Protein AF-A0A8T5HBB5-F1 (afdb_monomer_lite)

Radius of gyration: 57.13 Å; chains: 1; bounding box: 132×66×189 Å

pLDDT: mean 76.52, std 21.73, range [24.23, 98.88]

Sequence (1083 aa):
MNKKVLISLILILAIAMLSSSVYAICGGNYTSGGWTINSTMLCQDETIIVTGPLLVQDDTVTEVITFTEDDATAHYNLSNNESEITLATPDLNAGTPSSYTDNWLSGVPGQTFVISMNESSHAISAMVTNSNNASFAYFIWVDDSDTSGCDSPGPGKCNSDGVGSDFLIGIVPPPTNGMVIQYWNNSASAWGNVTVSGEIVTNVYDPDLQQNFSVYFNTSQGPTGTQIEVVVNTTGPWIDKKVLVTDYDDLEQITTFRNRSLAVAALGSLTLNNVDLQIADMLNIAVLGSFYAYDSNITFNLTGNGTSNFSINANTNVFLNNTKVLSNDSGLYYGFGSNAANINISNCQISNSGVTDSDLIPPSHENFFDSISSGTIFNNNYSSCHPSLTCLRLETVSDINVSNNEFFGTTQLGAVTNGYFENNIYSSNLQVNIIQTNLNFTNNTFLGSLQIAQGGASGMYLINNNFSGTPTSPIDDQNNTATNTLVYSNANGKIMWEDKSNLTIDQTLTSPTVSTPEGPLYIANNLIGFNATTPLNQLNTSANISFYGLNYSLQPQLFKDGVRCDNETTCNITSYSGGTLTADIIGFSNYTTVTTDVSCGTITTSQTMNLNVNATQTCFNIGADDLVLDCAGFTINYSTNGLIGFAVNNTAYNNLTVKNCIIIKGNSSGDETEGIHIENTSNSIIQNNTVTTTGADSVGINIGELGSNNLVENNTVTTIGVDSFGIIVDSTDNNVSNNTVTTSGTDSYGIYLNGDRNIVNVNTINTTGTDANGIEVEDCADNLIFDNVITGLSSYLIGLEPKGGGIMNNVLTNNTGSSGLGSLLDGSDADNNNTLIFSNEFGAINWTLGNLTTGLNLSVGSTVFLENNIIGMLDDNAMPELNGTSTITFYGLTHASTPELHRNGVRCDDGNTCNITSYSSGTGTLIANVSSFSNYTTYMPSSSSNPTTGGGSPNRDSDDTTTETEEETATDEESLQDILKKWEEQEKKAAADALVEGYSSNTEAEDETEEEFEQDEESISSLISEDEQLKSEEATEEKNIVGKAFNKLFVGKGKKGVVGLIAMLFVLGTLLYLIRKNPKNNS

Secondary structure (DSSP, 8-state):
--HHHHHHHHHHHHHHTTS-----TTTTS--SS-EEE-SEEEEES-EEEE-S-EEE-B---EE-SS-BSS-TTEEEE-TT--S---TT---S-TTSSTTPPP-TTTTSTTEEEEEEEETTTTEEEEEEEESS---EEEEE--S--TTSS--S--TT-TTSS--S-SEEEEE--TTS--EEEEEEEGGGTEEEEP-STTEEE-----SS--S-EEEEEEEEEETTEEEEEEEEE-SS----EEEEEE-TTS-EEEEEEESS------B-EEEEES-EEEEETTPPEEESSEEEEES-EEEEE--TT--EEEEE-TT-EEEEES-EEEES-TTS-EEEEE--SEEEEES-EEE-B----SS---GGGS-EE-SBSEEEEES-EEES--TTS-SEEE-SEEEEEEES-EESS-EEESSEEEEEEES-EESS-EEE-S--EEEEEES-EESS-EEE-TT--BS-EEES-EE-S--S-SEEE--SSS-EEEEEEETTEEEEEEEES---BSS-BPPPPSSS--SSEEEETTEEEE--SS--TTTSS-EEEEE-S---SSPPEEEETTEE-TTTTTEEEEEEETTEEEEEESS-S-EEEE-----SEEESS-EE--S-EE-SS--EEE-SSSEEEE-TT-EEEE-TTS-S-EEEEESS-SSEEEES-EEEES-S--SS-EEEEE-S-BS-EEES-EEEEESTT-EEEEE-TT-BS-EEES-EEEEESTT-EEEEE-SBS-EEES-EEEE-STT--SEEE-SSS-EEES-EEEEEEET--SEEEES--S-EEES-EEEEEESEEEEEE-SSS---S-EEES-EEEESSEEEEE---TTS-EEEEEEETTEEEEEEES---BSS---BTTTEEEETTEEEE---TT-TTTSS-EEEEE-S---SSPPEEEETTEE-TTTTSEEEEEEETTTTEEEEEESS---EEEEPPP---------------------------------HHHHHHHHHHHHHHHHHHHHHTTS--S-----------------------------------------S----S----------TTHHHHHHHHHHHHHHSS------

Foldseek 3Di:
DDVVVVVVVVVVVVVVVVPDDDADFQNRPDGEEEAEFQFETEGEPEEAEHAYAYEQADQAADADLAFAADDPRYEHELQVQADDPDQADDPLDCCVVVSWRDFRVPVDPQKGWTWHAHQVQQKIKIKIFGPPQFWKKKFKQSDDDPPWDDPDDDPDPCPDQPTTTAWMFIADHPPVRDGFTWGQQPVVSDIDGDDDAQDWDARDDDPQLPGIKTKGKDWDDDNSGTMIMIMIHGDHRDAWMKMWMDRPHDDITIYIYGNHDSPDSGQREYAYYCYEYEYEFQYEHERAGEYHYYLYEHEYEYDDQTAYFHEYAEAYEYYAENYEDYYPDQAYFYEHHHLYQEYEHENYEYEGHHHDDDDDDPPRRAPHYENYEAYEAYQYELPSYDAVGASEEYYHHEHYEYENYEHCYEYEYHEYEQYEAYQYEACEEYEFAAEYYNAEYEQYEYQYADEAALHGYAAYEAEQYWQDHDDQKNYHHHNQDGFYKYKADDQFKIKIDGGHSGPIFRDTDHRADAPDPPAQWHRYHQKGAGDDPDDRPSQFAKIKMKGADAPDPDFWFKDFQNHGPCVDPQKHFPDDDPRMTMIIGGGGGMMGTDHDADEFDEDAEEDEHDEAYEELAERYEYDEAQYEYHPVQHEQAHNLVQEAHESYDAADYEAYEYENYEYHDNDQHHEQHEHHDHHLYEPYEYEHYEFEEHEHNYEDEEQYENYEHYEAEHYEFEYYYALYEDYEHQYAHYEHEHYEFEYEEANYERYEYNEEHYEAEHYEFEYNYANYAPYEYEQYEQYEHEHYEAEAAHHENYEDAYPPHAYAAYEYEHHAYDYDFEHYFQPGDQVGWYKYKYDDQFWIKIDTTSTFDFRHGDDDPAAFDRDHQKGFGDPDPRGPVQFFKIKIKGWDAQDQDAFFKDFVNHGDCVDDQKHFPDADNVGRMTMMMGTGTGIIGTHHPPPDDDDDDDDDDDDDDDDDDDDDDDDDDDPDDDDPVVVVVVVVVVVVVVVVVVVVVVDDDDDDDDDDDDDDDDDDDDDDDDDDDDDDDDDDDDDDDDDDDDDDDPPDDDDDDDDDDDPVPVVVVVVVVVVVVVVPPDDDDDD

Structure (mmCIF, N/CA/C/O backbone):
data_AF-A0A8T5HBB5-F1
#
_entry.id   AF-A0A8T5HBB5-F1
#
loop_
_atom_site.group_PDB
_atom_site.id
_atom_site.type_symbol
_atom_site.label_atom_id
_atom_site.label_alt_id
_atom_site.label_comp_id
_atom_site.label_asym_id
_atom_site.label_entity_id
_atom_site.label_seq_id
_atom_site.pdbx_PDB_ins_code
_atom_site.Cartn_x
_atom_site.Cartn_y
_atom_site.Cartn_z
_atom_site.occupancy
_atom_site.B_iso_or_equiv
_atom_site.auth_seq_id
_atom_site.auth_comp_id
_atom_site.auth_asym_id
_atom_site.auth_atom_id
_atom_site.pdbx_PDB_model_num
ATOM 1 N N . MET A 1 1 ? -84.580 -32.147 13.881 1.00 48.12 1 MET A N 1
ATOM 2 C CA . MET A 1 1 ? -83.475 -32.030 14.858 1.00 48.12 1 MET A CA 1
ATOM 3 C C . MET A 1 1 ? -82.822 -33.388 15.014 1.00 48.12 1 MET A C 1
ATOM 5 O O . MET A 1 1 ? -83.481 -34.337 15.412 1.00 48.12 1 MET A O 1
ATOM 9 N N . ASN A 1 2 ? -81.574 -33.495 14.570 1.00 48.72 2 ASN A N 1
ATOM 10 C CA . ASN A 1 2 ? -80.866 -34.757 14.396 1.00 48.72 2 ASN A CA 1
ATOM 11 C C . ASN A 1 2 ? -79.862 -34.915 15.547 1.00 48.72 2 ASN A C 1
ATOM 13 O O . ASN A 1 2 ? -79.141 -33.963 15.842 1.00 48.72 2 ASN A O 1
ATOM 17 N N . LYS A 1 3 ? -79.802 -36.090 16.189 1.00 42.62 3 LYS A N 1
ATOM 18 C CA . LYS A 1 3 ? -78.950 -36.367 17.369 1.00 42.62 3 LYS A CA 1
ATOM 19 C C . LYS A 1 3 ? -77.472 -35.995 17.168 1.00 42.62 3 LYS A C 1
ATOM 21 O O . LYS A 1 3 ? -76.797 -35.677 18.136 1.00 42.62 3 LYS A O 1
ATOM 26 N N . LYS A 1 4 ? -76.992 -35.959 15.921 1.00 44.94 4 LYS A N 1
ATOM 27 C CA . LYS A 1 4 ? -75.637 -35.508 15.569 1.00 44.94 4 LYS A CA 1
ATOM 28 C C . LYS A 1 4 ? -75.426 -33.996 15.721 1.00 44.94 4 LYS A C 1
ATOM 30 O O . LYS A 1 4 ? -74.360 -33.596 16.154 1.00 44.94 4 LYS A O 1
ATOM 35 N N . VAL A 1 5 ? -76.443 -33.170 15.458 1.00 50.78 5 VAL A N 1
ATOM 36 C CA . VAL A 1 5 ? -76.357 -31.710 15.648 1.00 50.78 5 VAL A CA 1
ATOM 37 C C . VAL A 1 5 ? -76.397 -31.360 17.132 1.00 50.78 5 VAL A C 1
ATOM 39 O O . VAL A 1 5 ? -75.674 -30.473 17.552 1.00 50.78 5 VAL A O 1
ATOM 42 N N . LEU A 1 6 ? -77.167 -32.096 17.944 1.00 55.22 6 LEU A N 1
ATOM 43 C CA . LEU A 1 6 ? -77.198 -31.889 19.395 1.00 55.22 6 LEU A CA 1
ATOM 44 C C . LEU A 1 6 ? -75.882 -32.322 20.064 1.00 55.22 6 LEU A C 1
ATOM 46 O O . LEU A 1 6 ? -75.416 -31.636 20.960 1.00 55.22 6 LEU A O 1
ATOM 50 N N . ILE A 1 7 ? -75.245 -33.403 19.596 1.00 57.03 7 ILE A N 1
ATOM 51 C CA . ILE A 1 7 ? -73.924 -33.826 20.091 1.00 57.03 7 ILE A CA 1
ATOM 52 C C . ILE A 1 7 ? -72.835 -32.838 19.657 1.00 57.03 7 ILE A C 1
ATOM 54 O O . ILE A 1 7 ? -71.996 -32.493 20.477 1.00 57.03 7 ILE A O 1
ATOM 58 N N . SER A 1 8 ? -72.877 -32.311 18.429 1.00 51.59 8 SER A N 1
ATOM 59 C CA . SER A 1 8 ? -71.950 -31.255 18.000 1.00 51.59 8 SER A CA 1
ATOM 60 C C . SER A 1 8 ? -72.188 -29.929 18.726 1.00 51.59 8 SER A C 1
ATOM 62 O O . SER A 1 8 ? -71.217 -29.269 19.066 1.00 51.59 8 SER A O 1
ATOM 64 N N . LEU A 1 9 ? -73.437 -29.556 19.036 1.00 50.72 9 LEU A N 1
ATOM 65 C CA . LEU A 1 9 ? -73.725 -28.351 19.822 1.00 50.72 9 LEU A CA 1
ATOM 66 C C . LEU A 1 9 ? -73.323 -28.514 21.291 1.00 50.72 9 LEU A C 1
ATOM 68 O O . LEU A 1 9 ? -72.863 -27.551 21.880 1.00 50.72 9 LEU A O 1
ATOM 72 N N . ILE A 1 10 ? -73.459 -29.713 21.871 1.00 58.38 10 ILE A N 1
ATOM 73 C CA . ILE A 1 10 ? -72.997 -30.020 23.235 1.00 58.38 10 ILE A CA 1
ATOM 74 C C . ILE A 1 10 ? -71.466 -30.094 23.287 1.00 58.38 10 ILE A C 1
ATOM 76 O O . ILE A 1 10 ? -70.887 -29.659 24.271 1.00 58.38 10 ILE A O 1
ATOM 80 N N . LEU A 1 11 ? -70.797 -30.566 22.228 1.00 49.69 11 LEU A N 1
ATOM 81 C CA . LEU A 1 11 ? -69.333 -30.566 22.139 1.00 49.69 11 LEU A CA 1
ATOM 82 C C . LEU A 1 11 ? -68.779 -29.148 21.910 1.00 49.69 11 LEU A C 1
ATOM 84 O O . LEU A 1 11 ? -67.761 -28.797 22.488 1.00 49.69 11 LEU A O 1
ATOM 88 N N . ILE A 1 12 ? -69.480 -28.310 21.138 1.00 50.62 12 ILE A N 1
ATOM 89 C CA . ILE A 1 12 ? -69.134 -26.893 20.938 1.00 50.62 12 ILE A CA 1
ATOM 90 C C . ILE A 1 12 ? -69.466 -26.062 22.189 1.00 50.62 12 ILE A C 1
ATOM 92 O O . ILE A 1 12 ? -68.673 -25.200 22.544 1.00 50.62 12 ILE A O 1
ATOM 96 N N . LEU A 1 13 ? -70.555 -26.350 22.919 1.00 43.16 13 LEU A N 1
ATOM 97 C CA . LEU A 1 13 ? -70.809 -25.743 24.234 1.00 43.16 13 LEU A CA 1
ATOM 98 C C . LEU A 1 13 ? -69.824 -26.241 25.299 1.00 43.16 13 LEU A C 1
ATOM 100 O O . LEU A 1 13 ? -69.459 -25.458 26.159 1.00 43.16 13 LEU A O 1
ATOM 104 N N . ALA A 1 14 ? -69.360 -27.493 25.245 1.00 45.38 14 ALA A N 1
ATOM 105 C CA . ALA A 1 14 ? -68.340 -28.007 26.164 1.00 45.38 14 ALA A CA 1
ATOM 106 C C . ALA A 1 14 ? -66.947 -27.420 25.880 1.00 45.38 14 ALA A C 1
ATOM 108 O O . ALA A 1 14 ? -66.176 -27.217 26.809 1.00 45.38 14 ALA A O 1
ATOM 109 N N . ILE A 1 15 ? -66.644 -27.089 24.619 1.00 46.25 15 ILE A N 1
ATOM 110 C CA . ILE A 1 15 ? -65.411 -26.386 24.229 1.00 46.25 15 ILE A CA 1
ATOM 111 C C . ILE A 1 15 ? -65.523 -24.873 24.509 1.00 46.25 15 ILE A C 1
ATOM 113 O O . ILE A 1 15 ? -64.542 -24.260 24.912 1.00 46.25 15 ILE A O 1
ATOM 117 N N . ALA A 1 16 ? -66.716 -24.276 24.397 1.00 39.59 16 ALA A N 1
ATOM 118 C CA . ALA A 1 16 ? -66.971 -22.878 24.769 1.00 39.59 16 ALA A CA 1
ATOM 119 C C . ALA A 1 16 ? -67.173 -22.659 26.285 1.00 39.59 16 ALA A C 1
ATOM 121 O O . ALA A 1 16 ? -67.062 -21.535 26.759 1.00 39.59 16 ALA A O 1
ATOM 122 N N . MET A 1 17 ? -67.438 -23.714 27.063 1.00 38.72 17 MET A N 1
ATOM 123 C CA . MET A 1 17 ? -67.473 -23.686 28.536 1.00 38.72 17 MET A CA 1
ATOM 124 C C . MET A 1 17 ? -66.131 -24.072 29.181 1.00 38.72 17 MET A C 1
ATOM 126 O O . MET A 1 17 ? -66.064 -24.205 30.399 1.00 38.72 17 MET A O 1
ATOM 130 N N . LEU A 1 18 ? -65.058 -24.203 28.392 1.00 41.00 18 LEU A N 1
ATOM 131 C CA . LEU A 1 18 ? -63.677 -24.300 28.888 1.00 41.00 18 LEU A CA 1
ATOM 132 C C . LEU A 1 18 ? -62.898 -22.978 28.763 1.00 41.00 18 LEU A C 1
ATOM 134 O O . LEU A 1 18 ? -61.709 -22.935 29.055 1.00 41.00 18 LEU A O 1
ATOM 138 N N . SER A 1 19 ? -63.560 -21.876 28.397 1.00 47.38 19 SER A N 1
ATOM 139 C CA . SER A 1 19 ? -62.999 -20.524 28.488 1.00 47.38 19 SER A CA 1
ATOM 140 C C . SER A 1 19 ? -63.552 -19.777 29.705 1.00 47.38 19 SER A C 1
ATOM 142 O O . SER A 1 19 ? -64.304 -18.817 29.552 1.00 47.38 19 SER A O 1
ATOM 144 N N . SER A 1 20 ? -63.212 -20.249 30.904 1.00 46.03 20 SER A N 1
ATOM 145 C CA . SER A 1 20 ? -63.090 -19.437 32.128 1.00 46.03 20 SER A CA 1
ATOM 146 C C . SER A 1 20 ? -62.772 -20.319 33.338 1.00 46.03 20 SER A C 1
ATOM 148 O O . SER A 1 20 ? -63.574 -20.510 34.246 1.00 46.03 20 SER A O 1
ATOM 150 N N . SER A 1 21 ? -61.540 -20.812 33.377 1.00 40.75 21 SER A N 1
ATOM 151 C CA . SER A 1 21 ? -60.832 -20.991 34.641 1.00 40.75 21 SER A CA 1
ATOM 152 C C . SER A 1 21 ? -59.357 -20.703 34.388 1.00 40.75 21 SER A C 1
ATOM 154 O O . SER A 1 21 ? -58.569 -21.602 34.110 1.00 40.75 21 SER A O 1
ATOM 156 N N . VAL A 1 22 ? -59.014 -19.413 34.450 1.00 55.06 22 VAL A N 1
ATOM 157 C CA . VAL A 1 22 ? -57.715 -18.989 34.989 1.00 55.06 22 VAL A CA 1
ATOM 158 C C . VAL A 1 22 ? -57.509 -19.737 36.310 1.00 55.06 22 VAL A C 1
ATOM 160 O O . VAL A 1 22 ? -58.499 -20.029 36.979 1.00 55.06 22 VAL A O 1
ATOM 163 N N . TYR A 1 23 ? -56.252 -20.035 36.629 1.00 53.06 23 TYR A N 1
ATOM 164 C CA . TYR A 1 23 ? -55.675 -20.358 37.942 1.00 53.06 23 TYR A CA 1
ATOM 165 C C . TYR A 1 23 ? -54.883 -21.662 37.937 1.00 53.06 23 TYR A C 1
ATOM 167 O O . TYR A 1 23 ? -55.377 -22.695 38.382 1.00 53.06 23 TYR A O 1
ATOM 175 N N . ALA A 1 24 ? -53.612 -21.568 37.533 1.00 56.19 24 ALA A N 1
ATOM 176 C CA . ALA A 1 24 ? -52.548 -22.354 38.153 1.00 56.19 24 ALA A CA 1
ATOM 177 C C . ALA A 1 24 ? -51.160 -21.727 37.920 1.00 56.19 24 ALA A C 1
ATOM 179 O O . ALA A 1 24 ? -50.287 -22.408 37.409 1.00 56.19 24 ALA A O 1
ATOM 180 N N . ILE A 1 25 ? -50.916 -20.458 38.265 1.00 62.53 25 ILE A N 1
ATOM 181 C CA . ILE A 1 25 ? -50.029 -19.716 37.353 1.00 62.53 25 ILE A CA 1
ATOM 182 C C . ILE A 1 25 ? -48.574 -20.224 37.245 1.00 62.53 25 ILE A C 1
ATOM 184 O O . ILE A 1 25 ? -48.012 -20.300 36.163 1.00 62.53 25 ILE A O 1
ATOM 188 N N . CYS A 1 26 ? -47.958 -20.655 38.341 1.00 77.38 26 CYS A N 1
ATOM 189 C CA . CYS A 1 26 ? -46.673 -21.364 38.289 1.00 77.38 26 CYS A CA 1
ATOM 190 C C . CYS A 1 26 ? -46.863 -22.764 38.870 1.00 77.38 26 CYS A C 1
ATOM 192 O O . CYS A 1 26 ? -46.433 -23.056 39.987 1.00 77.38 26 CYS A O 1
ATOM 194 N N . GLY A 1 27 ? -47.650 -23.590 38.174 1.00 71.12 27 GLY A N 1
ATOM 195 C CA . GLY A 1 27 ? -48.006 -24.944 38.614 1.00 71.12 27 GLY A CA 1
ATOM 196 C C . GLY A 1 27 ? -49.007 -25.000 39.778 1.00 71.12 27 GLY A C 1
ATOM 197 O O . GLY A 1 27 ? -49.120 -26.032 40.434 1.00 71.12 27 GLY A O 1
ATOM 198 N N . GLY A 1 28 ? -49.734 -23.909 40.045 1.00 67.88 28 GLY A N 1
ATOM 199 C CA . GLY A 1 28 ? -50.736 -23.825 41.120 1.00 67.88 28 GLY A CA 1
ATOM 200 C C . GLY A 1 28 ? -50.217 -23.346 42.480 1.00 67.88 28 GLY A C 1
ATOM 201 O O . GLY A 1 28 ? -50.996 -23.294 43.427 1.00 67.88 28 GLY A O 1
ATOM 202 N N . ASN A 1 29 ? -48.945 -22.950 42.575 1.00 67.75 29 ASN A N 1
ATOM 203 C CA . ASN A 1 29 ? -48.339 -22.514 43.839 1.00 67.75 29 ASN A CA 1
ATOM 204 C C . ASN A 1 29 ? -48.844 -21.144 44.341 1.00 67.75 29 ASN A C 1
ATOM 206 O O . ASN A 1 29 ? -48.742 -20.861 45.530 1.00 67.75 29 ASN A O 1
ATOM 210 N N . TYR A 1 30 ? -49.417 -20.308 43.463 1.00 72.62 30 TYR A N 1
ATOM 211 C CA . TYR A 1 30 ? -49.921 -18.968 43.801 1.00 72.62 30 TYR A CA 1
ATOM 212 C C . TYR A 1 30 ? -51.240 -18.677 43.084 1.00 72.62 30 TYR A C 1
ATOM 214 O O . TYR A 1 30 ? -51.471 -19.133 41.960 1.00 72.62 30 TYR A O 1
ATOM 222 N N . THR A 1 31 ? -52.106 -17.893 43.733 1.00 64.50 31 THR A N 1
ATOM 223 C CA . THR A 1 31 ? -53.450 -17.568 43.223 1.00 64.50 31 THR A CA 1
ATOM 224 C C . THR A 1 31 ? -53.733 -16.063 43.123 1.00 64.50 31 THR A C 1
ATOM 226 O O . THR A 1 31 ? -54.513 -15.676 42.262 1.00 64.50 31 THR A O 1
ATOM 229 N N . SER A 1 32 ? -53.118 -15.212 43.957 1.00 71.19 32 SER A N 1
ATOM 230 C CA . SER A 1 32 ? -53.139 -13.728 43.902 1.00 71.19 32 SER A CA 1
ATOM 231 C C . SER A 1 32 ? -52.395 -13.151 45.120 1.00 71.19 32 SER A C 1
ATOM 233 O O . SER A 1 32 ? -52.305 -13.844 46.131 1.00 71.19 32 SER A O 1
ATOM 235 N N . GLY A 1 33 ? -51.962 -11.885 45.092 1.00 73.88 33 GLY A N 1
ATOM 236 C CA . GLY A 1 33 ? -51.306 -11.223 46.235 1.00 73.88 33 GLY A CA 1
ATOM 237 C C . GLY A 1 33 ? -49.778 -11.204 46.147 1.00 73.88 33 GLY A C 1
ATOM 238 O O . GLY A 1 33 ? -49.234 -11.285 45.049 1.00 73.88 33 GLY A O 1
ATOM 239 N N . GLY A 1 34 ? -49.102 -11.041 47.290 1.00 77.94 34 GLY A N 1
ATOM 240 C CA . GLY A 1 34 ? -47.637 -11.043 47.364 1.00 77.94 34 GLY A CA 1
ATOM 241 C C . GLY A 1 34 ? -47.051 -12.448 47.217 1.00 77.94 34 GLY A C 1
ATOM 242 O O . GLY A 1 34 ? -47.661 -13.424 47.652 1.00 77.94 34 GLY A O 1
ATOM 243 N N . TRP A 1 35 ? -45.903 -12.556 46.555 1.00 83.38 35 TRP A N 1
ATOM 244 C CA . TRP A 1 35 ? -45.217 -13.809 46.247 1.00 83.38 35 TRP A CA 1
ATOM 245 C C . TRP A 1 35 ? -43.867 -13.819 46.959 1.00 83.38 35 TRP A C 1
ATOM 247 O O . TRP A 1 35 ? -43.062 -12.934 46.707 1.00 83.38 35 TRP A O 1
ATOM 257 N N . THR A 1 36 ? -43.600 -14.826 47.790 1.00 84.38 36 THR A N 1
ATOM 258 C CA . THR A 1 36 ? -42.256 -15.098 48.327 1.00 84.38 36 THR A CA 1
ATOM 259 C C . THR A 1 36 ? -41.770 -16.423 47.756 1.00 84.38 36 THR A C 1
ATOM 261 O O . THR A 1 36 ? -42.418 -17.447 47.970 1.00 84.38 36 THR A O 1
ATOM 264 N N . ILE A 1 37 ? -40.676 -16.397 46.995 1.00 82.62 37 ILE A N 1
ATOM 265 C CA . ILE A 1 37 ? -40.090 -17.524 46.26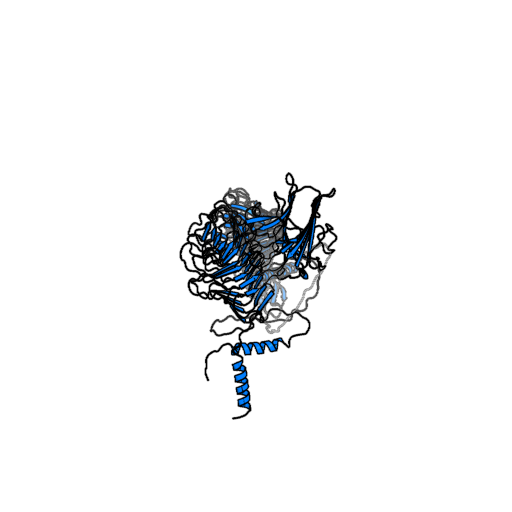4 1.00 82.62 37 ILE A CA 1
ATOM 266 C C . ILE A 1 37 ? -38.745 -17.865 46.898 1.00 82.62 37 ILE A C 1
ATOM 268 O O . ILE A 1 37 ? -37.744 -17.240 46.575 1.00 82.62 37 ILE A O 1
ATOM 272 N N . ASN A 1 38 ? -38.712 -18.874 47.759 1.00 77.62 38 ASN A N 1
ATOM 273 C CA . ASN A 1 38 ? -37.498 -19.359 48.425 1.00 77.62 38 ASN A CA 1
ATOM 274 C C . ASN A 1 38 ? -37.056 -20.755 47.947 1.00 77.62 38 ASN A C 1
ATOM 276 O O . ASN A 1 38 ? -36.375 -21.501 48.639 1.00 77.62 38 ASN A O 1
ATOM 280 N N . SER A 1 39 ? -37.498 -21.144 46.750 1.00 77.56 39 SER A N 1
ATOM 281 C CA . SER A 1 39 ? -37.066 -22.354 46.045 1.00 77.56 39 SER A CA 1
ATOM 282 C C . SER A 1 39 ? -37.096 -22.126 44.534 1.00 77.56 39 SER A C 1
ATOM 284 O O . SER A 1 39 ? -37.526 -21.069 44.068 1.00 77.56 39 SER A O 1
ATOM 286 N N . THR A 1 40 ? -36.613 -23.085 43.743 1.00 81.81 40 THR A N 1
ATOM 287 C CA . THR A 1 40 ? -36.662 -22.979 42.279 1.00 81.81 40 THR A CA 1
ATOM 288 C C . THR A 1 40 ? -38.101 -23.079 41.765 1.00 81.81 40 THR A C 1
ATOM 290 O O . THR A 1 40 ? -38.798 -24.067 41.994 1.00 81.81 40 THR A O 1
ATOM 293 N N . MET A 1 41 ? -38.523 -22.071 41.009 1.00 86.44 41 MET A N 1
ATOM 294 C CA . MET A 1 41 ? -39.853 -21.892 40.451 1.00 86.44 41 MET A CA 1
ATOM 295 C C . MET A 1 41 ? -39.777 -21.628 38.954 1.00 86.44 41 MET A C 1
ATOM 297 O O . MET A 1 41 ? -39.040 -20.759 38.496 1.00 86.44 41 MET A O 1
ATOM 301 N N . LEU A 1 42 ? -40.593 -22.360 38.198 1.00 89.12 42 LEU A N 1
ATOM 302 C CA . LEU A 1 42 ? -40.772 -22.179 36.765 1.00 89.12 42 LEU A CA 1
ATOM 303 C C . LEU A 1 42 ? -42.227 -21.806 36.482 1.00 89.12 42 LEU A C 1
ATOM 305 O O . LEU A 1 42 ? -43.145 -22.540 36.850 1.00 89.12 42 LEU A O 1
ATOM 309 N N . CYS A 1 43 ? -42.416 -20.689 35.796 1.00 90.56 43 CYS A N 1
ATOM 310 C CA . CYS A 1 43 ? -43.688 -20.255 35.238 1.00 90.56 43 CYS A CA 1
ATOM 311 C C . CYS A 1 43 ? -43.566 -20.299 33.715 1.00 90.56 43 CYS A C 1
ATOM 313 O O . CYS A 1 43 ? -42.579 -19.798 33.167 1.00 90.56 43 CYS A O 1
ATOM 315 N N . GLN A 1 44 ? -44.536 -20.899 33.025 1.00 91.88 44 GLN A N 1
ATOM 316 C CA . GLN A 1 44 ? -44.439 -21.081 31.581 1.00 91.88 44 GLN A CA 1
ATOM 317 C C . GLN A 1 44 ? -45.794 -20.960 30.876 1.00 91.88 44 GLN A C 1
ATOM 319 O O . GLN A 1 44 ? -46.753 -21.589 31.303 1.00 91.88 44 GLN A O 1
ATOM 324 N N . ASP A 1 45 ? -45.829 -20.234 29.751 1.00 89.19 45 ASP A N 1
ATOM 325 C CA . ASP A 1 45 ? -46.992 -20.106 28.853 1.00 89.19 45 ASP A CA 1
ATOM 326 C C . ASP A 1 45 ? -48.237 -19.473 29.512 1.00 89.19 45 ASP A C 1
ATOM 328 O O . ASP A 1 45 ? -49.378 -19.836 29.209 1.00 89.19 45 ASP A O 1
ATOM 332 N N . GLU A 1 46 ? -48.027 -18.508 30.412 1.00 87.81 46 GLU A N 1
ATOM 333 C CA . GLU A 1 46 ? -49.083 -17.948 31.265 1.00 87.81 46 GLU A CA 1
ATOM 334 C C . GLU A 1 46 ? -49.110 -16.411 31.276 1.00 87.81 46 GLU A C 1
ATOM 336 O O . GLU A 1 46 ? -48.104 -15.749 31.025 1.00 87.81 46 GLU A O 1
ATOM 341 N N . THR A 1 47 ? -50.263 -15.831 31.628 1.00 87.50 47 THR A N 1
ATOM 342 C CA . THR A 1 47 ? -50.382 -14.407 31.986 1.00 87.50 47 THR A CA 1
ATOM 343 C C . THR A 1 47 ? -50.556 -14.295 33.493 1.00 87.50 47 THR A C 1
ATOM 345 O O . THR A 1 47 ? -51.541 -14.789 34.047 1.00 87.50 47 THR A O 1
ATOM 348 N N . ILE A 1 48 ? -49.609 -13.637 34.155 1.00 86.25 48 ILE A N 1
ATOM 349 C CA . ILE A 1 48 ? -49.551 -13.506 35.610 1.00 86.25 48 ILE A CA 1
ATOM 350 C C . ILE A 1 48 ? -49.886 -12.072 35.978 1.00 86.25 48 ILE A C 1
ATOM 352 O O . ILE A 1 48 ? -49.225 -11.156 35.507 1.00 86.25 48 ILE A O 1
ATOM 356 N N . ILE A 1 49 ? -50.870 -11.869 36.851 1.00 83.88 49 ILE A N 1
ATOM 357 C CA . ILE A 1 49 ? -51.129 -10.553 37.442 1.00 83.88 49 ILE A CA 1
ATOM 358 C C . ILE A 1 49 ? -50.688 -10.608 38.899 1.00 83.88 49 ILE A C 1
ATOM 360 O O . ILE A 1 49 ? -51.311 -11.286 39.721 1.00 83.88 49 ILE A O 1
ATOM 364 N N . VAL A 1 50 ? -49.612 -9.895 39.212 1.00 81.56 50 VAL A N 1
ATOM 365 C CA . VAL A 1 50 ? -49.090 -9.779 40.570 1.00 81.56 50 VAL A CA 1
ATOM 366 C C . VAL A 1 50 ? -49.675 -8.519 41.202 1.00 81.56 50 VAL A C 1
ATOM 368 O O . VAL A 1 50 ? -49.435 -7.403 40.748 1.00 81.56 50 VAL A O 1
ATOM 371 N N . THR A 1 51 ? -50.487 -8.714 42.244 1.00 81.69 51 THR A N 1
ATOM 372 C CA . THR A 1 51 ? -51.206 -7.642 42.957 1.00 81.69 51 THR A CA 1
ATOM 373 C C . THR A 1 51 ? -50.633 -7.346 44.351 1.00 81.69 51 THR A C 1
ATOM 375 O O . THR A 1 51 ? -51.239 -6.582 45.098 1.00 81.69 51 THR A O 1
ATOM 378 N N . GLY A 1 52 ? -49.511 -7.972 44.728 1.00 77.25 52 GLY A N 1
ATOM 379 C CA . GLY A 1 52 ? -48.716 -7.683 45.934 1.00 77.25 52 GLY A CA 1
ATOM 380 C C . GLY A 1 52 ? -47.200 -7.747 45.645 1.00 77.25 52 GLY A C 1
ATOM 381 O O . GLY A 1 52 ? -46.826 -7.971 44.503 1.00 77.25 52 GLY A O 1
ATOM 382 N N . PRO A 1 53 ? -46.301 -7.544 46.623 1.00 77.31 53 PRO A N 1
ATOM 383 C CA . PRO A 1 53 ? -44.853 -7.568 46.370 1.00 77.31 53 PRO A CA 1
ATOM 384 C C . PRO A 1 53 ? -44.377 -8.948 45.886 1.00 77.31 53 PRO A C 1
ATOM 386 O O . PRO A 1 53 ? -44.891 -9.963 46.353 1.00 77.31 53 PRO A O 1
ATOM 389 N N . LEU A 1 54 ? -43.393 -8.995 44.982 1.00 83.75 54 LEU A N 1
ATOM 390 C CA . LEU A 1 54 ? -42.732 -10.234 44.539 1.00 83.75 54 LEU A CA 1
ATOM 391 C C . LEU A 1 54 ? -41.312 -10.272 45.114 1.00 83.75 54 LEU A C 1
ATOM 393 O O . LEU A 1 54 ? -40.469 -9.475 44.718 1.00 83.75 54 LEU A O 1
ATOM 397 N N . LEU A 1 55 ? -41.057 -11.198 46.031 1.00 84.44 55 LEU A N 1
ATOM 398 C CA . LEU A 1 55 ? -39.776 -11.450 46.677 1.00 84.44 55 LEU A CA 1
ATOM 399 C C . LEU A 1 55 ? -39.227 -12.808 46.216 1.00 84.44 55 LEU A C 1
ATOM 401 O O . LEU A 1 55 ? -39.870 -13.831 46.425 1.00 84.44 55 LEU A O 1
ATOM 405 N N . VAL A 1 56 ? -38.041 -12.843 45.613 1.00 84.75 56 VAL A N 1
ATOM 406 C CA . VAL A 1 56 ? -37.271 -14.077 45.370 1.00 84.75 56 VAL A CA 1
ATOM 407 C C . VAL A 1 56 ? -36.156 -14.118 46.406 1.00 84.75 56 VAL A C 1
ATOM 409 O O . VAL A 1 56 ? -35.362 -13.192 46.434 1.00 84.75 56 VAL A O 1
ATOM 412 N N . GLN A 1 57 ? -36.093 -15.128 47.266 1.00 80.25 57 GLN A N 1
ATOM 413 C CA . GLN A 1 57 ? -35.197 -15.179 48.423 1.00 80.25 57 GLN A CA 1
ATOM 414 C C . GLN A 1 57 ? -34.202 -16.336 48.324 1.00 80.25 57 GLN A C 1
ATOM 416 O O . GLN A 1 57 ? -34.584 -17.437 47.947 1.00 80.25 57 GLN A O 1
ATOM 421 N N . ASP A 1 58 ? -32.940 -16.099 48.669 1.00 73.44 58 ASP A N 1
ATOM 422 C CA . ASP A 1 58 ? -31.965 -17.164 48.893 1.00 73.44 58 ASP A CA 1
ATOM 423 C C . ASP A 1 58 ? -32.021 -17.611 50.363 1.00 73.44 58 ASP A C 1
ATOM 425 O O . ASP A 1 58 ? -31.672 -16.835 51.248 1.00 73.44 58 ASP A O 1
ATOM 429 N N . ASP A 1 59 ? -32.493 -18.837 50.612 1.00 69.69 59 ASP A N 1
ATOM 430 C CA . ASP A 1 59 ? -32.556 -19.449 51.952 1.00 69.69 59 ASP A CA 1
ATOM 431 C C . ASP A 1 59 ? -31.409 -20.465 52.157 1.00 69.69 59 ASP A C 1
ATOM 433 O O . ASP A 1 59 ? -31.500 -21.363 53.004 1.00 69.69 59 ASP A O 1
ATOM 437 N N . THR A 1 60 ? -30.343 -20.399 51.347 1.00 71.06 60 THR A N 1
ATOM 438 C CA . THR A 1 60 ? -29.188 -21.287 51.521 1.00 71.06 60 THR A CA 1
ATOM 439 C C . THR A 1 60 ? -28.503 -21.054 52.866 1.00 71.06 60 THR A C 1
ATOM 441 O O . THR A 1 60 ? -28.229 -19.932 53.278 1.00 71.06 60 THR A O 1
ATOM 444 N N . VAL A 1 61 ? -28.216 -22.159 53.556 1.00 71.75 61 VAL A N 1
ATOM 445 C CA . VAL A 1 61 ? -27.470 -22.176 54.818 1.00 71.75 61 VAL A CA 1
ATOM 446 C C . VAL A 1 61 ? -26.153 -22.929 54.628 1.00 71.75 61 VAL A C 1
ATOM 448 O O . VAL A 1 61 ? -26.115 -23.992 54.001 1.00 71.75 61 VAL A O 1
ATOM 451 N N . THR A 1 62 ? -25.071 -22.388 55.176 1.00 75.88 62 THR A N 1
ATOM 452 C CA . THR A 1 62 ? -23.717 -22.945 55.150 1.00 75.88 62 THR A CA 1
ATOM 453 C C . THR A 1 62 ? -23.447 -23.679 56.461 1.00 75.88 62 THR A C 1
ATOM 455 O O . THR A 1 62 ? -23.552 -23.090 57.533 1.00 75.88 62 THR A O 1
ATOM 458 N N . GLU A 1 63 ? -23.089 -24.967 56.402 1.00 83.88 63 GLU A N 1
ATOM 459 C CA . GLU A 1 63 ? -22.701 -25.724 57.601 1.00 83.88 63 GLU A CA 1
ATOM 460 C C . GLU A 1 63 ? -21.344 -25.239 58.127 1.00 83.88 63 GLU A C 1
ATOM 462 O O . GLU A 1 63 ? -20.338 -25.291 57.416 1.00 83.88 63 GLU A O 1
ATOM 467 N N . VAL A 1 64 ? -21.305 -24.803 59.385 1.00 83.56 64 VAL A N 1
ATOM 468 C CA . VAL A 1 64 ? -20.073 -24.437 60.095 1.00 83.56 64 VAL A CA 1
ATOM 469 C C . VAL A 1 64 ? -19.788 -25.424 61.218 1.00 83.56 64 VAL A C 1
ATOM 471 O O . VAL A 1 64 ? -20.676 -26.156 61.641 1.00 83.56 64 VAL A O 1
ATOM 474 N N . ILE A 1 65 ? -18.538 -25.470 61.688 1.00 79.44 65 ILE A N 1
ATOM 475 C CA . ILE A 1 65 ? -18.094 -26.330 62.805 1.00 79.44 65 ILE A CA 1
ATOM 476 C C . ILE A 1 65 ? -17.378 -25.558 63.927 1.00 79.44 65 ILE A C 1
ATOM 478 O O . ILE A 1 65 ? -16.943 -26.150 64.914 1.00 79.44 65 ILE A O 1
ATOM 482 N N . THR A 1 66 ? -17.237 -24.244 63.762 1.00 79.88 66 THR A N 1
ATOM 483 C CA . THR A 1 66 ? -16.642 -23.289 64.707 1.00 79.88 66 THR A CA 1
ATOM 484 C C . THR A 1 66 ? -17.428 -21.984 64.639 1.00 79.88 66 THR A C 1
ATOM 486 O O . THR A 1 66 ? -18.161 -21.774 63.674 1.00 79.88 66 THR A O 1
ATOM 489 N N . PHE A 1 67 ? -17.257 -21.103 65.627 1.00 77.06 67 PHE A N 1
ATOM 490 C CA . PHE A 1 67 ? -17.827 -19.758 65.561 1.00 77.06 67 PHE A CA 1
ATOM 491 C C . PHE A 1 67 ? -17.285 -18.994 64.340 1.00 77.06 67 PHE A C 1
ATOM 493 O O . PHE A 1 67 ? -16.113 -19.153 63.981 1.00 77.06 67 PHE A O 1
ATOM 500 N N . THR A 1 68 ? -18.138 -18.198 63.696 1.00 70.00 68 THR A N 1
ATOM 501 C CA . THR A 1 68 ? -17.809 -17.370 62.524 1.00 70.00 68 THR A CA 1
ATOM 502 C C . THR A 1 68 ? -18.023 -15.888 62.820 1.00 70.00 68 THR A C 1
ATOM 504 O O . THR A 1 68 ? -18.705 -15.527 63.778 1.00 70.00 68 THR A O 1
ATOM 507 N N . GLU A 1 69 ? -17.419 -15.015 62.012 1.00 69.94 69 GLU A N 1
ATOM 508 C CA . GLU A 1 69 ? -17.838 -13.607 61.957 1.00 69.94 69 GLU A CA 1
ATOM 509 C C . GLU A 1 69 ? -19.275 -13.527 61.409 1.00 69.94 69 GLU A C 1
ATOM 511 O O . GLU A 1 69 ? -19.728 -14.484 60.783 1.00 69.94 69 GLU A O 1
ATOM 516 N N . ASP A 1 70 ? -19.983 -12.433 61.704 1.00 62.56 70 ASP A N 1
ATOM 517 C CA . ASP A 1 70 ? -21.417 -12.217 61.446 1.00 62.56 70 ASP A CA 1
ATOM 518 C C . ASP A 1 70 ? -21.864 -12.604 60.016 1.00 62.56 70 ASP A C 1
ATOM 520 O O . ASP A 1 70 ? -21.810 -11.808 59.078 1.00 62.56 70 ASP A O 1
ATOM 524 N N . ASP A 1 71 ? -22.273 -13.866 59.852 1.00 66.31 71 ASP A N 1
ATOM 525 C CA . ASP A 1 71 ? -22.747 -14.467 58.606 1.00 66.31 71 ASP A CA 1
ATOM 526 C C . ASP A 1 71 ? -24.132 -15.068 58.856 1.00 66.31 71 ASP A C 1
ATOM 528 O O . ASP A 1 71 ? -24.281 -16.112 59.497 1.00 66.31 71 ASP A O 1
ATOM 532 N N . ALA A 1 72 ? -25.159 -14.408 58.317 1.00 63.72 72 ALA A N 1
ATOM 533 C CA . ALA A 1 72 ? -26.554 -14.820 58.444 1.00 63.72 72 ALA A CA 1
ATOM 534 C C . ALA A 1 72 ? -26.846 -16.208 57.838 1.00 63.72 72 ALA A C 1
ATOM 536 O O . ALA A 1 72 ? -27.867 -16.809 58.163 1.00 63.72 72 ALA A O 1
ATOM 537 N N . THR A 1 73 ? -25.964 -16.731 56.980 1.00 68.50 73 THR A N 1
ATOM 538 C CA . THR A 1 73 ? -26.097 -18.058 56.366 1.00 68.50 73 THR A CA 1
ATOM 539 C C . THR A 1 73 ? -25.354 -19.149 57.143 1.00 68.50 73 THR A C 1
ATOM 541 O O . THR A 1 73 ? -25.608 -20.332 56.914 1.00 68.50 73 THR A O 1
ATOM 544 N N . ALA A 1 74 ? -24.469 -18.802 58.087 1.00 76.31 74 ALA A N 1
ATOM 545 C CA . ALA A 1 74 ? -23.637 -19.745 58.836 1.00 76.31 74 ALA A CA 1
ATOM 546 C C . ALA A 1 74 ? -24.415 -20.456 59.957 1.00 76.31 74 ALA A C 1
ATOM 548 O O . ALA A 1 74 ? -24.761 -19.880 60.993 1.00 76.31 74 ALA A O 1
ATOM 549 N N . HIS A 1 75 ? -24.689 -21.744 59.758 1.00 82.88 75 HIS A N 1
ATOM 550 C CA . HIS A 1 75 ? -25.476 -22.562 60.672 1.00 82.88 75 HIS A CA 1
ATOM 551 C C . HIS A 1 75 ? -24.688 -23.785 61.138 1.00 82.88 75 HIS A C 1
ATOM 553 O O . HIS A 1 75 ? -24.038 -24.461 60.344 1.00 82.88 75 HIS A O 1
ATOM 559 N N . TYR A 1 76 ? -24.808 -24.148 62.412 1.00 85.25 76 TYR A N 1
ATOM 560 C CA . TYR A 1 76 ? -24.310 -25.430 62.898 1.00 85.25 76 TYR A CA 1
ATOM 561 C C . TYR A 1 76 ? -25.415 -26.450 63.071 1.00 85.25 76 TYR A C 1
ATOM 563 O O . TYR A 1 76 ? -26.475 -26.197 63.653 1.00 85.25 76 TYR A O 1
ATOM 571 N N . ASN A 1 77 ? -25.107 -27.647 62.595 1.00 83.38 77 ASN A N 1
ATOM 572 C CA . ASN A 1 77 ? -26.002 -28.776 62.559 1.00 83.38 77 ASN A CA 1
ATOM 573 C C . ASN A 1 77 ? -26.004 -29.547 63.884 1.00 83.38 77 ASN A C 1
ATOM 575 O O . ASN A 1 77 ? -25.177 -30.426 64.119 1.00 83.38 77 ASN A O 1
ATOM 579 N N . LEU A 1 78 ? -26.988 -29.272 64.732 1.00 81.56 78 LEU A N 1
ATOM 580 C CA . LEU A 1 78 ? -27.270 -30.064 65.926 1.00 81.56 78 LEU A CA 1
ATOM 581 C C . LEU A 1 78 ? -28.239 -31.224 65.660 1.00 81.56 78 LEU A C 1
ATOM 583 O O . LEU A 1 78 ? -28.590 -31.901 66.609 1.00 81.56 78 LEU A O 1
ATOM 587 N N . SER A 1 79 ? -28.664 -31.505 64.420 1.00 74.56 79 SER A N 1
ATOM 588 C CA . SER A 1 79 ? -29.757 -32.466 64.138 1.00 74.56 79 SER A CA 1
ATOM 589 C C . SER A 1 79 ? -29.557 -33.900 64.639 1.00 74.56 79 SER A C 1
ATOM 591 O O . SER A 1 79 ? -30.516 -34.661 64.706 1.00 74.56 79 SER A O 1
ATOM 593 N N . ASN A 1 80 ? -28.333 -34.275 65.011 1.00 70.31 80 ASN A N 1
ATOM 594 C CA . ASN A 1 80 ? -28.035 -35.570 65.623 1.00 70.31 80 ASN A CA 1
ATOM 595 C C . ASN A 1 80 ? -28.233 -35.582 67.158 1.00 70.31 80 ASN A C 1
ATOM 597 O O . ASN A 1 80 ? -28.026 -36.617 67.795 1.00 70.31 80 ASN A O 1
ATOM 601 N N . ASN A 1 81 ? -28.640 -34.464 67.766 1.00 73.88 81 ASN A N 1
ATOM 602 C CA . ASN A 1 81 ? -28.738 -34.270 69.214 1.00 73.88 81 ASN A CA 1
ATOM 603 C C . ASN A 1 81 ? -30.146 -34.588 69.751 1.00 73.88 81 ASN A C 1
ATOM 605 O O . ASN A 1 81 ? -30.779 -33.778 70.424 1.00 73.88 81 ASN A O 1
ATOM 609 N N . GLU A 1 82 ? -30.647 -35.795 69.473 1.00 62.28 82 GLU A N 1
ATOM 610 C CA . GLU A 1 82 ? -32.023 -36.206 69.813 1.00 62.28 82 GLU A CA 1
ATOM 611 C C . GLU A 1 82 ? -32.246 -36.583 71.299 1.00 62.28 82 GLU A C 1
ATOM 613 O O . GLU A 1 82 ? -33.381 -36.856 71.699 1.00 62.28 82 GLU A O 1
ATOM 618 N N . SER A 1 83 ? -31.209 -36.644 72.149 1.00 67.19 83 SER A N 1
ATOM 619 C CA . SER A 1 83 ? -31.377 -37.124 73.534 1.00 67.19 83 SER A CA 1
ATOM 620 C C . SER A 1 83 ? -32.121 -36.137 74.441 1.00 67.19 83 SER A C 1
ATOM 622 O O . SER A 1 83 ? -31.929 -34.926 74.344 1.00 67.19 83 SER A O 1
ATOM 624 N N . GLU A 1 84 ? -32.966 -36.657 75.344 1.00 65.94 84 GLU A N 1
ATOM 625 C CA . GLU A 1 84 ? -33.733 -35.855 76.309 1.00 65.94 84 GLU A CA 1
ATOM 626 C C . GLU A 1 84 ? -32.808 -34.978 77.167 1.00 65.94 84 GLU A C 1
ATOM 628 O O . GLU A 1 84 ? -31.999 -35.481 77.950 1.00 65.94 84 GLU A O 1
ATOM 633 N N . ILE A 1 85 ? -32.981 -33.658 77.075 1.00 74.38 85 ILE A N 1
ATOM 634 C CA . ILE A 1 85 ? -32.466 -32.724 78.075 1.00 74.38 85 ILE A CA 1
ATOM 635 C C . ILE A 1 85 ? -33.503 -32.717 79.199 1.00 74.38 85 ILE A C 1
ATOM 637 O O . ILE A 1 85 ? -34.534 -32.049 79.122 1.00 74.38 85 ILE A O 1
ATOM 641 N N . THR A 1 86 ? -33.293 -33.546 80.224 1.00 62.94 86 THR A N 1
ATOM 642 C CA . THR A 1 86 ? -34.236 -33.624 81.344 1.00 62.94 86 THR A CA 1
ATOM 643 C C . THR A 1 86 ? -34.249 -32.301 82.105 1.00 62.94 86 THR A C 1
ATOM 645 O O . THR A 1 86 ? -33.213 -31.845 82.582 1.00 62.94 86 THR A O 1
ATOM 648 N N . LEU A 1 87 ? -35.442 -31.724 82.241 1.00 60.41 87 LEU A N 1
ATOM 649 C CA . LEU A 1 87 ? -35.740 -30.331 82.593 1.00 60.41 87 LEU A CA 1
ATOM 650 C C . LEU A 1 87 ? -35.188 -29.780 83.939 1.00 60.41 87 LEU A C 1
ATOM 652 O O . LEU A 1 87 ? -35.670 -28.728 84.346 1.00 60.41 87 LEU A O 1
ATOM 656 N N . ALA A 1 88 ? -34.264 -30.416 84.683 1.00 58.38 88 ALA A N 1
ATOM 657 C CA . ALA A 1 88 ? -33.984 -29.957 86.058 1.00 58.38 88 ALA A CA 1
ATOM 658 C C . ALA A 1 88 ? -32.615 -30.210 86.736 1.00 58.38 88 ALA A C 1
ATOM 660 O O . ALA A 1 88 ? -32.518 -29.865 87.914 1.00 58.38 88 ALA A O 1
ATOM 661 N N . THR A 1 89 ? -31.556 -30.757 86.122 1.00 70.31 89 THR A N 1
ATOM 662 C CA . THR A 1 89 ? -30.287 -30.941 86.879 1.00 70.31 89 THR A CA 1
ATOM 663 C C . THR A 1 89 ? -29.014 -30.770 86.050 1.00 70.31 89 THR A C 1
ATOM 665 O O . THR A 1 89 ? -28.484 -31.769 85.570 1.00 70.31 89 THR A O 1
ATOM 668 N N . PRO A 1 90 ? -28.478 -29.541 85.952 1.00 85.50 90 PRO A N 1
ATOM 669 C CA . PRO A 1 90 ? -27.083 -29.326 85.578 1.00 85.50 90 PRO A CA 1
ATOM 670 C C . PRO A 1 90 ? -26.164 -30.020 86.606 1.00 85.50 90 PRO A C 1
ATOM 672 O O . PRO A 1 90 ? -26.307 -29.827 87.820 1.00 85.50 90 PRO A O 1
ATOM 675 N N . ASP A 1 91 ? -25.245 -30.863 86.152 1.00 86.00 91 ASP A N 1
ATOM 676 C CA . ASP A 1 91 ? -24.388 -31.742 86.954 1.00 86.00 91 ASP A CA 1
ATOM 677 C C . ASP A 1 91 ? -22.881 -31.478 86.780 1.00 86.00 91 ASP A C 1
ATOM 679 O O . ASP A 1 91 ? -22.070 -32.089 87.483 1.00 86.00 91 ASP A O 1
ATOM 683 N N . LEU A 1 92 ? -22.524 -30.505 85.934 1.00 87.44 92 LEU A N 1
ATOM 684 C CA . LEU A 1 92 ? -21.166 -30.099 85.571 1.00 87.44 92 LEU A CA 1
ATOM 685 C C . LEU A 1 92 ? -20.367 -31.198 84.864 1.00 87.44 92 LEU A C 1
ATOM 687 O O . LEU A 1 92 ? -19.143 -31.278 85.010 1.00 87.44 92 LEU A O 1
ATOM 691 N N . ASN A 1 93 ? -21.035 -32.050 84.093 1.00 85.12 93 ASN A N 1
ATOM 692 C CA . ASN A 1 93 ? -20.387 -33.090 83.316 1.00 85.12 93 ASN A CA 1
ATOM 693 C C . ASN A 1 93 ? -20.637 -32.891 81.814 1.00 85.12 93 ASN A C 1
ATOM 695 O O . ASN A 1 93 ? -21.711 -33.154 81.292 1.00 85.12 93 ASN A O 1
ATOM 699 N N . ALA A 1 94 ? -19.575 -32.537 81.086 1.00 77.69 94 ALA A N 1
ATOM 700 C CA . ALA A 1 94 ? -19.602 -32.337 79.634 1.00 77.69 94 ALA A CA 1
ATOM 701 C C . ALA A 1 94 ? -19.922 -33.610 78.814 1.00 77.69 94 ALA A C 1
ATOM 703 O O . ALA A 1 94 ? -19.981 -33.548 77.591 1.00 77.69 94 ALA A O 1
ATOM 704 N N . GLY A 1 95 ? -20.097 -34.773 79.456 1.00 77.56 95 GLY A N 1
ATOM 705 C CA . GLY A 1 95 ? -20.614 -35.998 78.834 1.00 77.56 95 GLY A CA 1
ATOM 706 C C . GLY A 1 95 ? -22.120 -36.230 79.027 1.00 77.56 95 GLY A C 1
ATOM 707 O O . GLY A 1 95 ? -22.625 -37.259 78.574 1.00 77.56 95 GLY A O 1
ATOM 708 N N . THR A 1 96 ? -22.826 -35.338 79.729 1.00 79.62 96 THR A N 1
ATOM 709 C CA . THR A 1 96 ? -24.257 -35.444 80.050 1.00 79.62 96 THR A CA 1
ATOM 710 C C . THR A 1 96 ? -24.968 -34.105 79.802 1.00 79.62 96 THR A C 1
ATOM 712 O O . THR A 1 96 ? -24.774 -33.182 80.577 1.00 79.62 96 THR A O 1
ATOM 715 N N . PRO A 1 97 ? -25.826 -33.990 78.770 1.00 74.75 97 PRO A N 1
ATOM 716 C CA . PRO A 1 97 ? -26.276 -35.057 77.879 1.00 74.75 97 PRO A CA 1
ATOM 717 C C . PRO A 1 97 ? -25.166 -35.574 76.953 1.00 74.75 97 PRO A C 1
ATOM 719 O O . PRO A 1 97 ? -24.230 -34.863 76.602 1.00 74.75 97 PRO A O 1
ATOM 722 N N . SER A 1 98 ? -25.297 -36.827 76.507 1.00 77.50 98 SER A N 1
ATOM 723 C CA . SER A 1 98 ? -24.370 -37.430 75.535 1.00 77.50 98 SER A CA 1
ATOM 724 C C . SER A 1 98 ? -24.400 -36.752 74.160 1.00 77.50 98 SER A C 1
ATOM 726 O O . SER A 1 98 ? -23.591 -37.090 73.304 1.00 77.50 98 SER A O 1
ATOM 728 N N . SER A 1 99 ? -25.357 -35.847 73.942 1.00 80.31 99 SER A N 1
ATOM 729 C CA . SER A 1 99 ? -25.546 -35.050 72.732 1.00 80.31 99 SER A CA 1
ATOM 730 C C . SER A 1 99 ? -24.883 -33.674 72.783 1.00 80.31 99 SER A C 1
ATOM 732 O O . SER A 1 99 ? -25.197 -32.824 71.956 1.00 80.31 99 SER A O 1
ATOM 734 N N . TYR A 1 100 ? -24.013 -33.398 73.757 1.00 86.81 100 TYR A N 1
ATOM 735 C CA . TYR A 1 100 ? -23.184 -32.201 73.672 1.00 86.81 100 TYR A CA 1
ATOM 736 C C . TYR A 1 100 ? -22.361 -32.206 72.380 1.00 86.81 100 TYR A C 1
ATOM 738 O O . TYR A 1 100 ? -21.852 -33.243 71.952 1.00 86.81 100 TYR A O 1
ATOM 746 N N . THR A 1 101 ? -22.222 -31.031 71.768 1.00 86.06 101 THR A N 1
ATOM 747 C CA . THR A 1 101 ? -21.249 -30.823 70.693 1.00 86.06 101 THR A CA 1
ATOM 748 C C . THR A 1 101 ? -19.828 -31.125 71.167 1.00 86.06 101 THR A C 1
ATOM 750 O O . THR A 1 101 ? -19.529 -31.052 72.361 1.00 86.06 101 THR A O 1
ATOM 753 N N . ASP A 1 102 ? -18.915 -31.337 70.217 1.00 86.00 102 ASP A N 1
ATOM 754 C CA . ASP A 1 102 ? -17.480 -31.214 70.487 1.00 86.00 102 ASP A CA 1
ATOM 755 C C . ASP A 1 102 ? -17.137 -29.825 71.060 1.00 86.00 102 ASP A C 1
ATOM 757 O O . ASP A 1 102 ? -17.943 -28.895 71.008 1.00 86.00 102 ASP A O 1
ATOM 761 N N . ASN A 1 103 ? -15.933 -29.659 71.618 1.00 86.12 103 ASN A N 1
ATOM 762 C CA . ASN A 1 103 ? -15.503 -28.351 72.113 1.00 86.12 103 ASN A CA 1
ATOM 763 C C . ASN A 1 103 ? -15.340 -27.352 70.958 1.00 86.12 103 ASN A C 1
ATOM 765 O O . ASN A 1 103 ? -14.378 -27.425 70.188 1.00 86.12 103 ASN A O 1
ATOM 769 N N . TRP A 1 104 ? -16.215 -26.355 70.924 1.00 80.94 104 TRP A N 1
ATOM 770 C CA . TRP A 1 104 ? -16.227 -25.304 69.907 1.00 80.94 104 TRP A CA 1
ATOM 771 C C . TRP A 1 104 ? -15.113 -24.270 70.036 1.00 80.94 104 TRP A C 1
ATOM 773 O O . TRP A 1 104 ? -14.865 -23.504 69.110 1.00 80.94 104 TRP A O 1
ATOM 783 N N . LEU A 1 105 ? -14.400 -24.275 71.162 1.00 76.56 105 LEU A N 1
ATOM 784 C CA . LEU A 1 105 ? -13.245 -23.416 71.422 1.00 76.56 105 LEU A CA 1
ATOM 785 C C . LEU A 1 105 ? -11.929 -24.185 71.288 1.00 76.56 105 LEU A C 1
ATOM 787 O O . LEU A 1 105 ? -10.973 -23.910 72.010 1.00 76.56 105 LEU A O 1
ATOM 791 N N . SER A 1 106 ? -11.858 -25.183 70.405 1.00 66.94 106 SER A N 1
ATOM 792 C CA . SER A 1 106 ? -10.679 -26.057 70.278 1.00 66.94 106 SER A CA 1
ATOM 793 C C . SER A 1 106 ? -9.354 -25.307 70.026 1.00 66.94 106 SER A C 1
ATOM 795 O O . SER A 1 106 ? -8.287 -25.842 70.330 1.00 66.94 106 SER A O 1
ATOM 797 N N . GLY A 1 107 ? -9.412 -24.057 69.549 1.00 67.69 107 GLY A N 1
ATOM 798 C CA . GLY A 1 107 ? -8.267 -23.161 69.359 1.00 67.69 107 GLY A CA 1
ATOM 799 C C . GLY A 1 107 ? -7.911 -22.236 70.535 1.00 67.69 107 GLY A C 1
ATOM 800 O O . GLY A 1 107 ? -6.879 -21.573 70.458 1.00 67.69 107 GLY A O 1
ATOM 801 N N . VAL A 1 108 ? -8.705 -22.178 71.615 1.00 75.31 108 VAL A N 1
ATOM 802 C CA . VAL A 1 108 ? -8.483 -21.279 72.767 1.00 75.31 108 VAL A CA 1
ATOM 803 C C . VAL A 1 108 ? -7.997 -22.083 73.983 1.00 75.31 108 VAL A C 1
ATOM 805 O O . VAL A 1 108 ? -8.787 -22.761 74.646 1.00 75.31 108 VAL A O 1
ATOM 808 N N . PRO A 1 109 ? -6.694 -22.034 74.330 1.00 77.12 109 PRO A N 1
ATOM 809 C CA . PRO A 1 109 ? -6.158 -22.824 75.431 1.00 77.12 109 PRO A CA 1
ATOM 810 C C . PRO A 1 109 ? -6.808 -22.471 76.774 1.00 77.12 109 PRO A C 1
ATOM 812 O O . PRO A 1 109 ? -6.764 -21.325 77.224 1.00 77.12 109 PRO A O 1
ATOM 815 N N . GLY A 1 110 ? -7.361 -23.480 77.449 1.00 78.88 110 GLY A N 1
ATOM 816 C CA . GLY A 1 110 ? -7.952 -23.334 78.780 1.00 78.88 110 GLY A CA 1
ATOM 817 C C . GLY A 1 110 ? -9.404 -22.852 78.799 1.00 78.88 110 GLY A C 1
ATOM 818 O O . GLY A 1 110 ? -9.883 -22.490 79.871 1.00 78.88 110 GLY A O 1
ATOM 819 N N . GLN A 1 111 ? -10.108 -22.858 77.663 1.00 81.44 111 GLN A N 1
ATOM 820 C CA . GLN A 1 111 ? -11.556 -22.651 77.613 1.00 81.44 111 GLN A CA 1
ATOM 821 C C . GLN A 1 111 ? -12.254 -23.780 76.857 1.00 81.44 111 GLN A C 1
ATOM 823 O O . GLN A 1 111 ? -11.718 -24.327 75.892 1.00 81.44 111 GLN A O 1
ATOM 828 N N . THR A 1 112 ? -13.459 -24.133 77.301 1.00 85.19 112 THR A N 1
ATOM 829 C CA . THR A 1 112 ? -14.323 -25.066 76.575 1.00 85.19 112 THR A CA 1
ATOM 830 C C . THR A 1 112 ? -15.755 -24.561 76.537 1.00 85.19 112 THR A C 1
ATOM 832 O O . THR A 1 112 ? -16.273 -24.156 77.579 1.00 85.19 112 THR A O 1
ATOM 835 N N . PHE A 1 113 ? -16.398 -24.676 75.378 1.00 87.12 113 PHE A N 1
ATOM 836 C CA . PHE A 1 113 ? -17.829 -24.447 75.198 1.00 87.12 113 PHE A CA 1
ATOM 837 C C . PHE A 1 113 ? -18.438 -25.661 74.507 1.00 87.12 113 PHE A C 1
ATOM 839 O O . PHE A 1 113 ? -17.998 -26.045 73.419 1.00 87.12 113 PHE A O 1
ATOM 846 N N . VAL A 1 114 ? -19.423 -26.267 75.162 1.00 87.25 114 VAL A N 1
ATOM 847 C CA . VAL A 1 114 ? -20.241 -27.340 74.594 1.00 87.25 114 VAL A CA 1
ATOM 848 C C . VAL A 1 114 ? -21.709 -26.994 74.779 1.00 87.25 114 VAL A C 1
ATOM 850 O O . VAL A 1 114 ? -22.107 -26.452 75.812 1.00 87.25 114 VAL A O 1
ATOM 853 N N . ILE A 1 115 ? -22.516 -27.296 73.769 1.00 87.38 115 ILE A N 1
ATOM 854 C CA . ILE A 1 115 ? -23.941 -26.971 73.752 1.00 87.38 115 ILE A CA 1
ATOM 855 C C . ILE A 1 115 ? -24.743 -28.142 73.191 1.00 87.38 115 ILE A C 1
ATOM 857 O O . ILE A 1 115 ? -24.257 -28.922 72.379 1.00 87.38 115 ILE A O 1
ATOM 861 N N . SER A 1 116 ? -25.965 -28.312 73.672 1.00 85.50 116 SER A N 1
ATOM 862 C CA . SER A 1 116 ? -26.940 -29.267 73.161 1.00 85.50 116 SER A CA 1
ATOM 863 C C . SER A 1 116 ? -28.301 -28.590 73.138 1.00 85.50 116 SER A C 1
ATOM 865 O O . SER A 1 116 ? -28.632 -27.805 74.026 1.00 85.50 116 SER A O 1
ATOM 867 N N . MET A 1 117 ? -29.114 -28.921 72.143 1.00 82.88 117 MET A N 1
ATOM 868 C CA . MET A 1 117 ? -30.486 -28.436 72.033 1.00 82.88 117 MET A CA 1
ATOM 869 C C . MET A 1 117 ? -31.410 -29.624 71.832 1.00 82.88 117 MET A C 1
ATOM 871 O O . MET A 1 117 ? -31.029 -30.598 71.190 1.00 82.88 117 MET A O 1
ATOM 875 N N . ASN A 1 118 ? -32.619 -29.545 72.375 1.00 79.19 118 ASN A N 1
ATOM 876 C CA . ASN A 1 118 ? -33.665 -30.524 72.132 1.00 79.19 118 ASN A CA 1
ATOM 877 C C . ASN A 1 118 ? -34.964 -29.785 71.800 1.00 79.19 118 ASN A C 1
ATOM 879 O O . ASN A 1 118 ? -35.575 -29.150 72.661 1.00 79.19 118 ASN A O 1
ATOM 883 N N . GLU A 1 119 ? -35.362 -29.875 70.529 1.00 73.88 119 GLU A N 1
ATOM 884 C CA . GLU A 1 119 ? -36.568 -29.226 70.007 1.00 73.88 119 GLU A CA 1
ATOM 885 C C . GLU A 1 119 ? -37.838 -29.858 70.580 1.00 73.88 119 GLU A C 1
ATOM 887 O O . GLU A 1 119 ? -38.799 -29.158 70.859 1.00 73.88 119 GLU A O 1
ATOM 892 N N . SER A 1 120 ? -37.853 -31.172 70.825 1.00 75.31 120 SER A N 1
ATOM 893 C CA . SER A 1 120 ? -39.042 -31.860 71.353 1.00 75.31 120 SER A CA 1
ATOM 894 C C . SER A 1 120 ? -39.312 -31.542 72.827 1.00 75.31 120 SER A C 1
ATOM 896 O O . SER A 1 120 ? -40.464 -31.577 73.259 1.00 75.31 120 SER A O 1
ATOM 898 N N . SER A 1 121 ? -38.267 -31.246 73.607 1.00 75.06 121 SER A N 1
ATOM 899 C CA . SER A 1 121 ? -38.374 -30.886 75.025 1.00 75.06 121 SER A CA 1
ATOM 900 C C . SER A 1 121 ? -38.278 -29.383 75.295 1.00 75.06 121 SER A C 1
ATOM 902 O O . SER A 1 121 ? -38.305 -29.001 76.463 1.00 75.06 121 SER A O 1
ATOM 904 N N . HIS A 1 122 ? -38.146 -28.554 74.253 1.00 79.94 122 HIS A N 1
ATOM 905 C CA . HIS A 1 122 ? -37.928 -27.107 74.348 1.00 79.94 122 HIS A CA 1
ATOM 906 C C . HIS A 1 122 ? -36.841 -26.739 75.377 1.00 79.94 122 HIS A C 1
ATOM 908 O O . HIS A 1 122 ? -37.085 -25.970 76.316 1.00 79.94 122 HIS A O 1
ATOM 914 N N . ALA A 1 123 ? -35.642 -27.310 75.221 1.00 81.25 123 ALA A N 1
ATOM 915 C CA . ALA A 1 123 ? -34.529 -27.071 76.139 1.00 81.25 123 ALA A CA 1
ATOM 916 C C . ALA A 1 123 ? -33.186 -26.820 75.425 1.00 81.25 123 ALA A C 1
ATOM 918 O O . ALA A 1 123 ? -32.858 -27.482 74.436 1.00 81.25 123 ALA A O 1
ATOM 919 N N . ILE A 1 124 ? -32.390 -25.892 75.970 1.00 84.62 124 ILE A N 1
ATOM 920 C CA . ILE A 1 124 ? -30.967 -25.677 75.653 1.00 84.62 124 ILE A CA 1
ATOM 921 C C . ILE A 1 124 ? -30.160 -26.093 76.879 1.00 84.62 124 ILE A C 1
ATOM 923 O O . ILE A 1 124 ? -30.483 -25.673 77.986 1.00 84.62 124 ILE A O 1
ATOM 927 N N . SER A 1 125 ? -29.096 -26.866 76.685 1.00 87.19 125 SER A N 1
ATOM 928 C CA . SER A 1 125 ? -28.072 -27.118 77.701 1.00 87.19 125 SER A CA 1
ATOM 929 C C . SER A 1 125 ? -26.746 -26.578 77.194 1.00 87.19 125 SER A C 1
ATOM 931 O O . SER A 1 125 ? -26.341 -26.920 76.084 1.00 87.19 125 SER A O 1
ATOM 933 N N . ALA A 1 126 ? -26.068 -25.747 77.976 1.00 88.62 126 ALA A N 1
ATOM 934 C CA . ALA A 1 126 ? -24.759 -25.205 77.639 1.00 88.62 126 ALA A CA 1
ATOM 935 C C . ALA A 1 126 ? -23.819 -25.326 78.838 1.00 88.62 126 ALA A C 1
ATOM 937 O O . ALA A 1 126 ? -24.170 -24.939 79.955 1.00 88.62 126 ALA A O 1
ATOM 938 N N . MET A 1 127 ? -22.610 -25.833 78.596 1.00 87.25 127 MET A N 1
ATOM 939 C CA . MET A 1 127 ? -21.561 -25.927 79.601 1.00 87.25 127 MET A CA 1
ATOM 940 C C . MET A 1 127 ? -20.319 -25.169 79.151 1.00 87.25 127 MET A C 1
ATOM 942 O O . MET A 1 127 ? -19.813 -25.329 78.037 1.00 87.25 127 MET A O 1
ATOM 946 N N . VAL A 1 128 ? -19.797 -24.378 80.079 1.00 86.62 128 VAL A N 1
ATOM 947 C CA . VAL A 1 128 ? -18.607 -23.563 79.907 1.00 86.62 128 VAL A CA 1
ATOM 948 C C . VAL A 1 128 ? -17.576 -23.932 80.964 1.00 86.62 128 VAL A C 1
ATOM 950 O O . VAL A 1 128 ? -17.891 -23.989 82.153 1.00 86.62 128 VAL A O 1
ATOM 953 N N . THR A 1 129 ? -16.324 -24.127 80.548 1.00 84.19 129 THR A N 1
ATOM 954 C CA . THR A 1 129 ? -15.176 -24.233 81.463 1.00 84.19 129 THR A CA 1
ATOM 955 C C . THR A 1 129 ? -14.152 -23.161 81.126 1.00 84.19 129 THR A C 1
ATOM 957 O O . THR A 1 129 ? -13.800 -22.993 79.963 1.00 84.19 129 THR A O 1
ATOM 960 N N . ASN A 1 130 ? -13.633 -22.473 82.142 1.00 81.56 130 ASN A N 1
ATOM 961 C CA . ASN A 1 130 ? -12.560 -21.490 82.016 1.00 81.56 130 ASN A CA 1
ATOM 962 C C . ASN A 1 130 ? -11.472 -21.743 83.056 1.00 81.56 130 ASN A C 1
ATOM 964 O O . ASN A 1 130 ? -11.683 -21.550 84.253 1.00 81.56 130 ASN A O 1
ATOM 968 N N . SER A 1 131 ? -10.289 -22.129 82.597 1.00 80.19 131 SER A N 1
ATOM 969 C CA . SER A 1 131 ? -9.092 -22.312 83.414 1.00 80.19 131 SER A CA 1
ATOM 970 C C . SER A 1 131 ? -8.007 -21.264 83.146 1.00 80.19 131 SER A C 1
ATOM 972 O O . SER A 1 131 ? -6.935 -21.354 83.743 1.00 80.19 131 SER A O 1
ATOM 974 N N . ASN A 1 132 ? -8.235 -20.313 82.231 1.00 76.31 132 ASN A N 1
ATOM 975 C CA . ASN A 1 132 ? -7.240 -19.324 81.800 1.00 76.31 132 ASN A CA 1
ATOM 976 C C . ASN A 1 132 ? -7.470 -17.907 82.361 1.00 76.31 132 ASN A C 1
ATOM 978 O O . ASN A 1 132 ? -6.630 -17.037 82.148 1.00 76.31 132 ASN A O 1
ATOM 982 N N . ASN A 1 133 ? -8.543 -17.694 83.134 1.00 70.62 133 ASN A N 1
ATOM 983 C CA . ASN A 1 133 ? -8.922 -16.419 83.764 1.00 70.62 133 ASN A CA 1
ATOM 984 C C . ASN A 1 133 ? -9.192 -15.260 82.781 1.00 70.62 133 ASN A C 1
ATOM 986 O O . ASN A 1 133 ? -9.215 -14.109 83.218 1.00 70.62 133 ASN A O 1
ATOM 990 N N . ALA A 1 134 ? -9.390 -15.530 81.488 1.00 71.56 134 ALA A N 1
ATOM 991 C CA . ALA A 1 134 ? -9.804 -14.500 80.535 1.00 71.56 134 ALA A CA 1
ATOM 992 C C . ALA A 1 134 ? -11.295 -14.156 80.705 1.00 71.56 134 ALA A C 1
ATOM 994 O O . ALA A 1 134 ? -12.084 -15.021 81.104 1.00 71.56 134 ALA A O 1
ATOM 995 N N . SER A 1 135 ? -11.654 -12.902 80.416 1.00 69.00 135 SER A N 1
ATOM 996 C CA . SER A 1 135 ? -13.040 -12.428 80.392 1.00 69.00 135 SER A CA 1
ATOM 997 C C . SER A 1 135 ? -13.762 -13.019 79.191 1.00 69.00 135 SER A C 1
ATOM 999 O O . SER A 1 135 ? -13.256 -12.946 78.080 1.00 69.00 135 SER A O 1
ATOM 1001 N N . PHE A 1 136 ? -14.956 -13.563 79.386 1.00 71.00 136 PHE A N 1
ATOM 1002 C CA . PHE A 1 136 ? -15.840 -13.844 78.259 1.00 71.00 136 PHE A CA 1
ATOM 1003 C C . PHE A 1 136 ? -17.296 -13.844 78.701 1.00 71.00 136 PHE A C 1
ATOM 1005 O O . PHE A 1 136 ? -17.631 -14.108 79.866 1.00 71.00 136 PHE A O 1
ATOM 1012 N N . ALA A 1 137 ? -18.161 -13.622 77.725 1.00 71.75 137 ALA A N 1
ATOM 1013 C CA . ALA A 1 137 ? -19.597 -13.717 77.854 1.00 71.75 137 ALA A CA 1
ATOM 1014 C C . ALA A 1 137 ? -20.175 -14.416 76.614 1.00 71.75 137 ALA A C 1
ATOM 1016 O O . ALA A 1 137 ? -19.846 -14.062 75.482 1.00 71.75 137 ALA A O 1
ATOM 1017 N N . TYR A 1 138 ? -21.026 -15.414 76.847 1.00 74.62 138 TYR A N 1
ATOM 1018 C CA . TYR A 1 138 ? -21.847 -16.064 75.831 1.00 74.62 138 TYR A CA 1
ATOM 1019 C C . TYR A 1 138 ? -23.256 -15.502 75.932 1.00 74.62 138 TYR A C 1
ATOM 1021 O O . TYR A 1 138 ? -23.924 -15.658 76.959 1.00 74.62 138 TYR A O 1
ATOM 1029 N N . PHE A 1 139 ? -23.702 -14.867 74.862 1.00 72.19 139 PHE A N 1
ATOM 1030 C CA . PHE A 1 139 ? -25.050 -14.350 74.715 1.00 72.19 139 PHE A CA 1
ATOM 1031 C C . PHE A 1 139 ? -25.849 -15.363 73.901 1.00 72.19 139 PHE A C 1
ATOM 1033 O O . PHE A 1 139 ? -25.426 -15.792 72.831 1.00 72.19 139 PHE A O 1
ATOM 1040 N N . ILE A 1 140 ? -26.983 -15.793 74.440 1.00 73.44 140 ILE A N 1
ATOM 1041 C CA . ILE A 1 140 ? -27.865 -16.771 73.810 1.00 73.44 140 ILE A CA 1
ATOM 1042 C C . ILE A 1 140 ? -29.170 -16.049 73.492 1.00 73.44 140 ILE A C 1
ATOM 1044 O O . ILE A 1 140 ? -29.840 -15.551 74.402 1.00 73.44 140 ILE A O 1
ATOM 1048 N N . TRP A 1 141 ? -29.519 -15.993 72.208 1.00 67.62 141 TRP A N 1
ATOM 1049 C CA . TRP A 1 141 ? -30.816 -15.495 71.752 1.00 67.62 141 TRP A CA 1
ATOM 1050 C C . TRP A 1 141 ? -31.815 -16.636 71.882 1.00 67.62 141 TRP A C 1
ATOM 1052 O O . TRP A 1 141 ? -31.662 -17.703 71.280 1.00 67.62 141 TRP A O 1
ATOM 1062 N N . VAL A 1 142 ? -32.759 -16.459 72.803 1.00 62.78 142 VAL A N 1
ATOM 1063 C CA . VAL A 1 142 ? -33.770 -17.459 73.147 1.00 62.78 142 VAL A CA 1
ATOM 1064 C C . VAL A 1 142 ? -35.049 -17.199 72.343 1.00 62.78 142 VAL A C 1
ATOM 1066 O O . VAL A 1 142 ? -35.862 -18.119 72.220 1.00 62.78 142 VAL A O 1
ATOM 1069 N N . ASP A 1 143 ? -35.184 -16.030 71.718 1.00 56.84 143 ASP A N 1
ATOM 1070 C CA . ASP A 1 143 ? -36.159 -15.671 70.691 1.00 56.84 143 ASP A CA 1
ATOM 1071 C C . ASP A 1 143 ? -35.701 -16.033 69.271 1.00 56.84 143 ASP A C 1
ATOM 1073 O O . ASP A 1 143 ? -34.710 -16.746 69.071 1.00 56.84 143 ASP A O 1
ATOM 1077 N N . ASP A 1 144 ? -36.540 -15.700 68.296 1.00 53.97 144 ASP A N 1
ATOM 1078 C CA . ASP A 1 144 ? -36.381 -16.013 66.883 1.00 53.97 144 ASP A CA 1
ATOM 1079 C C . ASP A 1 144 ? -36.456 -14.791 65.957 1.00 53.97 144 ASP A C 1
ATOM 1081 O O . ASP A 1 144 ? -36.490 -14.941 64.732 1.00 53.97 144 ASP A O 1
ATOM 1085 N N . SER A 1 145 ? -36.461 -13.583 66.523 1.00 50.69 145 SER A N 1
ATOM 1086 C CA . SER A 1 145 ? -36.645 -12.363 65.752 1.00 50.69 145 SER A CA 1
ATOM 1087 C C . SER A 1 145 ? -35.302 -11.718 65.384 1.00 50.69 145 SER A C 1
ATOM 1089 O O . SER A 1 145 ? -34.638 -11.054 66.175 1.00 50.69 145 SER A O 1
ATOM 1091 N N . ASP A 1 146 ? -34.930 -11.830 64.107 1.00 48.50 146 ASP A N 1
ATOM 1092 C CA . ASP A 1 146 ? -33.817 -11.059 63.524 1.00 48.50 146 ASP A CA 1
ATOM 1093 C C . ASP A 1 146 ? -34.113 -9.544 63.497 1.00 48.50 146 ASP A C 1
ATOM 1095 O O . ASP A 1 146 ? -33.250 -8.718 63.224 1.00 48.50 146 ASP A O 1
ATOM 1099 N N . THR A 1 147 ? -35.355 -9.138 63.787 1.00 42.06 147 THR A N 1
ATOM 1100 C CA . THR A 1 147 ? -35.787 -7.733 63.744 1.00 42.06 147 THR A CA 1
ATOM 1101 C C . THR A 1 147 ? -35.416 -6.916 64.980 1.00 42.06 147 THR A C 1
ATOM 1103 O O . THR A 1 147 ? -35.629 -5.699 64.990 1.00 42.06 147 THR A O 1
ATOM 1106 N N . SER A 1 148 ? -34.853 -7.540 66.015 1.00 44.78 148 SER A N 1
ATOM 1107 C CA . SER A 1 148 ? -34.345 -6.837 67.189 1.00 44.78 148 SER A CA 1
ATOM 1108 C C . SER A 1 148 ? -32.975 -7.358 67.609 1.00 44.78 148 SER A C 1
ATOM 1110 O O . SER A 1 148 ? -32.902 -8.131 68.544 1.00 44.78 148 SER A O 1
ATOM 1112 N N . GLY A 1 149 ? -31.879 -6.888 66.997 1.00 43.12 149 GLY A N 1
ATOM 1113 C CA . GLY A 1 149 ? -30.538 -7.026 67.592 1.00 43.12 149 GLY A CA 1
ATOM 1114 C C . GLY A 1 149 ? -29.342 -6.897 66.640 1.00 43.12 149 GLY A C 1
ATOM 1115 O O . GLY A 1 149 ? -29.224 -7.654 65.698 1.00 43.12 149 GLY A O 1
ATOM 1116 N N . CYS A 1 150 ? -28.440 -5.949 66.927 1.00 44.94 150 CYS A N 1
ATOM 1117 C CA . CYS A 1 150 ? -27.043 -5.813 66.453 1.00 44.94 150 CYS A CA 1
ATOM 1118 C C . CYS A 1 150 ? -26.642 -5.994 64.958 1.00 44.94 150 CYS A C 1
ATOM 1120 O O . CYS A 1 150 ? -25.451 -6.115 64.698 1.00 44.94 150 CYS A O 1
ATOM 1122 N N . ASP A 1 151 ? -27.527 -5.854 63.966 1.00 40.00 151 ASP A N 1
ATOM 1123 C CA . ASP A 1 151 ? -27.163 -5.903 62.522 1.00 40.00 151 ASP A CA 1
ATOM 1124 C C . ASP A 1 151 ? -26.355 -4.683 61.988 1.00 40.00 151 ASP A C 1
ATOM 1126 O O . ASP A 1 151 ? -26.621 -4.132 60.917 1.00 40.00 151 ASP A O 1
ATOM 1130 N N . SER A 1 152 ? -25.385 -4.147 62.731 1.00 36.12 152 SER A N 1
ATOM 1131 C CA . SER A 1 152 ? -24.528 -3.054 62.246 1.00 36.12 152 SER A CA 1
ATOM 1132 C C . SER A 1 152 ? -23.065 -3.308 62.600 1.00 36.12 152 SER A C 1
ATOM 1134 O O . SER A 1 152 ? -22.705 -3.138 63.767 1.00 36.12 152 SER A O 1
ATOM 1136 N N . PRO A 1 153 ? -22.199 -3.627 61.618 1.00 33.78 153 PRO A N 1
ATOM 1137 C CA . PRO A 1 153 ? -20.807 -3.964 61.874 1.00 33.78 153 PRO A CA 1
ATOM 1138 C C . PRO A 1 153 ? -20.072 -2.738 62.424 1.00 33.78 153 PRO A C 1
ATOM 1140 O O . PRO A 1 153 ? -19.884 -1.729 61.739 1.00 33.78 153 PRO A O 1
ATOM 1143 N N . GLY A 1 154 ? -19.674 -2.803 63.690 1.00 34.91 154 GLY A N 1
ATOM 1144 C CA . GLY A 1 154 ? -18.861 -1.776 64.325 1.00 34.91 154 GLY A CA 1
ATOM 1145 C C . GLY A 1 154 ? -18.485 -2.168 65.754 1.00 34.91 154 GLY A C 1
ATOM 1146 O O . GLY A 1 154 ? -19.381 -2.477 66.537 1.00 34.91 154 GLY A O 1
ATOM 1147 N N . PRO A 1 155 ? -17.194 -2.111 66.130 1.00 32.50 155 PRO A N 1
ATOM 1148 C CA . PRO A 1 155 ? -16.760 -2.494 67.468 1.00 32.50 155 PRO A CA 1
ATOM 1149 C C . PRO A 1 155 ? -17.418 -1.583 68.515 1.00 32.50 155 PRO A C 1
ATOM 1151 O O . PRO A 1 155 ? -17.280 -0.356 68.466 1.00 32.50 155 PRO A O 1
ATOM 1154 N N . GLY A 1 156 ? -18.162 -2.183 69.451 1.00 42.62 156 GLY A N 1
ATOM 1155 C CA . GLY A 1 156 ? -18.663 -1.513 70.655 1.00 42.62 156 GLY A CA 1
ATOM 1156 C C . GLY A 1 156 ? -20.157 -1.169 70.715 1.00 42.62 156 GLY A C 1
ATOM 1157 O O . GLY A 1 156 ? -20.527 -0.365 71.573 1.00 42.62 156 GLY A O 1
ATOM 1158 N N . LYS A 1 157 ? -21.036 -1.737 69.872 1.00 43.75 157 LYS A N 1
ATOM 1159 C CA . LYS A 1 157 ? -22.479 -1.397 69.886 1.00 43.75 157 LYS A CA 1
ATOM 1160 C C . LYS A 1 157 ? -23.431 -2.395 70.546 1.00 43.75 157 LYS A C 1
ATOM 1162 O O . LYS A 1 157 ? -24.545 -1.987 70.868 1.00 43.75 157 LYS A O 1
ATOM 1167 N N . CYS A 1 158 ? -23.009 -3.609 70.892 1.00 46.69 158 CYS A N 1
ATOM 1168 C CA . CYS A 1 158 ? -23.869 -4.510 71.675 1.00 46.69 158 CYS A CA 1
ATOM 1169 C C . CYS A 1 158 ? -23.824 -4.248 73.198 1.00 46.69 158 CYS A C 1
ATOM 1171 O O . CYS A 1 158 ? -24.481 -4.943 73.969 1.00 46.69 158 CYS A O 1
ATOM 1173 N N . ASN A 1 159 ? -23.101 -3.211 73.651 1.00 43.81 159 ASN A N 1
ATOM 1174 C CA . ASN A 1 159 ? -22.788 -3.009 75.072 1.00 43.81 159 ASN A CA 1
ATOM 1175 C C . ASN A 1 159 ? -23.554 -1.882 75.801 1.00 43.81 159 ASN A C 1
ATOM 1177 O O . ASN A 1 159 ? -23.329 -1.708 76.999 1.00 43.81 159 ASN A O 1
ATOM 1181 N N . SER A 1 160 ? -24.449 -1.116 75.156 1.00 39.75 160 SER A N 1
ATOM 1182 C CA . SER A 1 160 ? -25.108 0.023 75.838 1.00 39.75 160 SER A CA 1
ATOM 1183 C C . SER A 1 160 ? -26.636 0.046 75.849 1.00 39.75 160 SER A C 1
ATOM 1185 O O . SER A 1 160 ? -27.194 0.630 76.779 1.00 39.75 160 SER A O 1
ATOM 1187 N N . ASP A 1 161 ? -27.319 -0.599 74.898 1.00 41.78 161 ASP A N 1
ATOM 1188 C CA . ASP A 1 161 ? -28.758 -0.337 74.697 1.00 41.78 161 ASP A CA 1
ATOM 1189 C C . ASP A 1 161 ? -29.646 -1.591 74.857 1.00 41.78 161 ASP A C 1
ATOM 1191 O O . ASP A 1 161 ? -30.869 -1.474 74.882 1.00 41.78 161 ASP A O 1
ATOM 1195 N N . GLY A 1 162 ? -29.038 -2.776 75.021 1.00 46.22 162 GLY A N 1
ATOM 1196 C CA . GLY A 1 162 ? -29.711 -4.047 75.326 1.00 46.22 162 GLY A CA 1
ATOM 1197 C C . GLY A 1 162 ? -30.895 -4.397 74.436 1.00 46.22 162 GLY A C 1
ATOM 1198 O O . GLY A 1 162 ? -31.950 -4.818 74.901 1.00 46.22 162 GLY A O 1
ATOM 1199 N N . VAL A 1 163 ? -30.714 -4.241 73.135 1.00 45.12 163 VAL A N 1
ATOM 1200 C CA . VAL A 1 163 ? -31.699 -4.684 72.157 1.00 45.12 163 VAL A CA 1
ATOM 1201 C C . VAL A 1 163 ? -31.148 -5.959 71.524 1.00 45.12 163 VAL A C 1
ATOM 1203 O O . VAL A 1 163 ? -30.164 -5.890 70.791 1.00 45.12 163 VAL A O 1
ATOM 1206 N N . GLY A 1 164 ? -31.737 -7.106 71.881 1.00 52.69 164 GLY A N 1
ATOM 1207 C CA . GLY A 1 164 ? -31.658 -8.336 71.086 1.00 52.69 164 GLY A CA 1
ATOM 1208 C C . GLY A 1 164 ? -31.075 -9.604 71.693 1.00 52.69 164 GLY A C 1
ATOM 1209 O O . GLY A 1 164 ? -30.998 -10.592 70.990 1.00 52.69 164 GLY A O 1
ATOM 1210 N N . SER A 1 165 ? -30.652 -9.630 72.963 1.00 51.69 165 SER A N 1
ATOM 1211 C CA . SER A 1 165 ? -30.244 -10.887 73.625 1.00 51.69 165 SER A CA 1
ATOM 1212 C C . SER A 1 165 ? -31.088 -11.169 74.861 1.00 51.69 165 SER A C 1
ATOM 1214 O O . SER A 1 165 ? -31.102 -10.353 75.782 1.00 51.69 165 SER A O 1
ATOM 1216 N N . ASP A 1 166 ? -31.727 -12.338 74.936 1.00 61.69 166 ASP A N 1
ATOM 1217 C CA . ASP A 1 166 ? -32.596 -12.681 76.074 1.00 61.69 166 ASP A CA 1
ATOM 1218 C C . ASP A 1 166 ? -31.824 -13.160 77.300 1.00 61.69 166 ASP A C 1
ATOM 1220 O O . ASP A 1 166 ? -32.264 -12.976 78.443 1.00 61.69 166 ASP A O 1
ATOM 1224 N N . PHE A 1 167 ? -30.672 -13.796 77.071 1.00 72.81 167 PHE A N 1
ATOM 1225 C CA . PHE A 1 167 ? -29.953 -14.542 78.091 1.00 72.81 167 PHE A CA 1
ATOM 1226 C C . PHE A 1 167 ? -28.429 -14.492 77.900 1.00 72.81 167 PHE A C 1
ATOM 1228 O O . PHE A 1 167 ? -27.923 -14.508 76.781 1.00 72.81 167 PHE A O 1
ATOM 1235 N N . LEU A 1 168 ? -27.684 -14.443 79.006 1.00 74.50 168 LEU A N 1
ATOM 1236 C CA . LEU A 1 168 ? -26.224 -14.317 79.047 1.00 74.50 168 LEU A CA 1
ATOM 1237 C C . LEU A 1 168 ? -25.636 -15.255 80.110 1.00 74.50 168 LEU A C 1
ATOM 1239 O O . LEU A 1 168 ? -26.060 -15.230 81.270 1.00 74.50 168 LEU A O 1
ATOM 1243 N N . ILE A 1 169 ? -24.603 -16.015 79.737 1.00 76.94 169 ILE A N 1
ATOM 1244 C CA . ILE A 1 169 ? -23.755 -16.796 80.650 1.00 76.94 169 ILE A CA 1
ATOM 1245 C C . ILE A 1 169 ? -22.285 -16.416 80.463 1.00 76.94 169 ILE A C 1
ATOM 1247 O O . ILE A 1 169 ? -21.776 -16.380 79.348 1.00 76.94 169 ILE A O 1
ATOM 1251 N N . GLY A 1 170 ? -21.563 -16.125 81.541 1.00 72.94 170 GLY A N 1
ATOM 1252 C CA . GLY A 1 170 ? -20.187 -15.644 81.417 1.00 72.94 170 GLY A CA 1
ATOM 1253 C C . GLY A 1 170 ? -19.381 -15.679 82.706 1.00 72.94 170 GLY A C 1
ATOM 1254 O O . GLY A 1 170 ? -19.891 -15.977 83.790 1.00 72.94 170 GLY A O 1
ATOM 1255 N N . ILE A 1 171 ? -18.091 -15.371 82.578 1.00 70.31 171 ILE A N 1
ATOM 1256 C CA . ILE A 1 171 ? -17.134 -15.315 83.687 1.00 70.31 171 ILE A CA 1
ATOM 1257 C C . ILE A 1 171 ? -16.414 -13.967 83.630 1.00 70.31 171 ILE A C 1
ATOM 1259 O O . ILE A 1 171 ? -15.735 -13.662 82.652 1.00 70.31 171 ILE A O 1
ATOM 1263 N N . VAL A 1 172 ? -16.553 -13.171 84.697 1.00 62.16 172 VAL A N 1
ATOM 1264 C CA . VAL A 1 172 ? -15.964 -11.824 84.805 1.00 62.16 172 VAL A CA 1
ATOM 1265 C C . VAL A 1 172 ? -14.792 -11.832 85.809 1.00 62.16 172 VAL A C 1
ATOM 1267 O O . VAL A 1 172 ? -14.937 -12.405 86.898 1.00 62.16 172 VAL A O 1
ATOM 1270 N N . PRO A 1 173 ? -13.631 -11.217 85.491 1.00 57.47 173 PRO A N 1
ATOM 1271 C CA . PRO A 1 173 ? -12.434 -11.236 86.345 1.00 57.47 173 PRO A CA 1
ATOM 1272 C C . PRO A 1 173 ? -12.551 -10.362 87.625 1.00 57.47 173 PRO A C 1
ATOM 1274 O O . PRO A 1 173 ? -13.569 -9.700 87.850 1.00 57.47 173 PRO A O 1
ATOM 1277 N N . PRO A 1 174 ? -11.532 -10.359 88.519 1.00 50.62 174 PRO A N 1
ATOM 1278 C CA . PRO A 1 174 ? -11.581 -9.652 89.805 1.00 50.62 174 PRO A CA 1
ATOM 1279 C C . PRO A 1 174 ? -11.807 -8.132 89.665 1.00 50.62 174 PRO A C 1
ATOM 1281 O O . PRO A 1 174 ? -11.357 -7.541 88.686 1.00 50.62 174 PRO A O 1
ATOM 1284 N N . PRO A 1 175 ? -12.406 -7.453 90.670 1.00 44.22 175 PRO A N 1
ATOM 1285 C CA . PRO A 1 175 ? -12.545 -7.891 92.061 1.00 44.22 175 PRO A CA 1
ATOM 1286 C C . PRO A 1 175 ? -13.839 -8.654 92.368 1.00 44.22 175 PRO A C 1
ATOM 1288 O O . PRO A 1 175 ? -13.995 -9.127 93.492 1.00 44.22 175 PRO A O 1
ATOM 1291 N N . THR A 1 176 ? -14.761 -8.778 91.412 1.00 53.28 176 THR A N 1
ATOM 1292 C CA . THR A 1 176 ? -16.056 -9.433 91.636 1.00 53.28 176 THR A CA 1
ATOM 1293 C C . THR A 1 176 ? -16.018 -10.948 91.441 1.00 53.28 176 THR A C 1
ATOM 1295 O O . THR A 1 176 ? -16.863 -11.601 92.045 1.00 53.28 176 THR A O 1
ATOM 1298 N N . ASN A 1 177 ? -15.047 -11.511 90.693 1.00 53.78 177 ASN A N 1
ATOM 1299 C CA . ASN A 1 177 ? -14.849 -12.966 90.473 1.00 53.78 177 ASN A CA 1
ATOM 1300 C C . ASN A 1 177 ? -16.167 -13.744 90.331 1.00 53.78 177 ASN A C 1
ATOM 1302 O O . ASN A 1 177 ? -16.355 -14.819 90.907 1.00 53.78 177 ASN A O 1
ATOM 1306 N N . GLY A 1 178 ? -17.111 -13.133 89.627 1.00 64.19 178 GLY A N 1
ATOM 1307 C CA . GLY A 1 178 ? -18.492 -13.561 89.609 1.00 64.19 178 GLY A CA 1
ATOM 1308 C C . GLY A 1 178 ? -18.747 -14.362 88.355 1.00 64.19 178 GLY A C 1
ATOM 1309 O O . GLY A 1 178 ? -18.501 -13.886 87.249 1.00 64.19 178 GLY A O 1
ATOM 1310 N N . MET A 1 179 ? -19.267 -15.567 88.537 1.00 70.19 179 MET A N 1
ATOM 1311 C CA . MET A 1 179 ? -20.034 -16.222 87.487 1.00 70.19 179 MET A CA 1
ATOM 1312 C C . MET A 1 179 ? -21.267 -15.364 87.241 1.00 70.19 179 MET A C 1
ATOM 1314 O O . MET A 1 179 ? -21.931 -14.952 88.197 1.00 70.19 179 MET A O 1
ATOM 1318 N N . VAL A 1 180 ? -21.542 -15.071 85.980 1.00 73.81 180 VAL A N 1
ATOM 1319 C CA . VAL A 1 180 ? -22.666 -14.233 85.588 1.00 73.81 180 VAL A CA 1
ATOM 1320 C C . VAL A 1 180 ? -23.653 -15.105 84.837 1.00 73.81 180 VAL A C 1
ATOM 1322 O O . VAL A 1 180 ? -23.301 -15.744 83.850 1.00 73.81 180 VAL A O 1
ATOM 1325 N N . ILE A 1 181 ? -24.879 -15.142 85.346 1.00 81.88 181 ILE A N 1
ATOM 1326 C CA . ILE A 1 181 ? -26.038 -15.723 84.679 1.00 81.88 181 ILE A CA 1
ATOM 1327 C C . ILE A 1 181 ? -27.093 -14.632 84.723 1.00 81.88 181 ILE A C 1
ATOM 1329 O O . ILE A 1 181 ? -27.607 -14.295 85.794 1.00 81.88 181 ILE A O 1
ATOM 1333 N N . GLN A 1 182 ? -27.332 -14.006 83.582 1.00 79.00 182 GLN A N 1
ATOM 1334 C CA . GLN A 1 182 ? -28.156 -12.814 83.477 1.00 79.00 182 GLN A CA 1
ATOM 1335 C C . GLN A 1 182 ? -29.188 -12.966 82.368 1.00 79.00 182 GLN A C 1
ATOM 1337 O O . GLN A 1 182 ? -29.028 -13.755 81.444 1.00 79.00 182 GLN A O 1
ATOM 1342 N N . TYR A 1 183 ? -30.260 -12.196 82.482 1.00 76.69 183 TYR A N 1
ATOM 1343 C CA . TYR A 1 183 ? -31.299 -12.070 81.471 1.00 76.69 183 TYR A CA 1
ATOM 1344 C C . TYR A 1 183 ? -31.578 -10.594 81.217 1.00 76.69 183 TYR A C 1
ATOM 1346 O O . TYR A 1 183 ? -31.400 -9.759 82.114 1.00 76.69 183 TYR A O 1
ATOM 1354 N N . TRP A 1 184 ? -32.038 -10.255 80.018 1.00 72.56 184 TRP A N 1
ATOM 1355 C CA . TRP A 1 184 ? -32.449 -8.887 79.736 1.00 72.56 184 TRP A CA 1
ATOM 1356 C C . TRP A 1 184 ? -33.814 -8.595 80.373 1.00 72.56 184 TRP A C 1
ATOM 1358 O O . TRP A 1 184 ? -34.822 -9.230 80.066 1.00 72.56 184 TRP A O 1
ATOM 1368 N N . ASN A 1 185 ? -33.865 -7.636 81.301 1.00 70.44 185 ASN A N 1
ATOM 1369 C CA . ASN A 1 185 ? -35.111 -7.206 81.928 1.00 70.44 185 ASN A CA 1
ATOM 1370 C C . ASN A 1 185 ? -35.642 -5.970 81.203 1.00 70.44 185 ASN A C 1
ATOM 1372 O O . ASN A 1 185 ? -35.233 -4.843 81.500 1.00 70.44 185 ASN A O 1
ATOM 1376 N N . ASN A 1 186 ? -36.605 -6.164 80.300 1.00 64.44 186 ASN A N 1
ATOM 1377 C CA . ASN A 1 186 ? -37.135 -5.064 79.499 1.00 64.44 186 ASN A CA 1
ATOM 1378 C C . ASN A 1 186 ? -37.840 -3.993 80.347 1.00 64.44 186 ASN A C 1
ATOM 1380 O O . ASN A 1 186 ? -37.754 -2.806 80.051 1.00 64.44 186 ASN A O 1
ATOM 1384 N N . SER A 1 187 ? -38.487 -4.387 81.451 1.00 68.06 187 SER A N 1
ATOM 1385 C CA . SER A 1 187 ? -39.148 -3.427 82.352 1.00 68.06 187 SER A CA 1
ATOM 1386 C C . SER A 1 187 ? -38.162 -2.472 83.034 1.00 68.06 187 SER A C 1
ATOM 1388 O O . SER A 1 187 ? -38.553 -1.379 83.442 1.00 68.06 187 SER A O 1
ATOM 1390 N N . ALA A 1 188 ? -36.900 -2.882 83.183 1.00 68.50 188 ALA A N 1
ATOM 1391 C CA . ALA A 1 188 ? -35.829 -2.073 83.760 1.00 68.50 188 ALA A CA 1
ATOM 1392 C C . ALA A 1 188 ? -34.851 -1.519 82.707 1.00 68.50 188 ALA A C 1
ATOM 1394 O O . ALA A 1 188 ? -33.963 -0.754 83.083 1.00 68.50 188 ALA A O 1
ATOM 1395 N N . SER A 1 189 ? -34.997 -1.918 81.434 1.00 69.94 189 SER A N 1
ATOM 1396 C CA . SER A 1 189 ? -34.024 -1.695 80.353 1.00 69.94 189 SER A CA 1
ATOM 1397 C C . SER A 1 189 ? -32.584 -1.982 80.805 1.00 69.94 189 SER A C 1
ATOM 1399 O O . SER A 1 189 ? -31.681 -1.174 80.600 1.00 69.94 189 SER A O 1
ATOM 1401 N N . ALA A 1 190 ? -32.393 -3.095 81.519 1.00 69.06 190 ALA A N 1
ATOM 1402 C CA . ALA A 1 190 ? -31.117 -3.469 82.122 1.00 69.06 190 ALA A CA 1
ATOM 1403 C C . ALA A 1 190 ? -31.001 -4.988 82.299 1.00 69.06 190 ALA A C 1
ATOM 1405 O O . ALA A 1 190 ? -32.003 -5.699 82.386 1.00 69.06 190 ALA A O 1
ATOM 1406 N N . TRP A 1 191 ? -29.771 -5.480 82.448 1.00 72.00 191 TRP A N 1
ATOM 1407 C CA . TRP A 1 191 ? -29.496 -6.878 82.779 1.00 72.00 191 TRP A CA 1
ATOM 1408 C C . TRP A 1 191 ? -29.904 -7.212 84.226 1.00 72.00 191 TRP A C 1
ATOM 1410 O O . TRP A 1 191 ? -29.451 -6.579 85.183 1.00 72.00 191 TRP A O 1
ATOM 1420 N N . GLY A 1 192 ? -30.765 -8.219 84.392 1.00 74.12 192 GLY A N 1
ATOM 1421 C CA . GLY A 1 192 ? -31.130 -8.825 85.675 1.00 74.12 192 GLY A CA 1
ATOM 1422 C C . GLY A 1 192 ? -30.324 -10.098 85.940 1.00 74.12 192 GLY A C 1
ATOM 1423 O O . GLY A 1 192 ? -29.976 -10.807 85.005 1.00 74.12 192 GLY A O 1
ATOM 1424 N N . ASN A 1 193 ? -30.026 -10.411 87.205 1.00 82.06 193 ASN A N 1
ATOM 1425 C CA . ASN A 1 193 ? -29.307 -11.640 87.573 1.00 82.06 193 ASN A CA 1
ATOM 1426 C C . ASN A 1 193 ? -30.282 -12.790 87.844 1.00 82.06 193 ASN A C 1
ATOM 1428 O O . ASN A 1 193 ? -31.262 -12.591 88.562 1.00 82.06 193 ASN A O 1
ATOM 1432 N N . VAL A 1 194 ? -29.952 -13.993 87.372 1.00 81.06 194 VAL A N 1
ATOM 1433 C CA . VAL A 1 194 ? -30.546 -15.247 87.848 1.00 81.06 194 VAL A CA 1
ATOM 1434 C C . VAL A 1 194 ? -29.789 -15.658 89.106 1.00 81.06 194 VAL A C 1
ATOM 1436 O O . VAL A 1 194 ? -28.582 -15.897 89.073 1.00 81.06 194 VAL A O 1
ATOM 1439 N N . THR A 1 195 ? -30.475 -15.692 90.243 1.00 79.50 195 THR A N 1
ATOM 1440 C CA . THR A 1 195 ? -29.827 -15.893 91.555 1.00 79.50 195 THR A CA 1
ATOM 1441 C C . THR A 1 195 ? -30.146 -17.242 92.181 1.00 79.50 195 THR A C 1
ATOM 1443 O O . THR A 1 195 ? -29.443 -17.672 93.098 1.00 79.50 195 THR A O 1
ATOM 1446 N N . VAL A 1 196 ? -31.171 -17.934 91.677 1.00 83.94 196 VAL A N 1
ATOM 1447 C CA . VAL A 1 196 ? -31.590 -19.253 92.158 1.00 83.94 196 VAL A CA 1
ATOM 1448 C C . VAL A 1 196 ? -31.772 -20.197 90.971 1.00 83.94 196 VAL A C 1
ATOM 1450 O O . VAL A 1 196 ? -32.411 -19.855 89.984 1.00 83.94 196 VAL A O 1
ATOM 1453 N N . SER A 1 197 ? -31.217 -21.405 91.062 1.00 84.31 197 SER A N 1
ATOM 1454 C CA . SER A 1 197 ? -31.415 -22.435 90.037 1.00 84.31 197 SER A CA 1
ATOM 1455 C C . SER A 1 197 ? -32.887 -22.870 89.994 1.00 84.31 197 SER A C 1
ATOM 1457 O O . SER A 1 197 ? -33.478 -23.165 91.036 1.00 84.31 197 SER A O 1
ATOM 1459 N N . GLY A 1 198 ? -33.482 -22.882 88.800 1.00 83.06 198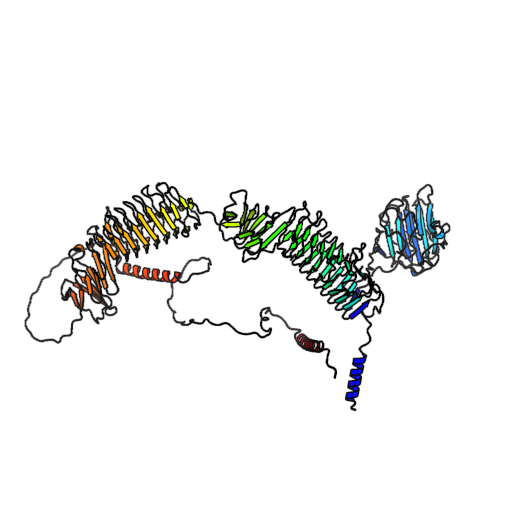 GLY A N 1
ATOM 1460 C CA . GLY A 1 198 ? -34.914 -23.097 88.566 1.00 83.06 198 GLY A CA 1
ATOM 1461 C C . GLY A 1 198 ? -35.763 -21.820 88.617 1.00 83.06 198 GLY A C 1
ATOM 1462 O O . GLY A 1 198 ? -36.987 -21.910 88.698 1.00 83.06 198 GLY A O 1
ATOM 1463 N N . GLU A 1 199 ? -35.140 -20.638 88.609 1.00 84.06 199 GLU A N 1
ATOM 1464 C CA . GLU A 1 199 ? -35.834 -19.348 88.552 1.00 84.06 199 GLU A CA 1
ATOM 1465 C C . GLU A 1 199 ? -36.577 -19.181 87.213 1.00 84.06 199 GLU A C 1
ATOM 1467 O O . GLU A 1 199 ? -36.043 -19.480 86.143 1.00 84.06 199 GLU A O 1
ATOM 1472 N N . ILE A 1 200 ? -37.833 -18.724 87.290 1.00 82.38 200 ILE A N 1
ATOM 1473 C CA . ILE A 1 200 ? -38.700 -18.469 86.132 1.00 82.38 200 ILE A CA 1
ATOM 1474 C C . ILE A 1 200 ? -38.581 -16.988 85.755 1.00 82.38 200 ILE A C 1
ATOM 1476 O O . ILE A 1 200 ? -38.941 -16.114 86.548 1.00 82.38 200 ILE A O 1
ATOM 1480 N N . VAL A 1 201 ? -38.126 -16.707 84.536 1.00 76.69 201 VAL A N 1
ATOM 1481 C CA . VAL A 1 201 ? -37.947 -15.356 83.990 1.00 76.69 201 VAL A CA 1
ATOM 1482 C C . VAL A 1 201 ? -39.211 -14.936 83.232 1.00 76.69 201 VAL A C 1
ATOM 1484 O O . VAL A 1 201 ? -39.686 -15.669 82.370 1.00 76.69 201 VAL A O 1
ATOM 1487 N N . THR A 1 202 ? -39.786 -13.777 83.585 1.00 66.50 202 THR A N 1
ATOM 1488 C CA . THR A 1 202 ? -41.159 -13.385 83.180 1.00 66.50 202 THR A CA 1
ATOM 1489 C C . THR A 1 202 ? -41.312 -11.981 82.560 1.00 66.50 202 THR A C 1
ATOM 1491 O O . THR A 1 202 ? -42.426 -11.600 82.220 1.00 66.50 202 THR A O 1
ATOM 1494 N N . ASN A 1 203 ? -40.227 -11.203 82.401 1.00 65.19 203 ASN A N 1
ATOM 1495 C CA . ASN A 1 203 ? -40.254 -9.783 81.973 1.00 65.19 203 ASN A CA 1
ATOM 1496 C C . ASN A 1 203 ? -39.357 -9.475 80.749 1.00 65.19 203 ASN A C 1
ATOM 1498 O O . ASN A 1 203 ? -38.736 -8.409 80.683 1.00 65.19 203 ASN A O 1
ATOM 1502 N N . VAL A 1 204 ? -39.276 -10.400 79.794 1.00 63.09 204 VAL A N 1
ATOM 1503 C CA . VAL A 1 204 ? -38.581 -10.199 78.510 1.00 63.09 204 VAL A CA 1
ATOM 1504 C C . VAL A 1 204 ? -39.605 -9.664 77.504 1.00 63.09 204 VAL A C 1
ATOM 1506 O O . VAL A 1 204 ? -40.736 -10.144 77.489 1.00 63.09 204 VAL A O 1
ATOM 1509 N N . TYR A 1 205 ? -39.289 -8.603 76.758 1.00 51.72 205 TYR A N 1
ATOM 1510 C CA . TYR A 1 205 ? -40.204 -8.075 75.739 1.00 51.72 205 TYR A CA 1
ATOM 1511 C C . TYR A 1 205 ? -39.764 -8.574 74.384 1.00 51.72 205 TYR A C 1
ATOM 1513 O O . TYR A 1 205 ? -38.877 -7.993 73.771 1.00 51.72 205 TYR A O 1
ATOM 1521 N N . ASP A 1 206 ? -40.444 -9.619 73.953 1.00 54.38 206 ASP A N 1
ATOM 1522 C CA . ASP A 1 206 ? -40.455 -10.081 72.584 1.00 54.38 206 ASP A CA 1
ATOM 1523 C C . ASP A 1 206 ? -41.902 -10.540 72.276 1.00 54.38 206 ASP A C 1
ATOM 1525 O O . ASP A 1 206 ? -42.498 -11.284 73.068 1.00 54.38 206 ASP A O 1
ATOM 1529 N N . PRO A 1 207 ? -42.546 -10.005 71.218 1.00 51.00 207 PRO A N 1
ATOM 1530 C CA . PRO A 1 207 ? -43.896 -10.393 70.813 1.00 51.00 207 PRO A CA 1
ATOM 1531 C C . PRO A 1 207 ? -44.044 -11.870 70.401 1.00 51.00 207 PRO A C 1
ATOM 1533 O O . PRO A 1 207 ? -45.186 -12.354 70.429 1.00 51.00 207 PRO A O 1
ATOM 1536 N N . ASP A 1 208 ? -42.947 -12.565 70.080 1.00 51.34 208 ASP A N 1
ATOM 1537 C CA . ASP A 1 208 ? -42.917 -13.961 69.630 1.00 51.34 208 ASP A CA 1
ATOM 1538 C C . ASP A 1 208 ? -42.637 -14.956 70.790 1.00 51.34 208 ASP A C 1
ATOM 1540 O O . ASP A 1 208 ? -43.287 -16.007 70.880 1.00 51.34 208 ASP A O 1
ATOM 1544 N N . LEU A 1 209 ? -41.846 -14.578 71.806 1.00 56.09 209 LEU A N 1
ATOM 1545 C CA . LEU A 1 209 ? -41.730 -15.232 73.129 1.00 56.09 209 LEU A CA 1
ATOM 1546 C C . LEU A 1 209 ? -42.916 -14.921 74.068 1.00 56.09 209 LEU A C 1
ATOM 1548 O O . LEU A 1 209 ? -42.746 -14.480 75.207 1.00 56.09 209 LEU A O 1
ATOM 1552 N N . GLN A 1 210 ? -44.158 -15.206 73.669 1.00 51.12 210 GLN A N 1
ATOM 1553 C CA . GLN A 1 210 ? -45.342 -14.923 74.510 1.00 51.12 210 GLN A CA 1
ATOM 1554 C C . GLN A 1 210 ? -45.411 -15.669 75.873 1.00 51.12 210 GLN A C 1
ATOM 1556 O O . GLN A 1 210 ? -46.451 -15.619 76.538 1.00 51.12 210 GLN A O 1
ATOM 1561 N N . GLN A 1 211 ? -44.357 -16.369 76.323 1.00 60.47 211 GLN A N 1
ATOM 1562 C CA . GLN A 1 211 ? -44.302 -17.078 77.607 1.00 60.47 211 GLN A CA 1
ATOM 1563 C C . GLN A 1 211 ? -42.891 -17.138 78.239 1.00 60.47 211 GLN A C 1
ATOM 1565 O O . GLN A 1 211 ? -41.865 -16.954 77.595 1.00 60.47 211 GLN A O 1
ATOM 1570 N N . ASN A 1 212 ? -42.867 -17.453 79.538 1.00 69.25 212 ASN A N 1
ATOM 1571 C CA . ASN A 1 212 ? -41.695 -17.478 80.419 1.00 69.25 212 ASN A CA 1
ATOM 1572 C C . ASN A 1 212 ? -40.689 -18.599 80.077 1.00 69.25 212 ASN A C 1
ATOM 1574 O O . ASN A 1 212 ? -41.090 -19.707 79.707 1.00 69.25 212 ASN A O 1
ATOM 1578 N N . PHE A 1 213 ? -39.397 -18.382 80.345 1.00 78.06 213 PHE A N 1
ATOM 1579 C CA . PHE A 1 213 ? -38.398 -19.461 80.388 1.00 78.06 213 PHE A CA 1
ATOM 1580 C C . PHE A 1 213 ? -37.894 -19.710 81.813 1.00 78.06 213 PHE A C 1
ATOM 1582 O O . PHE A 1 213 ? -37.942 -18.833 82.676 1.00 78.06 213 PHE A O 1
ATOM 1589 N N . SER A 1 214 ? -37.450 -20.936 82.083 1.00 84.38 214 SER A N 1
ATOM 1590 C CA . SER A 1 214 ? -36.864 -21.337 83.368 1.00 84.38 214 SER A CA 1
ATOM 1591 C C . SER A 1 214 ? -35.379 -21.608 83.199 1.00 84.38 214 SER A C 1
ATOM 1593 O O . SER A 1 214 ? -34.989 -22.325 82.277 1.00 84.38 214 SER A O 1
ATOM 1595 N N . VAL A 1 215 ? -34.565 -21.068 84.103 1.00 86.38 215 VAL A N 1
ATOM 1596 C CA . VAL A 1 215 ? -33.107 -21.205 84.063 1.00 86.38 215 VAL A CA 1
ATOM 1597 C C . VAL A 1 215 ? -32.650 -22.070 85.228 1.00 86.38 215 VAL A C 1
ATOM 1599 O O . VAL A 1 215 ? -32.730 -21.671 86.391 1.00 86.38 215 VAL A O 1
ATOM 1602 N N . TYR A 1 216 ? -32.133 -23.253 84.924 1.00 88.56 216 TYR A N 1
ATOM 1603 C CA . TYR A 1 216 ? -31.452 -24.120 85.877 1.00 88.56 216 TYR A CA 1
ATOM 1604 C C . TYR A 1 216 ? -29.958 -23.978 85.657 1.00 88.56 216 TYR A C 1
ATOM 1606 O O . TYR A 1 216 ? -29.493 -24.052 84.530 1.00 88.56 216 TYR A O 1
ATOM 1614 N N . PHE A 1 217 ? -29.190 -23.803 86.721 1.00 88.94 217 PHE A N 1
ATOM 1615 C CA . PHE A 1 217 ? -27.738 -23.758 86.616 1.00 88.94 217 PHE A CA 1
ATOM 1616 C C . PHE A 1 217 ? -27.058 -24.512 87.755 1.00 88.94 217 PHE A C 1
ATOM 1618 O O . PHE A 1 217 ? -27.620 -24.666 88.846 1.00 88.94 217 PHE A O 1
ATOM 1625 N N . ASN A 1 218 ? -25.839 -24.968 87.489 1.00 88.56 218 ASN A N 1
ATOM 1626 C CA . ASN A 1 218 ? -24.893 -25.474 88.471 1.00 88.56 218 ASN A CA 1
ATOM 1627 C C . ASN A 1 218 ? -23.521 -24.886 88.160 1.00 88.56 218 ASN A C 1
ATOM 1629 O O . ASN A 1 218 ? -23.185 -24.592 87.013 1.00 88.56 218 ASN A O 1
ATOM 1633 N N . THR A 1 219 ? -22.740 -24.668 89.205 1.00 85.62 219 THR A N 1
ATOM 1634 C CA . THR A 1 219 ? -21.488 -23.937 89.115 1.00 85.62 219 THR A CA 1
ATOM 1635 C C . THR A 1 219 ? -20.456 -24.490 90.079 1.00 85.62 219 THR A C 1
ATOM 1637 O O . THR A 1 219 ? -20.771 -24.755 91.241 1.00 85.62 219 THR A O 1
ATOM 1640 N N . SER A 1 220 ? -19.210 -24.601 89.629 1.00 84.38 220 SER A N 1
ATOM 1641 C CA . SER A 1 220 ? -18.078 -25.068 90.431 1.00 84.38 220 SER A CA 1
ATOM 1642 C C . SER A 1 220 ? -16.864 -24.177 90.215 1.00 84.38 220 SER A C 1
ATOM 1644 O O . SER A 1 220 ? -16.560 -23.770 89.095 1.00 84.38 220 SER A O 1
ATOM 1646 N N . GLN A 1 221 ? -16.138 -23.913 91.298 1.00 77.00 221 GLN A N 1
ATOM 1647 C CA . GLN A 1 221 ? -14.848 -23.241 91.259 1.00 77.00 221 GLN A CA 1
ATOM 1648 C C . GLN A 1 221 ? -13.797 -24.194 91.838 1.00 77.00 221 GLN A C 1
ATOM 1650 O O . GLN A 1 221 ? -13.803 -24.483 93.037 1.00 77.00 221 GLN A O 1
ATOM 1655 N N . GLY A 1 222 ? -12.919 -24.725 90.980 1.00 67.62 222 GLY A N 1
ATOM 1656 C CA . GLY A 1 222 ? -11.955 -25.766 91.344 1.00 67.62 222 GLY A CA 1
ATOM 1657 C C . GLY A 1 222 ? -10.554 -25.559 90.750 1.00 67.62 222 GLY A C 1
ATOM 1658 O O . GLY A 1 222 ? -10.309 -24.583 90.043 1.00 67.62 222 GLY A O 1
ATOM 1659 N N . PRO A 1 223 ? -9.605 -26.483 91.008 1.00 60.88 223 PRO A N 1
ATOM 1660 C CA . PRO A 1 223 ? -8.220 -26.386 90.523 1.00 60.88 223 PRO A CA 1
ATOM 1661 C C . PRO A 1 223 ? -8.091 -26.421 88.993 1.00 60.88 223 PRO A C 1
ATOM 1663 O O . PRO A 1 223 ? -7.060 -26.037 88.452 1.00 60.88 223 PRO A O 1
ATOM 1666 N N . THR A 1 224 ? -9.122 -26.920 88.313 1.00 61.06 224 THR A N 1
ATOM 1667 C CA . THR A 1 224 ? -9.219 -27.075 86.858 1.00 61.06 224 THR A CA 1
ATOM 1668 C C . THR A 1 224 ? -9.910 -25.893 86.172 1.00 61.06 224 THR A C 1
ATOM 1670 O O . THR A 1 224 ? -10.168 -25.977 84.977 1.00 61.06 224 THR A O 1
ATOM 1673 N N . GLY A 1 225 ? -10.212 -24.811 86.899 1.00 74.50 225 GLY A N 1
ATOM 1674 C CA . GLY A 1 225 ? -10.935 -23.644 86.389 1.00 74.50 225 GLY A CA 1
ATOM 1675 C C . GLY A 1 225 ? -12.352 -23.494 86.952 1.00 74.50 225 GLY A C 1
ATOM 1676 O O . GLY A 1 225 ? -12.817 -24.312 87.750 1.00 74.50 225 GLY A O 1
ATOM 1677 N N . THR A 1 226 ? -13.026 -22.422 86.547 1.00 81.75 226 THR A N 1
ATOM 1678 C CA . THR A 1 226 ? -14.440 -22.147 86.830 1.00 81.75 226 THR A CA 1
ATOM 1679 C C . THR A 1 226 ? -15.306 -22.864 85.796 1.00 81.75 226 THR A C 1
ATOM 1681 O O . THR A 1 226 ? -15.046 -22.761 84.598 1.00 81.75 226 THR A O 1
ATOM 1684 N N . GLN A 1 227 ? -16.326 -23.583 86.257 1.00 85.50 227 GLN A N 1
ATOM 1685 C CA . GLN A 1 227 ? -17.285 -24.299 85.418 1.00 85.50 227 GLN A CA 1
ATOM 1686 C C . GLN A 1 227 ? -18.697 -23.788 85.677 1.00 85.50 227 GLN A C 1
ATOM 1688 O O . GLN A 1 227 ? -19.101 -23.641 86.833 1.00 85.50 227 GLN A O 1
ATOM 1693 N N . ILE A 1 228 ? -19.438 -23.553 84.600 1.00 87.81 228 ILE A N 1
ATOM 1694 C CA . ILE A 1 228 ? -20.847 -23.168 84.621 1.00 87.81 228 ILE A CA 1
ATOM 1695 C C . ILE A 1 228 ? -21.573 -24.110 83.671 1.00 87.81 228 ILE A C 1
ATOM 1697 O O . ILE A 1 228 ? -21.184 -24.230 82.514 1.00 87.81 228 ILE A O 1
ATOM 1701 N N . GLU A 1 229 ? -22.628 -24.756 84.146 1.00 88.25 229 GLU A N 1
ATOM 1702 C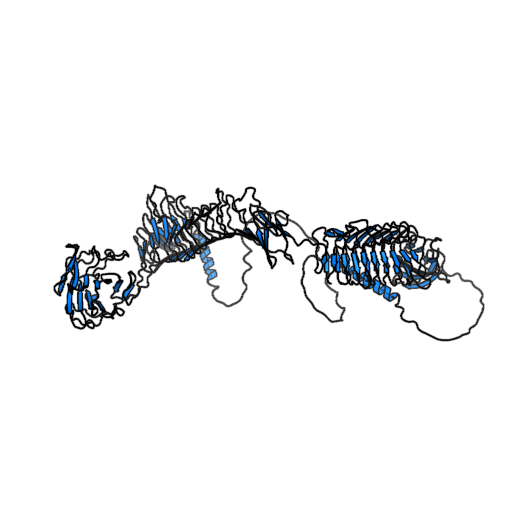 CA . GLU A 1 229 ? -23.574 -25.459 83.287 1.00 88.25 229 GLU A CA 1
ATOM 1703 C C . GLU A 1 229 ? -24.962 -24.874 83.497 1.00 88.25 229 GLU A C 1
ATOM 1705 O O . GLU A 1 229 ? -25.408 -24.709 84.637 1.00 88.25 229 GLU A O 1
ATOM 1710 N N . VAL A 1 230 ? -25.632 -24.552 82.395 1.00 88.62 230 VAL A N 1
ATOM 1711 C CA . VAL A 1 230 ? -26.969 -23.971 82.389 1.00 88.62 230 VAL A CA 1
ATOM 1712 C C . VAL A 1 230 ? -27.882 -24.785 81.488 1.00 88.62 230 VAL A C 1
ATOM 1714 O O . VAL A 1 230 ? -27.526 -25.108 80.359 1.00 88.62 230 VAL A O 1
ATOM 1717 N N . VAL A 1 231 ? -29.083 -25.057 81.986 1.00 88.31 231 VAL A N 1
ATOM 1718 C CA . VAL A 1 231 ? -30.208 -25.595 81.230 1.00 88.31 231 VAL A CA 1
ATOM 1719 C C . VAL A 1 231 ? -31.308 -24.536 81.193 1.00 88.31 231 VAL A C 1
ATOM 1721 O O . VAL A 1 231 ? -31.824 -24.127 82.237 1.00 88.31 231 VAL A O 1
ATOM 1724 N N . VAL A 1 232 ? -31.662 -24.088 79.992 1.00 85.19 232 VAL A N 1
ATOM 1725 C CA . VAL A 1 232 ? -32.747 -23.134 79.739 1.00 85.19 232 VAL A CA 1
ATOM 1726 C C . VAL A 1 232 ? -33.919 -23.886 79.126 1.00 85.19 232 VAL A C 1
ATOM 1728 O O . VAL A 1 232 ? -33.785 -24.461 78.048 1.00 85.19 232 VAL A O 1
ATOM 1731 N N . ASN A 1 233 ? -35.072 -23.853 79.793 1.00 83.88 233 ASN A N 1
ATOM 1732 C CA . ASN A 1 233 ? -36.313 -24.447 79.296 1.00 83.88 233 ASN A CA 1
ATOM 1733 C C . ASN A 1 233 ? -37.277 -23.343 78.875 1.00 83.88 233 ASN A C 1
ATOM 1735 O O . ASN A 1 233 ? -37.593 -22.480 79.699 1.00 83.88 233 ASN A O 1
ATOM 1739 N N . THR A 1 234 ? -37.795 -23.388 77.651 1.00 74.69 234 THR A N 1
ATOM 1740 C CA . THR A 1 234 ? -38.763 -22.390 77.168 1.00 74.69 234 THR A CA 1
ATOM 1741 C C . THR A 1 234 ? -40.168 -22.981 77.060 1.00 74.69 234 THR A C 1
ATOM 1743 O O . THR A 1 234 ? -40.366 -24.196 77.006 1.00 74.69 234 THR A O 1
ATOM 1746 N N . THR A 1 235 ? -41.178 -22.110 77.068 1.00 66.00 235 THR A N 1
ATOM 1747 C CA . THR A 1 235 ? -42.585 -22.491 76.888 1.00 66.00 235 THR A CA 1
ATOM 1748 C C . THR A 1 235 ? -43.140 -21.889 75.591 1.00 66.00 235 THR A C 1
ATOM 1750 O O . THR A 1 235 ? -44.043 -21.070 75.608 1.00 66.00 235 THR A O 1
ATOM 1753 N N . GLY A 1 236 ? -42.610 -22.271 74.427 1.00 60.97 236 GLY A N 1
ATOM 1754 C CA . GLY A 1 236 ? -43.039 -21.707 73.137 1.00 60.97 236 GLY A CA 1
ATOM 1755 C C . GLY A 1 236 ? -42.579 -22.527 71.928 1.00 60.97 236 GLY A C 1
ATOM 1756 O O . GLY A 1 236 ? -41.916 -23.545 72.124 1.00 60.97 236 GLY A O 1
ATOM 1757 N N . PRO A 1 237 ? -42.961 -22.137 70.694 1.00 53.91 237 PRO A N 1
ATOM 1758 C CA . PRO A 1 237 ? -42.403 -22.730 69.480 1.00 53.91 237 PRO A CA 1
ATOM 1759 C C . PRO A 1 237 ? -40.878 -22.555 69.452 1.00 53.91 237 PRO A C 1
ATOM 1761 O O . PRO A 1 237 ? -40.348 -21.534 69.880 1.00 53.91 237 PRO A O 1
ATOM 1764 N N . TRP A 1 238 ? -40.175 -23.582 68.982 1.00 58.88 238 TRP A N 1
ATOM 1765 C CA . TRP A 1 238 ? -38.717 -23.649 68.998 1.00 58.88 238 TRP A CA 1
ATOM 1766 C C . TRP A 1 238 ? -38.180 -23.618 67.569 1.00 58.88 238 TRP A C 1
ATOM 1768 O O . TRP A 1 238 ? -38.452 -24.539 66.799 1.00 58.88 238 TRP A O 1
ATOM 1778 N N . ILE A 1 239 ? -37.439 -22.569 67.206 1.00 60.03 239 ILE A N 1
ATOM 1779 C CA . ILE A 1 239 ? -36.722 -22.482 65.924 1.00 60.03 239 ILE A CA 1
ATOM 1780 C C . ILE A 1 239 ? -35.232 -22.166 66.142 1.00 60.03 239 ILE A C 1
ATOM 1782 O O . ILE A 1 239 ? -34.778 -22.184 67.284 1.00 60.03 239 ILE A O 1
ATOM 1786 N N . ASP A 1 240 ? -34.471 -21.985 65.059 1.00 67.31 240 ASP A N 1
ATOM 1787 C CA . ASP A 1 240 ? -33.008 -21.822 65.047 1.00 67.31 240 ASP A CA 1
ATOM 1788 C C . ASP A 1 240 ? -32.543 -20.752 66.069 1.00 67.31 240 ASP A C 1
ATOM 1790 O O . ASP A 1 240 ? -33.210 -19.736 66.242 1.00 67.31 240 ASP A O 1
ATOM 1794 N N . LYS A 1 241 ? -31.434 -20.989 66.790 1.00 73.06 241 LYS A N 1
ATOM 1795 C CA . LYS A 1 241 ? -30.986 -20.136 67.913 1.00 73.06 241 LYS A CA 1
ATOM 1796 C C . LYS A 1 241 ? -29.615 -19.530 67.653 1.00 73.06 241 LYS A C 1
ATOM 1798 O O . LYS A 1 241 ? -28.638 -20.265 67.510 1.00 73.06 241 LYS A O 1
ATOM 1803 N N . LYS A 1 242 ? -29.519 -18.201 67.645 1.00 72.56 242 LYS A N 1
ATOM 1804 C CA . LYS A 1 242 ? -28.242 -17.485 67.525 1.00 72.56 242 LYS A CA 1
ATOM 1805 C C . LYS A 1 242 ? -27.506 -17.476 68.866 1.00 72.56 242 LYS A C 1
ATOM 1807 O O . LYS A 1 242 ? -28.071 -17.147 69.910 1.00 72.56 242 LYS A O 1
ATOM 1812 N N . VAL A 1 243 ? -26.235 -17.868 68.843 1.00 74.94 243 VAL A N 1
ATOM 1813 C CA . VAL A 1 243 ? -25.328 -17.769 69.990 1.00 74.94 243 VAL A CA 1
ATOM 1814 C C . VAL A 1 243 ? -24.169 -16.867 69.593 1.00 74.94 243 VAL A C 1
ATOM 1816 O O . VAL A 1 243 ? -23.480 -17.120 68.605 1.00 74.94 243 VAL A O 1
ATOM 1819 N N . LEU A 1 244 ? -23.971 -15.825 70.389 1.00 72.31 244 LEU A N 1
ATOM 1820 C CA . LEU A 1 244 ? -22.924 -14.826 70.245 1.00 72.31 244 LEU A CA 1
ATOM 1821 C C . LEU A 1 244 ? -21.866 -15.042 71.332 1.00 72.31 244 LEU A C 1
ATOM 1823 O O . LEU A 1 244 ? -22.186 -15.279 72.502 1.00 72.31 244 LEU A O 1
ATOM 1827 N N . VAL A 1 245 ? -20.599 -14.908 70.952 1.00 70.88 245 VAL A N 1
ATOM 1828 C CA . VAL A 1 245 ? -19.459 -14.879 71.874 1.00 70.88 245 VAL A CA 1
ATOM 1829 C C . VAL A 1 245 ? -18.751 -13.542 71.747 1.00 70.88 245 VAL A C 1
ATOM 1831 O O . VAL A 1 245 ? -18.444 -13.105 70.641 1.00 70.88 245 VAL A O 1
ATOM 1834 N N . THR A 1 246 ? -18.454 -12.923 72.887 1.00 65.19 246 THR A N 1
ATOM 1835 C CA . THR A 1 246 ? -17.625 -11.715 72.961 1.00 65.19 246 THR A CA 1
ATOM 1836 C C . THR A 1 246 ? -16.607 -11.855 74.089 1.00 65.19 246 THR A C 1
ATOM 1838 O O . THR A 1 246 ? -16.935 -12.234 75.222 1.00 65.19 246 THR A O 1
ATOM 1841 N N . ASP A 1 247 ? -15.351 -11.537 73.773 1.00 63.72 247 ASP A N 1
ATOM 1842 C CA . ASP A 1 247 ? -14.395 -11.063 74.775 1.00 63.72 247 ASP A CA 1
ATOM 1843 C C . ASP A 1 247 ? -14.787 -9.616 75.101 1.00 63.72 247 ASP A C 1
ATOM 1845 O O . ASP A 1 247 ? -15.236 -8.888 74.218 1.00 63.72 247 ASP A O 1
ATOM 1849 N N . TYR A 1 248 ? -14.683 -9.195 76.357 1.00 55.97 248 TYR A N 1
ATOM 1850 C CA . TYR A 1 248 ? -15.216 -7.908 76.828 1.00 55.97 248 TYR A CA 1
ATOM 1851 C C . TYR A 1 248 ? -14.554 -6.690 76.138 1.00 55.97 248 TYR A C 1
ATOM 1853 O O . TYR A 1 248 ? -15.056 -5.578 76.296 1.00 55.97 248 TYR A O 1
ATOM 1861 N N . ASP A 1 249 ? -13.458 -6.907 75.391 1.00 52.03 249 ASP A N 1
ATOM 1862 C CA . ASP A 1 249 ? -12.580 -5.867 74.845 1.00 52.03 249 ASP A CA 1
ATOM 1863 C C . ASP A 1 249 ? -12.208 -5.954 73.339 1.00 52.03 249 ASP A C 1
ATOM 1865 O O . ASP A 1 249 ? -11.498 -5.047 72.934 1.00 52.03 249 ASP A O 1
ATOM 1869 N N . ASP A 1 250 ? -12.619 -6.947 72.519 1.00 55.31 250 ASP A N 1
ATOM 1870 C CA . ASP A 1 250 ? -12.630 -6.898 71.018 1.00 55.31 250 ASP A CA 1
ATOM 1871 C C . ASP A 1 250 ? -12.668 -8.310 70.372 1.00 55.31 250 ASP A C 1
ATOM 1873 O O . ASP A 1 250 ? -11.666 -9.026 70.393 1.00 55.31 250 ASP A O 1
ATOM 1877 N N . LEU A 1 251 ? -13.815 -8.667 69.767 1.00 53.06 251 LEU A N 1
ATOM 1878 C CA . LEU A 1 251 ? -14.100 -9.652 68.691 1.00 53.06 251 LEU A CA 1
ATOM 1879 C C . LEU A 1 251 ? -15.493 -10.253 68.938 1.00 53.06 251 LEU A C 1
ATOM 1881 O O . LEU A 1 251 ? -15.699 -10.978 69.912 1.00 53.06 251 LEU A O 1
ATOM 1885 N N . GLU A 1 252 ? -16.438 -9.945 68.051 1.00 64.69 252 GLU A N 1
ATOM 1886 C CA . GLU A 1 252 ? -17.807 -10.469 68.067 1.00 64.69 252 GLU A CA 1
ATOM 1887 C C . GLU A 1 252 ? -17.890 -11.628 67.060 1.00 64.69 252 GLU A C 1
ATOM 1889 O O . GLU A 1 252 ? -17.613 -11.443 65.874 1.00 64.69 252 GLU A O 1
ATOM 1894 N N . GLN A 1 253 ? -18.217 -12.838 67.524 1.00 67.94 253 GLN A N 1
ATOM 1895 C CA . GLN A 1 253 ? -18.461 -13.996 66.653 1.00 67.94 253 GLN A CA 1
ATOM 1896 C C . GLN A 1 253 ? -19.853 -14.571 66.914 1.00 67.94 253 GLN A C 1
ATOM 1898 O O . GLN A 1 253 ? -20.217 -14.815 68.068 1.00 67.94 253 GLN A O 1
ATOM 1903 N N . ILE A 1 254 ? -20.621 -14.802 65.849 1.00 72.75 254 ILE A N 1
ATOM 1904 C CA . ILE A 1 254 ? -22.034 -15.196 65.892 1.00 72.75 254 ILE A CA 1
ATOM 1905 C C . ILE A 1 254 ? -22.204 -16.495 65.111 1.00 72.75 254 ILE A C 1
ATOM 1907 O O . ILE A 1 254 ? -21.659 -16.668 64.023 1.00 72.75 254 ILE A O 1
ATOM 1911 N N . THR A 1 255 ? -22.966 -17.440 65.658 1.00 79.12 255 THR A N 1
ATOM 1912 C CA . THR A 1 255 ? -23.357 -18.643 64.917 1.00 79.12 255 THR A CA 1
ATOM 1913 C C . THR A 1 255 ? -24.771 -19.070 65.263 1.00 79.12 255 THR A C 1
ATOM 1915 O O . THR A 1 255 ? -25.160 -19.107 66.434 1.00 79.12 255 THR A O 1
ATOM 1918 N N . THR A 1 256 ? -25.532 -19.438 64.236 1.00 80.06 256 THR A N 1
ATOM 1919 C CA . THR A 1 256 ? -26.889 -19.958 64.386 1.00 80.06 256 THR A CA 1
ATOM 1920 C C . THR A 1 256 ? -26.851 -21.470 64.598 1.00 80.06 256 THR A C 1
ATOM 1922 O O . THR A 1 256 ? -26.397 -22.235 63.751 1.00 80.06 256 THR A O 1
ATOM 1925 N N . PHE A 1 257 ? -27.343 -21.943 65.735 1.00 80.25 257 PHE A N 1
ATOM 1926 C CA . PHE A 1 257 ? -27.451 -23.360 66.062 1.00 80.25 257 PHE A CA 1
ATOM 1927 C C . PHE A 1 257 ? -28.832 -23.888 65.677 1.00 80.25 257 PHE A C 1
ATOM 1929 O O . PHE A 1 257 ? -29.859 -23.288 65.999 1.00 80.25 257 PHE A O 1
ATOM 1936 N N . ARG A 1 258 ? -28.864 -25.039 65.002 1.00 79.62 258 ARG A N 1
ATOM 1937 C CA . ARG A 1 258 ? -30.089 -25.601 64.424 1.00 79.62 258 ARG A CA 1
ATOM 1938 C C . ARG A 1 258 ? -30.192 -27.095 64.692 1.00 79.62 258 ARG A C 1
ATOM 1940 O O . ARG A 1 258 ? -29.303 -27.849 64.316 1.00 79.62 258 ARG A O 1
ATOM 1947 N N . ASN A 1 259 ? -31.292 -27.549 65.291 1.00 77.12 259 ASN A N 1
ATOM 1948 C CA . ASN A 1 259 ? -31.490 -28.952 65.677 1.00 77.12 259 ASN A CA 1
ATOM 1949 C C . ASN A 1 259 ? -32.328 -29.746 64.652 1.00 77.12 259 ASN A C 1
ATOM 1951 O O . ASN A 1 259 ? -33.117 -30.623 64.986 1.00 77.12 259 ASN A O 1
ATOM 1955 N N . ARG A 1 260 ? -32.119 -29.447 63.366 1.00 72.69 260 ARG A N 1
ATOM 1956 C CA . ARG A 1 260 ? -32.708 -30.141 62.209 1.00 72.69 260 ARG A CA 1
ATOM 1957 C C . ARG A 1 260 ? -31.729 -30.109 61.037 1.00 72.69 260 ARG A C 1
ATOM 1959 O O . ARG A 1 260 ? -30.834 -29.269 61.013 1.00 72.69 260 ARG A O 1
ATOM 1966 N N . SER A 1 261 ? -31.876 -31.023 60.078 1.00 72.38 261 SER A N 1
ATOM 1967 C CA . SER A 1 261 ? -30.937 -31.141 58.950 1.00 72.38 261 SER A CA 1
ATOM 1968 C C . SER A 1 261 ? -30.750 -29.802 58.213 1.00 72.38 261 SER A C 1
ATOM 1970 O O . SER A 1 261 ? -31.727 -29.092 57.950 1.00 72.38 261 SER A O 1
ATOM 1972 N N . LEU A 1 262 ? -29.498 -29.471 57.875 1.00 71.81 262 LEU A N 1
ATOM 1973 C CA . LEU A 1 262 ? -29.120 -28.255 57.137 1.00 71.81 262 LEU A CA 1
ATOM 1974 C C . LEU A 1 262 ? -29.343 -28.360 55.619 1.00 71.81 262 LEU A C 1
ATOM 1976 O O . LEU A 1 262 ? -29.050 -27.425 54.882 1.00 71.81 262 LEU A O 1
ATOM 1980 N N . ALA A 1 263 ? -29.861 -29.485 55.120 1.00 59.91 263 ALA A N 1
ATOM 1981 C CA . ALA A 1 263 ? -30.041 -29.688 53.689 1.00 59.91 263 ALA A CA 1
ATOM 1982 C C . ALA A 1 263 ? -31.247 -28.906 53.140 1.00 59.91 263 ALA A C 1
ATOM 1984 O O . ALA A 1 263 ? -32.326 -29.469 52.956 1.00 59.91 263 ALA A O 1
ATOM 1985 N N . VAL A 1 264 ? -31.040 -27.631 52.809 1.00 55.78 264 VAL A N 1
ATOM 1986 C CA . VAL A 1 264 ? -31.847 -26.923 51.811 1.00 55.78 264 VAL A CA 1
ATOM 1987 C C . VAL A 1 264 ? -30.910 -26.095 50.930 1.00 55.78 264 VAL A C 1
ATOM 1989 O O . VAL A 1 264 ? -30.623 -24.936 51.196 1.00 55.78 264 VAL A O 1
ATOM 1992 N N . ALA A 1 265 ? -30.411 -26.703 49.853 1.00 55.38 265 ALA A N 1
ATOM 1993 C CA . ALA A 1 265 ? -29.847 -25.937 48.749 1.00 55.38 265 ALA A CA 1
ATOM 1994 C C . ALA A 1 265 ? -31.018 -25.300 47.987 1.00 55.38 265 ALA A C 1
ATOM 1996 O O . ALA A 1 265 ? -31.529 -25.890 47.035 1.00 55.38 265 ALA A O 1
ATOM 1997 N N . ALA A 1 266 ? -31.508 -24.152 48.448 1.00 58.88 266 ALA A N 1
ATOM 1998 C CA . ALA A 1 266 ? -32.559 -23.421 47.756 1.00 58.88 266 ALA A CA 1
ATOM 1999 C C . ALA A 1 266 ? -32.220 -21.933 47.680 1.00 58.88 266 ALA A C 1
ATOM 2001 O O . ALA A 1 266 ? -32.784 -21.104 48.385 1.00 58.88 266 ALA A O 1
ATOM 2002 N N . LEU A 1 267 ? -31.345 -21.607 46.727 1.00 66.62 267 LEU A N 1
ATOM 2003 C CA . LEU A 1 267 ? -31.427 -20.315 46.063 1.00 66.62 267 LEU A CA 1
ATOM 2004 C C . LEU A 1 267 ? -32.847 -20.218 45.497 1.00 66.62 267 LEU A C 1
ATOM 2006 O O . LEU A 1 267 ? -33.196 -20.966 44.572 1.00 66.62 267 LEU A O 1
ATOM 2010 N N . GLY A 1 268 ? -33.684 -19.339 46.048 1.00 76.75 268 GLY A N 1
ATOM 2011 C CA . GLY A 1 268 ? -34.937 -18.979 45.405 1.00 76.75 268 GLY A CA 1
ATOM 2012 C C . GLY A 1 268 ? -34.620 -18.565 43.985 1.00 76.75 268 GLY A C 1
ATOM 2013 O O . GLY A 1 268 ? -33.742 -17.740 43.733 1.00 76.75 268 GLY A O 1
ATOM 2014 N N . SER A 1 269 ? -35.269 -19.210 43.028 1.00 84.31 269 SER A N 1
ATOM 2015 C CA . SER A 1 269 ? -35.024 -18.913 41.630 1.00 84.31 269 SER A CA 1
ATOM 2016 C C . SER A 1 269 ? -36.339 -18.825 40.907 1.00 84.31 269 SER A C 1
ATOM 2018 O O . SER A 1 269 ? -37.134 -19.752 40.978 1.00 84.31 269 SER A O 1
ATOM 2020 N N . LEU A 1 270 ? -36.571 -17.724 40.204 1.00 89.06 270 LEU A N 1
ATOM 2021 C CA . LEU A 1 270 ? -37.754 -17.556 39.377 1.00 89.06 270 LEU A CA 1
ATOM 2022 C C . LEU A 1 270 ? -37.342 -17.601 37.911 1.00 89.06 270 LEU A C 1
ATOM 2024 O O . LEU A 1 270 ? -36.588 -16.750 37.449 1.00 89.06 270 LEU A O 1
ATOM 2028 N N . THR A 1 271 ? -37.859 -18.590 37.190 1.00 91.44 271 THR A N 1
ATOM 2029 C CA . THR A 1 271 ? -37.755 -18.694 35.736 1.00 91.44 271 THR A CA 1
ATOM 2030 C C . THR A 1 271 ? -39.107 -18.407 35.100 1.00 91.44 271 THR A C 1
ATOM 2032 O O . THR A 1 271 ? -40.088 -19.100 35.366 1.00 91.44 271 THR A O 1
ATOM 2035 N N . LEU A 1 272 ? -39.145 -17.404 34.231 1.00 93.19 272 LEU A N 1
ATOM 2036 C CA . LEU A 1 272 ? -40.271 -17.061 33.374 1.00 93.19 272 LEU A CA 1
ATOM 2037 C C . LEU A 1 272 ? -39.954 -17.522 31.950 1.00 93.19 272 LEU A C 1
ATOM 2039 O O . LEU A 1 272 ? -38.914 -17.160 31.403 1.00 93.19 272 LEU A O 1
ATOM 2043 N N . ASN A 1 273 ? -40.824 -18.325 31.347 1.00 94.31 273 ASN A N 1
ATOM 2044 C CA . ASN A 1 273 ? -40.649 -18.800 29.977 1.00 94.31 273 ASN A CA 1
ATOM 2045 C C . ASN A 1 273 ? -41.928 -18.574 29.160 1.00 94.31 273 ASN A C 1
ATOM 2047 O O . ASN A 1 273 ? -42.947 -19.213 29.416 1.00 94.31 273 ASN A O 1
ATOM 2051 N N . ASN A 1 274 ? -41.890 -17.660 28.189 1.00 94.50 274 ASN A N 1
ATOM 2052 C CA . ASN A 1 274 ? -43.071 -17.223 27.441 1.00 94.50 274 ASN A CA 1
ATOM 2053 C C . ASN A 1 274 ? -44.224 -16.774 28.365 1.00 94.50 274 ASN A C 1
ATOM 2055 O O . ASN A 1 274 ? -45.374 -17.197 28.227 1.00 94.50 274 ASN A O 1
ATOM 2059 N N . VAL A 1 275 ? -43.893 -15.946 29.357 1.00 92.88 275 VAL A N 1
ATOM 2060 C CA . VAL A 1 275 ? -44.831 -15.440 30.364 1.00 92.88 275 VAL A CA 1
ATOM 2061 C C . VAL A 1 275 ? -45.128 -13.963 30.118 1.00 92.88 275 VAL A C 1
ATOM 2063 O O . VAL A 1 275 ? -44.217 -13.187 29.852 1.00 92.88 275 VAL A O 1
ATOM 2066 N N . ASP A 1 276 ? -46.390 -13.554 30.254 1.00 91.25 276 ASP A N 1
ATOM 2067 C CA . ASP A 1 276 ? -46.781 -12.142 30.368 1.00 91.25 276 ASP A CA 1
ATOM 2068 C C . ASP A 1 276 ? -47.009 -11.792 31.845 1.00 91.25 276 ASP A C 1
ATOM 2070 O O . ASP A 1 276 ? -48.076 -12.049 32.404 1.00 91.25 276 ASP A O 1
ATOM 2074 N N . LEU A 1 277 ? -45.972 -11.272 32.499 1.00 89.19 277 LEU A N 1
ATOM 2075 C CA . LEU A 1 277 ? -45.971 -10.848 33.893 1.00 89.19 277 LEU A CA 1
ATOM 2076 C C . LEU A 1 277 ? -46.404 -9.381 33.991 1.00 89.19 277 LEU A C 1
ATOM 2078 O O . LEU A 1 277 ? -45.676 -8.475 33.597 1.00 89.19 277 LEU A O 1
ATOM 2082 N N . GLN A 1 278 ? -47.575 -9.148 34.569 1.00 87.12 278 GLN A N 1
ATOM 2083 C CA . GLN A 1 278 ? -48.156 -7.830 34.795 1.00 87.12 278 GLN A CA 1
ATOM 2084 C C . GLN A 1 278 ? -48.098 -7.478 36.280 1.00 87.12 278 GLN A C 1
ATOM 2086 O O . GLN A 1 278 ? -48.681 -8.167 37.120 1.00 87.12 278 GLN A O 1
ATOM 2091 N N . ILE A 1 279 ? -47.410 -6.390 36.603 1.00 81.62 279 ILE A N 1
ATOM 2092 C CA . ILE A 1 279 ? -47.174 -5.951 37.980 1.00 81.62 279 ILE A CA 1
ATOM 2093 C C . ILE A 1 279 ? -48.075 -4.750 38.248 1.00 81.62 279 ILE A C 1
ATOM 2095 O O . ILE A 1 279 ? -48.002 -3.753 37.529 1.00 81.62 279 ILE A O 1
ATOM 2099 N N . ALA A 1 280 ? -48.964 -4.872 39.232 1.00 77.12 280 ALA A N 1
ATOM 2100 C CA . ALA A 1 280 ? -49.885 -3.803 39.604 1.00 77.12 280 ALA A CA 1
ATOM 2101 C C . ALA A 1 280 ? -49.195 -2.692 40.425 1.00 77.12 280 ALA A C 1
ATOM 2103 O O . ALA A 1 280 ? -48.125 -2.890 40.992 1.00 77.12 280 ALA A O 1
ATOM 2104 N N . ASP A 1 281 ? -49.838 -1.529 40.488 1.00 71.56 281 ASP A N 1
ATOM 2105 C CA . ASP A 1 281 ? -49.342 -0.285 41.088 1.00 71.56 281 ASP A CA 1
ATOM 2106 C C . ASP A 1 281 ? -48.586 -0.354 42.419 1.00 71.56 281 ASP A C 1
ATOM 2108 O O . ASP A 1 281 ? -49.073 -0.923 43.396 1.00 71.56 281 ASP A O 1
ATOM 2112 N N . MET A 1 282 ? -47.481 0.402 42.491 1.00 64.06 282 MET A N 1
ATOM 2113 C CA . MET A 1 282 ? -46.657 0.634 43.691 1.00 64.06 282 MET A CA 1
ATOM 2114 C C . MET A 1 282 ? -46.076 -0.636 44.330 1.00 64.06 282 MET A C 1
ATOM 2116 O O . MET A 1 282 ? -45.825 -0.676 45.537 1.00 64.06 282 MET A O 1
ATOM 2120 N N . LEU A 1 283 ? -45.862 -1.684 43.533 1.00 68.62 283 LEU A N 1
ATOM 2121 C CA . LEU A 1 283 ? -45.328 -2.957 44.004 1.00 68.62 283 LEU A CA 1
ATOM 2122 C C . LEU A 1 283 ? -43.859 -3.095 43.618 1.00 68.62 283 LEU A C 1
ATOM 2124 O O . LEU A 1 283 ? -43.493 -3.016 42.447 1.00 68.62 283 LEU A O 1
ATOM 2128 N N . ASN A 1 284 ? -43.019 -3.341 44.621 1.00 69.56 284 ASN A N 1
ATOM 2129 C CA . ASN A 1 284 ? -41.616 -3.652 44.396 1.00 69.56 284 ASN A CA 1
ATOM 2130 C C . ASN A 1 284 ? -41.453 -5.133 44.047 1.00 69.56 284 ASN A C 1
ATOM 2132 O O . ASN A 1 284 ? -42.064 -6.008 44.673 1.00 69.56 284 ASN A O 1
ATOM 2136 N N . ILE A 1 285 ? -40.582 -5.397 43.077 1.00 75.56 285 ILE A N 1
ATOM 2137 C CA . ILE A 1 285 ? -39.972 -6.708 42.893 1.00 75.56 285 ILE A CA 1
ATOM 2138 C C . ILE A 1 285 ? -38.615 -6.665 43.584 1.00 75.56 285 ILE A C 1
ATOM 2140 O O . ILE A 1 285 ? -37.804 -5.794 43.285 1.00 75.56 285 ILE A O 1
ATOM 2144 N N . ALA A 1 286 ? -38.378 -7.590 44.507 1.00 80.75 286 ALA A N 1
ATOM 2145 C CA . ALA A 1 286 ? -37.102 -7.778 45.177 1.00 80.75 286 ALA A CA 1
ATOM 2146 C C . ALA A 1 286 ? -36.571 -9.178 44.851 1.00 80.75 286 ALA A C 1
ATOM 2148 O O . ALA A 1 286 ? -37.197 -10.184 45.172 1.00 80.75 286 ALA A O 1
ATOM 2149 N N . VAL A 1 287 ? -35.419 -9.256 44.199 1.00 77.06 287 VAL A N 1
ATOM 2150 C CA . VAL A 1 287 ? -34.765 -10.510 43.826 1.00 77.06 287 VAL A CA 1
ATOM 2151 C C . VAL A 1 287 ? -33.472 -10.634 44.630 1.00 77.06 287 VAL A C 1
ATOM 2153 O O . VAL A 1 287 ? -32.463 -10.030 44.295 1.00 77.06 287 VAL A O 1
ATOM 2156 N N . LEU A 1 288 ? -33.510 -11.405 45.710 1.00 78.38 288 LEU A N 1
ATOM 2157 C CA . LEU A 1 288 ? -32.364 -11.813 46.534 1.00 78.38 288 LEU A CA 1
ATOM 2158 C C . LEU A 1 288 ? -31.781 -13.173 46.103 1.00 78.38 288 LEU A C 1
ATOM 2160 O O . LEU A 1 288 ? -30.715 -13.542 46.570 1.00 78.38 288 LEU A O 1
ATOM 2164 N N . GLY A 1 289 ? -32.479 -13.916 45.233 1.00 79.12 289 GLY A N 1
ATOM 2165 C CA . GLY A 1 289 ? -32.016 -15.160 44.598 1.00 79.12 289 GLY A CA 1
ATOM 2166 C C . GLY A 1 289 ? -31.797 -15.003 43.082 1.00 79.12 289 GLY A C 1
ATOM 2167 O O . GLY A 1 289 ? -31.535 -13.909 42.612 1.00 79.12 289 GLY A O 1
ATOM 2168 N N . SER A 1 290 ? -31.903 -16.051 42.256 1.00 85.25 290 SER A N 1
ATOM 2169 C CA . SER A 1 290 ? -31.640 -15.930 40.796 1.00 85.25 290 SER A CA 1
ATOM 2170 C C . SER A 1 290 ? -32.904 -15.678 39.956 1.00 85.25 290 SER A C 1
ATOM 2172 O O . SER A 1 290 ? -33.925 -16.337 40.152 1.00 85.25 290 SER A O 1
ATOM 2174 N N . PHE A 1 291 ? -32.842 -14.787 38.964 1.00 89.00 291 PHE A N 1
ATOM 2175 C CA . PHE A 1 291 ? -33.976 -14.448 38.093 1.00 89.00 291 PHE A CA 1
ATOM 2176 C C . PHE A 1 291 ? -33.670 -14.703 36.615 1.00 89.00 291 PHE A C 1
ATOM 2178 O O . PHE A 1 291 ? -32.692 -14.199 36.063 1.00 89.00 291 PHE A O 1
ATOM 2185 N N . TYR A 1 292 ? -34.549 -15.458 35.963 1.00 92.31 292 TYR A N 1
ATOM 2186 C CA . TYR A 1 292 ? -34.436 -15.844 34.563 1.00 92.31 292 TYR A CA 1
ATOM 2187 C C . TYR A 1 292 ? -35.733 -15.495 33.827 1.00 92.31 292 TYR A C 1
ATOM 2189 O O . TYR A 1 292 ? -36.817 -15.866 34.274 1.00 92.31 292 TYR A O 1
ATOM 2197 N N . ALA A 1 293 ? -35.642 -14.823 32.683 1.00 93.88 293 ALA A N 1
ATOM 2198 C CA . ALA A 1 293 ? -36.780 -14.546 31.815 1.00 93.88 293 ALA A CA 1
ATOM 2199 C C . ALA A 1 293 ? -36.422 -14.800 30.347 1.00 93.88 293 ALA A C 1
ATOM 2201 O O . ALA A 1 293 ? -35.521 -14.178 29.778 1.00 93.88 293 ALA A O 1
ATOM 2202 N N . TYR A 1 294 ? -37.164 -15.714 29.732 1.00 96.31 294 TYR A N 1
ATOM 2203 C CA . TYR A 1 294 ? -37.014 -16.132 28.345 1.00 96.31 294 TYR A CA 1
ATOM 2204 C C . TYR A 1 294 ? -38.316 -15.873 27.600 1.00 96.31 294 TYR A C 1
ATOM 2206 O O . TYR A 1 294 ? -39.386 -16.250 28.087 1.00 96.31 294 TYR A O 1
ATOM 2214 N N . ASP A 1 295 ? -38.237 -15.215 26.443 1.00 96.75 295 ASP A N 1
ATOM 2215 C CA . ASP A 1 295 ? -39.384 -14.979 25.554 1.00 96.75 295 ASP A CA 1
ATOM 2216 C C . ASP A 1 295 ? -40.589 -14.319 26.261 1.00 96.75 295 ASP A C 1
ATOM 2218 O O . ASP A 1 295 ? -41.741 -14.529 25.885 1.00 96.75 295 ASP A O 1
ATOM 2222 N N . SER A 1 296 ? -40.342 -13.560 27.332 1.00 95.88 296 SER A N 1
ATOM 2223 C CA . SER A 1 296 ? -41.376 -13.101 28.266 1.00 95.88 296 SER A CA 1
ATOM 2224 C C . SER A 1 296 ? -41.635 -11.597 28.145 1.00 95.88 296 SER A C 1
ATOM 2226 O O . SER A 1 296 ? -40.800 -10.835 27.663 1.00 95.88 296 SER A O 1
ATOM 2228 N N . ASN A 1 297 ? -42.800 -11.141 28.599 1.00 93.56 297 ASN A N 1
ATOM 2229 C CA . ASN A 1 297 ? -43.108 -9.723 28.764 1.00 93.56 297 ASN A CA 1
ATOM 2230 C C . ASN A 1 297 ? -43.267 -9.431 30.255 1.00 93.56 297 ASN A C 1
ATOM 2232 O O . ASN A 1 297 ? -44.058 -10.075 30.931 1.00 93.56 297 ASN A O 1
ATOM 2236 N N . ILE A 1 298 ? -42.522 -8.459 30.760 1.00 89.75 298 ILE A N 1
ATOM 2237 C CA . ILE A 1 298 ? -42.633 -7.932 32.114 1.00 89.75 298 ILE A CA 1
ATOM 2238 C C . ILE A 1 298 ? -43.150 -6.506 31.965 1.00 89.75 298 ILE A C 1
ATOM 2240 O O . ILE A 1 298 ? -42.443 -5.630 31.465 1.00 89.75 298 ILE A O 1
ATOM 2244 N N . THR A 1 299 ? -44.405 -6.295 32.350 1.00 87.44 299 THR A N 1
ATOM 2245 C CA . THR A 1 299 ? -45.101 -5.019 32.190 1.00 87.44 299 THR A CA 1
ATOM 2246 C C . THR A 1 299 ? -45.449 -4.434 33.551 1.00 87.44 299 THR A C 1
ATOM 2248 O O . THR A 1 299 ? -46.201 -5.031 34.325 1.00 87.44 299 THR A O 1
ATOM 2251 N N . PHE A 1 300 ? -44.944 -3.236 33.824 1.00 82.44 300 PHE A N 1
ATOM 2252 C CA . PHE A 1 300 ? -45.329 -2.437 34.983 1.00 82.44 300 PHE A CA 1
ATOM 2253 C C . PHE A 1 300 ? -46.586 -1.646 34.627 1.00 82.44 300 PHE A C 1
ATOM 2255 O O . PHE A 1 300 ? -46.551 -0.777 33.757 1.00 82.44 300 PHE A O 1
ATOM 2262 N N . ASN A 1 301 ? -47.710 -1.985 35.261 1.00 80.75 301 ASN A N 1
ATOM 2263 C CA . ASN A 1 301 ? -48.996 -1.323 35.059 1.00 80.75 301 ASN A CA 1
ATOM 2264 C C . ASN A 1 301 ? -49.181 -0.219 36.107 1.00 80.75 301 ASN A C 1
ATOM 2266 O O . ASN A 1 301 ? -49.882 -0.414 37.102 1.00 80.75 301 ASN A O 1
ATOM 2270 N N . LEU A 1 302 ? -48.540 0.923 35.869 1.00 75.75 302 LEU A N 1
ATOM 2271 C CA . LEU A 1 302 ? -48.567 2.095 36.736 1.00 75.75 302 LEU A CA 1
ATOM 2272 C C . LEU A 1 302 ? -49.842 2.938 36.504 1.00 75.75 302 LEU A C 1
ATOM 2274 O O . LEU A 1 302 ? -50.304 3.096 35.369 1.00 75.75 302 LEU A O 1
ATOM 2278 N N . THR A 1 303 ? -50.414 3.499 37.570 1.00 71.94 303 THR A N 1
ATOM 2279 C CA . THR A 1 303 ? -51.502 4.482 37.594 1.00 71.94 303 THR A CA 1
ATOM 2280 C C . THR A 1 303 ? -51.250 5.547 38.680 1.00 71.94 303 THR A C 1
ATOM 2282 O O . THR A 1 303 ? -50.814 5.265 39.796 1.00 71.94 303 THR A O 1
ATOM 2285 N N . GLY A 1 304 ? -51.531 6.820 38.372 1.00 63.62 304 GLY A N 1
ATOM 2286 C CA . GLY A 1 304 ? -51.305 7.941 39.306 1.00 63.62 304 GLY A CA 1
ATOM 2287 C C . GLY A 1 304 ? -49.820 8.287 39.512 1.00 63.62 304 GLY A C 1
ATOM 2288 O O . GLY A 1 304 ? -49.003 7.943 38.680 1.00 63.62 304 GLY A O 1
ATOM 2289 N N . ASN A 1 305 ? -49.444 8.959 40.611 1.00 57.75 305 ASN A N 1
ATOM 2290 C CA . ASN A 1 305 ? -48.038 9.302 40.933 1.00 57.75 305 ASN A CA 1
ATOM 2291 C C . ASN A 1 305 ? -47.231 8.104 41.504 1.00 57.75 305 ASN A C 1
ATOM 2293 O O . ASN A 1 305 ? -46.332 8.300 42.323 1.00 57.75 305 ASN A O 1
ATOM 2297 N N . GLY A 1 306 ? -47.600 6.865 41.170 1.00 54.97 306 GLY A N 1
ATOM 2298 C CA . GLY A 1 306 ? -46.966 5.664 41.715 1.00 54.97 306 GLY A CA 1
ATOM 2299 C C . GLY A 1 306 ? -45.532 5.476 41.209 1.00 54.97 306 GLY A C 1
ATOM 2300 O O . GLY A 1 306 ? -45.238 5.762 40.050 1.00 54.97 306 GLY A O 1
ATOM 2301 N N . THR A 1 307 ? -44.645 4.977 42.073 1.00 60.62 307 THR A N 1
ATOM 2302 C CA . THR A 1 307 ? -43.313 4.476 41.699 1.00 60.62 307 THR A CA 1
ATOM 2303 C C . THR A 1 307 ? -43.282 2.960 41.894 1.00 60.62 307 THR A C 1
ATOM 2305 O O . THR A 1 307 ? -43.931 2.432 42.796 1.00 60.62 307 THR A O 1
ATOM 2308 N N . SER A 1 308 ? -42.578 2.215 41.045 1.00 61.75 308 SER A N 1
ATOM 2309 C CA . SER A 1 308 ? -42.318 0.783 41.267 1.00 61.75 308 SER A CA 1
ATOM 2310 C C . SER A 1 308 ? -40.879 0.468 40.895 1.00 61.75 308 SER A C 1
ATOM 2312 O O . SER A 1 308 ? -40.378 0.966 39.887 1.00 61.75 308 SER A O 1
ATOM 2314 N N . ASN A 1 309 ? -40.210 -0.336 41.720 1.00 67.12 309 ASN A N 1
ATOM 2315 C CA . ASN A 1 309 ? -38.820 -0.716 41.501 1.00 67.12 309 ASN A CA 1
ATOM 2316 C C . ASN A 1 309 ? -38.703 -2.229 41.279 1.00 67.12 309 ASN A C 1
ATOM 2318 O O . ASN A 1 309 ? -39.305 -3.022 42.007 1.00 67.12 309 ASN A O 1
ATOM 2322 N N . PHE A 1 310 ? -37.906 -2.619 40.288 1.00 77.75 310 PHE A N 1
ATOM 2323 C CA . PHE A 1 310 ? -37.393 -3.976 40.153 1.00 77.75 310 PHE A CA 1
ATOM 2324 C C . PHE A 1 310 ? -35.967 -3.983 40.694 1.00 77.75 310 PHE A C 1
ATOM 2326 O O . PHE A 1 310 ? -35.052 -3.570 39.993 1.00 77.75 310 PHE A O 1
ATOM 2333 N N . SER A 1 311 ? -35.795 -4.410 41.943 1.00 76.56 311 SER A N 1
ATOM 2334 C CA . SER A 1 311 ? -34.507 -4.469 42.630 1.00 76.56 311 SER A CA 1
ATOM 2335 C C . SER A 1 311 ? -33.992 -5.898 42.650 1.00 76.56 311 SER A C 1
ATOM 2337 O O . SER A 1 311 ? -34.657 -6.791 43.170 1.00 76.56 311 SER A O 1
ATOM 2339 N N . ILE A 1 312 ? -32.784 -6.116 42.154 1.00 74.88 312 ILE A N 1
ATOM 2340 C CA . ILE A 1 312 ? -32.033 -7.358 42.331 1.00 74.88 312 ILE A CA 1
ATOM 2341 C C . ILE A 1 312 ? -30.859 -7.072 43.274 1.00 74.88 312 ILE A C 1
ATOM 2343 O O . ILE A 1 312 ? -30.185 -6.060 43.113 1.00 74.88 312 ILE A O 1
ATOM 2347 N N . ASN A 1 313 ? -30.613 -7.935 44.256 1.00 70.12 313 ASN A N 1
ATOM 2348 C CA . ASN A 1 313 ? -29.554 -7.771 45.255 1.00 70.12 313 ASN A CA 1
ATOM 2349 C C . ASN A 1 313 ? -28.282 -8.569 44.913 1.00 70.12 313 ASN A C 1
ATOM 2351 O O . ASN A 1 313 ? -28.241 -9.334 43.947 1.00 70.12 313 ASN A O 1
ATOM 2355 N N . ALA A 1 314 ? -27.235 -8.342 45.712 1.00 61.16 314 ALA A N 1
ATOM 2356 C CA . ALA A 1 314 ? -25.915 -8.954 45.574 1.00 61.16 314 ALA A CA 1
ATOM 2357 C C . ALA A 1 314 ? -25.939 -10.489 45.624 1.00 61.16 314 ALA A C 1
ATOM 2359 O O . ALA A 1 314 ? -26.817 -11.080 46.243 1.00 61.16 314 ALA A O 1
ATOM 2360 N N . ASN A 1 315 ? -24.951 -11.117 44.972 1.00 67.12 315 ASN A N 1
ATOM 2361 C CA . ASN A 1 315 ? -24.745 -12.576 44.882 1.00 67.12 315 ASN A CA 1
ATOM 2362 C C . ASN A 1 315 ? -25.771 -13.359 44.041 1.00 67.12 315 ASN A C 1
ATOM 2364 O O . ASN A 1 315 ? -25.857 -14.582 44.125 1.00 67.12 315 ASN A O 1
ATOM 2368 N N . THR A 1 316 ? -26.509 -12.672 43.170 1.00 76.88 316 THR A N 1
ATOM 2369 C CA . THR A 1 316 ? -27.544 -13.276 42.319 1.00 76.88 316 THR A CA 1
ATOM 2370 C C . THR A 1 316 ? -27.138 -13.373 40.846 1.00 76.88 316 THR A C 1
ATOM 2372 O O . THR A 1 316 ? -26.174 -12.745 40.399 1.00 76.88 316 THR A O 1
ATOM 2375 N N . ASN A 1 317 ? -27.888 -14.168 40.075 1.00 83.94 317 ASN A N 1
ATOM 2376 C CA . ASN A 1 317 ? -27.758 -14.280 38.622 1.00 83.94 317 ASN A CA 1
ATOM 2377 C C . ASN A 1 317 ? -29.006 -13.725 37.930 1.00 83.94 317 ASN A C 1
ATOM 2379 O O . ASN A 1 317 ? -30.124 -14.114 38.278 1.00 83.94 317 ASN A O 1
ATOM 2383 N N . VAL A 1 318 ? -28.812 -12.885 36.912 1.00 87.62 318 VAL A N 1
ATOM 2384 C CA . VAL A 1 318 ? -29.903 -12.279 36.133 1.00 87.62 318 VAL A CA 1
ATOM 2385 C C . VAL A 1 318 ? -29.728 -12.608 34.663 1.00 87.62 318 VAL A C 1
ATOM 2387 O O . VAL A 1 318 ? -28.735 -12.222 34.049 1.00 87.62 318 VAL A O 1
ATOM 2390 N N . PHE A 1 319 ? -30.706 -13.299 34.089 1.00 92.56 319 PHE A N 1
ATOM 2391 C CA . PHE A 1 319 ? -30.681 -13.719 32.692 1.00 92.56 319 PHE A CA 1
ATOM 2392 C C . PHE A 1 319 ? -31.978 -13.317 31.998 1.00 92.56 319 PHE A C 1
ATOM 2394 O O . PHE A 1 319 ? -33.030 -13.894 32.257 1.00 92.56 319 PHE A O 1
ATOM 2401 N N . LEU A 1 320 ? -31.897 -12.354 31.087 1.00 93.81 320 LEU A N 1
ATOM 2402 C CA . LEU A 1 320 ? -32.999 -11.928 30.234 1.00 93.81 320 LEU A CA 1
ATOM 2403 C C . LEU A 1 320 ? -32.632 -12.240 28.784 1.00 93.81 320 LEU A C 1
ATOM 2405 O O . LEU A 1 320 ? -31.606 -11.776 28.290 1.00 93.81 320 LEU A O 1
ATOM 2409 N N . ASN A 1 321 ? -33.460 -13.014 28.089 1.00 97.25 321 ASN A N 1
ATOM 2410 C CA . ASN A 1 321 ? -33.287 -13.257 26.659 1.00 97.25 321 ASN A CA 1
ATOM 2411 C C . ASN A 1 321 ? -34.621 -13.143 25.923 1.00 97.25 321 ASN A C 1
ATOM 2413 O O . ASN A 1 321 ? -35.607 -13.761 26.330 1.00 97.25 321 ASN A O 1
ATOM 2417 N N . ASN A 1 322 ? -34.644 -12.348 24.852 1.00 97.12 322 ASN A N 1
ATOM 2418 C CA . ASN A 1 322 ? -35.841 -12.066 24.056 1.00 97.12 322 ASN A CA 1
ATOM 2419 C C . ASN A 1 322 ? -37.030 -11.615 24.927 1.00 97.12 322 ASN A C 1
ATOM 2421 O O . ASN A 1 322 ? -38.179 -11.986 24.695 1.00 97.12 322 ASN A O 1
ATOM 2425 N N . THR A 1 323 ? -36.731 -10.848 25.977 1.00 94.69 323 THR A N 1
ATOM 2426 C CA . THR A 1 323 ? -37.701 -10.413 26.981 1.00 94.69 323 THR A CA 1
ATOM 2427 C C . THR A 1 323 ? -37.971 -8.919 26.837 1.00 94.69 323 THR A C 1
ATOM 2429 O O . THR A 1 323 ? -37.076 -8.125 26.541 1.00 94.69 323 THR A O 1
ATOM 2432 N N . LYS A 1 324 ? -39.224 -8.512 27.041 1.00 93.00 324 LYS A N 1
ATOM 2433 C CA . LYS A 1 324 ? -39.608 -7.099 27.096 1.00 93.00 324 LYS A CA 1
ATOM 2434 C C . LYS A 1 324 ? -39.776 -6.672 28.539 1.00 93.00 324 LYS A C 1
ATOM 2436 O O . LYS A 1 324 ? -40.496 -7.333 29.277 1.00 93.00 324 LYS A O 1
ATOM 2441 N N . VAL A 1 325 ? -39.157 -5.564 28.917 1.00 88.94 325 VAL A N 1
ATOM 2442 C CA . VAL A 1 325 ? -39.303 -4.954 30.240 1.00 88.94 325 VAL A CA 1
ATOM 2443 C C . VAL A 1 325 ? -39.804 -3.532 30.035 1.00 88.94 325 VAL A C 1
ATOM 2445 O O . VAL A 1 325 ? -39.042 -2.645 29.644 1.00 88.94 325 VAL A O 1
ATOM 2448 N N . LEU A 1 326 ? -41.115 -3.349 30.191 1.00 85.69 326 LEU A N 1
ATOM 2449 C CA . LEU A 1 326 ? -41.832 -2.159 29.735 1.00 85.69 326 LEU A CA 1
ATOM 2450 C C . LEU A 1 326 ? -42.738 -1.574 30.822 1.00 85.69 326 LEU A C 1
ATOM 2452 O O . LEU A 1 326 ? -43.249 -2.292 31.678 1.00 85.69 326 LEU A O 1
ATOM 2456 N N . SER A 1 327 ? -42.999 -0.272 30.727 1.00 80.31 327 SER A N 1
ATOM 2457 C CA . SER A 1 327 ? -44.081 0.403 31.455 1.00 80.31 327 SER A CA 1
ATOM 2458 C C . SER A 1 327 ? -45.288 0.624 30.536 1.00 80.31 327 SER A C 1
ATOM 2460 O O . SER A 1 327 ? -45.132 0.820 29.327 1.00 80.31 327 SER A O 1
ATOM 2462 N N . ASN A 1 328 ? -46.500 0.610 31.096 1.00 77.56 328 ASN A N 1
ATOM 2463 C CA . ASN A 1 328 ? -47.729 1.004 30.396 1.00 77.56 328 ASN A CA 1
ATOM 2464 C C . ASN A 1 328 ? -47.863 2.532 30.209 1.00 77.56 328 ASN A C 1
ATOM 2466 O O . ASN A 1 328 ? -48.637 2.964 29.353 1.00 77.56 328 ASN A O 1
ATOM 2470 N N . ASP A 1 329 ? -47.135 3.333 30.994 1.00 70.12 329 ASP A N 1
ATOM 2471 C CA . ASP A 1 329 ? -47.131 4.798 30.952 1.00 70.12 329 ASP A CA 1
ATOM 2472 C C . ASP A 1 329 ? -45.690 5.329 30.914 1.00 70.12 329 ASP A C 1
ATOM 2474 O O . ASP A 1 329 ? -44.882 5.064 31.809 1.00 70.12 329 ASP A O 1
ATOM 2478 N N . SER A 1 330 ? -45.373 6.100 29.871 1.00 64.50 330 SER A N 1
ATOM 2479 C CA . SER A 1 330 ? -44.053 6.704 29.676 1.00 64.50 330 SER A CA 1
ATOM 2480 C C . SER A 1 330 ? -43.771 7.905 30.592 1.00 64.50 330 SER A C 1
ATOM 2482 O O . SER A 1 330 ? -42.655 8.424 30.595 1.00 64.50 330 SER A O 1
ATOM 2484 N N . GLY A 1 331 ? -44.775 8.388 31.329 1.00 61.22 331 GLY A N 1
ATOM 2485 C CA . GLY A 1 331 ? -44.673 9.518 32.250 1.00 61.22 331 GLY A CA 1
ATOM 2486 C C . GLY A 1 331 ? -44.502 9.143 33.727 1.00 61.22 331 GLY A C 1
ATOM 2487 O O . GLY A 1 331 ? -44.376 10.034 34.561 1.00 61.22 331 GLY A O 1
ATOM 2488 N N . LEU A 1 332 ? -44.505 7.857 34.084 1.00 65.12 332 LEU A N 1
ATOM 2489 C CA . LEU A 1 332 ? -44.433 7.400 35.479 1.00 65.12 332 LEU A CA 1
ATOM 2490 C C . LEU A 1 332 ? -43.128 6.649 35.761 1.00 65.12 332 LEU A C 1
ATOM 2492 O O . LEU A 1 332 ? -42.561 6.043 34.856 1.00 65.12 332 LEU A O 1
ATOM 2496 N N . TYR A 1 333 ? -42.644 6.728 37.008 1.00 64.88 333 TYR A N 1
ATOM 2497 C CA . TYR A 1 333 ? -41.326 6.221 37.406 1.00 64.88 333 TYR A CA 1
ATOM 2498 C C . TYR A 1 333 ? -41.264 4.693 37.449 1.00 64.88 333 TYR A C 1
ATOM 2500 O O . TYR A 1 333 ? -41.936 4.061 38.270 1.00 64.88 333 TYR A O 1
ATOM 2508 N N . TYR A 1 334 ? -40.364 4.123 36.649 1.00 69.75 334 TYR A N 1
ATOM 2509 C CA . TYR A 1 334 ? -39.966 2.720 36.731 1.00 69.75 334 TYR A CA 1
ATOM 2510 C C . TYR A 1 334 ? -38.468 2.555 36.437 1.00 69.75 334 TYR A C 1
ATOM 2512 O O . TYR A 1 334 ? -37.991 3.030 35.409 1.00 69.75 334 TYR A O 1
ATOM 2520 N N . GLY A 1 335 ? -37.754 1.839 37.312 1.00 67.62 335 GLY A N 1
ATOM 2521 C CA . GLY A 1 335 ? -36.350 1.469 37.128 1.00 67.62 335 GLY A CA 1
ATOM 2522 C C . GLY A 1 335 ? -36.109 -0.034 37.272 1.00 67.62 335 GLY A C 1
ATOM 2523 O O . GLY A 1 335 ? -36.784 -0.720 38.047 1.00 67.62 335 GLY A O 1
ATOM 2524 N N . PHE A 1 336 ? -35.125 -0.529 36.523 1.00 73.81 336 PHE A N 1
ATOM 2525 C CA . PHE A 1 336 ? -34.562 -1.869 36.662 1.00 73.81 336 PHE A CA 1
ATOM 2526 C C . PHE A 1 336 ? -33.200 -1.763 37.359 1.00 73.81 336 PHE A C 1
ATOM 2528 O O . PHE A 1 336 ? -32.187 -1.486 36.717 1.00 73.81 336 PHE A O 1
ATOM 2535 N N . GLY A 1 337 ? -33.189 -1.925 38.680 1.00 72.56 337 GLY A N 1
ATOM 2536 C CA . GLY A 1 337 ? -31.990 -1.896 39.511 1.00 72.56 337 GLY A CA 1
ATOM 2537 C C . GLY A 1 337 ? -31.453 -3.302 39.774 1.00 72.56 337 GLY A C 1
ATOM 2538 O O . GLY A 1 337 ? -32.200 -4.188 40.185 1.00 72.56 337 GLY A O 1
ATOM 2539 N N . SER A 1 338 ? -30.160 -3.528 39.578 1.00 70.12 338 SER A N 1
ATOM 2540 C CA . SER A 1 338 ? -29.529 -4.819 39.811 1.00 70.12 338 SER A CA 1
ATOM 2541 C C . SER A 1 338 ? -28.144 -4.691 40.418 1.00 70.12 338 SER A C 1
ATOM 2543 O O . SER A 1 338 ? -27.223 -4.216 39.764 1.00 70.12 338 SER A O 1
ATOM 2545 N N . ASN A 1 339 ? -27.990 -5.253 41.612 1.00 76.06 339 ASN A N 1
ATOM 2546 C CA . ASN A 1 339 ? -26.712 -5.462 42.280 1.00 76.06 339 ASN A CA 1
ATOM 2547 C C . ASN A 1 339 ? -26.164 -6.886 42.053 1.00 76.06 339 ASN A C 1
ATOM 2549 O O . ASN A 1 339 ? -25.373 -7.378 42.848 1.00 76.06 339 ASN A O 1
ATOM 2553 N N . ALA A 1 340 ? -26.656 -7.600 41.034 1.00 71.19 340 ALA A N 1
ATOM 2554 C CA . ALA A 1 340 ? -26.341 -9.007 40.782 1.00 71.19 340 ALA A CA 1
ATOM 2555 C C . ALA A 1 340 ? -24.841 -9.276 40.581 1.00 71.19 340 ALA A C 1
ATOM 2557 O O . ALA A 1 340 ? -24.120 -8.461 40.018 1.00 71.19 340 ALA A O 1
ATOM 2558 N N . ALA A 1 341 ? -24.384 -10.480 40.939 1.00 77.44 341 ALA A N 1
ATOM 2559 C CA . ALA A 1 341 ? -22.997 -10.875 40.696 1.00 77.44 341 ALA A CA 1
ATOM 2560 C C . ALA A 1 341 ? -22.711 -11.052 39.196 1.00 77.44 341 ALA A C 1
ATOM 2562 O O . ALA A 1 341 ? -21.637 -10.660 38.733 1.00 77.44 341 ALA A O 1
ATOM 2563 N N . ASN A 1 342 ? -23.672 -11.614 38.447 1.00 83.81 342 ASN A N 1
ATOM 2564 C CA . ASN A 1 342 ? -23.573 -11.819 37.001 1.00 83.81 342 ASN A CA 1
ATOM 2565 C C . ASN A 1 342 ? -24.856 -11.412 36.270 1.00 83.81 342 ASN A C 1
ATOM 2567 O O . ASN A 1 342 ? -25.960 -11.804 36.666 1.00 83.81 342 ASN A O 1
ATOM 2571 N N . ILE A 1 343 ? -24.698 -10.708 35.145 1.00 89.81 343 ILE A N 1
ATOM 2572 C CA . ILE A 1 343 ? -25.812 -10.324 34.268 1.00 89.81 343 ILE A CA 1
ATOM 2573 C C . ILE A 1 343 ? -25.646 -10.875 32.849 1.00 89.81 343 ILE A C 1
ATOM 2575 O O . ILE A 1 343 ? -24.564 -10.845 32.265 1.00 89.81 343 ILE A O 1
ATOM 2579 N N . ASN A 1 344 ? -26.741 -11.341 32.256 1.00 93.62 344 ASN A N 1
ATOM 2580 C CA . ASN A 1 344 ? -26.843 -11.632 30.832 1.00 93.62 344 ASN A CA 1
ATOM 2581 C C . ASN A 1 344 ? -28.167 -11.077 30.310 1.00 93.62 344 ASN A C 1
ATOM 2583 O O . ASN A 1 344 ? -29.235 -11.597 30.625 1.00 93.62 344 ASN A O 1
ATOM 2587 N N . ILE A 1 345 ? -28.101 -10.004 29.533 1.00 93.81 345 ILE A N 1
ATOM 2588 C CA . ILE A 1 345 ? -29.273 -9.331 28.978 1.00 93.81 345 ILE A CA 1
ATOM 2589 C C . ILE A 1 345 ? -29.105 -9.327 27.469 1.00 93.81 345 ILE A C 1
ATOM 2591 O O . ILE A 1 345 ? -28.206 -8.665 26.948 1.00 93.81 345 ILE A O 1
ATOM 2595 N N . SER A 1 346 ? -29.932 -10.094 26.764 1.00 97.06 346 SER A N 1
ATOM 2596 C CA . SER A 1 346 ? -29.794 -10.274 25.324 1.00 97.06 346 SER A CA 1
ATOM 2597 C C . SER A 1 346 ? -31.107 -10.197 24.556 1.00 97.06 346 SER A C 1
ATOM 2599 O O . SER A 1 346 ? -32.134 -10.716 24.989 1.00 97.06 346 SER A O 1
ATOM 2601 N N . ASN A 1 347 ? -31.087 -9.572 23.377 1.00 97.38 347 ASN A N 1
ATOM 2602 C CA . ASN A 1 347 ? -32.253 -9.477 22.486 1.00 97.38 347 ASN A CA 1
ATOM 2603 C C . ASN A 1 347 ? -33.495 -8.847 23.150 1.00 97.38 347 ASN A C 1
ATOM 2605 O O . ASN A 1 347 ? -34.625 -9.163 22.779 1.00 97.38 347 ASN A O 1
ATOM 2609 N N . CYS A 1 348 ? -33.310 -8.014 24.173 1.00 94.56 348 CYS A N 1
ATOM 2610 C CA . CYS A 1 348 ? -34.400 -7.467 24.970 1.00 94.56 348 CYS A CA 1
ATOM 2611 C C . CYS A 1 348 ? -34.828 -6.079 24.481 1.00 94.56 348 CYS A C 1
ATOM 2613 O O . CYS A 1 348 ? -34.044 -5.314 23.917 1.00 94.56 348 CYS A O 1
ATOM 2615 N N . GLN A 1 349 ? -36.085 -5.730 24.756 1.00 92.50 349 GLN A N 1
ATOM 2616 C CA . GLN A 1 349 ? -36.570 -4.353 24.664 1.00 92.50 349 GLN A CA 1
ATOM 2617 C C . GLN A 1 349 ? -36.792 -3.837 26.082 1.00 92.50 349 GLN A C 1
ATOM 2619 O O . GLN A 1 349 ? -37.638 -4.368 26.802 1.00 92.50 349 GLN A O 1
ATOM 2624 N N . ILE A 1 350 ? -36.043 -2.813 26.477 1.00 88.62 350 ILE A N 1
ATOM 2625 C CA . ILE A 1 350 ? -36.062 -2.271 27.835 1.00 88.62 350 ILE A CA 1
ATOM 2626 C C . ILE A 1 350 ? -36.427 -0.792 27.749 1.00 88.62 350 ILE A C 1
ATOM 2628 O O . ILE A 1 350 ? -35.883 -0.056 26.927 1.00 88.62 350 ILE A O 1
ATOM 2632 N N . SER A 1 351 ? -37.367 -0.351 28.579 1.00 81.62 351 SER A N 1
ATOM 2633 C CA . SER A 1 351 ? -37.714 1.065 28.714 1.00 81.62 351 SER A CA 1
ATOM 2634 C C . SER A 1 351 ? -37.593 1.519 30.159 1.00 81.62 351 SER A C 1
ATOM 2636 O O . SER A 1 351 ? -37.879 0.744 31.067 1.00 81.62 351 SER A O 1
ATOM 2638 N N . ASN A 1 352 ? -37.252 2.787 30.359 1.00 74.50 352 ASN A N 1
ATOM 2639 C CA . ASN A 1 352 ? -37.348 3.467 31.648 1.00 74.50 352 ASN A CA 1
ATOM 2640 C C . ASN A 1 352 ? -38.132 4.770 31.449 1.00 74.50 352 ASN A C 1
ATOM 2642 O O . ASN A 1 352 ? -37.942 5.464 30.455 1.00 74.50 352 ASN A O 1
ATOM 2646 N N . SER A 1 353 ? -39.044 5.092 32.354 1.00 64.12 353 SER A N 1
ATOM 2647 C CA . SER A 1 353 ? -39.974 6.214 32.237 1.00 64.12 353 SER A CA 1
ATOM 2648 C C . SER A 1 353 ? -40.002 7.033 33.531 1.00 64.12 353 SER A C 1
ATOM 2650 O O . SER A 1 353 ? -39.664 6.519 34.594 1.00 64.12 353 SER A O 1
ATOM 2652 N N . GLY A 1 354 ? -40.362 8.319 33.446 1.00 58.81 354 GLY A N 1
ATOM 2653 C CA . GLY A 1 354 ? -40.448 9.228 34.598 1.00 58.81 354 GLY A CA 1
ATOM 2654 C C . GLY A 1 354 ? -40.980 10.615 34.214 1.00 58.81 354 GLY A C 1
ATOM 2655 O O . GLY A 1 354 ? -40.982 10.961 33.039 1.00 58.81 354 GLY A O 1
ATOM 2656 N N . VAL A 1 355 ? -41.434 11.415 35.188 1.00 53.38 355 VAL A N 1
ATOM 2657 C CA . VAL A 1 355 ? -41.782 12.846 35.032 1.00 53.38 355 VAL A CA 1
ATOM 2658 C C . VAL A 1 355 ? -41.193 13.631 36.197 1.00 53.38 355 VAL A C 1
ATOM 2660 O O . VAL A 1 355 ? -41.309 13.236 37.355 1.00 53.38 355 VAL A O 1
ATOM 2663 N N . THR A 1 356 ? -40.583 14.775 35.898 1.00 46.62 356 THR A N 1
ATOM 2664 C CA . THR A 1 356 ? -39.978 15.672 36.886 1.00 46.62 356 THR A CA 1
ATOM 2665 C C . THR A 1 356 ? -41.026 16.285 37.818 1.00 46.62 356 THR A C 1
ATOM 2667 O O . THR A 1 356 ? -41.831 17.105 37.376 1.00 46.62 356 THR A O 1
ATOM 2670 N N . ASP A 1 357 ? -40.936 15.981 39.110 1.00 46.56 357 ASP A N 1
ATOM 2671 C CA . ASP A 1 357 ? -41.207 16.974 40.147 1.00 46.56 357 ASP A CA 1
ATOM 2672 C C . ASP A 1 357 ? -39.962 17.035 41.045 1.00 46.56 357 ASP A C 1
ATOM 2674 O O . ASP A 1 357 ? -39.308 16.025 41.302 1.00 46.56 357 ASP A O 1
ATOM 2678 N N . SER A 1 358 ? -39.548 18.248 41.374 1.00 49.09 358 SER A N 1
ATOM 2679 C CA . SER A 1 358 ? -38.192 18.619 41.793 1.00 49.09 358 SER A CA 1
ATOM 2680 C C . SER A 1 358 ? -37.619 17.872 43.016 1.00 49.09 358 SER A C 1
ATOM 2682 O O . SER A 1 358 ? -38.295 17.697 44.026 1.00 49.09 358 SER A O 1
ATOM 2684 N N . ASP A 1 359 ? -36.310 17.594 42.928 1.00 42.69 359 ASP A N 1
ATOM 2685 C CA . ASP A 1 359 ? -35.291 17.521 43.996 1.00 42.69 359 ASP A CA 1
ATOM 2686 C C . ASP A 1 359 ? -35.000 16.242 44.804 1.00 42.69 359 ASP A C 1
ATOM 2688 O O . ASP A 1 359 ? -34.020 16.261 45.545 1.00 42.69 359 ASP A O 1
ATOM 2692 N N . LEU A 1 360 ? -35.676 15.101 44.641 1.00 48.22 360 LEU A N 1
ATOM 2693 C CA . LEU A 1 360 ? -35.280 13.868 45.362 1.00 48.22 360 LEU A CA 1
ATOM 2694 C C . LEU A 1 360 ? -35.660 12.584 44.599 1.00 48.22 360 LEU A C 1
ATOM 2696 O O . LEU A 1 360 ? -36.552 11.859 45.029 1.00 48.22 360 LEU A O 1
ATOM 2700 N N . ILE A 1 361 ? -34.994 12.274 43.479 1.00 51.06 361 ILE A N 1
ATOM 2701 C CA . ILE A 1 361 ? -35.139 10.955 42.829 1.00 51.06 361 ILE A CA 1
ATOM 2702 C C . ILE A 1 361 ? -33.982 10.057 43.300 1.00 51.06 361 ILE A C 1
ATOM 2704 O O . ILE A 1 361 ? -32.829 10.344 42.974 1.00 51.06 361 ILE A O 1
ATOM 2708 N N . PRO A 1 362 ? -34.241 8.986 44.074 1.00 55.06 362 PRO A N 1
ATOM 2709 C CA . PRO A 1 362 ? -33.212 8.015 44.434 1.00 55.06 362 PRO A CA 1
ATOM 2710 C C . PRO A 1 362 ? -32.684 7.276 43.186 1.00 55.06 362 PRO A C 1
ATOM 2712 O O . PRO A 1 362 ? -33.485 7.014 42.283 1.00 55.06 362 PRO A O 1
ATOM 2715 N N . PRO A 1 363 ? -31.406 6.838 43.160 1.00 53.12 363 PRO A N 1
ATOM 2716 C CA . PRO A 1 363 ? -30.810 6.049 42.066 1.00 53.12 363 PRO A CA 1
ATOM 2717 C C . PRO A 1 363 ? -31.605 4.797 41.663 1.00 53.12 363 PRO A C 1
ATOM 2719 O O . PRO A 1 363 ? -31.490 4.320 40.539 1.00 53.12 363 PRO A O 1
ATOM 2722 N N . SER A 1 364 ? -32.458 4.295 42.562 1.00 53.78 364 SER A N 1
ATOM 2723 C CA . SER A 1 364 ? -33.306 3.110 42.403 1.00 53.78 364 SER A CA 1
ATOM 2724 C C . SER A 1 364 ? -34.410 3.216 41.338 1.00 53.78 364 SER A C 1
ATOM 2726 O O . SER A 1 364 ? -35.281 2.356 41.290 1.00 53.78 364 SER A O 1
ATOM 2728 N N . HIS A 1 365 ? -34.434 4.278 40.530 1.00 61.56 365 HIS A N 1
ATOM 2729 C CA . HIS A 1 365 ? -35.422 4.483 39.462 1.00 61.56 365 HIS A CA 1
ATOM 2730 C C . HIS A 1 365 ? -34.770 4.611 38.075 1.00 61.56 365 HIS A C 1
ATOM 2732 O O . HIS A 1 365 ? -35.445 4.909 37.094 1.00 61.56 365 HIS A O 1
ATOM 2738 N N . GLU A 1 366 ? -33.460 4.377 37.974 1.00 71.69 366 GLU A N 1
ATOM 2739 C CA . GLU A 1 366 ? -32.729 4.252 36.710 1.00 71.69 366 GLU A CA 1
ATOM 2740 C C . GLU A 1 366 ? -32.567 2.769 36.321 1.00 71.69 366 GLU A C 1
ATOM 2742 O O . GLU A 1 366 ? -32.790 1.885 37.148 1.00 71.69 366 GLU A O 1
ATOM 2747 N N . ASN A 1 367 ? -32.183 2.467 35.071 1.00 77.94 367 ASN A N 1
ATOM 2748 C CA . ASN A 1 367 ? -31.660 1.127 34.770 1.00 77.94 367 ASN A CA 1
ATOM 2749 C C . ASN A 1 367 ? -30.242 1.062 35.337 1.00 77.94 367 ASN A C 1
ATOM 2751 O O . ASN A 1 367 ? -29.281 1.477 34.683 1.00 77.94 367 ASN A O 1
ATOM 2755 N N . PHE A 1 368 ? -30.156 0.650 36.592 1.00 83.69 368 PHE A N 1
ATOM 2756 C CA . PHE A 1 368 ? -29.002 0.831 37.450 1.00 83.69 368 PHE A CA 1
ATOM 2757 C C . PHE A 1 368 ? -28.359 -0.514 37.734 1.00 83.69 368 PHE A C 1
ATOM 2759 O O . PHE A 1 368 ? -28.989 -1.392 38.312 1.00 83.69 368 PHE A O 1
ATOM 2766 N N . PHE A 1 369 ? -27.109 -0.673 37.338 1.00 85.62 369 PHE A N 1
ATOM 2767 C CA . PHE A 1 369 ? -26.354 -1.898 37.526 1.00 85.62 369 PHE A CA 1
ATOM 2768 C C . PHE A 1 369 ? -25.138 -1.592 38.382 1.00 85.62 369 PHE A C 1
ATOM 2770 O O . PHE A 1 369 ? -24.300 -0.803 37.952 1.00 85.62 369 PHE A O 1
ATOM 2777 N N . ASP A 1 370 ? -25.062 -2.190 39.567 1.00 85.56 370 ASP A N 1
ATOM 2778 C CA . ASP A 1 370 ? -23.988 -1.949 40.532 1.00 85.56 370 ASP A CA 1
ATOM 2779 C C . ASP A 1 370 ? -23.357 -3.254 41.020 1.00 85.56 370 ASP A C 1
ATOM 2781 O O . ASP A 1 370 ? -23.997 -4.301 41.018 1.00 85.56 370 ASP A O 1
ATOM 2785 N N . SER A 1 371 ? -22.096 -3.208 41.441 1.00 85.00 371 SER A N 1
ATOM 2786 C CA . SER A 1 371 ? -21.387 -4.334 42.072 1.00 85.00 371 SER A CA 1
ATOM 2787 C C . SER A 1 371 ? -21.388 -5.633 41.246 1.00 85.00 371 SER A C 1
ATOM 2789 O O . SER A 1 371 ? -21.419 -6.736 41.794 1.00 85.00 371 SER A O 1
ATOM 2791 N N . ILE A 1 372 ? -21.337 -5.509 39.916 1.00 84.31 372 ILE A N 1
ATOM 2792 C CA . ILE A 1 372 ? -21.336 -6.646 38.988 1.00 84.31 372 ILE A CA 1
ATOM 2793 C C . ILE A 1 372 ? -19.912 -7.144 38.783 1.00 84.31 372 ILE A C 1
ATOM 2795 O O . ILE A 1 372 ? -19.034 -6.383 38.383 1.00 84.31 372 ILE A O 1
ATOM 2799 N N . SER A 1 373 ? -19.702 -8.445 38.973 1.00 87.31 373 SER A N 1
ATOM 2800 C CA . SER A 1 373 ? -18.386 -9.065 38.796 1.00 87.31 373 SER A CA 1
ATOM 2801 C C . SER A 1 373 ? -18.075 -9.445 37.345 1.00 87.31 373 SER A C 1
ATOM 2803 O O . SER A 1 373 ? -16.913 -9.393 36.948 1.00 87.31 373 SER A O 1
ATOM 2805 N N . SER A 1 374 ? -19.091 -9.819 36.558 1.00 89.00 374 SER A N 1
ATOM 2806 C CA . SER A 1 374 ? -18.969 -10.087 35.119 1.00 89.00 374 SER A CA 1
ATOM 2807 C C . SER A 1 374 ? -20.330 -10.046 34.414 1.00 89.00 374 SER A C 1
ATOM 2809 O O . SER A 1 374 ? -21.378 -10.222 35.044 1.00 89.00 374 SER A O 1
ATOM 2811 N N . GLY A 1 375 ? -20.361 -9.852 33.093 1.00 91.19 375 GLY A N 1
ATOM 2812 C CA . GLY A 1 375 ? -21.629 -9.987 32.375 1.00 91.19 375 GLY A CA 1
ATOM 2813 C C . GLY A 1 375 ? -21.616 -9.721 30.877 1.00 91.19 375 GLY A C 1
ATOM 2814 O O . GLY A 1 375 ? -20.589 -9.462 30.248 1.00 91.19 375 GLY A O 1
ATOM 2815 N N . THR A 1 376 ? -22.805 -9.771 30.280 1.00 94.94 376 THR A N 1
ATOM 2816 C CA . THR A 1 376 ? -23.032 -9.432 28.871 1.00 94.94 376 THR A CA 1
ATOM 2817 C C . THR A 1 376 ? -24.347 -8.675 28.687 1.00 94.94 376 THR A C 1
ATOM 2819 O O . THR A 1 376 ? -25.394 -9.113 29.162 1.00 94.94 376 THR A O 1
ATOM 2822 N N . ILE A 1 377 ? -24.303 -7.567 27.950 1.00 95.62 377 ILE A N 1
ATOM 2823 C CA . ILE A 1 377 ? -25.458 -6.798 27.477 1.00 95.62 377 ILE A CA 1
ATOM 2824 C C . ILE A 1 377 ? -25.376 -6.784 25.948 1.00 95.62 377 ILE A C 1
ATOM 2826 O O . ILE A 1 377 ? -24.547 -6.078 25.378 1.00 95.62 377 ILE A O 1
ATOM 2830 N N . PHE A 1 378 ? -26.190 -7.593 25.272 1.00 97.62 378 PHE A N 1
ATOM 2831 C CA . PHE A 1 378 ? -26.060 -7.848 23.835 1.00 97.62 378 PHE A CA 1
ATOM 2832 C C . PHE A 1 378 ? -27.356 -7.636 23.042 1.00 97.62 378 PHE A C 1
ATOM 2834 O O . PHE A 1 378 ? -28.375 -8.255 23.334 1.00 97.62 378 PHE A O 1
ATOM 2841 N N . ASN A 1 379 ? -27.306 -6.868 21.954 1.00 97.50 379 ASN A N 1
ATOM 2842 C CA . ASN A 1 379 ? -28.423 -6.741 21.007 1.00 97.50 379 ASN A CA 1
ATOM 2843 C C . ASN A 1 379 ? -29.746 -6.279 21.654 1.00 97.50 379 ASN A C 1
ATOM 2845 O O . ASN A 1 379 ? -30.819 -6.801 21.351 1.00 97.50 379 ASN A O 1
ATOM 2849 N N . ASN A 1 380 ? -29.675 -5.335 22.592 1.00 95.75 380 ASN A N 1
ATOM 2850 C CA . ASN A 1 380 ? -30.849 -4.793 23.271 1.00 95.75 380 ASN A CA 1
ATOM 2851 C C . ASN A 1 380 ? -31.241 -3.423 22.718 1.00 95.75 380 ASN A C 1
ATOM 2853 O O . ASN A 1 380 ? -30.399 -2.646 22.269 1.00 95.75 380 ASN A O 1
ATOM 2857 N N . ASN A 1 381 ? -32.528 -3.105 22.822 1.00 94.38 381 ASN A N 1
ATOM 2858 C CA . ASN A 1 381 ? -33.064 -1.792 22.492 1.00 94.38 381 ASN A CA 1
ATOM 2859 C C . ASN A 1 381 ? -33.549 -1.081 23.764 1.00 94.38 381 ASN A C 1
ATOM 2861 O O . ASN A 1 381 ? -34.562 -1.475 24.353 1.00 94.38 381 ASN A O 1
ATOM 2865 N N . TYR A 1 382 ? -32.830 -0.032 24.168 1.00 90.69 382 TYR A N 1
ATOM 2866 C CA . TYR A 1 382 ? -33.165 0.837 25.296 1.00 90.69 382 TYR A CA 1
ATOM 2867 C C . TYR A 1 382 ? -33.967 2.044 24.802 1.00 90.69 382 TYR A C 1
ATOM 2869 O O . TYR A 1 382 ? -33.422 3.120 24.540 1.00 90.69 382 TYR A O 1
ATOM 2877 N N . SER A 1 383 ? -35.276 1.840 24.647 1.00 83.38 383 SER A N 1
ATOM 2878 C CA . SER A 1 383 ? -36.213 2.800 24.042 1.00 83.38 383 SER A CA 1
ATOM 2879 C C . SER A 1 383 ? -37.025 3.576 25.081 1.00 83.38 383 SER A C 1
ATOM 2881 O O . SER A 1 383 ? -37.216 3.127 26.207 1.00 83.38 383 SER A O 1
ATOM 2883 N N . SER A 1 384 ? -37.573 4.727 24.678 1.00 77.25 384 SER A N 1
ATOM 2884 C CA . SER A 1 384 ? -38.489 5.544 25.499 1.00 77.25 384 SER A CA 1
ATOM 2885 C C . SER A 1 384 ? -37.918 6.003 26.848 1.00 77.25 384 SER A C 1
ATOM 2887 O O . SER A 1 384 ? -38.685 6.257 27.771 1.00 77.25 384 SER A O 1
ATOM 2889 N N . CYS A 1 385 ? -36.591 6.124 26.961 1.00 77.38 385 CYS A N 1
ATOM 2890 C CA . CYS A 1 385 ? -35.946 6.653 28.159 1.00 77.38 385 CYS A CA 1
ATOM 2891 C C . CYS A 1 385 ? -36.313 8.122 28.382 1.00 77.38 385 CYS A C 1
ATOM 2893 O O . CYS A 1 385 ? -36.230 8.939 27.460 1.00 77.38 385 CYS A O 1
ATOM 2895 N N . HIS A 1 386 ? -36.673 8.477 29.614 1.00 73.94 386 HIS A N 1
ATOM 2896 C CA . HIS A 1 386 ? -36.941 9.869 29.959 1.00 73.94 386 HIS A CA 1
ATOM 2897 C C . HIS A 1 386 ? -35.658 10.731 29.862 1.00 73.94 386 HIS A C 1
ATOM 2899 O O . HIS A 1 386 ? -34.620 10.310 30.369 1.00 73.94 386 HIS A O 1
ATOM 2905 N N . PRO A 1 387 ? -35.694 11.958 29.294 1.00 66.81 387 PRO A N 1
ATOM 2906 C CA . PRO A 1 387 ? -34.493 12.781 29.076 1.00 66.81 387 PRO A CA 1
ATOM 2907 C C . PRO A 1 387 ? -33.711 13.178 30.336 1.00 66.81 387 PRO A C 1
ATOM 2909 O O . PRO A 1 387 ? -32.541 13.535 30.237 1.00 66.81 387 PRO A O 1
ATOM 2912 N N . SER A 1 388 ? -34.353 13.172 31.507 1.00 67.56 388 SER A N 1
ATOM 2913 C CA . SER A 1 388 ? -33.700 13.477 32.790 1.00 67.56 388 SER A CA 1
ATOM 2914 C C . SER A 1 388 ? -33.161 12.244 33.524 1.00 67.56 388 SER A C 1
ATOM 2916 O O . SER A 1 388 ? -32.659 12.399 34.633 1.00 67.56 388 SER A O 1
ATOM 2918 N N . LEU A 1 389 ? -33.325 11.040 32.968 1.00 73.12 389 LEU A N 1
ATOM 2919 C CA . LEU A 1 389 ? -32.870 9.776 33.550 1.00 73.12 389 LEU A CA 1
ATOM 2920 C C . LEU A 1 389 ? -31.854 9.103 32.621 1.00 73.12 389 LEU A C 1
ATOM 2922 O O . LEU A 1 389 ? -31.835 9.337 31.411 1.00 73.12 389 LEU A O 1
ATOM 2926 N N . THR A 1 390 ? -31.023 8.234 33.187 1.00 80.88 390 THR A N 1
ATOM 2927 C CA . THR A 1 390 ? -30.062 7.435 32.422 1.00 80.88 390 THR A CA 1
ATOM 2928 C C . THR A 1 390 ? -30.743 6.174 31.878 1.00 80.88 390 THR A C 1
ATOM 2930 O O . THR A 1 390 ? -31.354 5.415 32.632 1.00 80.88 390 THR A O 1
ATOM 2933 N N . CYS A 1 391 ? -30.616 5.907 30.573 1.00 84.75 391 CYS A N 1
ATOM 2934 C CA . CYS A 1 391 ? -31.068 4.650 29.960 1.00 84.75 391 CYS A CA 1
ATOM 2935 C C . CYS A 1 391 ? -30.327 3.433 30.506 1.00 84.75 391 CYS A C 1
ATOM 2937 O O . CYS A 1 391 ? -30.900 2.348 30.544 1.00 84.75 391 CYS A O 1
ATOM 2939 N N . LEU A 1 392 ? -29.049 3.601 30.839 1.00 89.31 392 LEU A N 1
ATOM 2940 C CA . LEU A 1 392 ? -28.180 2.573 31.391 1.00 89.31 392 LEU A CA 1
ATOM 2941 C C . LEU A 1 392 ? -27.117 3.252 32.256 1.00 89.31 392 LEU A C 1
ATOM 2943 O O . LEU A 1 392 ? -26.314 4.027 31.735 1.00 89.31 392 LEU A O 1
ATOM 2947 N N . ARG A 1 393 ? -27.097 2.950 33.553 1.00 88.81 393 ARG A N 1
ATOM 2948 C CA . ARG A 1 393 ? -26.019 3.337 34.465 1.00 88.81 393 ARG A CA 1
ATOM 2949 C C . ARG A 1 393 ? -25.280 2.083 34.931 1.00 88.81 393 ARG A C 1
ATOM 2951 O O . ARG A 1 393 ? -25.910 1.180 35.475 1.00 88.81 393 ARG A O 1
ATOM 2958 N N . LEU A 1 394 ? -23.966 2.047 34.713 1.00 90.25 394 LEU A N 1
ATOM 2959 C CA . LEU A 1 394 ? -23.060 1.016 35.227 1.00 90.25 394 LEU A CA 1
ATOM 2960 C C . LEU A 1 394 ? -22.176 1.617 36.331 1.00 90.25 394 LEU A C 1
ATOM 2962 O O . LEU A 1 394 ? -21.310 2.444 36.041 1.00 90.25 394 LEU A O 1
ATOM 2966 N N . GLU A 1 395 ? -22.379 1.196 37.572 1.00 87.81 395 GLU A N 1
ATOM 2967 C CA . GLU A 1 395 ? -21.560 1.522 38.744 1.00 87.81 395 GLU A CA 1
ATOM 2968 C C . GLU A 1 395 ? -20.813 0.267 39.210 1.00 87.81 395 GLU A C 1
ATOM 2970 O O . GLU A 1 395 ? -21.336 -0.831 39.126 1.00 87.81 395 GLU A O 1
ATOM 2975 N N . THR A 1 396 ? -19.567 0.395 39.656 1.00 88.19 396 THR A N 1
ATOM 2976 C CA . THR A 1 396 ? -18.774 -0.723 40.219 1.00 88.19 396 THR A CA 1
ATOM 2977 C C . THR A 1 396 ? -18.896 -2.056 39.445 1.00 88.19 396 THR A C 1
ATOM 2979 O O . THR A 1 396 ? -19.230 -3.094 40.013 1.00 88.19 396 THR A O 1
ATOM 2982 N N . VAL A 1 397 ? -18.655 -2.035 38.130 1.00 88.38 397 VAL A N 1
ATOM 2983 C CA . VAL A 1 397 ? -18.765 -3.208 37.243 1.00 88.38 397 VAL A CA 1
ATOM 2984 C C . VAL A 1 397 ? -17.382 -3.661 36.776 1.00 88.38 397 VAL A C 1
ATOM 2986 O O . VAL A 1 397 ? -16.591 -2.844 36.303 1.00 88.38 397 VAL A O 1
ATOM 2989 N N . SER A 1 398 ? -17.099 -4.961 36.823 1.00 90.38 398 SER A N 1
ATOM 2990 C CA . SER A 1 398 ? -15.931 -5.574 36.178 1.00 90.38 398 SER A CA 1
ATOM 2991 C C . SER A 1 398 ? -16.321 -6.535 35.051 1.00 90.38 398 SER A C 1
ATOM 2993 O O . SER A 1 398 ? -17.421 -7.082 35.049 1.00 90.38 398 SER A O 1
ATOM 2995 N N . ASP A 1 399 ? -15.417 -6.721 34.085 1.00 92.12 399 ASP A N 1
ATOM 2996 C CA . ASP A 1 399 ? -15.468 -7.771 33.053 1.00 92.12 399 ASP A CA 1
ATOM 2997 C C . ASP A 1 399 ? -16.822 -7.846 32.311 1.00 92.12 399 ASP A C 1
ATOM 2999 O O . ASP A 1 399 ? -17.492 -8.883 32.247 1.00 92.12 399 ASP A O 1
ATOM 3003 N N . ILE A 1 400 ? -17.238 -6.707 31.747 1.00 93.69 400 ILE A N 1
ATOM 3004 C CA . ILE A 1 400 ? -18.530 -6.529 31.072 1.00 93.69 400 ILE A CA 1
ATOM 3005 C C . ILE A 1 400 ? -18.351 -6.369 29.559 1.00 93.69 400 ILE A C 1
ATOM 3007 O O . ILE A 1 400 ? -17.549 -5.559 29.092 1.00 93.69 400 ILE A O 1
ATOM 3011 N N . ASN A 1 401 ? -19.142 -7.110 28.781 1.00 96.56 401 ASN A N 1
ATOM 3012 C CA . ASN A 1 401 ? -19.274 -6.906 27.336 1.00 96.56 401 ASN A CA 1
ATOM 3013 C C . ASN A 1 401 ? -20.635 -6.277 27.018 1.00 96.56 401 ASN A C 1
ATOM 3015 O O . ASN A 1 401 ? -21.676 -6.896 27.233 1.00 96.56 401 ASN A O 1
ATOM 3019 N N . VAL A 1 402 ? -20.628 -5.060 26.485 1.00 97.06 402 VAL A N 1
ATOM 3020 C CA . VAL A 1 402 ? -21.808 -4.331 26.019 1.00 97.06 402 VAL A CA 1
ATOM 3021 C C . VAL A 1 402 ? -21.712 -4.206 24.504 1.00 97.06 402 VAL A C 1
ATOM 3023 O O . VAL A 1 402 ? -20.939 -3.394 24.001 1.00 97.06 402 VAL A O 1
ATOM 3026 N N . SER A 1 403 ? -22.475 -4.992 23.747 1.00 97.94 403 SER A N 1
ATOM 3027 C CA . SER A 1 403 ? -22.358 -4.986 22.285 1.00 97.94 403 SER A CA 1
ATOM 3028 C C . SER A 1 403 ? -23.669 -5.042 21.505 1.00 97.94 403 SER A C 1
ATOM 3030 O O . SER A 1 403 ? -24.636 -5.683 21.903 1.00 97.94 403 SER A O 1
ATOM 3032 N N . ASN A 1 404 ? -23.695 -4.383 20.344 1.00 98.00 404 ASN A N 1
ATOM 3033 C CA . ASN A 1 404 ? -24.846 -4.312 19.433 1.00 98.00 404 ASN A CA 1
ATOM 3034 C C . ASN A 1 404 ? -26.122 -3.710 20.053 1.00 98.00 404 ASN A C 1
ATOM 3036 O O . ASN A 1 404 ? -27.222 -4.033 19.619 1.00 98.00 404 ASN A O 1
ATOM 3040 N N . ASN A 1 405 ? -26.012 -2.863 21.076 1.00 97.00 405 ASN A N 1
ATOM 3041 C CA . ASN A 1 405 ? -27.179 -2.249 21.713 1.00 97.00 405 ASN A CA 1
ATOM 3042 C C . ASN A 1 405 ? -27.513 -0.886 21.103 1.00 97.00 405 ASN A C 1
ATOM 3044 O O . ASN A 1 405 ? -26.632 -0.171 20.629 1.00 97.00 405 ASN A O 1
ATOM 3048 N N . GLU A 1 406 ? -28.778 -0.491 21.187 1.00 95.81 406 GLU A N 1
ATOM 3049 C CA . GLU A 1 406 ? -29.250 0.841 20.811 1.00 95.81 406 GLU A CA 1
ATOM 3050 C C . GLU A 1 406 ? -29.746 1.591 22.055 1.00 95.81 406 GLU A C 1
ATOM 3052 O O . GLU A 1 406 ? -30.663 1.137 22.741 1.00 95.81 406 GLU A O 1
ATOM 3057 N N . PHE A 1 407 ? -29.138 2.743 22.343 1.00 92.94 407 PHE A N 1
ATOM 3058 C CA . PHE A 1 407 ? -29.455 3.601 23.484 1.00 92.94 407 PHE A CA 1
ATOM 3059 C C . PHE A 1 407 ? -30.065 4.918 22.998 1.00 92.94 407 PHE A C 1
ATOM 3061 O O . PHE A 1 407 ? -29.385 5.739 22.376 1.00 92.94 407 PHE A O 1
ATOM 3068 N N . PHE A 1 408 ? -31.350 5.147 23.288 1.00 88.62 408 PHE A N 1
ATOM 3069 C CA . PHE A 1 408 ? -32.054 6.364 22.856 1.00 88.62 408 PHE A CA 1
ATOM 3070 C C . PHE A 1 408 ? -31.847 7.580 23.778 1.00 88.62 408 PHE A C 1
ATOM 3072 O O . PHE A 1 408 ? -32.116 8.710 23.379 1.00 88.62 408 PHE A O 1
ATOM 3079 N N . GLY A 1 409 ? -31.356 7.363 24.995 1.00 87.12 409 GLY A N 1
ATOM 3080 C CA . GLY A 1 409 ? -31.089 8.380 26.017 1.00 87.12 409 GLY A CA 1
ATOM 3081 C C . GLY A 1 409 ? -29.696 8.222 26.626 1.00 87.12 409 GLY A C 1
ATOM 3082 O O . GLY A 1 409 ? -28.903 7.393 26.174 1.00 87.12 409 GLY A O 1
ATOM 3083 N N . THR A 1 410 ? -29.381 9.049 27.624 1.00 88.25 410 THR A N 1
ATOM 3084 C CA . THR A 1 410 ? -28.034 9.120 28.209 1.00 88.25 410 THR A CA 1
ATOM 3085 C C . THR A 1 410 ? -27.610 7.771 28.783 1.00 88.25 410 THR A C 1
ATOM 3087 O O . THR A 1 410 ? -28.399 7.101 29.444 1.00 88.25 410 THR A O 1
ATOM 3090 N N . THR A 1 411 ? -26.362 7.377 28.550 1.00 91.88 411 THR A N 1
ATOM 3091 C CA . THR A 1 411 ? -25.713 6.226 29.195 1.00 91.88 411 THR A CA 1
ATOM 3092 C C . THR A 1 411 ? -24.606 6.739 30.107 1.00 91.88 411 THR A C 1
ATOM 3094 O O . THR A 1 411 ? -23.907 7.682 29.742 1.00 91.88 411 THR A O 1
ATOM 3097 N N . GLN A 1 412 ? -24.436 6.144 31.283 1.00 90.69 412 GLN A N 1
ATOM 3098 C CA . GLN A 1 412 ? -23.450 6.580 32.268 1.00 90.69 412 GLN A CA 1
ATOM 3099 C C . GLN A 1 412 ? -22.604 5.410 32.760 1.00 90.69 412 GLN A C 1
ATOM 3101 O O . GLN A 1 412 ? -23.128 4.364 33.138 1.00 90.69 412 GLN A O 1
ATOM 3106 N N . LEU A 1 413 ? -21.294 5.625 32.818 1.00 92.06 413 LEU A N 1
ATOM 3107 C CA . LEU A 1 413 ? -20.321 4.716 33.406 1.00 92.06 413 LEU A CA 1
ATOM 3108 C C . LEU A 1 413 ? -19.693 5.409 34.627 1.00 92.06 413 LEU A C 1
ATOM 3110 O O . LEU A 1 413 ? -19.022 6.437 34.487 1.00 92.06 413 LEU A O 1
ATOM 3114 N N . GLY A 1 414 ? -19.905 4.851 35.819 1.00 85.19 414 GLY A N 1
ATOM 3115 C CA . GLY A 1 414 ? -19.473 5.422 37.095 1.00 85.19 414 GLY A CA 1
ATOM 3116 C C . GLY A 1 414 ? -18.431 4.610 37.872 1.00 85.19 414 GLY A C 1
ATOM 3117 O O . GLY A 1 414 ? -17.754 5.193 38.691 1.00 85.19 414 GLY A O 1
ATOM 3118 N N . ALA A 1 415 ? -18.141 3.346 37.550 1.00 87.62 415 ALA A N 1
ATOM 3119 C CA . ALA A 1 415 ? -16.855 2.698 37.879 1.00 87.62 415 ALA A CA 1
ATOM 3120 C C . ALA A 1 415 ? -16.751 1.359 37.144 1.00 87.62 415 ALA A C 1
ATOM 3122 O O . ALA A 1 415 ? -17.164 0.329 37.665 1.00 87.62 415 ALA A O 1
ATOM 3123 N N . VAL A 1 416 ? -16.235 1.370 35.915 1.00 90.00 416 VAL A N 1
ATOM 3124 C CA . VAL A 1 416 ? -16.119 0.158 35.092 1.00 90.00 416 VAL A CA 1
ATOM 3125 C C . VAL A 1 416 ? -14.652 -0.252 34.948 1.00 90.00 416 VAL A C 1
ATOM 3127 O O . VAL A 1 416 ? -13.790 0.582 34.668 1.00 90.00 416 VAL A O 1
ATOM 3130 N N . THR A 1 417 ? -14.365 -1.538 35.135 1.00 90.00 417 THR A N 1
ATOM 3131 C CA . THR A 1 417 ? -13.046 -2.150 34.915 1.00 90.00 417 THR A CA 1
ATOM 3132 C C . THR A 1 417 ? -13.160 -3.245 33.857 1.00 90.00 417 THR A C 1
ATOM 3134 O O . THR A 1 417 ? -14.074 -4.060 33.926 1.00 90.00 417 THR A O 1
ATOM 3137 N N . ASN A 1 418 ? -12.246 -3.284 32.883 1.00 91.25 418 ASN A N 1
ATOM 3138 C CA . ASN A 1 418 ? -12.259 -4.266 31.784 1.00 91.25 418 ASN A CA 1
ATOM 3139 C C . ASN A 1 418 ? -13.588 -4.271 30.996 1.00 91.25 418 ASN A C 1
ATOM 3141 O O . ASN A 1 418 ? -14.213 -5.313 30.792 1.00 91.25 418 ASN A O 1
ATOM 3145 N N . GLY A 1 419 ? -14.049 -3.087 30.587 1.00 93.56 419 GLY A N 1
ATOM 3146 C CA . GLY A 1 419 ? -15.295 -2.926 29.836 1.00 93.56 419 GLY A CA 1
ATOM 3147 C C . GLY A 1 419 ? -15.069 -2.950 28.324 1.00 93.56 419 GLY A C 1
ATOM 3148 O O . GLY A 1 419 ? -14.302 -2.141 27.802 1.00 93.56 419 GLY A O 1
ATOM 3149 N N . TYR A 1 420 ? -15.780 -3.826 27.614 1.00 96.31 420 TYR A N 1
ATOM 3150 C CA . TYR A 1 420 ? -15.763 -3.916 26.152 1.00 96.31 420 TYR A CA 1
ATOM 3151 C C . TYR A 1 420 ? -17.090 -3.419 25.582 1.00 96.31 420 TYR A C 1
ATOM 3153 O O . TYR A 1 420 ? -18.136 -4.011 25.830 1.00 96.31 420 TYR A O 1
ATOM 3161 N N . PHE A 1 421 ? -17.047 -2.341 24.807 1.00 97.38 421 PHE A N 1
ATOM 3162 C CA . PHE A 1 421 ? -18.202 -1.681 24.212 1.00 97.38 421 PHE A CA 1
ATOM 3163 C C . PHE A 1 421 ? -18.083 -1.744 22.690 1.00 97.38 421 PHE A C 1
ATOM 3165 O O . PHE A 1 421 ? -17.257 -1.041 22.106 1.00 97.38 421 PHE A O 1
ATOM 3172 N N . GLU A 1 422 ? -18.885 -2.576 22.028 1.00 97.56 422 GLU A N 1
ATOM 3173 C CA . GLU A 1 422 ? -18.726 -2.834 20.591 1.00 97.56 422 GLU A CA 1
ATOM 3174 C C . GLU A 1 422 ? -20.019 -2.670 19.788 1.00 97.56 422 GLU A C 1
ATOM 3176 O O . GLU A 1 422 ? -21.056 -3.220 20.149 1.00 97.56 422 GLU A O 1
ATOM 3181 N N . ASN A 1 423 ? -19.965 -1.984 18.644 1.00 97.31 423 ASN A N 1
ATOM 3182 C CA . ASN A 1 423 ? -21.097 -1.872 17.710 1.00 97.31 423 ASN A CA 1
ATOM 3183 C C . ASN A 1 423 ? -22.390 -1.313 18.345 1.00 97.31 423 ASN A C 1
ATOM 3185 O O . ASN A 1 423 ? -23.489 -1.602 17.874 1.00 97.31 423 ASN A O 1
ATOM 3189 N N . ASN A 1 424 ? -22.295 -0.537 19.429 1.00 97.44 424 ASN A N 1
ATOM 3190 C CA . ASN A 1 424 ? -23.460 0.103 20.036 1.00 97.44 424 ASN A CA 1
ATOM 3191 C C . ASN A 1 424 ? -23.809 1.408 19.313 1.00 97.44 424 ASN A C 1
ATOM 3193 O O . ASN A 1 424 ? -22.943 2.072 18.741 1.00 97.44 424 ASN A O 1
ATOM 3197 N N . ILE A 1 425 ? -25.076 1.805 19.389 1.00 95.81 425 ILE A N 1
ATOM 3198 C CA . ILE A 1 425 ? -25.587 3.074 18.874 1.00 95.81 425 ILE A CA 1
ATOM 3199 C C . ILE A 1 425 ? -26.010 3.941 20.060 1.00 95.81 425 ILE A C 1
ATOM 3201 O O . ILE A 1 425 ? -26.961 3.618 20.769 1.00 95.81 425 ILE A O 1
ATOM 3205 N N . TYR A 1 426 ? -25.325 5.064 20.254 1.00 94.06 426 TYR A N 1
ATOM 3206 C CA . TYR A 1 426 ? -25.636 6.061 21.274 1.00 94.06 426 TYR A CA 1
ATOM 3207 C C . TYR A 1 426 ? -26.336 7.251 20.619 1.00 94.06 426 TYR A C 1
ATOM 3209 O O . TYR A 1 426 ? -25.694 8.139 20.051 1.00 94.06 426 TYR A O 1
ATOM 3217 N N . SER A 1 427 ? -27.668 7.274 20.684 1.00 91.38 427 SER A N 1
ATOM 3218 C CA . SER A 1 427 ? -28.467 8.382 20.139 1.00 91.38 427 SER A CA 1
ATOM 3219 C C . SER A 1 427 ? -28.370 9.657 20.987 1.00 91.38 427 SER A C 1
ATOM 3221 O O . SER A 1 427 ? -28.677 10.747 20.511 1.00 91.38 427 SER A O 1
ATOM 3223 N N . SER A 1 428 ? -27.943 9.517 22.243 1.00 90.00 428 SER A N 1
ATOM 3224 C CA . SER A 1 428 ? -27.682 10.598 23.194 1.00 90.00 428 SER A CA 1
ATOM 3225 C C . SER A 1 428 ? -26.267 10.462 23.775 1.00 90.00 428 SER A C 1
ATOM 3227 O O . SER A 1 428 ? -25.433 9.753 23.213 1.00 90.00 428 SER A O 1
ATOM 3229 N N . ASN A 1 429 ? -25.970 11.165 24.868 1.00 91.31 429 ASN A N 1
ATOM 3230 C CA . ASN A 1 429 ? -24.622 11.219 25.427 1.00 91.31 429 ASN A CA 1
ATOM 3231 C C . ASN A 1 429 ? -24.230 9.913 26.130 1.00 91.31 429 ASN A C 1
ATOM 3233 O O . ASN A 1 429 ? -25.032 9.310 26.846 1.00 91.31 429 ASN A O 1
ATOM 3237 N N . LEU A 1 430 ? -22.963 9.529 25.987 1.00 93.44 430 LEU A N 1
ATOM 3238 C CA . LEU A 1 430 ? -22.299 8.570 26.864 1.00 93.44 430 LEU A CA 1
ATOM 3239 C C . LEU A 1 430 ? -21.393 9.343 27.826 1.00 93.44 430 LEU A C 1
ATOM 3241 O O . LEU A 1 430 ? -20.504 10.062 27.381 1.00 93.44 430 LEU A O 1
ATOM 3245 N N . GLN A 1 431 ? -21.609 9.193 29.129 1.00 91.88 431 GLN A N 1
ATOM 3246 C CA . GLN A 1 431 ? -20.851 9.869 30.181 1.00 91.88 431 GLN A CA 1
ATOM 3247 C C . GLN A 1 431 ? -19.919 8.900 30.909 1.00 91.88 431 GLN A C 1
ATOM 3249 O O . GLN A 1 431 ? -20.357 7.856 31.390 1.00 91.88 431 GLN A O 1
ATOM 3254 N N . VAL A 1 432 ? -18.647 9.272 31.032 1.00 91.31 432 VAL A N 1
ATOM 3255 C CA . VAL A 1 432 ? -17.591 8.516 31.716 1.00 91.31 432 VAL A CA 1
ATOM 3256 C C . VAL A 1 432 ? -17.091 9.352 32.900 1.00 91.31 432 VAL A C 1
ATOM 3258 O O . VAL A 1 432 ? -16.305 10.283 32.717 1.00 91.31 432 VAL A O 1
ATOM 3261 N N . ASN A 1 433 ? -17.581 9.059 34.112 1.00 81.06 433 ASN A N 1
ATOM 3262 C CA . ASN A 1 433 ? -17.578 10.027 35.224 1.00 81.06 433 ASN A CA 1
ATOM 3263 C C . ASN A 1 433 ? -16.491 9.828 36.304 1.00 81.06 433 ASN A C 1
ATOM 3265 O O . ASN A 1 433 ? -16.088 10.806 36.931 1.00 81.06 433 ASN A O 1
ATOM 3269 N N . ILE A 1 434 ? -16.018 8.602 36.541 1.00 75.38 434 ILE A N 1
ATOM 3270 C CA . ILE A 1 434 ? -15.056 8.245 37.614 1.00 75.38 434 ILE A CA 1
ATOM 3271 C C . ILE A 1 434 ? -13.894 7.448 37.002 1.00 75.38 434 ILE A C 1
ATOM 3273 O O . ILE A 1 434 ? -13.973 7.052 35.841 1.00 75.38 434 ILE A O 1
ATOM 3277 N N . ILE A 1 435 ? -12.819 7.213 37.761 1.00 67.44 435 ILE A N 1
ATOM 3278 C CA . ILE A 1 435 ? -11.620 6.490 37.327 1.00 67.44 435 ILE A CA 1
ATOM 3279 C C . ILE A 1 435 ? -12.018 5.086 36.867 1.00 67.44 435 ILE A C 1
ATOM 3281 O O . ILE A 1 435 ? -12.388 4.230 37.667 1.00 67.44 435 ILE A O 1
ATOM 3285 N N . GLN A 1 436 ? -11.927 4.866 35.562 1.00 72.31 436 GLN A N 1
ATOM 3286 C CA . GLN A 1 436 ? -12.174 3.580 34.915 1.00 72.31 436 GLN A CA 1
ATOM 3287 C C . GLN A 1 436 ? -10.853 3.050 34.374 1.00 72.31 436 GLN A C 1
ATOM 3289 O O . GLN A 1 436 ? -9.980 3.836 33.991 1.00 72.31 436 GLN A O 1
ATOM 3294 N N . THR A 1 437 ? -10.706 1.729 34.324 1.00 76.06 437 THR A N 1
ATOM 3295 C CA . THR A 1 437 ? -9.493 1.093 33.799 1.00 76.06 437 THR A CA 1
ATOM 3296 C C . THR A 1 437 ? -9.843 0.096 32.705 1.00 76.06 437 THR A C 1
ATOM 3298 O O . THR A 1 437 ? -10.823 -0.640 32.812 1.00 76.06 437 THR A O 1
ATOM 3301 N N . ASN A 1 438 ? -9.028 0.079 31.647 1.00 86.31 438 ASN A N 1
ATOM 3302 C CA . ASN A 1 438 ? -9.137 -0.874 30.542 1.00 86.31 438 ASN A CA 1
ATOM 3303 C C . ASN A 1 438 ? -10.523 -0.867 29.860 1.00 86.31 438 ASN A C 1
ATOM 3305 O O . ASN A 1 438 ? -11.214 -1.884 29.798 1.00 86.31 438 ASN A O 1
ATOM 3309 N N . LEU A 1 439 ? -10.945 0.304 29.377 1.00 92.62 439 LEU A N 1
ATOM 3310 C CA . LEU A 1 439 ? -12.145 0.426 28.549 1.00 92.62 439 LEU A CA 1
ATOM 3311 C C . LEU A 1 439 ? -11.783 0.351 27.072 1.00 92.62 439 LEU A C 1
ATOM 3313 O O . LEU A 1 439 ? -10.882 1.056 26.614 1.00 92.62 439 LEU A O 1
ATOM 3317 N N . ASN A 1 440 ? -12.540 -0.428 26.314 1.00 95.50 440 ASN A N 1
ATOM 3318 C CA . ASN A 1 440 ? -12.394 -0.523 24.873 1.00 95.50 440 ASN A CA 1
ATOM 3319 C C . ASN A 1 440 ? -13.728 -0.224 24.190 1.00 95.50 440 ASN A C 1
ATOM 3321 O O . ASN A 1 440 ? -14.690 -0.966 24.357 1.00 95.50 440 ASN A O 1
ATOM 3325 N N . PHE A 1 441 ? -13.768 0.846 23.402 1.00 96.38 441 PHE A N 1
ATOM 3326 C CA . PHE A 1 441 ? -14.879 1.191 22.529 1.00 96.38 441 PHE A CA 1
ATOM 3327 C C . PHE A 1 441 ? -14.480 0.898 21.090 1.00 96.38 441 PHE A C 1
ATOM 3329 O O . PHE A 1 441 ? -13.619 1.587 20.545 1.00 96.38 441 PHE A O 1
ATOM 3336 N N . THR A 1 442 ? -15.125 -0.074 20.455 1.00 96.50 442 THR A N 1
ATOM 3337 C CA . THR A 1 442 ? -14.833 -0.466 19.073 1.00 96.50 442 THR A CA 1
ATOM 3338 C C . THR A 1 442 ? -16.075 -0.361 18.186 1.00 96.50 442 THR A C 1
ATOM 3340 O O . THR A 1 442 ? -17.133 -0.885 18.524 1.00 96.50 442 THR A O 1
ATOM 3343 N N . ASN A 1 443 ? -15.961 0.299 17.028 1.00 95.31 443 ASN A N 1
ATOM 3344 C CA . ASN A 1 443 ? -17.015 0.374 16.001 1.00 95.31 443 ASN A CA 1
ATOM 3345 C C . ASN A 1 443 ? -18.386 0.897 16.496 1.00 95.31 443 ASN A C 1
ATOM 3347 O O . ASN A 1 443 ? -19.420 0.619 15.888 1.00 95.31 443 ASN A O 1
ATOM 3351 N N . ASN A 1 444 ? -18.437 1.655 17.593 1.00 96.12 444 ASN A N 1
ATOM 3352 C CA . ASN A 1 444 ? -19.689 2.244 18.068 1.00 96.12 444 ASN A CA 1
ATOM 3353 C C . ASN A 1 444 ? -20.077 3.450 17.206 1.00 96.12 444 ASN A C 1
ATOM 3355 O O . ASN A 1 444 ? -19.219 4.138 16.651 1.00 96.12 444 ASN A O 1
ATOM 3359 N N . THR A 1 445 ? -21.371 3.744 17.134 1.00 94.69 445 THR A N 1
ATOM 3360 C CA . THR A 1 445 ? -21.908 4.949 16.497 1.00 94.69 445 THR A CA 1
ATOM 3361 C C . THR A 1 445 ? -22.407 5.919 17.560 1.00 94.69 445 THR A C 1
ATOM 3363 O O . THR A 1 445 ? -23.323 5.607 18.317 1.00 94.69 445 THR A O 1
ATOM 3366 N N . PHE A 1 446 ? -21.829 7.115 17.590 1.00 93.81 446 PHE A N 1
ATOM 3367 C CA . PHE A 1 446 ? -22.204 8.206 18.481 1.00 93.81 446 PHE A CA 1
ATOM 3368 C C . PHE A 1 446 ? -22.939 9.293 17.689 1.00 93.81 446 PHE A C 1
ATOM 3370 O O . PHE A 1 446 ? -22.359 9.963 16.826 1.00 93.81 446 PHE A O 1
ATOM 3377 N N . LEU A 1 447 ? -24.232 9.453 17.981 1.00 91.62 447 LEU A N 1
ATOM 3378 C CA . LEU A 1 447 ? -25.044 10.586 17.525 1.00 91.62 447 LEU A CA 1
ATOM 3379 C C . LEU A 1 447 ? -25.121 11.690 18.598 1.00 91.62 447 LEU A C 1
ATOM 3381 O O . LEU A 1 447 ? -25.317 12.857 18.259 1.00 91.62 447 LEU A O 1
ATOM 3385 N N . GLY A 1 448 ? -24.954 11.334 19.876 1.00 90.19 448 GLY A N 1
ATOM 3386 C CA . GLY A 1 448 ? -24.639 12.271 20.960 1.00 90.19 448 GLY A CA 1
ATOM 3387 C C . GLY A 1 448 ? -23.132 12.401 21.207 1.00 90.19 448 GLY A C 1
ATOM 3388 O O . GLY A 1 448 ? -22.320 11.942 20.402 1.00 90.19 448 GLY A O 1
ATOM 3389 N N . SER A 1 449 ? -22.753 13.030 22.322 1.00 91.56 449 SER A N 1
ATOM 3390 C CA . SER A 1 449 ? -21.346 13.196 22.718 1.00 91.56 449 SER A CA 1
ATOM 3391 C C . SER A 1 449 ? -20.838 12.028 23.566 1.00 91.56 449 SER A C 1
ATOM 3393 O O . SER A 1 449 ? -21.536 11.561 24.468 1.00 91.56 449 SER A O 1
ATOM 3395 N N . LEU A 1 450 ? -19.585 11.624 23.349 1.00 93.62 450 LEU A N 1
ATOM 3396 C CA . LEU A 1 450 ? -18.789 10.910 24.346 1.00 93.62 450 LEU A CA 1
ATOM 3397 C C . LEU A 1 450 ? -18.173 11.941 25.300 1.00 93.62 450 LEU A C 1
ATOM 3399 O O . LEU A 1 450 ? -17.332 12.735 24.887 1.00 93.62 450 LEU A O 1
ATOM 3403 N N . GLN A 1 451 ? -18.602 11.945 26.559 1.00 91.69 451 GLN A N 1
ATOM 3404 C CA . GLN A 1 451 ? -18.159 12.892 27.582 1.00 91.69 451 GLN A CA 1
ATOM 3405 C C . GLN A 1 451 ? -17.257 12.184 28.594 1.00 91.69 451 GLN A C 1
ATOM 3407 O O . GLN A 1 451 ? -17.698 11.256 29.274 1.00 91.69 451 GLN A O 1
ATOM 3412 N N . ILE A 1 452 ? -16.011 12.633 28.715 1.00 90.50 452 ILE A N 1
ATOM 3413 C CA . ILE A 1 452 ? -15.014 12.091 29.640 1.00 90.50 452 ILE A CA 1
ATOM 3414 C C . ILE A 1 452 ? -14.768 13.150 30.718 1.00 90.50 452 ILE A C 1
ATOM 3416 O O . ILE A 1 452 ? -14.226 14.220 30.443 1.00 90.50 452 ILE A O 1
ATOM 3420 N N . ALA A 1 453 ? -15.210 12.886 31.948 1.00 87.56 453 ALA A N 1
ATOM 3421 C CA . ALA A 1 453 ? -15.127 13.848 33.047 1.00 87.56 453 ALA A CA 1
ATOM 3422 C C . ALA A 1 453 ? -13.686 14.036 33.564 1.00 87.56 453 ALA A C 1
ATOM 3424 O O . ALA A 1 453 ? -12.826 13.185 33.361 1.00 87.56 453 ALA A O 1
ATOM 3425 N N . GLN A 1 454 ? -13.434 15.107 34.330 1.00 79.94 454 GLN A N 1
ATOM 3426 C CA . GLN A 1 454 ? -12.113 15.466 34.888 1.00 79.94 454 GLN A CA 1
ATOM 3427 C C . GLN A 1 454 ? -11.448 14.366 35.756 1.00 79.94 454 GLN A C 1
ATOM 3429 O O . GLN A 1 454 ? -10.240 14.408 35.971 1.00 79.94 454 GLN A O 1
ATOM 3434 N N . GLY A 1 455 ? -12.214 13.384 36.244 1.00 68.75 455 GLY A N 1
ATOM 3435 C CA . GLY A 1 455 ? -11.728 12.188 36.947 1.00 68.75 455 GLY A CA 1
ATOM 3436 C C . GLY A 1 455 ? -12.045 10.872 36.228 1.00 68.75 455 GLY A C 1
ATOM 3437 O O . GLY A 1 455 ? -12.090 9.845 36.891 1.00 68.75 455 GLY A O 1
ATOM 3438 N N . GLY A 1 456 ? -12.333 10.918 34.923 1.00 68.69 456 GLY A N 1
ATOM 3439 C CA . GLY A 1 456 ? -12.780 9.795 34.095 1.00 68.69 456 GLY A CA 1
ATOM 3440 C C . GLY A 1 456 ? -11.696 8.755 33.777 1.00 68.69 456 GLY A C 1
ATOM 3441 O O . GLY A 1 456 ? -10.662 8.674 34.438 1.00 68.69 456 GLY A O 1
ATOM 3442 N N . ALA A 1 457 ? -11.943 7.941 32.747 1.00 71.81 457 ALA A N 1
ATOM 3443 C CA . ALA A 1 457 ? -11.094 6.809 32.369 1.00 71.81 457 ALA A CA 1
ATOM 3444 C C . ALA A 1 457 ? -9.645 7.199 32.014 1.00 71.81 457 ALA A C 1
ATOM 3446 O O . ALA A 1 457 ? -9.407 8.217 31.362 1.00 71.81 457 ALA A O 1
ATOM 3447 N N . SER A 1 458 ? -8.699 6.338 32.403 1.00 82.00 458 SER A N 1
ATOM 3448 C CA . SER A 1 458 ? -7.307 6.349 31.936 1.00 82.00 458 SER A CA 1
ATOM 3449 C C . SER A 1 458 ? -7.027 5.066 31.161 1.00 82.00 458 SER A C 1
ATOM 3451 O O . SER A 1 458 ? -7.437 3.982 31.582 1.00 82.00 458 SER A O 1
ATOM 3453 N N . GLY A 1 459 ? -6.297 5.170 30.052 1.00 84.44 459 GLY A N 1
ATOM 3454 C CA . GLY A 1 459 ? -5.979 4.034 29.188 1.00 84.44 459 GLY A CA 1
ATOM 3455 C C . GLY A 1 459 ? -7.184 3.511 28.402 1.00 84.44 459 GLY A C 1
ATOM 3456 O O . GLY A 1 459 ? -7.260 2.314 28.130 1.00 84.44 459 GLY A O 1
ATOM 3457 N N . MET A 1 460 ? -8.151 4.372 28.074 1.00 90.75 460 MET A N 1
ATOM 3458 C CA . MET A 1 460 ? -9.278 4.012 27.210 1.00 90.75 460 MET A CA 1
ATOM 3459 C C . MET A 1 460 ? -8.834 3.904 25.749 1.00 90.75 460 MET A C 1
ATOM 3461 O O . MET A 1 460 ? -8.091 4.754 25.259 1.00 90.75 460 MET A O 1
ATOM 3465 N N . TYR A 1 461 ? -9.348 2.897 25.044 1.00 94.06 461 TYR A N 1
ATOM 3466 C CA . TYR A 1 461 ? -9.136 2.690 23.614 1.00 94.06 461 TYR A CA 1
ATOM 3467 C C . TYR A 1 461 ? -10.409 3.008 22.834 1.00 94.06 461 TYR A C 1
ATOM 3469 O O . TYR A 1 461 ? -11.446 2.382 23.043 1.00 94.06 461 TYR A O 1
ATOM 3477 N N . LEU A 1 462 ? -10.322 3.962 21.911 1.00 94.31 462 LEU A N 1
ATOM 3478 C CA . LEU A 1 462 ? -11.377 4.307 20.962 1.00 94.31 462 LEU A CA 1
ATOM 3479 C C . LEU A 1 462 ? -10.951 3.827 19.570 1.00 94.31 462 LEU A C 1
ATOM 3481 O O . LEU A 1 462 ? -10.098 4.445 18.945 1.00 94.31 462 LEU A O 1
ATOM 3485 N N . ILE A 1 463 ? -11.532 2.738 19.071 1.00 94.94 463 ILE A N 1
ATOM 3486 C CA . ILE A 1 463 ? -11.129 2.090 17.817 1.00 94.94 463 ILE A CA 1
ATOM 3487 C C . ILE A 1 463 ? -12.269 2.163 16.797 1.00 94.94 463 ILE A C 1
ATOM 3489 O O . ILE A 1 463 ? -13.351 1.629 17.027 1.00 94.94 463 ILE A O 1
ATOM 3493 N N . ASN A 1 464 ? -12.036 2.805 15.649 1.00 93.31 464 ASN A N 1
ATOM 3494 C CA . ASN A 1 464 ? -12.974 2.843 14.516 1.00 93.31 464 ASN A CA 1
ATOM 3495 C C . ASN A 1 464 ? -14.404 3.318 14.867 1.00 93.31 464 ASN A C 1
ATOM 3497 O O . ASN A 1 464 ? -15.361 3.007 14.158 1.00 93.31 464 ASN A O 1
ATOM 3501 N N . ASN A 1 465 ? -14.570 4.085 15.951 1.00 93.31 465 ASN A N 1
ATOM 3502 C CA . ASN A 1 465 ? -15.873 4.626 16.338 1.00 93.31 465 ASN A CA 1
ATOM 3503 C C . ASN A 1 465 ? -16.313 5.728 15.363 1.00 93.31 465 ASN A C 1
ATOM 3505 O O . ASN A 1 465 ? -15.505 6.516 14.869 1.00 93.31 465 ASN A O 1
ATOM 3509 N N . ASN A 1 466 ? -17.612 5.795 15.100 1.00 91.25 466 ASN A N 1
ATOM 3510 C CA . ASN A 1 466 ? -18.226 6.749 14.193 1.00 91.25 466 ASN A CA 1
ATOM 3511 C C . ASN A 1 466 ? -18.914 7.879 14.970 1.00 91.25 466 ASN A C 1
ATOM 3513 O O . ASN A 1 466 ? -19.989 7.683 15.537 1.00 91.25 466 ASN A O 1
ATOM 3517 N N . PHE A 1 467 ? -18.333 9.074 14.947 1.00 89.50 467 PHE A N 1
ATOM 3518 C CA . PHE A 1 467 ? -18.883 10.285 15.553 1.00 89.50 467 PHE A CA 1
ATOM 3519 C C . PHE A 1 467 ? -19.587 11.119 14.477 1.00 89.50 467 PHE A C 1
ATOM 3521 O O . PHE A 1 467 ? -18.980 11.986 13.847 1.00 89.50 467 PHE A O 1
ATOM 3528 N N . SER A 1 468 ? -20.864 10.819 14.231 1.00 82.88 468 SER A N 1
ATOM 3529 C CA . SER A 1 468 ? -21.642 11.353 13.093 1.00 82.88 468 SER A CA 1
ATOM 3530 C C . SER A 1 468 ? -22.807 12.265 13.492 1.00 82.88 468 SER A C 1
ATOM 3532 O O . SER A 1 468 ? -23.520 12.775 12.629 1.00 82.88 468 SER A O 1
ATOM 3534 N N . GLY A 1 469 ? -23.006 12.481 14.793 1.00 73.44 469 GLY A N 1
ATOM 3535 C CA . GLY A 1 469 ? -24.022 13.387 15.316 1.00 73.44 469 GLY A CA 1
ATOM 3536 C C . GLY A 1 469 ? -23.775 14.871 15.036 1.00 73.44 469 GLY A C 1
ATOM 3537 O O . GLY A 1 469 ? -22.746 15.272 14.497 1.00 73.44 469 GLY A O 1
ATOM 3538 N N . THR A 1 470 ? -24.703 15.714 15.496 1.00 65.44 470 THR A N 1
ATOM 3539 C CA . THR A 1 470 ? -24.580 17.182 15.458 1.00 65.44 470 THR A CA 1
ATOM 3540 C C . THR A 1 470 ? -24.206 17.863 16.793 1.00 65.44 470 THR A C 1
ATOM 3542 O O . THR A 1 470 ? -24.547 19.043 16.940 1.00 65.44 470 THR A O 1
ATOM 3545 N N . PRO A 1 471 ? -23.598 17.214 17.814 1.00 64.44 471 PRO A N 1
ATOM 3546 C CA . PRO A 1 471 ? -23.190 17.951 19.003 1.00 64.44 471 PRO A CA 1
ATOM 3547 C C . PRO A 1 471 ? -22.042 18.905 18.659 1.00 64.44 471 PRO A C 1
ATOM 3549 O O . PRO A 1 471 ? -21.283 18.687 17.716 1.00 64.44 471 PRO A O 1
ATOM 3552 N N . THR A 1 472 ? -21.897 19.967 19.448 1.00 70.31 472 THR A N 1
ATOM 3553 C CA . THR A 1 472 ? -20.792 20.924 19.294 1.00 70.31 472 THR A CA 1
ATOM 3554 C C . THR A 1 472 ? -19.424 20.286 19.540 1.00 70.31 472 THR A C 1
ATOM 3556 O O . THR A 1 472 ? -18.449 20.750 18.962 1.00 70.31 472 THR A O 1
ATOM 3559 N N . SER A 1 473 ? -19.374 19.220 20.349 1.00 84.19 473 SER A N 1
ATOM 3560 C CA . SER A 1 473 ? -18.164 18.445 20.649 1.00 84.19 473 SER A CA 1
ATOM 3561 C C . SER A 1 473 ? -18.506 16.949 20.710 1.00 84.19 473 SER A C 1
ATOM 3563 O O . SER A 1 473 ? -19.050 16.490 21.720 1.00 84.19 473 SER A O 1
ATOM 3565 N N . PRO A 1 474 ? -18.291 16.176 19.625 1.00 89.00 474 PRO A N 1
ATOM 3566 C CA . PRO A 1 474 ? -18.584 14.739 19.617 1.00 89.00 474 PRO A CA 1
ATOM 3567 C C . PRO A 1 474 ? -17.755 13.917 20.609 1.00 89.00 474 PRO A C 1
ATOM 3569 O O . PRO A 1 474 ? -18.271 12.944 21.156 1.00 89.00 474 PRO A O 1
ATOM 3572 N N . ILE A 1 475 ? -16.517 14.335 20.883 1.00 90.81 475 ILE A N 1
ATOM 3573 C CA . ILE A 1 475 ? -15.760 13.900 22.062 1.00 90.81 475 ILE A CA 1
ATOM 3574 C C . ILE A 1 475 ? -15.495 15.150 22.893 1.00 90.81 475 ILE A C 1
ATOM 3576 O O . ILE A 1 475 ? -14.870 16.088 22.404 1.00 90.81 475 ILE A O 1
ATOM 3580 N N . ASP A 1 476 ? -15.977 15.153 24.129 1.00 90.00 476 ASP A N 1
ATOM 3581 C CA . ASP A 1 476 ? -15.717 16.176 25.141 1.00 90.00 476 ASP A CA 1
ATOM 3582 C C . ASP A 1 476 ? -14.832 15.544 26.219 1.00 90.00 476 ASP A C 1
ATOM 3584 O O . ASP A 1 476 ? -15.330 14.871 27.126 1.00 90.00 476 ASP A O 1
ATOM 3588 N N . ASP A 1 477 ? -13.514 15.685 26.064 1.00 89.62 477 ASP A N 1
ATOM 3589 C CA . ASP A 1 477 ? -12.526 15.144 26.994 1.00 89.62 477 ASP A CA 1
ATOM 3590 C C . ASP A 1 477 ? -12.043 16.235 27.952 1.00 89.62 477 ASP A C 1
ATOM 3592 O O . ASP A 1 477 ? -11.160 17.048 27.656 1.00 89.62 477 ASP A O 1
ATOM 3596 N N . GLN A 1 478 ? -12.658 16.254 29.131 1.00 86.75 478 GLN A N 1
ATOM 3597 C CA . GLN A 1 478 ? -12.344 17.195 30.201 1.00 86.75 478 GLN A CA 1
ATOM 3598 C C . GLN A 1 478 ? -11.209 16.681 31.101 1.00 86.75 478 GLN A C 1
ATOM 3600 O O . GLN A 1 478 ? -10.774 17.396 32.014 1.00 86.75 478 GLN A O 1
ATOM 3605 N N . ASN A 1 479 ? -10.715 15.456 30.877 1.00 78.31 479 ASN A N 1
ATOM 3606 C CA . ASN A 1 479 ? -9.622 14.878 31.644 1.00 78.31 479 ASN A CA 1
ATOM 3607 C C . ASN A 1 479 ? -8.270 15.266 31.049 1.00 78.31 479 ASN A C 1
ATOM 3609 O O . ASN A 1 479 ? -7.707 14.551 30.239 1.00 78.31 479 ASN A O 1
ATOM 3613 N N . ASN A 1 480 ? -7.690 16.361 31.537 1.00 77.12 480 ASN A N 1
ATOM 3614 C CA . ASN A 1 480 ? -6.394 16.846 31.046 1.00 77.12 480 ASN A CA 1
ATOM 3615 C C . ASN A 1 480 ? -5.163 16.103 31.611 1.00 77.12 480 ASN A C 1
ATOM 3617 O O . ASN A 1 480 ? -4.039 16.582 31.446 1.00 77.12 480 ASN A O 1
ATOM 3621 N N . THR A 1 481 ? -5.346 15.007 32.356 1.00 77.94 481 THR A N 1
ATOM 3622 C CA . THR A 1 481 ? -4.255 14.337 33.094 1.00 77.94 481 THR A CA 1
ATOM 3623 C C . THR A 1 481 ? -4.093 12.858 32.778 1.00 77.94 481 THR A C 1
ATOM 3625 O O . THR A 1 481 ? -2.964 12.371 32.786 1.00 77.94 481 THR A O 1
ATOM 3628 N N . ALA A 1 482 ? -5.184 12.147 32.502 1.00 83.31 482 ALA A N 1
ATOM 3629 C CA . ALA A 1 482 ? -5.147 10.753 32.088 1.00 83.31 482 ALA A CA 1
ATOM 3630 C C . ALA A 1 482 ? -4.927 10.652 30.580 1.00 83.31 482 ALA A C 1
ATOM 3632 O O . ALA A 1 482 ? -5.424 11.484 29.827 1.00 83.31 482 ALA A O 1
ATOM 3633 N N . THR A 1 483 ? -4.197 9.631 30.140 1.00 87.94 483 THR A N 1
ATOM 3634 C CA . THR A 1 483 ? -3.922 9.412 28.720 1.00 87.94 483 THR A CA 1
ATOM 3635 C C . THR A 1 483 ? -4.882 8.387 28.128 1.00 87.94 483 THR A C 1
ATOM 3637 O O . THR A 1 483 ? -5.186 7.376 28.758 1.00 87.94 483 THR A O 1
ATOM 3640 N N . ASN A 1 484 ? -5.373 8.650 26.920 1.00 89.94 484 ASN A N 1
ATOM 3641 C CA . ASN A 1 484 ? -6.297 7.792 26.182 1.00 89.94 484 ASN A CA 1
ATOM 3642 C C . ASN A 1 484 ? -5.825 7.634 24.730 1.00 89.94 484 ASN A C 1
ATOM 3644 O O . ASN A 1 484 ? -5.136 8.505 24.194 1.00 89.94 484 ASN A O 1
ATOM 3648 N N . THR A 1 485 ? -6.220 6.540 24.082 1.00 93.19 485 THR A N 1
ATOM 3649 C CA . THR A 1 485 ? -5.764 6.187 22.734 1.00 93.19 485 THR A CA 1
ATOM 3650 C C . THR A 1 485 ? -6.925 6.186 21.744 1.00 93.19 485 THR A C 1
ATOM 3652 O O . THR A 1 485 ? -7.932 5.506 21.944 1.00 93.19 485 THR A O 1
ATOM 3655 N N . LEU A 1 486 ? -6.769 6.918 20.640 1.00 93.00 486 LEU A N 1
ATOM 3656 C CA . LEU A 1 486 ? -7.701 6.935 19.508 1.00 93.00 486 LEU A CA 1
ATOM 3657 C C . LEU A 1 486 ? -7.059 6.241 18.304 1.00 93.00 486 LEU A C 1
ATOM 3659 O O . LEU A 1 486 ? -5.929 6.557 17.939 1.00 93.00 486 LEU A O 1
ATOM 3663 N N . VAL A 1 487 ? -7.776 5.313 17.671 1.00 94.19 487 VAL A N 1
ATOM 3664 C CA . VAL A 1 487 ? -7.288 4.515 16.540 1.00 94.19 487 VAL A CA 1
ATOM 3665 C C . VAL A 1 487 ? -8.326 4.484 15.427 1.00 94.19 487 VAL A C 1
ATOM 3667 O O . VAL A 1 487 ? -9.482 4.131 15.657 1.00 94.19 487 VAL A O 1
ATOM 3670 N N . TYR A 1 488 ? -7.887 4.754 14.200 1.00 92.50 488 TYR A N 1
ATOM 3671 C CA . TYR A 1 488 ? -8.621 4.372 12.996 1.00 92.50 488 TYR A CA 1
ATOM 3672 C C . TYR A 1 488 ? -7.760 3.459 12.134 1.00 92.50 488 TYR A C 1
ATOM 3674 O O . TYR A 1 488 ? -6.586 3.737 11.912 1.00 92.50 488 TYR A O 1
ATOM 3682 N N . SER A 1 489 ? -8.328 2.361 11.650 1.00 92.62 489 SER A N 1
ATOM 3683 C CA . SER A 1 489 ? -7.631 1.377 10.825 1.00 92.62 489 SER A CA 1
ATOM 3684 C C . SER A 1 489 ? -8.571 0.688 9.843 1.00 92.62 489 SER A C 1
ATOM 3686 O O . SER A 1 489 ? -9.745 0.461 10.141 1.00 92.62 489 SER A O 1
ATOM 3688 N N . ASN A 1 490 ? -8.040 0.339 8.675 1.00 90.94 490 ASN A N 1
ATOM 3689 C CA . ASN A 1 490 ? -8.700 -0.494 7.677 1.00 90.94 490 ASN A CA 1
ATOM 3690 C C . ASN A 1 490 ? -7.662 -1.373 6.950 1.00 90.94 490 ASN A C 1
ATOM 3692 O O . ASN A 1 490 ? -6.515 -1.474 7.379 1.00 90.94 490 ASN A O 1
ATOM 3696 N N . ALA A 1 491 ? -8.057 -2.016 5.849 1.00 92.88 491 ALA A N 1
ATOM 3697 C CA . ALA A 1 491 ? -7.178 -2.908 5.090 1.00 92.88 491 ALA A CA 1
ATOM 3698 C C . ALA A 1 491 ? -5.921 -2.228 4.503 1.00 92.88 491 ALA A C 1
ATOM 3700 O O . ALA A 1 491 ? -4.942 -2.917 4.241 1.00 92.88 491 ALA A O 1
ATOM 3701 N N . ASN A 1 492 ? -5.933 -0.904 4.314 1.00 92.62 492 ASN A N 1
ATOM 3702 C CA . ASN A 1 492 ? -4.837 -0.149 3.697 1.00 92.62 492 ASN A CA 1
ATOM 3703 C C . ASN A 1 492 ? -3.889 0.493 4.720 1.00 92.62 492 ASN A C 1
ATOM 3705 O O . ASN A 1 492 ? -2.779 0.886 4.365 1.00 92.62 492 ASN A O 1
ATOM 3709 N N . GLY A 1 493 ? -4.309 0.647 5.978 1.00 94.62 493 GLY A N 1
ATOM 3710 C CA . GLY A 1 493 ? -3.472 1.306 6.973 1.00 94.62 493 GLY A CA 1
ATOM 3711 C C . GLY A 1 493 ? -4.138 1.586 8.314 1.00 94.62 493 GLY A C 1
ATOM 3712 O O . GLY A 1 493 ? -5.257 1.155 8.596 1.00 94.62 493 GLY A O 1
ATOM 3713 N N . LYS A 1 494 ? -3.423 2.345 9.146 1.00 95.00 494 LYS A N 1
ATOM 3714 C CA . LYS A 1 494 ? -3.803 2.745 10.503 1.00 95.00 494 LYS A CA 1
ATOM 3715 C C . LYS A 1 494 ? -3.293 4.151 10.817 1.00 95.00 494 LYS A C 1
ATOM 3717 O O . LYS A 1 494 ? -2.183 4.502 10.436 1.00 95.00 494 LYS A O 1
ATOM 3722 N N . ILE A 1 495 ? -4.068 4.910 11.582 1.00 93.31 495 ILE A N 1
ATOM 3723 C CA . ILE A 1 495 ? -3.636 6.095 12.328 1.00 93.31 495 ILE A CA 1
ATOM 3724 C C . ILE A 1 495 ? -3.966 5.897 13.810 1.00 93.31 495 ILE A C 1
ATOM 3726 O O . ILE A 1 495 ? -5.054 5.433 14.156 1.00 93.31 495 ILE A O 1
ATOM 3730 N N . MET A 1 496 ? -3.016 6.217 14.682 1.00 94.31 496 MET A N 1
ATOM 3731 C CA . MET A 1 496 ? -3.104 6.010 16.123 1.00 94.31 496 MET A CA 1
ATOM 3732 C C . MET A 1 496 ? -2.574 7.236 16.868 1.00 94.31 496 MET A C 1
ATOM 3734 O O . MET A 1 496 ? -1.387 7.554 16.806 1.00 94.31 496 MET A O 1
ATOM 3738 N N . TRP A 1 497 ? -3.454 7.911 17.603 1.00 92.81 497 TRP A N 1
ATOM 3739 C CA . TRP A 1 497 ? -3.075 8.918 18.589 1.00 92.81 497 TRP A CA 1
ATOM 3740 C C . TRP A 1 497 ? -2.943 8.221 19.933 1.00 92.81 497 TRP A C 1
ATOM 3742 O O . TRP A 1 497 ? -3.928 8.031 20.644 1.00 92.81 497 TRP A O 1
ATOM 3752 N N . GLU A 1 498 ? -1.725 7.794 20.228 1.00 92.06 498 GLU A N 1
ATOM 3753 C CA . GLU A 1 498 ? -1.391 7.086 21.457 1.00 92.06 498 GLU A CA 1
ATOM 3754 C C . GLU A 1 498 ? -1.229 8.058 22.628 1.00 92.06 498 GLU A C 1
ATOM 3756 O O . GLU A 1 498 ? -0.705 9.166 22.463 1.00 92.06 498 GLU A O 1
ATOM 3761 N N . ASP A 1 499 ? -1.705 7.629 23.796 1.00 89.38 499 ASP A N 1
ATOM 3762 C CA . ASP A 1 499 ? -1.513 8.284 25.087 1.00 89.38 499 ASP A CA 1
ATOM 3763 C C . ASP A 1 499 ? -1.784 9.802 25.103 1.00 89.38 499 ASP A C 1
ATOM 3765 O O . ASP A 1 499 ? -1.029 10.608 25.659 1.00 89.38 499 ASP A O 1
ATOM 3769 N N . LYS A 1 500 ? -2.904 10.227 24.516 1.00 88.19 500 LYS A N 1
ATOM 3770 C CA . LYS A 1 500 ? -3.311 11.634 24.515 1.00 88.19 500 LYS A CA 1
ATOM 3771 C C . LYS A 1 500 ? -3.994 12.014 25.813 1.00 88.19 500 LYS A C 1
ATOM 3773 O O . LYS A 1 500 ? -4.976 11.398 26.206 1.00 88.19 500 LYS A O 1
ATOM 3778 N N . SER A 1 501 ? -3.498 13.083 26.431 1.00 86.06 501 SER A N 1
ATOM 3779 C CA . SER A 1 501 ? -4.079 13.675 27.638 1.00 86.06 501 SER A CA 1
ATOM 3780 C C . SER A 1 501 ? -5.330 14.514 27.376 1.00 86.06 501 SER A C 1
ATOM 3782 O O . SER A 1 501 ? -5.824 15.140 28.299 1.00 86.06 501 SER A O 1
ATOM 3784 N N . ASN A 1 502 ? -5.742 14.670 26.117 1.00 86.69 502 ASN A N 1
ATOM 3785 C CA . ASN A 1 502 ? -7.008 15.284 25.736 1.00 86.69 502 ASN A CA 1
ATOM 3786 C C . ASN A 1 502 ? -7.348 14.850 24.299 1.00 86.69 502 ASN A C 1
ATOM 3788 O O . ASN A 1 502 ? -6.591 15.141 23.369 1.00 86.69 502 ASN A O 1
ATOM 3792 N N . LEU A 1 503 ? -8.457 14.130 24.125 1.00 88.81 503 LEU A N 1
ATOM 3793 C CA . LEU A 1 503 ? -8.976 13.680 22.825 1.00 88.81 503 LEU A CA 1
ATOM 3794 C C . LEU A 1 503 ? -10.156 14.522 22.308 1.00 88.81 503 LEU A C 1
ATOM 3796 O O . LEU A 1 503 ? -10.844 14.097 21.379 1.00 88.81 503 LEU A O 1
ATOM 3800 N N . THR A 1 504 ? -10.412 15.698 22.888 1.00 87.94 504 THR A N 1
ATOM 3801 C CA . THR A 1 504 ? -11.555 16.549 22.525 1.00 87.94 504 THR A CA 1
ATOM 3802 C C . THR A 1 504 ? -11.554 16.864 21.032 1.00 87.94 504 THR A C 1
ATOM 3804 O O . THR A 1 504 ? -10.560 17.348 20.485 1.00 87.94 504 THR A O 1
ATOM 3807 N N . ILE A 1 505 ? -12.693 16.646 20.375 1.00 84.50 505 ILE A N 1
ATOM 3808 C CA . ILE A 1 505 ? -12.925 17.047 18.986 1.00 84.50 505 ILE A CA 1
ATOM 3809 C C . ILE A 1 505 ? -14.237 17.815 18.876 1.00 84.50 505 ILE A C 1
ATOM 3811 O O . ILE A 1 505 ? -15.241 17.435 19.471 1.00 84.50 505 ILE A O 1
ATOM 3815 N N . ASP A 1 506 ? -14.231 18.860 18.048 1.00 79.50 506 ASP A N 1
ATOM 3816 C CA . ASP A 1 506 ? -15.377 19.756 17.823 1.00 79.50 506 ASP A CA 1
ATOM 3817 C C . ASP A 1 506 ? -16.003 19.569 16.428 1.00 79.50 506 ASP A C 1
ATOM 3819 O O . ASP A 1 506 ? -16.667 20.453 15.887 1.00 79.50 506 ASP A O 1
ATOM 3823 N N . GLN A 1 507 ? -15.718 18.437 15.783 1.00 77.44 507 GLN A N 1
ATOM 3824 C CA . GLN A 1 507 ? -16.196 18.100 14.443 1.00 77.44 507 GLN A CA 1
ATOM 3825 C C . GLN A 1 507 ? -16.552 16.621 14.379 1.00 77.44 507 GLN A C 1
ATOM 3827 O O . GLN A 1 507 ? -15.998 15.805 15.117 1.00 77.44 507 GLN A O 1
ATOM 3832 N N . THR A 1 508 ? -17.440 16.279 13.448 1.00 79.88 508 THR A N 1
ATOM 3833 C CA . THR A 1 508 ? -17.744 14.888 13.112 1.00 79.88 508 THR A CA 1
ATOM 3834 C C . THR A 1 508 ? -16.473 14.149 12.706 1.00 79.88 508 THR A C 1
ATOM 3836 O O . THR A 1 508 ? -15.687 14.668 11.913 1.00 79.88 508 THR A O 1
ATOM 3839 N N . LEU A 1 509 ? -16.302 12.929 13.201 1.00 81.81 509 LEU A N 1
ATOM 3840 C CA . LEU A 1 509 ? -15.196 12.044 12.859 1.00 81.81 509 LEU A CA 1
ATOM 3841 C C . LEU A 1 509 ? -15.773 10.673 12.528 1.00 81.81 509 LEU A C 1
ATOM 3843 O O . LEU A 1 509 ? -16.075 9.858 13.399 1.00 81.81 509 LEU A O 1
ATOM 3847 N N . THR A 1 510 ? -15.998 10.459 11.240 1.00 78.19 510 THR A N 1
ATOM 3848 C CA . THR A 1 510 ? -16.548 9.215 10.712 1.00 78.19 510 THR A CA 1
ATOM 3849 C C . THR A 1 510 ? -15.424 8.235 10.406 1.00 78.19 510 THR A C 1
ATOM 3851 O O . THR A 1 510 ? -14.323 8.649 10.040 1.00 78.19 510 THR A O 1
ATOM 3854 N N . SER A 1 511 ? -15.709 6.936 10.507 1.00 70.50 511 SER A N 1
ATOM 3855 C CA . SER A 1 511 ? -14.746 5.899 10.125 1.00 70.50 511 SER A CA 1
ATOM 3856 C C . SER A 1 511 ? -14.311 6.074 8.655 1.00 70.50 511 SER A C 1
ATOM 3858 O O . SER A 1 511 ? -15.174 6.318 7.804 1.00 70.50 511 SER A O 1
ATOM 3860 N N . PRO A 1 512 ? -13.003 6.000 8.342 1.00 65.94 512 PRO A N 1
ATOM 3861 C CA . PRO A 1 512 ? -12.488 6.266 7.004 1.00 65.94 512 PRO A CA 1
ATOM 3862 C C . PRO A 1 512 ? -13.019 5.240 5.995 1.00 65.94 512 PRO A C 1
ATOM 3864 O O . PRO A 1 512 ? -12.915 4.029 6.203 1.00 65.94 512 PRO A O 1
ATOM 3867 N N . THR A 1 513 ? -13.572 5.722 4.879 1.00 59.12 513 THR A N 1
ATOM 3868 C CA . THR A 1 513 ? -14.025 4.852 3.783 1.00 59.12 513 THR A CA 1
ATOM 3869 C C . THR A 1 513 ? -12.839 4.379 2.932 1.00 59.12 513 THR A C 1
ATOM 3871 O O . THR A 1 513 ? -11.811 5.045 2.838 1.00 59.12 513 THR A O 1
ATOM 3874 N N . VAL A 1 514 ? -12.960 3.183 2.343 1.00 55.28 514 VAL A N 1
ATOM 3875 C CA . VAL A 1 514 ? -11.857 2.474 1.657 1.00 55.28 514 VAL A CA 1
ATOM 3876 C C . VAL A 1 514 ? -11.582 3.022 0.245 1.00 55.28 514 VAL A C 1
ATOM 3878 O O . VAL A 1 514 ? -10.502 2.799 -0.296 1.00 55.28 514 VAL A O 1
ATOM 3881 N N . SER A 1 515 ? -12.540 3.722 -0.371 1.00 49.91 515 SER A N 1
ATOM 3882 C CA . SER A 1 515 ? -12.541 3.963 -1.823 1.00 49.91 515 SER A CA 1
ATOM 3883 C C . SER A 1 515 ? -12.316 5.409 -2.262 1.00 49.91 515 SER A C 1
ATOM 3885 O O . SER A 1 515 ? -11.923 5.621 -3.406 1.00 49.91 515 SER A O 1
ATOM 3887 N N . THR A 1 516 ? -12.558 6.405 -1.409 1.00 52.06 516 THR A N 1
ATOM 3888 C CA . THR A 1 516 ? -12.500 7.823 -1.803 1.00 52.06 516 THR A CA 1
ATOM 3889 C C . THR A 1 516 ? -12.101 8.711 -0.619 1.00 52.06 516 THR A C 1
ATOM 3891 O O . THR A 1 516 ? -12.512 8.424 0.505 1.00 52.06 516 THR A O 1
ATOM 3894 N N . PRO A 1 517 ? -11.344 9.809 -0.829 1.00 58.72 517 PRO A N 1
ATOM 3895 C CA . PRO A 1 517 ? -11.078 10.832 0.189 1.00 58.72 517 PRO A CA 1
ATOM 3896 C C . PRO A 1 517 ? -12.338 11.676 0.475 1.00 58.72 517 PRO A C 1
ATOM 3898 O O . PRO A 1 517 ? -12.362 12.895 0.302 1.00 58.72 517 PRO A O 1
ATOM 3901 N N . GLU A 1 518 ? -13.415 11.004 0.879 1.00 54.69 518 GLU A N 1
ATOM 3902 C CA . GLU A 1 518 ? -14.663 11.597 1.343 1.00 54.69 518 GLU A CA 1
ATOM 3903 C C . GLU A 1 518 ? -14.706 11.510 2.870 1.00 54.69 518 GLU A C 1
ATOM 3905 O O . GLU A 1 518 ? -14.680 10.424 3.448 1.00 54.69 518 GLU A O 1
ATOM 3910 N N . GLY A 1 519 ? -14.756 12.672 3.520 1.00 63.56 519 GLY A N 1
ATOM 3911 C CA . GLY A 1 519 ? -14.732 12.797 4.975 1.00 63.56 519 GLY A CA 1
ATOM 3912 C C . GLY A 1 519 ? -13.437 13.419 5.513 1.00 63.56 519 GLY A C 1
ATOM 3913 O O . GLY A 1 519 ? -12.462 13.591 4.780 1.00 63.56 519 GLY A O 1
ATOM 3914 N N . PRO A 1 520 ? -13.427 13.798 6.801 1.00 72.81 520 PRO A N 1
ATOM 3915 C CA . PRO A 1 520 ? -12.312 14.513 7.411 1.00 72.81 520 PRO A CA 1
ATOM 3916 C C . PRO A 1 520 ? -11.053 13.651 7.536 1.00 72.81 520 PRO A C 1
ATOM 3918 O O . PRO A 1 520 ? -9.963 14.194 7.439 1.00 72.81 520 PRO A O 1
ATOM 3921 N N . LEU A 1 521 ? -11.180 12.331 7.690 1.00 81.38 521 LEU A N 1
ATOM 3922 C CA . LEU A 1 521 ? -10.075 11.374 7.795 1.00 81.38 521 LEU A CA 1
ATOM 3923 C C . LEU A 1 521 ? -10.221 10.292 6.719 1.00 81.38 521 LEU A C 1
ATOM 3925 O O . LEU A 1 521 ? -11.310 9.744 6.554 1.00 81.38 521 LEU A O 1
ATOM 3929 N N . TYR A 1 522 ? -9.134 9.944 6.029 1.00 85.25 522 TYR A N 1
ATOM 3930 C CA . TYR A 1 522 ? -9.134 8.875 5.031 1.00 85.25 522 TYR A CA 1
ATOM 3931 C C . TYR A 1 522 ? -7.859 8.025 5.092 1.00 85.25 522 TYR A C 1
ATOM 3933 O O . TYR A 1 522 ? -6.757 8.519 5.330 1.00 85.25 522 TYR A O 1
ATOM 3941 N N . ILE A 1 523 ? -8.039 6.719 4.878 1.00 90.12 523 ILE A N 1
ATOM 3942 C CA . ILE A 1 523 ? -6.986 5.699 4.845 1.00 90.12 523 ILE A CA 1
ATOM 3943 C C . ILE A 1 523 ? -7.215 4.885 3.566 1.00 90.12 523 ILE A C 1
ATOM 3945 O O . ILE A 1 523 ? -8.045 3.976 3.520 1.00 90.12 523 ILE A O 1
ATOM 3949 N N . ALA A 1 524 ? -6.523 5.258 2.500 1.00 88.62 524 ALA A N 1
ATOM 3950 C CA . ALA A 1 524 ? -6.599 4.640 1.184 1.00 88.62 524 ALA A CA 1
ATOM 3951 C C . ALA A 1 524 ? -5.276 3.939 0.842 1.00 88.62 524 ALA A C 1
ATOM 3953 O O . ALA A 1 524 ? -4.294 4.038 1.581 1.00 88.62 524 ALA A O 1
ATOM 3954 N N . ASN A 1 525 ? -5.250 3.208 -0.275 1.00 88.25 525 ASN A N 1
ATOM 3955 C CA . ASN A 1 525 ? -4.032 2.549 -0.737 1.00 88.25 525 ASN A CA 1
ATOM 3956 C C . ASN A 1 525 ? -2.903 3.578 -0.919 1.00 88.25 525 ASN A C 1
ATOM 3958 O O . ASN A 1 525 ? -3.052 4.526 -1.690 1.00 88.25 525 ASN A O 1
ATOM 3962 N N . ASN A 1 526 ? -1.800 3.385 -0.193 1.00 91.12 526 ASN A N 1
ATOM 3963 C CA . ASN A 1 526 ? -0.650 4.288 -0.155 1.00 91.12 526 ASN A CA 1
ATOM 3964 C C . ASN A 1 526 ? -0.985 5.765 0.156 1.00 91.12 526 ASN A C 1
ATOM 3966 O O . ASN A 1 526 ? -0.293 6.680 -0.290 1.00 91.12 526 ASN A O 1
ATOM 3970 N N . LEU A 1 527 ? -2.059 6.024 0.906 1.00 91.31 527 LEU A N 1
ATOM 3971 C CA . LEU A 1 527 ? -2.458 7.383 1.251 1.00 91.31 527 LEU A CA 1
ATOM 3972 C C . LEU A 1 527 ? -3.177 7.416 2.603 1.00 91.31 527 LEU A C 1
ATOM 3974 O O . LEU A 1 527 ? -4.289 6.913 2.743 1.00 91.31 527 LEU A O 1
ATOM 3978 N N . ILE A 1 528 ? -2.563 8.064 3.588 1.00 91.94 528 ILE A N 1
ATOM 3979 C CA . ILE A 1 528 ? -3.183 8.354 4.886 1.00 91.94 528 ILE A CA 1
ATOM 3980 C C . ILE A 1 528 ? -3.251 9.861 5.003 1.00 91.94 528 ILE A C 1
ATOM 3982 O O . ILE A 1 528 ? -2.221 10.532 4.969 1.00 91.94 528 ILE A O 1
ATOM 3986 N N . GLY A 1 529 ? -4.452 10.409 5.107 1.00 84.81 529 GLY A N 1
ATOM 3987 C CA . GLY A 1 529 ? -4.601 11.849 5.057 1.00 84.81 529 GLY A CA 1
ATOM 3988 C C . GLY A 1 529 ? -5.828 12.368 5.767 1.00 84.81 529 GLY A C 1
ATOM 3989 O O . GLY A 1 529 ? -6.687 11.632 6.260 1.00 84.81 529 GLY A O 1
ATOM 3990 N N . PHE A 1 530 ? -5.867 13.692 5.827 1.00 78.06 530 PHE A N 1
ATOM 3991 C CA . PHE A 1 530 ? -6.882 14.433 6.545 1.00 78.06 530 PHE A CA 1
ATOM 3992 C C . PHE A 1 530 ? -7.405 15.566 5.655 1.00 78.06 530 PHE A C 1
ATOM 3994 O O . PHE A 1 530 ? -6.645 16.433 5.231 1.00 78.06 530 PHE A O 1
ATOM 4001 N N . ASN A 1 531 ? -8.701 15.551 5.342 1.00 69.75 531 ASN A N 1
ATOM 4002 C CA . ASN A 1 531 ? -9.382 16.540 4.504 1.00 69.75 531 ASN A CA 1
ATOM 4003 C C . ASN A 1 531 ? -10.475 17.237 5.318 1.00 69.75 531 ASN A C 1
ATOM 4005 O O . ASN A 1 531 ? -11.666 17.094 5.041 1.00 69.75 531 ASN A O 1
ATOM 4009 N N . ALA A 1 532 ? -10.093 17.971 6.364 1.00 59.12 532 ALA A N 1
ATOM 4010 C CA . ALA A 1 532 ? -11.057 18.832 7.035 1.00 59.12 532 ALA A CA 1
ATOM 4011 C C . ALA A 1 532 ? -10.985 20.259 6.504 1.00 59.12 532 ALA A C 1
ATOM 4013 O O . ALA A 1 532 ? -9.953 20.926 6.544 1.00 59.12 532 ALA A O 1
ATOM 4014 N N . THR A 1 533 ? -12.148 20.765 6.113 1.00 56.81 533 THR A N 1
ATOM 4015 C CA . THR A 1 533 ? -12.396 22.184 5.841 1.00 56.81 533 THR A CA 1
ATOM 4016 C C . THR A 1 533 ? -12.325 23.056 7.103 1.00 56.81 533 THR A C 1
ATOM 4018 O O . THR A 1 533 ? -12.361 24.281 7.014 1.00 56.81 533 THR A O 1
ATOM 4021 N N . THR A 1 534 ? -12.233 22.438 8.284 1.00 57.38 534 THR A N 1
ATOM 4022 C CA . THR A 1 534 ? -12.210 23.073 9.608 1.00 57.38 534 THR A CA 1
ATOM 4023 C C . THR A 1 534 ? -11.160 22.407 10.505 1.00 57.38 534 THR A C 1
ATOM 4025 O O . THR A 1 534 ? -11.102 21.179 10.544 1.00 57.38 534 THR A O 1
ATOM 4028 N N . PRO A 1 535 ? -10.341 23.163 11.257 1.00 59.84 535 PRO A N 1
ATOM 4029 C CA . PRO A 1 535 ? -9.228 22.586 12.010 1.00 59.84 535 PRO A CA 1
ATOM 4030 C C . PRO A 1 535 ? -9.672 21.660 13.159 1.00 59.84 535 PRO A C 1
ATOM 4032 O O . PRO A 1 535 ? -10.350 22.104 14.083 1.00 59.84 535 PRO A O 1
ATOM 4035 N N . LEU A 1 536 ? -9.211 20.404 13.165 1.00 72.88 536 LEU A N 1
ATOM 4036 C CA . LEU A 1 536 ? -9.213 19.525 14.347 1.00 72.88 536 LEU A CA 1
ATOM 4037 C C . LEU A 1 536 ? -7.986 19.839 15.227 1.00 72.88 536 LEU A C 1
ATOM 4039 O O . LEU A 1 536 ? -7.052 19.047 15.344 1.00 72.88 536 LEU A O 1
ATOM 4043 N N . ASN A 1 537 ? -7.957 21.042 15.806 1.00 71.25 537 ASN A N 1
ATOM 4044 C CA . ASN A 1 537 ? -6.764 21.604 16.459 1.00 71.25 537 ASN A CA 1
ATOM 4045 C C . ASN A 1 537 ? -6.160 20.713 17.558 1.00 71.25 537 ASN A C 1
ATOM 4047 O O . ASN A 1 537 ? -4.943 20.674 17.695 1.00 71.25 537 ASN A O 1
ATOM 4051 N N . GLN A 1 538 ? -6.993 20.001 18.319 1.00 76.50 538 GLN A N 1
ATOM 4052 C CA . GLN A 1 538 ? -6.557 19.131 19.418 1.00 76.50 538 GLN A CA 1
ATOM 4053 C C . GLN A 1 538 ? -5.882 17.839 18.934 1.00 76.50 538 GLN A C 1
ATOM 4055 O O . GLN A 1 538 ? -4.948 17.352 19.566 1.00 76.50 538 GLN A O 1
ATOM 4060 N N . LEU A 1 539 ? -6.303 17.306 17.782 1.00 79.88 539 LEU A N 1
ATOM 4061 C CA . LEU A 1 539 ? -5.724 16.085 17.220 1.00 79.88 539 LEU A CA 1
ATOM 4062 C C . LEU A 1 539 ? -4.600 16.355 16.209 1.00 79.88 539 LEU A C 1
ATOM 4064 O O . LEU A 1 539 ? -3.886 15.416 15.856 1.00 79.88 539 LEU A O 1
ATOM 4068 N N . ASN A 1 540 ? -4.386 17.611 15.790 1.00 85.00 540 ASN A N 1
ATOM 4069 C CA . ASN A 1 540 ? -3.239 18.031 14.972 1.00 85.00 540 ASN A CA 1
ATOM 4070 C C . ASN A 1 540 ? -1.941 18.057 15.803 1.00 85.00 540 ASN A C 1
ATOM 4072 O O . ASN A 1 540 ? -1.312 19.094 16.012 1.00 85.00 540 ASN A O 1
ATOM 4076 N N . THR A 1 541 ? -1.588 16.898 16.337 1.00 87.31 541 THR A N 1
ATOM 4077 C CA . THR A 1 541 ? -0.422 16.642 17.176 1.00 87.31 541 THR A CA 1
ATOM 4078 C C . THR A 1 541 ? 0.260 15.370 16.680 1.00 87.31 541 THR A C 1
ATOM 4080 O O . THR A 1 541 ? -0.093 14.841 15.624 1.00 87.31 541 THR A O 1
ATOM 4083 N N . SER A 1 542 ? 1.243 14.862 17.425 1.00 90.62 542 SER A N 1
ATOM 4084 C CA . SER A 1 542 ? 1.920 13.637 17.023 1.00 90.62 542 SER A CA 1
ATOM 4085 C C . SER A 1 542 ? 0.976 12.435 16.930 1.00 90.62 542 SER A C 1
ATOM 4087 O O . SER A 1 542 ? 0.073 12.283 17.753 1.00 90.62 542 SER A O 1
ATOM 4089 N N . ALA A 1 543 ? 1.197 11.564 15.957 1.00 93.06 543 ALA A N 1
ATOM 4090 C CA . ALA A 1 543 ? 0.473 10.305 15.818 1.00 93.06 543 ALA A CA 1
ATOM 4091 C C . ALA A 1 543 ? 1.398 9.246 15.217 1.00 93.06 543 ALA A C 1
ATOM 4093 O O . ALA A 1 543 ? 2.405 9.577 14.592 1.00 93.06 543 ALA A O 1
ATOM 4094 N N . ASN A 1 544 ? 1.039 7.982 15.388 1.00 95.44 544 ASN A N 1
ATOM 4095 C CA . ASN A 1 544 ? 1.666 6.867 14.701 1.00 95.44 544 ASN A CA 1
ATOM 4096 C C . ASN A 1 544 ? 0.786 6.466 13.511 1.00 95.44 544 ASN A C 1
ATOM 4098 O O . ASN A 1 544 ? -0.417 6.248 13.672 1.00 95.44 544 ASN A O 1
ATOM 4102 N N . ILE A 1 545 ? 1.366 6.388 12.317 1.00 96.12 545 ILE A N 1
ATOM 4103 C CA . ILE A 1 545 ? 0.684 5.924 11.107 1.00 96.12 545 ILE A CA 1
ATOM 4104 C C . ILE A 1 545 ? 1.311 4.626 10.612 1.00 96.12 545 ILE A C 1
ATOM 4106 O O . ILE A 1 545 ? 2.517 4.417 10.738 1.00 96.12 545 ILE A O 1
ATOM 4110 N N . SER A 1 546 ? 0.496 3.759 10.020 1.00 96.94 546 SER A N 1
ATOM 4111 C CA . SER A 1 546 ? 0.959 2.542 9.362 1.00 96.94 546 SER A CA 1
ATOM 4112 C C . SER A 1 546 ? 0.307 2.387 7.995 1.00 96.94 546 SER A C 1
ATOM 4114 O O . SER A 1 546 ? -0.913 2.455 7.903 1.00 96.94 546 SER A O 1
ATOM 4116 N N . PHE A 1 547 ? 1.097 2.121 6.962 1.00 96.69 547 PHE A N 1
ATOM 4117 C CA . PHE A 1 547 ? 0.625 1.722 5.636 1.00 96.69 547 PHE A CA 1
ATOM 4118 C C . PHE A 1 547 ? 0.740 0.205 5.505 1.00 96.69 547 PHE A C 1
ATOM 4120 O O . PHE A 1 547 ? 1.777 -0.352 5.866 1.00 96.69 547 PHE A O 1
ATOM 4127 N N . TYR A 1 548 ? -0.298 -0.450 4.991 1.00 95.94 548 TYR A N 1
ATOM 4128 C CA . TYR A 1 548 ? -0.349 -1.899 4.782 1.00 95.94 548 TYR A CA 1
ATOM 4129 C C . TYR A 1 548 ? -0.344 -2.240 3.290 1.00 95.94 548 TYR A C 1
ATOM 4131 O O . TYR A 1 548 ? -0.816 -1.457 2.469 1.00 95.94 548 TYR A O 1
ATOM 4139 N N . GLY A 1 549 ? 0.163 -3.428 2.944 1.00 92.75 549 GLY A N 1
ATOM 4140 C CA . GLY A 1 549 ? 0.109 -3.952 1.574 1.00 92.75 549 GLY A CA 1
ATOM 4141 C C . GLY A 1 549 ? 0.986 -3.200 0.567 1.00 92.75 549 GLY A C 1
ATOM 4142 O O . GLY A 1 549 ? 0.668 -3.172 -0.619 1.00 92.75 549 GLY A O 1
ATOM 4143 N N . LEU A 1 550 ? 2.070 -2.567 1.022 1.00 89.94 550 LEU A N 1
ATOM 4144 C CA . LEU A 1 550 ? 3.025 -1.893 0.148 1.00 89.94 550 LEU A CA 1
ATOM 4145 C C . LEU A 1 550 ? 3.914 -2.915 -0.571 1.00 89.94 550 LEU A C 1
ATOM 4147 O O . LEU A 1 550 ? 4.674 -3.638 0.075 1.00 89.94 550 LEU A O 1
ATOM 4151 N N . ASN A 1 551 ? 3.885 -2.911 -1.903 1.00 85.50 551 ASN A N 1
ATOM 4152 C CA . ASN A 1 551 ? 4.703 -3.785 -2.750 1.00 85.50 551 ASN A CA 1
ATOM 4153 C C . ASN A 1 551 ? 6.085 -3.169 -3.034 1.00 85.50 551 ASN A C 1
ATOM 4155 O O . ASN A 1 551 ? 6.408 -2.872 -4.182 1.00 85.50 551 ASN A O 1
ATOM 4159 N N . TYR A 1 552 ? 6.895 -2.946 -1.995 1.00 80.94 552 TYR A N 1
ATOM 4160 C CA . TYR A 1 552 ? 8.280 -2.488 -2.154 1.00 80.94 552 TYR A CA 1
ATOM 4161 C C . TYR A 1 552 ? 9.268 -3.537 -1.638 1.00 80.94 552 TYR A C 1
ATOM 4163 O O . TYR A 1 552 ? 9.073 -4.144 -0.589 1.00 80.94 552 TYR A O 1
ATOM 4171 N N . SER A 1 553 ? 10.349 -3.760 -2.386 1.00 75.06 553 SER A N 1
ATOM 4172 C CA . SER A 1 553 ? 11.418 -4.695 -2.004 1.00 75.06 553 SER A CA 1
ATOM 4173 C C . SER A 1 553 ? 12.370 -4.112 -0.952 1.00 75.06 553 SER A C 1
ATOM 4175 O O . SER A 1 553 ? 13.017 -4.858 -0.220 1.00 75.06 553 SER A O 1
ATOM 4177 N N . LEU A 1 554 ? 12.433 -2.781 -0.845 1.00 81.38 554 LEU A N 1
ATOM 4178 C CA . LEU A 1 554 ? 13.234 -2.024 0.120 1.00 81.38 554 LEU A CA 1
ATOM 4179 C C . LEU A 1 554 ? 12.356 -1.015 0.870 1.00 81.38 554 LEU A C 1
ATOM 4181 O O . LEU A 1 554 ? 11.256 -0.693 0.422 1.00 81.38 554 LEU A O 1
ATOM 4185 N N . GLN A 1 555 ? 12.856 -0.492 1.997 1.00 88.81 555 GLN A N 1
ATOM 4186 C CA . GLN A 1 555 ? 12.161 0.553 2.756 1.00 88.81 555 GLN A CA 1
ATOM 4187 C C . GLN A 1 555 ? 11.886 1.777 1.861 1.00 88.81 555 GLN A C 1
ATOM 4189 O O . GLN A 1 555 ? 12.845 2.407 1.405 1.00 88.81 555 GLN A O 1
ATOM 4194 N N . PRO A 1 556 ? 10.611 2.143 1.624 1.00 90.31 556 PRO A N 1
ATOM 4195 C CA . PRO A 1 556 ? 10.274 3.334 0.856 1.00 90.31 556 PRO A CA 1
ATOM 4196 C C . PRO A 1 55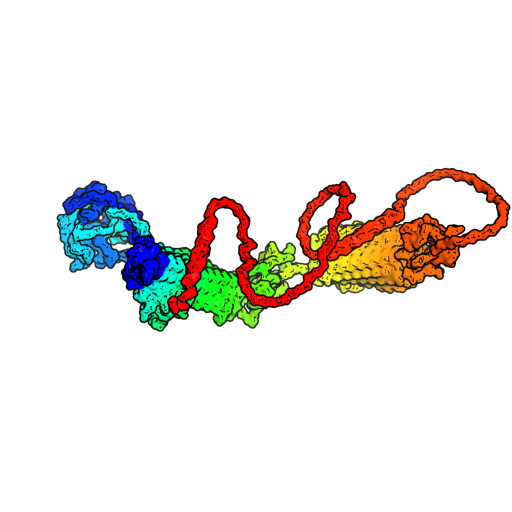6 ? 10.530 4.606 1.682 1.00 90.31 556 PRO A C 1
ATOM 4198 O O . PRO A 1 556 ? 10.653 4.570 2.907 1.00 90.31 556 PRO A O 1
ATOM 4201 N N . GLN A 1 557 ? 10.584 5.746 1.005 1.00 91.06 557 GLN A N 1
ATOM 4202 C CA . GLN A 1 557 ? 10.599 7.074 1.615 1.00 91.06 557 GLN A CA 1
ATOM 4203 C C . GLN A 1 557 ? 9.175 7.492 2.024 1.00 91.06 557 GLN A C 1
ATOM 4205 O O . GLN A 1 557 ? 8.193 7.018 1.443 1.00 91.06 557 GLN A O 1
ATOM 4210 N N . LEU A 1 558 ? 9.050 8.411 2.987 1.00 93.06 558 LEU A N 1
ATOM 4211 C CA . LEU A 1 558 ? 7.761 8.933 3.455 1.00 93.06 558 LEU A CA 1
ATOM 4212 C C . LEU A 1 558 ? 7.628 10.412 3.090 1.00 93.06 558 LEU A C 1
ATOM 4214 O O . LEU A 1 558 ? 8.489 11.234 3.401 1.00 93.06 558 LEU A O 1
ATOM 4218 N N . PHE A 1 559 ? 6.521 10.749 2.442 1.00 92.00 559 PHE A N 1
ATOM 4219 C CA . PHE A 1 559 ? 6.226 12.084 1.945 1.00 92.00 559 PHE A CA 1
ATOM 4220 C C . PHE A 1 559 ? 5.058 12.688 2.714 1.00 92.00 559 PHE A C 1
ATOM 4222 O O . PHE A 1 559 ? 4.069 12.008 2.976 1.00 92.00 559 PHE A O 1
ATOM 4229 N N . LYS A 1 560 ? 5.169 13.981 3.016 1.00 91.94 560 LYS A N 1
ATOM 4230 C CA . LYS A 1 560 ? 4.155 14.855 3.602 1.00 91.94 560 LYS A CA 1
ATOM 4231 C C . LYS A 1 560 ? 3.781 15.919 2.570 1.00 91.94 560 LYS A C 1
ATOM 4233 O O . LYS A 1 560 ? 4.633 16.712 2.180 1.00 91.94 560 LYS A O 1
ATOM 4238 N N . ASP A 1 561 ? 2.536 15.924 2.102 1.00 87.94 561 ASP A N 1
ATOM 4239 C CA . ASP A 1 561 ? 2.041 16.835 1.053 1.00 87.94 561 ASP A CA 1
ATOM 4240 C C . ASP A 1 561 ? 2.941 16.872 -0.203 1.00 87.94 561 ASP A C 1
ATOM 4242 O O . ASP A 1 561 ? 3.191 17.924 -0.788 1.00 87.94 561 ASP A O 1
ATOM 4246 N N . GLY A 1 562 ? 3.463 15.709 -0.609 1.00 84.56 562 GLY A N 1
ATOM 4247 C CA . GLY A 1 562 ? 4.346 15.587 -1.774 1.00 84.56 562 GLY A CA 1
ATOM 4248 C C . GLY A 1 562 ? 5.797 16.024 -1.541 1.00 84.56 562 GLY A C 1
ATOM 4249 O O . GLY A 1 562 ? 6.584 16.014 -2.484 1.00 84.56 562 GLY A O 1
ATOM 4250 N N . VAL A 1 563 ? 6.189 16.343 -0.303 1.00 86.56 563 VAL A N 1
ATOM 4251 C CA . VAL A 1 563 ? 7.580 16.625 0.080 1.00 86.56 563 VAL A CA 1
ATOM 4252 C C . VAL A 1 563 ? 8.087 15.535 1.018 1.00 86.56 563 VAL A C 1
ATOM 4254 O O . VAL A 1 563 ? 7.426 15.213 2.004 1.00 86.56 563 VAL A O 1
ATOM 4257 N N . ARG A 1 564 ? 9.263 14.968 0.732 1.00 90.00 564 ARG A N 1
ATOM 4258 C CA . ARG A 1 564 ? 9.902 13.974 1.603 1.00 90.00 564 ARG A CA 1
ATOM 4259 C C . ARG A 1 564 ? 10.060 14.535 3.022 1.00 90.00 564 ARG A C 1
ATOM 4261 O O . ARG A 1 564 ? 10.563 15.644 3.177 1.00 90.00 564 ARG A O 1
ATOM 4268 N N . CYS A 1 565 ? 9.607 13.788 4.028 1.00 90.81 565 CYS A N 1
ATOM 4269 C CA . CYS A 1 565 ? 9.613 14.224 5.425 1.00 90.81 565 CYS A CA 1
ATOM 4270 C C . CYS A 1 565 ? 10.428 13.318 6.361 1.00 90.81 565 CYS A C 1
ATOM 4272 O O . CYS A 1 565 ? 10.778 13.765 7.452 1.00 90.81 565 CYS A O 1
ATOM 4274 N N . ASP A 1 566 ? 10.749 12.078 5.961 1.00 90.12 566 ASP A N 1
ATOM 4275 C CA . ASP A 1 566 ? 11.504 11.098 6.773 1.00 90.12 566 ASP A CA 1
ATOM 4276 C C . ASP A 1 566 ? 12.994 11.433 6.904 1.00 90.12 566 ASP A C 1
ATOM 4278 O O . ASP A 1 566 ? 13.732 10.789 7.643 1.00 90.12 566 ASP A O 1
ATOM 4282 N N . ASN A 1 567 ? 13.444 12.443 6.167 1.00 84.50 567 ASN A N 1
ATOM 4283 C CA . ASN A 1 567 ? 14.773 13.035 6.249 1.00 84.50 567 ASN A CA 1
ATOM 4284 C C . ASN A 1 567 ? 14.832 14.252 7.194 1.00 84.50 567 ASN A C 1
ATOM 4286 O O . ASN A 1 567 ? 15.906 14.831 7.370 1.00 84.50 567 ASN A O 1
ATOM 4290 N N . GLU A 1 568 ? 13.707 14.650 7.789 1.00 78.00 568 GLU A N 1
ATOM 4291 C CA . GLU A 1 568 ? 13.600 15.760 8.735 1.00 78.00 568 GLU A CA 1
ATOM 4292 C C . GLU A 1 568 ? 12.986 15.300 10.070 1.00 78.00 568 GLU A C 1
ATOM 4294 O O . GLU A 1 568 ? 12.685 14.132 10.281 1.00 78.00 568 GLU A O 1
ATOM 4299 N N . THR A 1 569 ? 12.771 16.224 11.012 1.00 80.94 569 THR A N 1
ATOM 4300 C CA . THR A 1 569 ? 12.078 15.931 12.281 1.00 80.94 569 THR A CA 1
ATOM 4301 C C . THR A 1 569 ? 10.548 15.933 12.149 1.00 80.94 569 THR A C 1
ATOM 4303 O O . THR A 1 569 ? 9.848 15.919 13.161 1.00 80.94 569 THR A O 1
ATOM 4306 N N . THR A 1 570 ? 10.011 16.029 10.927 1.00 82.31 570 THR A N 1
ATOM 4307 C CA . THR A 1 570 ? 8.573 16.212 10.664 1.00 82.31 570 THR A CA 1
ATOM 4308 C C . THR A 1 570 ? 7.810 14.901 10.468 1.00 82.31 570 THR A C 1
ATOM 4310 O O . THR A 1 570 ? 6.605 14.851 10.734 1.00 82.31 570 THR A O 1
ATOM 4313 N N . CYS A 1 571 ? 8.489 13.831 10.066 1.00 91.25 571 CYS A N 1
ATOM 4314 C CA . CYS A 1 571 ? 8.014 12.461 10.197 1.00 91.25 571 CYS A CA 1
ATOM 4315 C C . CYS A 1 571 ? 9.221 11.519 10.331 1.00 91.25 571 CYS A C 1
ATOM 4317 O O . CYS A 1 571 ? 10.322 11.871 9.924 1.00 91.25 571 CYS A O 1
ATOM 4319 N N . ASN A 1 572 ? 9.046 10.341 10.923 1.00 93.44 572 ASN A N 1
ATOM 4320 C CA . ASN A 1 572 ? 10.134 9.385 11.105 1.00 93.44 572 ASN A CA 1
ATOM 4321 C C . ASN A 1 572 ? 9.634 7.956 10.906 1.00 93.44 572 ASN A C 1
ATOM 4323 O O . ASN A 1 572 ? 8.734 7.516 11.620 1.00 93.44 572 ASN A O 1
ATOM 4327 N N . ILE A 1 573 ? 10.223 7.228 9.957 1.00 94.88 573 ILE A N 1
ATOM 4328 C CA . ILE A 1 573 ? 9.910 5.813 9.733 1.00 94.88 573 ILE A CA 1
ATOM 4329 C C . ILE A 1 573 ? 10.508 5.003 10.885 1.00 94.88 573 ILE A C 1
ATOM 4331 O O . ILE A 1 573 ? 11.718 5.005 11.101 1.00 94.88 573 ILE A O 1
ATOM 4335 N N . THR A 1 574 ? 9.660 4.291 11.620 1.00 94.88 574 THR A N 1
ATOM 4336 C CA . THR A 1 574 ? 10.073 3.458 12.756 1.00 94.88 574 THR A CA 1
ATOM 4337 C C . THR A 1 574 ? 10.292 2.002 12.361 1.00 94.88 574 THR A C 1
ATOM 4339 O O . THR A 1 574 ? 11.083 1.311 13.000 1.00 94.88 574 THR A O 1
ATOM 4342 N N . SER A 1 575 ? 9.619 1.518 11.311 1.00 95.81 575 SER A N 1
ATOM 4343 C CA . SER A 1 575 ? 9.840 0.174 10.760 1.00 95.81 575 SER A CA 1
ATOM 4344 C C . SER A 1 575 ? 9.296 0.017 9.337 1.00 95.81 575 SER A C 1
ATOM 4346 O O . SER A 1 575 ? 8.301 0.646 8.972 1.00 95.81 575 SER A O 1
ATOM 4348 N N . TYR A 1 576 ? 9.917 -0.877 8.561 1.00 94.44 576 TYR A N 1
ATOM 4349 C CA . TYR A 1 576 ? 9.357 -1.434 7.330 1.00 94.44 576 TYR A CA 1
ATOM 4350 C C . TYR A 1 576 ? 9.619 -2.943 7.264 1.00 94.44 576 TYR A C 1
ATOM 4352 O O . TYR A 1 576 ? 10.771 -3.372 7.276 1.00 94.44 576 TYR A O 1
ATOM 4360 N N . SER A 1 577 ? 8.561 -3.755 7.244 1.00 93.94 577 SER A N 1
ATOM 4361 C CA . SER A 1 577 ? 8.663 -5.217 7.149 1.00 93.94 577 SER A CA 1
ATOM 4362 C C . SER A 1 577 ? 7.371 -5.820 6.599 1.00 93.94 577 SER A C 1
ATOM 4364 O O . SER A 1 577 ? 6.282 -5.369 6.955 1.00 93.94 577 SER A O 1
ATOM 4366 N N . GLY A 1 578 ? 7.482 -6.826 5.724 1.00 89.88 578 GLY A N 1
ATOM 4367 C CA . GLY A 1 578 ? 6.329 -7.555 5.176 1.00 89.88 578 GLY A CA 1
ATOM 4368 C C . GLY A 1 578 ? 5.297 -6.658 4.482 1.00 89.88 578 GLY A C 1
ATOM 4369 O O . GLY A 1 578 ? 4.100 -6.825 4.696 1.00 89.88 578 GLY A O 1
ATOM 4370 N N . GLY A 1 579 ? 5.751 -5.644 3.735 1.00 90.56 579 GLY A N 1
ATOM 4371 C CA . GLY A 1 579 ? 4.873 -4.673 3.074 1.00 90.56 579 GLY A CA 1
ATOM 4372 C C . GLY A 1 579 ? 4.154 -3.702 4.021 1.00 90.56 579 GLY A C 1
ATOM 4373 O O . GLY A 1 579 ? 3.229 -3.011 3.600 1.00 90.56 579 GLY A O 1
ATOM 4374 N N . THR A 1 580 ? 4.555 -3.632 5.294 1.00 96.31 580 THR A N 1
ATOM 4375 C CA . THR A 1 580 ? 4.008 -2.687 6.276 1.00 96.31 580 THR A CA 1
ATOM 4376 C C . THR A 1 580 ? 5.044 -1.639 6.652 1.00 96.31 580 THR A C 1
ATOM 4378 O O . THR A 1 580 ? 6.093 -1.987 7.192 1.00 96.31 580 THR A O 1
ATOM 4381 N N . LEU A 1 581 ? 4.742 -0.360 6.411 1.00 96.69 581 LEU A N 1
ATOM 4382 C CA . LEU A 1 581 ? 5.541 0.775 6.888 1.00 96.69 581 LEU A CA 1
ATOM 4383 C C . LEU A 1 581 ? 4.864 1.399 8.101 1.00 96.69 581 LEU A C 1
ATOM 4385 O O . LEU A 1 581 ? 3.687 1.726 8.018 1.00 96.69 581 LEU A O 1
ATOM 4389 N N . THR A 1 582 ? 5.601 1.620 9.189 1.00 96.81 582 THR A N 1
ATOM 4390 C CA . THR A 1 582 ? 5.133 2.385 10.356 1.00 96.81 582 THR A CA 1
ATOM 4391 C C . THR A 1 582 ? 5.986 3.632 10.539 1.00 96.81 582 THR A C 1
ATOM 4393 O O . THR A 1 582 ? 7.208 3.572 10.397 1.00 96.81 582 THR A O 1
ATOM 4396 N N . ALA A 1 583 ? 5.352 4.757 10.862 1.00 96.00 583 ALA A N 1
ATOM 4397 C CA . ALA A 1 583 ? 6.030 6.025 11.071 1.00 96.00 583 ALA A CA 1
ATOM 4398 C C . ALA A 1 583 ? 5.367 6.879 12.153 1.00 96.00 583 ALA A C 1
ATOM 4400 O O . ALA A 1 583 ? 4.146 6.878 12.303 1.00 96.00 583 ALA A O 1
ATOM 4401 N N . ASP A 1 584 ? 6.184 7.662 12.848 1.00 94.94 584 ASP A N 1
ATOM 4402 C CA . ASP A 1 584 ? 5.728 8.713 13.750 1.00 94.94 584 ASP A CA 1
ATOM 4403 C C . ASP A 1 584 ? 5.652 10.038 12.986 1.00 94.94 584 ASP A C 1
ATOM 4405 O O . ASP A 1 584 ? 6.586 10.429 12.284 1.00 94.94 584 ASP A O 1
ATOM 4409 N N . ILE A 1 585 ? 4.535 10.746 13.115 1.00 93.38 585 ILE A N 1
ATOM 4410 C CA . ILE A 1 585 ? 4.274 12.039 12.472 1.00 93.38 585 ILE A CA 1
ATOM 4411 C C . ILE A 1 585 ? 4.019 13.110 13.529 1.00 93.38 585 ILE A C 1
ATOM 4413 O O . ILE A 1 585 ? 3.646 12.784 14.651 1.00 93.38 585 ILE A O 1
ATOM 4417 N N . ILE A 1 586 ? 4.205 14.391 13.188 1.00 88.75 586 ILE A N 1
ATOM 4418 C CA . ILE A 1 586 ? 4.027 15.515 14.134 1.00 88.75 586 ILE A CA 1
ATOM 4419 C C . ILE A 1 586 ? 2.674 16.239 14.031 1.00 88.75 586 ILE A C 1
ATOM 4421 O O . ILE A 1 586 ? 2.397 17.115 14.849 1.00 88.75 586 ILE A O 1
ATOM 4425 N N . GLY A 1 587 ? 1.858 15.932 13.021 1.00 86.94 587 GLY A N 1
ATOM 4426 C CA . GLY A 1 587 ? 0.582 16.608 12.788 1.00 86.94 587 GLY A CA 1
ATOM 4427 C C . GLY A 1 587 ? -0.113 16.145 11.511 1.00 86.94 587 GLY A C 1
ATOM 4428 O O . GLY A 1 587 ? 0.359 15.249 10.821 1.00 86.94 587 GLY A O 1
ATOM 4429 N N . PHE A 1 588 ? -1.234 16.773 11.183 1.00 84.00 588 PHE A N 1
ATOM 4430 C CA . PHE A 1 588 ? -2.064 16.434 10.033 1.00 84.00 588 PHE A CA 1
ATOM 4431 C C . PHE A 1 588 ? -1.495 16.920 8.720 1.00 84.00 588 PHE A C 1
ATOM 4433 O O . PHE A 1 588 ? -1.005 18.044 8.606 1.00 84.00 588 PHE A O 1
ATOM 4440 N N . SER A 1 589 ? -1.594 16.043 7.732 1.00 87.44 589 SER A N 1
ATOM 4441 C CA . SER A 1 589 ? -1.187 16.251 6.355 1.00 87.44 589 SER A CA 1
ATOM 4442 C C . SER A 1 589 ? -1.566 15.006 5.554 1.00 87.44 589 SER A C 1
ATOM 4444 O O . SER A 1 589 ? -2.100 14.042 6.112 1.00 87.44 589 SER A O 1
ATOM 4446 N N . ASN A 1 590 ? -1.294 15.028 4.257 1.00 90.06 590 ASN A N 1
ATOM 4447 C CA . ASN A 1 590 ? -1.423 13.872 3.397 1.00 90.06 590 ASN A CA 1
ATOM 4448 C C . ASN A 1 590 ? -0.080 13.149 3.337 1.00 90.06 590 ASN A C 1
ATOM 4450 O O . ASN A 1 590 ? 0.910 13.689 2.840 1.00 90.06 590 ASN A O 1
ATOM 4454 N N . TYR A 1 591 ? -0.066 11.923 3.844 1.00 93.38 591 TYR A N 1
ATOM 4455 C CA . TYR A 1 591 ? 1.105 11.069 3.878 1.00 93.38 591 TYR A CA 1
ATOM 4456 C C . TYR A 1 591 ? 1.028 10.008 2.788 1.00 93.38 591 TYR A C 1
ATOM 4458 O O . TYR A 1 591 ? 0.005 9.340 2.634 1.00 93.38 591 TYR A O 1
ATOM 4466 N N . THR A 1 592 ? 2.123 9.840 2.053 1.00 93.75 592 THR A N 1
ATOM 4467 C CA . THR A 1 592 ? 2.273 8.833 0.989 1.00 93.75 592 THR A CA 1
ATOM 4468 C C . THR A 1 592 ? 3.663 8.218 1.063 1.00 93.75 592 THR A C 1
ATOM 4470 O O . THR A 1 592 ? 4.590 8.848 1.577 1.00 93.75 592 THR A O 1
ATOM 4473 N N . THR A 1 593 ? 3.824 6.998 0.562 1.00 92.69 593 THR A N 1
ATOM 4474 C CA . THR A 1 593 ? 5.132 6.345 0.454 1.00 92.69 593 THR A CA 1
ATOM 4475 C C . THR A 1 593 ? 5.566 6.256 -1.005 1.00 92.69 593 THR A C 1
ATOM 4477 O O . THR A 1 593 ? 4.735 6.122 -1.905 1.00 92.69 593 THR A O 1
ATOM 4480 N N . VAL A 1 594 ? 6.866 6.386 -1.250 1.00 85.56 594 VAL A N 1
ATOM 4481 C CA . VAL A 1 594 ? 7.458 6.356 -2.596 1.00 85.56 594 VAL A CA 1
ATOM 4482 C C . VAL A 1 594 ? 8.740 5.529 -2.543 1.00 85.56 594 VAL A C 1
ATOM 4484 O O . VAL A 1 594 ? 9.441 5.538 -1.532 1.00 85.56 594 VAL A O 1
ATOM 4487 N N . THR A 1 595 ? 9.056 4.792 -3.607 1.00 75.62 595 THR A N 1
ATOM 4488 C CA . THR A 1 595 ? 10.326 4.059 -3.709 1.00 75.62 595 THR A CA 1
ATOM 4489 C C . THR A 1 595 ? 11.522 5.005 -3.636 1.00 75.62 595 THR A C 1
ATOM 4491 O O . THR A 1 595 ? 11.424 6.185 -3.967 1.00 75.62 595 THR A O 1
ATOM 4494 N N . THR A 1 596 ? 12.665 4.490 -3.185 1.00 68.94 596 THR A N 1
ATOM 4495 C CA . THR A 1 596 ? 13.925 5.239 -3.160 1.00 68.94 596 THR A CA 1
ATOM 4496 C C . THR A 1 596 ? 14.241 5.822 -4.531 1.00 68.94 596 THR A C 1
ATOM 4498 O O . THR A 1 596 ? 14.272 5.089 -5.515 1.00 68.94 596 THR A O 1
ATOM 4501 N N . ASP A 1 597 ? 14.505 7.125 -4.567 1.00 68.69 597 ASP A N 1
ATOM 4502 C CA . ASP A 1 597 ? 15.113 7.833 -5.692 1.00 68.69 597 ASP A CA 1
ATOM 4503 C C . ASP A 1 597 ? 16.278 7.022 -6.278 1.00 68.69 597 ASP A C 1
ATOM 4505 O O . ASP A 1 597 ? 17.316 6.855 -5.624 1.00 68.69 597 ASP A O 1
ATOM 4509 N N . VAL A 1 598 ? 16.125 6.510 -7.502 1.00 78.75 598 VAL A N 1
ATOM 4510 C CA . VAL A 1 598 ? 17.264 5.923 -8.215 1.00 78.75 598 VAL A CA 1
ATOM 4511 C C . VAL A 1 598 ? 18.214 7.071 -8.542 1.00 78.75 598 VAL A C 1
ATOM 4513 O O . VAL A 1 598 ? 17.832 8.044 -9.187 1.00 78.75 598 VAL A O 1
ATOM 4516 N N . SER A 1 599 ? 19.451 6.983 -8.060 1.00 87.75 599 SER A N 1
ATOM 4517 C CA . SER A 1 599 ? 20.498 7.977 -8.306 1.00 87.75 599 SER A CA 1
ATOM 4518 C C . SER A 1 599 ? 21.682 7.327 -9.010 1.00 87.75 599 SER A C 1
ATOM 4520 O O . SER A 1 599 ? 21.894 6.123 -8.875 1.00 87.75 599 SER A O 1
ATOM 4522 N N . CYS A 1 600 ? 22.439 8.118 -9.775 1.00 93.81 600 CYS A N 1
ATOM 4523 C CA . CYS A 1 600 ? 23.647 7.646 -10.448 1.00 93.81 600 CYS A CA 1
ATOM 4524 C C . CYS A 1 600 ? 24.605 6.974 -9.448 1.00 93.81 600 CYS A C 1
ATOM 4526 O O . CYS A 1 600 ? 24.878 7.515 -8.374 1.00 93.81 600 CYS A O 1
ATOM 4528 N N . GLY A 1 601 ? 25.130 5.807 -9.811 1.00 95.31 601 GLY A N 1
ATOM 4529 C CA . GLY A 1 601 ? 25.967 4.978 -8.955 1.00 95.31 601 GLY A CA 1
ATOM 4530 C C . GLY A 1 601 ? 26.164 3.574 -9.519 1.00 95.31 601 GLY A C 1
ATOM 4531 O O . GLY A 1 601 ? 25.888 3.304 -10.687 1.00 95.31 601 GLY A O 1
ATOM 4532 N N . THR A 1 602 ? 26.664 2.669 -8.682 1.00 96.31 602 THR A N 1
ATOM 4533 C CA . THR A 1 602 ? 26.783 1.252 -9.042 1.00 96.31 602 THR A CA 1
ATOM 4534 C C . THR A 1 602 ? 25.454 0.531 -8.818 1.00 96.31 602 THR A C 1
ATOM 4536 O O . THR A 1 602 ? 24.870 0.644 -7.741 1.00 96.31 602 THR A O 1
ATOM 4539 N N . ILE A 1 603 ? 25.004 -0.235 -9.810 1.00 94.88 603 ILE A N 1
ATOM 4540 C CA . ILE A 1 603 ? 23.804 -1.072 -9.756 1.00 94.88 603 ILE A CA 1
ATOM 4541 C C . ILE A 1 603 ? 24.225 -2.522 -9.512 1.00 94.88 603 ILE A C 1
ATOM 4543 O O . ILE A 1 603 ? 24.908 -3.114 -10.339 1.00 94.88 603 ILE A O 1
ATOM 4547 N N . THR A 1 604 ? 23.802 -3.101 -8.389 1.00 94.88 604 THR A N 1
ATOM 4548 C CA . THR A 1 604 ? 24.052 -4.516 -8.038 1.00 94.88 604 THR A CA 1
ATOM 4549 C C . THR A 1 604 ? 22.773 -5.352 -7.941 1.00 94.88 604 THR A C 1
ATOM 4551 O O . THR A 1 604 ? 22.838 -6.539 -7.654 1.00 94.88 604 THR A O 1
ATOM 4554 N N . THR A 1 605 ? 21.609 -4.726 -8.110 1.00 92.38 605 THR A N 1
ATOM 4555 C CA . THR A 1 605 ? 20.282 -5.358 -8.178 1.00 92.38 605 THR A CA 1
ATOM 4556 C C . THR A 1 605 ? 19.444 -4.581 -9.182 1.00 92.38 605 THR A C 1
ATOM 4558 O O . THR A 1 605 ? 19.645 -3.371 -9.295 1.00 92.38 605 THR A O 1
ATOM 4561 N N . SER A 1 606 ? 18.496 -5.228 -9.860 1.00 92.94 606 SER A N 1
ATOM 4562 C CA . SER A 1 606 ? 17.645 -4.585 -10.870 1.00 92.94 606 SER A CA 1
ATOM 4563 C C . SER A 1 606 ? 16.978 -3.307 -10.348 1.00 92.94 606 SER A C 1
ATOM 4565 O O . SER A 1 606 ? 16.583 -3.232 -9.181 1.00 92.94 606 SER A O 1
ATOM 4567 N N . GLN A 1 607 ? 16.875 -2.292 -11.206 1.00 90.75 607 GLN A N 1
ATOM 4568 C CA . GLN A 1 607 ? 16.350 -0.965 -10.882 1.00 90.75 607 GLN A CA 1
ATOM 4569 C C . GLN A 1 607 ? 15.306 -0.527 -11.905 1.00 90.75 607 GLN A C 1
ATOM 4571 O O . GLN A 1 607 ? 15.481 -0.707 -13.110 1.00 90.75 607 GLN A O 1
ATOM 4576 N N . THR A 1 608 ? 14.270 0.149 -11.409 1.00 91.50 608 THR A N 1
ATOM 4577 C CA . THR A 1 608 ? 13.359 0.942 -12.235 1.00 91.50 608 THR A CA 1
ATOM 4578 C C . THR A 1 608 ? 13.468 2.404 -11.824 1.00 91.50 608 THR A C 1
ATOM 4580 O O . THR A 1 608 ? 13.223 2.736 -10.663 1.00 91.50 608 THR A O 1
ATOM 4583 N N . MET A 1 609 ? 13.856 3.286 -12.746 1.00 88.56 609 MET A N 1
ATOM 4584 C CA . MET A 1 609 ? 13.978 4.714 -12.445 1.00 88.56 609 MET A CA 1
ATOM 4585 C C . MET A 1 609 ? 12.609 5.345 -12.182 1.00 88.56 609 MET A C 1
ATOM 4587 O O . MET A 1 609 ? 11.609 5.008 -12.810 1.00 88.56 609 MET A O 1
ATOM 4591 N N . ASN A 1 610 ? 12.582 6.305 -11.261 1.00 84.25 610 ASN A N 1
ATOM 4592 C CA . ASN A 1 610 ? 11.390 7.065 -10.876 1.00 84.25 610 ASN A CA 1
ATOM 4593 C C . ASN A 1 610 ? 11.574 8.591 -11.010 1.00 84.25 610 ASN A C 1
ATOM 4595 O O . ASN A 1 610 ? 10.673 9.355 -10.661 1.00 84.25 610 ASN A O 1
ATOM 4599 N N . LEU A 1 611 ? 12.734 9.038 -11.503 1.00 85.94 611 LEU A N 1
ATOM 4600 C CA . LEU A 1 611 ? 13.077 10.441 -11.734 1.00 85.94 611 LEU A CA 1
ATOM 4601 C C . LEU A 1 611 ? 14.232 10.579 -12.734 1.00 85.94 611 LEU A C 1
ATOM 4603 O O . LEU A 1 611 ? 14.990 9.639 -12.964 1.00 85.94 611 LEU A O 1
ATOM 4607 N N . ASN A 1 612 ? 14.395 11.781 -13.292 1.00 90.38 612 ASN A N 1
ATOM 4608 C CA . ASN A 1 612 ? 15.537 12.121 -14.145 1.00 90.38 612 ASN A CA 1
ATOM 4609 C C . ASN A 1 612 ? 16.818 12.267 -13.313 1.00 90.38 612 ASN A C 1
ATOM 4611 O O . ASN A 1 612 ? 16.844 13.031 -12.345 1.00 90.38 612 ASN A O 1
ATOM 4615 N N . VAL A 1 613 ? 17.905 11.630 -13.738 1.00 94.31 613 VAL A N 1
ATOM 4616 C CA . VAL A 1 613 ? 19.201 11.669 -13.045 1.00 94.31 613 VAL A CA 1
ATOM 4617 C C . VAL A 1 613 ? 20.225 12.495 -13.816 1.00 94.31 613 VAL A C 1
ATOM 4619 O O . VAL A 1 613 ? 20.158 12.615 -15.039 1.00 94.31 613 VAL A O 1
ATOM 4622 N N . ASN A 1 614 ? 21.176 13.089 -13.091 1.00 94.44 614 ASN A N 1
ATOM 4623 C CA . ASN A 1 614 ? 22.259 13.878 -13.673 1.00 94.44 614 ASN A CA 1
ATOM 4624 C C . ASN A 1 614 ? 23.615 13.411 -13.124 1.00 94.44 614 ASN A C 1
ATOM 4626 O O . ASN A 1 614 ? 23.773 13.297 -11.908 1.00 94.44 614 ASN A O 1
ATOM 4630 N N . ALA A 1 615 ? 24.602 13.216 -13.999 1.00 95.50 615 ALA A N 1
ATOM 4631 C CA . ALA A 1 615 ? 25.982 12.893 -13.640 1.00 95.50 615 ALA A CA 1
ATOM 4632 C C . ALA A 1 615 ? 26.980 13.841 -14.315 1.00 95.50 615 ALA A C 1
ATOM 4634 O O . ALA A 1 615 ? 26.774 14.315 -15.433 1.00 95.50 615 ALA A O 1
ATOM 4635 N N . THR A 1 616 ? 28.096 14.120 -13.638 1.00 93.69 616 THR A N 1
ATOM 4636 C CA . THR A 1 616 ? 29.196 14.929 -14.194 1.00 93.69 616 THR A CA 1
ATOM 4637 C C . THR A 1 616 ? 30.118 14.133 -15.123 1.00 93.69 616 THR A C 1
ATOM 4639 O O . THR A 1 616 ? 30.787 14.747 -15.949 1.00 93.69 616 THR A O 1
ATOM 4642 N N . GLN A 1 617 ? 30.124 12.800 -14.994 1.00 93.69 617 GLN A N 1
ATOM 4643 C CA . GLN A 1 617 ? 30.823 11.797 -15.814 1.00 93.69 617 GLN A CA 1
ATOM 4644 C C . GLN A 1 617 ? 29.855 10.621 -16.046 1.00 93.69 617 GLN A C 1
ATOM 4646 O O . GLN A 1 617 ? 28.741 10.856 -16.513 1.00 93.69 617 GLN A O 1
ATOM 4651 N N . THR A 1 618 ? 30.242 9.398 -15.667 1.00 95.69 618 THR A N 1
ATOM 4652 C CA . THR A 1 618 ? 29.406 8.199 -15.722 1.00 95.69 618 THR A CA 1
ATOM 4653 C C . THR A 1 618 ? 28.232 8.269 -14.750 1.00 95.69 618 THR A C 1
ATOM 4655 O O . THR A 1 618 ? 28.422 8.664 -13.596 1.00 95.69 618 THR A O 1
ATOM 4658 N N . CYS A 1 619 ? 27.034 7.877 -15.194 1.00 97.62 619 CYS A N 1
ATOM 4659 C CA . CYS A 1 619 ? 25.873 7.763 -14.315 1.00 97.62 619 CYS A CA 1
ATOM 4660 C C . CYS A 1 619 ? 25.768 6.372 -13.683 1.00 97.62 619 CYS A C 1
ATOM 4662 O O . CYS A 1 619 ? 25.940 6.264 -12.470 1.00 97.62 619 CYS A O 1
ATOM 4664 N N . PHE A 1 620 ? 25.526 5.318 -14.465 1.00 98.12 620 PHE A N 1
ATOM 4665 C CA . PHE A 1 620 ? 25.375 3.963 -13.933 1.00 98.12 620 PHE A CA 1
ATOM 4666 C C . PHE A 1 620 ? 26.562 3.068 -14.281 1.00 98.12 620 PHE A C 1
ATOM 4668 O O . PHE A 1 620 ? 26.941 2.966 -15.443 1.00 98.12 620 PHE A O 1
ATOM 4675 N N . ASN A 1 621 ? 27.121 2.398 -13.270 1.00 98.06 621 ASN A N 1
ATOM 4676 C CA . ASN A 1 621 ? 28.040 1.274 -13.458 1.00 98.06 621 ASN A CA 1
ATOM 4677 C C . ASN A 1 621 ? 27.322 -0.017 -13.070 1.00 98.06 621 ASN A C 1
ATOM 4679 O O . ASN A 1 621 ? 26.793 -0.113 -11.964 1.00 98.06 621 ASN A O 1
ATOM 4683 N N . ILE A 1 622 ? 27.321 -1.009 -13.944 1.00 98.12 622 ILE A N 1
ATOM 4684 C CA . ILE A 1 622 ? 26.761 -2.327 -13.654 1.00 98.12 622 ILE A CA 1
ATOM 4685 C C . ILE A 1 622 ? 27.741 -3.100 -12.763 1.00 98.12 622 ILE A C 1
ATOM 4687 O O . ILE A 1 622 ? 28.956 -2.970 -12.910 1.00 98.12 622 ILE A O 1
ATOM 4691 N N . GLY A 1 623 ? 27.215 -3.808 -11.762 1.00 97.19 623 GLY A N 1
ATOM 4692 C CA . GLY A 1 623 ? 27.991 -4.412 -10.674 1.00 97.19 623 GLY A CA 1
ATOM 4693 C C . GLY A 1 623 ? 27.651 -5.870 -10.352 1.00 97.19 623 GLY A C 1
ATOM 4694 O O . GLY A 1 623 ? 28.187 -6.386 -9.373 1.00 97.19 623 GLY A O 1
ATOM 4695 N N . ALA A 1 624 ? 26.751 -6.502 -11.107 1.00 97.56 624 ALA A N 1
ATOM 4696 C CA . ALA A 1 624 ? 26.395 -7.918 -10.999 1.00 97.56 624 ALA A CA 1
ATOM 4697 C C . ALA A 1 624 ? 25.799 -8.420 -12.329 1.00 97.56 624 ALA A C 1
ATOM 4699 O O . ALA A 1 624 ? 25.338 -7.602 -13.127 1.00 97.56 624 ALA A O 1
ATOM 4700 N N . ASP A 1 625 ? 25.814 -9.737 -12.547 1.00 97.88 625 ASP A N 1
ATOM 4701 C CA . ASP A 1 625 ? 25.067 -10.399 -13.625 1.00 97.88 625 ASP A CA 1
ATOM 4702 C C . ASP A 1 625 ? 23.547 -10.352 -13.356 1.00 97.88 625 ASP A C 1
ATOM 4704 O O . ASP A 1 625 ? 23.115 -10.045 -12.240 1.00 97.88 625 ASP A O 1
ATOM 4708 N N . ASP A 1 626 ? 22.740 -10.688 -14.366 1.00 97.25 626 ASP A N 1
ATOM 4709 C CA . ASP A 1 626 ? 21.283 -10.884 -14.254 1.00 97.25 626 ASP A CA 1
ATOM 4710 C C . ASP A 1 626 ? 20.516 -9.629 -13.790 1.00 97.25 626 ASP A C 1
ATOM 4712 O O . ASP A 1 626 ? 19.670 -9.666 -12.887 1.00 97.25 626 ASP A O 1
ATOM 4716 N N . LEU A 1 627 ? 20.814 -8.480 -14.406 1.00 97.06 627 LEU A N 1
ATOM 4717 C CA . LEU A 1 627 ? 20.258 -7.184 -14.012 1.00 97.06 627 LEU A CA 1
ATOM 4718 C C . LEU A 1 627 ? 19.348 -6.572 -15.075 1.00 97.06 627 LEU A C 1
ATOM 4720 O O . LEU A 1 627 ? 19.646 -6.580 -16.264 1.00 97.06 627 LEU A O 1
ATOM 4724 N N . VAL A 1 628 ? 18.275 -5.922 -14.620 1.00 97.62 628 VAL A N 1
ATOM 4725 C CA . VAL A 1 628 ? 17.421 -5.062 -15.450 1.00 97.62 628 VAL A CA 1
ATOM 4726 C C . VAL A 1 628 ? 17.540 -3.617 -14.974 1.00 97.62 628 VAL A C 1
ATOM 4728 O O . VAL A 1 628 ? 17.231 -3.313 -13.821 1.00 97.62 628 VAL A O 1
ATOM 4731 N N . LEU A 1 629 ? 17.947 -2.718 -15.868 1.00 97.19 629 LEU A N 1
ATOM 4732 C CA . LEU A 1 629 ? 17.811 -1.271 -15.728 1.00 97.19 629 LEU A CA 1
ATOM 4733 C C . LEU A 1 629 ? 16.668 -0.800 -16.635 1.00 97.19 629 LEU A C 1
ATOM 4735 O O . LEU A 1 629 ? 16.837 -0.650 -17.845 1.00 97.19 629 LEU A O 1
ATOM 4739 N N . ASP A 1 630 ? 15.499 -0.568 -16.039 1.00 97.12 630 ASP A N 1
ATOM 4740 C CA . ASP A 1 630 ? 14.345 0.023 -16.720 1.00 97.12 630 ASP A CA 1
ATOM 4741 C C . ASP A 1 630 ? 14.238 1.503 -16.357 1.00 97.12 630 ASP A C 1
ATOM 4743 O O . ASP A 1 630 ? 13.921 1.871 -15.226 1.00 97.12 630 ASP A O 1
ATOM 4747 N N . CYS A 1 631 ? 14.497 2.390 -17.306 1.00 96.44 631 CYS A N 1
ATOM 4748 C CA . CYS A 1 631 ? 14.411 3.816 -17.036 1.00 96.44 631 CYS A CA 1
ATOM 4749 C C . CYS A 1 631 ? 12.970 4.342 -17.000 1.00 96.44 631 CYS A C 1
ATOM 4751 O O . CYS A 1 631 ? 12.780 5.503 -16.650 1.00 96.44 631 CYS A O 1
ATOM 4753 N N . ALA A 1 632 ? 11.959 3.543 -17.369 1.00 93.00 632 ALA A N 1
ATOM 4754 C CA . ALA A 1 632 ? 10.545 3.928 -17.379 1.00 93.00 632 ALA A CA 1
ATOM 4755 C C . ALA A 1 632 ? 10.256 5.278 -18.082 1.00 93.00 632 ALA A C 1
ATOM 4757 O O . ALA A 1 632 ? 9.348 6.017 -17.696 1.00 93.00 632 ALA A O 1
ATOM 4758 N N . GLY A 1 633 ? 11.043 5.625 -19.107 1.00 91.69 633 GLY A N 1
ATOM 4759 C CA . GLY A 1 633 ? 10.951 6.891 -19.841 1.00 91.69 633 GLY A CA 1
ATOM 4760 C C . GLY A 1 633 ? 11.647 8.088 -19.180 1.00 91.69 633 GLY A C 1
ATOM 4761 O O . GLY A 1 633 ? 11.583 9.195 -19.717 1.00 91.69 633 GLY A O 1
ATOM 4762 N N . PHE A 1 634 ? 12.315 7.912 -18.038 1.00 95.06 634 PHE A N 1
ATOM 4763 C CA . PHE A 1 634 ? 13.101 8.964 -17.395 1.00 95.06 634 PHE A CA 1
ATOM 4764 C C . PHE A 1 634 ? 14.461 9.172 -18.074 1.00 95.06 634 PHE A C 1
ATOM 4766 O O . PHE A 1 634 ? 15.024 8.294 -18.730 1.00 95.06 634 PHE A O 1
ATOM 4773 N N . THR A 1 635 ? 14.984 10.390 -17.924 1.00 97.81 635 THR A N 1
ATOM 4774 C CA . THR A 1 635 ? 16.227 10.837 -18.554 1.00 97.81 635 THR A CA 1
ATOM 4775 C C . THR A 1 635 ? 17.458 10.512 -17.711 1.00 97.81 635 THR A C 1
ATOM 4777 O O . THR A 1 635 ? 17.511 10.853 -16.526 1.00 97.81 635 THR A O 1
ATOM 4780 N N . ILE A 1 636 ? 18.488 9.954 -18.350 1.00 98.19 636 ILE A N 1
ATOM 4781 C CA . ILE A 1 636 ? 19.862 9.895 -17.846 1.00 98.19 636 ILE A CA 1
ATOM 4782 C C . ILE A 1 636 ? 20.663 10.997 -18.539 1.00 98.19 636 ILE A C 1
ATOM 4784 O O . ILE A 1 636 ? 21.028 10.881 -19.710 1.00 98.19 636 ILE A O 1
ATOM 4788 N N . ASN A 1 637 ? 20.935 12.076 -17.809 1.00 96.94 637 ASN A N 1
ATOM 4789 C CA . ASN A 1 637 ? 21.752 13.183 -18.289 1.00 96.94 637 ASN A CA 1
ATOM 4790 C C . ASN A 1 637 ? 23.187 13.047 -17.759 1.00 96.94 637 ASN A C 1
ATOM 4792 O O . ASN A 1 637 ? 23.475 13.394 -16.612 1.00 96.94 637 ASN A O 1
ATOM 4796 N N . TYR A 1 638 ? 24.094 12.505 -18.562 1.00 96.88 638 TYR A N 1
ATOM 4797 C CA . TYR A 1 638 ? 25.459 12.167 -18.138 1.00 96.88 638 TYR A CA 1
ATOM 4798 C C . TYR A 1 638 ? 26.494 13.127 -18.745 1.00 96.88 638 TYR A C 1
ATOM 4800 O O . TYR A 1 638 ? 26.166 13.940 -19.607 1.00 96.88 638 TYR A O 1
ATOM 4808 N N . SER A 1 639 ? 27.748 13.083 -18.275 1.00 95.12 639 SER A N 1
ATOM 4809 C CA . SER A 1 639 ? 28.834 13.958 -18.765 1.00 95.12 639 SER A CA 1
ATOM 4810 C C . SER A 1 639 ? 28.488 15.468 -18.755 1.00 95.12 639 SER A C 1
ATOM 4812 O O . SER A 1 639 ? 28.907 16.255 -19.601 1.00 95.12 639 SER A O 1
ATOM 4814 N N . THR A 1 640 ? 27.724 15.942 -17.765 1.00 93.94 640 THR A N 1
ATOM 4815 C CA . THR A 1 640 ? 27.248 17.348 -17.715 1.00 93.94 640 THR A CA 1
ATOM 4816 C C . THR A 1 640 ? 28.363 18.404 -17.620 1.00 93.94 640 THR A C 1
ATOM 4818 O O . THR A 1 640 ? 28.153 19.568 -17.966 1.00 93.94 640 THR A O 1
ATOM 4821 N N . ASN A 1 641 ? 29.577 18.006 -17.226 1.00 89.50 641 ASN A N 1
ATOM 4822 C CA . ASN A 1 641 ? 30.758 18.875 -17.182 1.00 89.50 641 ASN A CA 1
ATOM 4823 C C . ASN A 1 641 ? 31.727 18.668 -18.363 1.00 89.50 641 ASN A C 1
ATOM 4825 O O . ASN A 1 641 ? 32.816 19.238 -18.336 1.00 89.50 641 ASN A O 1
ATOM 4829 N N . GLY A 1 642 ? 31.356 17.869 -19.369 1.00 84.25 642 GLY A N 1
ATOM 4830 C CA . GLY A 1 642 ? 32.194 17.584 -20.539 1.00 84.25 642 GLY A CA 1
ATOM 4831 C C . GLY A 1 642 ? 33.408 16.703 -20.242 1.00 84.25 642 GLY A C 1
ATOM 4832 O O . GLY A 1 642 ? 34.437 16.807 -20.902 1.00 84.25 642 GLY A O 1
ATOM 4833 N N . LEU A 1 643 ? 33.311 15.876 -19.200 1.00 88.75 643 LEU A N 1
ATOM 4834 C CA . LEU A 1 643 ? 34.312 14.867 -18.861 1.00 88.75 643 LEU A CA 1
ATOM 4835 C C . LEU A 1 643 ? 33.902 13.516 -19.455 1.00 88.75 643 LEU A C 1
ATOM 4837 O O . LEU A 1 643 ? 32.709 13.205 -19.485 1.00 88.75 643 LEU A O 1
ATOM 4841 N N . ILE A 1 644 ? 34.883 12.708 -19.859 1.00 90.12 644 ILE A N 1
ATOM 4842 C CA . ILE A 1 644 ? 34.652 11.355 -20.384 1.00 90.12 644 ILE A CA 1
ATOM 4843 C C . ILE A 1 644 ? 33.833 10.534 -19.376 1.00 90.12 644 ILE A C 1
ATOM 4845 O O . ILE A 1 644 ? 34.073 10.577 -18.166 1.0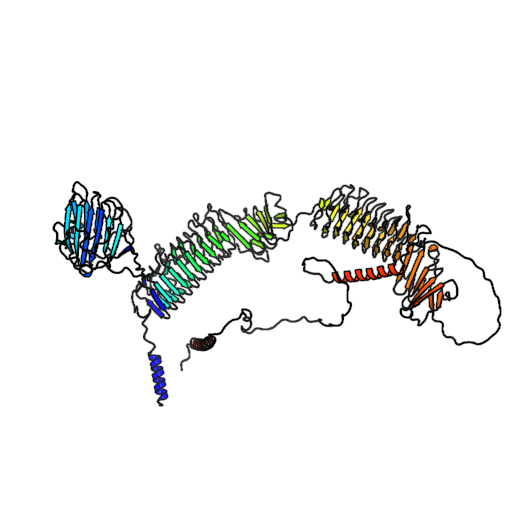0 90.12 644 ILE A O 1
ATOM 4849 N N . GLY A 1 645 ? 32.825 9.821 -19.869 1.00 92.44 645 GLY A N 1
ATOM 4850 C CA . GLY A 1 645 ? 31.953 8.980 -19.061 1.00 92.44 645 GLY A CA 1
ATOM 4851 C C . GLY A 1 645 ? 30.791 8.418 -19.868 1.00 92.44 645 GLY A C 1
ATOM 4852 O O . GLY A 1 645 ? 30.629 8.755 -21.039 1.00 92.44 645 GLY A O 1
ATOM 4853 N N . PHE A 1 646 ? 29.976 7.602 -19.200 1.00 96.38 646 PHE A N 1
ATOM 4854 C CA . PHE A 1 646 ? 28.915 6.802 -19.819 1.00 96.38 646 PHE A CA 1
ATOM 4855 C C . PHE A 1 646 ? 27.550 7.039 -19.168 1.00 96.38 646 PHE A C 1
ATOM 4857 O O . PHE A 1 646 ? 27.462 7.246 -17.955 1.00 96.38 646 PHE A O 1
ATOM 4864 N N . ALA A 1 647 ? 26.450 6.957 -19.912 1.00 97.94 647 ALA A N 1
ATOM 4865 C CA . ALA A 1 647 ? 25.142 6.920 -19.253 1.00 97.94 647 ALA A CA 1
ATOM 4866 C C . ALA A 1 647 ? 24.977 5.591 -18.504 1.00 97.94 647 ALA A C 1
ATOM 4868 O O . ALA A 1 647 ? 24.639 5.584 -17.316 1.00 97.94 647 ALA A O 1
ATOM 4869 N N . VAL A 1 648 ? 25.310 4.493 -19.184 1.00 98.56 648 VAL A N 1
ATOM 4870 C CA . VAL A 1 648 ? 25.346 3.132 -18.644 1.00 98.56 648 VAL A CA 1
ATOM 4871 C C . VAL A 1 648 ? 26.662 2.475 -19.054 1.00 98.56 648 VAL A C 1
ATOM 4873 O O . VAL A 1 648 ? 27.003 2.478 -20.232 1.00 98.56 648 VAL A O 1
ATOM 4876 N N . ASN A 1 649 ? 27.391 1.934 -18.080 1.00 98.31 649 ASN A N 1
ATOM 4877 C CA . ASN A 1 649 ? 28.680 1.274 -18.265 1.00 98.31 649 ASN A CA 1
ATOM 4878 C C . ASN A 1 649 ? 28.650 -0.150 -17.697 1.00 98.31 649 ASN A C 1
ATOM 4880 O O . ASN A 1 649 ? 28.408 -0.320 -16.496 1.00 98.31 649 ASN A O 1
ATOM 4884 N N . ASN A 1 650 ? 28.947 -1.147 -18.524 1.00 98.00 650 ASN A N 1
ATOM 4885 C CA . ASN A 1 650 ? 29.109 -2.539 -18.122 1.00 98.00 650 ASN A CA 1
ATOM 4886 C C . ASN A 1 650 ? 30.356 -3.144 -18.777 1.00 98.00 650 ASN A C 1
ATOM 4888 O O . ASN A 1 650 ? 30.416 -3.231 -19.991 1.00 98.00 650 ASN A O 1
ATOM 4892 N N . THR A 1 651 ? 31.337 -3.585 -17.996 1.00 96.38 651 THR A N 1
ATOM 4893 C CA . THR A 1 651 ? 32.618 -4.086 -18.536 1.00 96.38 651 THR A CA 1
ATOM 4894 C C . THR A 1 651 ? 32.942 -5.521 -18.115 1.00 96.38 651 THR A C 1
ATOM 4896 O O . THR A 1 651 ? 34.089 -5.961 -18.221 1.00 96.38 651 THR A O 1
ATOM 4899 N N . ALA A 1 652 ? 31.973 -6.250 -17.548 1.00 95.12 652 ALA A N 1
ATOM 4900 C CA . ALA A 1 652 ? 32.240 -7.596 -17.031 1.00 95.12 652 ALA A CA 1
ATOM 4901 C C . ALA A 1 652 ? 31.021 -8.494 -16.782 1.00 95.12 652 ALA A C 1
ATOM 4903 O O . ALA A 1 652 ? 31.216 -9.690 -16.564 1.00 95.12 652 ALA A O 1
ATOM 4904 N N . TYR A 1 653 ? 29.807 -7.946 -16.705 1.00 98.00 653 TYR A N 1
ATOM 4905 C CA . TYR A 1 653 ? 28.649 -8.687 -16.206 1.00 98.00 653 TYR A CA 1
ATOM 4906 C C . TYR A 1 653 ? 27.718 -9.079 -17.348 1.00 98.00 653 TYR A C 1
ATOM 4908 O O . TYR A 1 653 ? 27.434 -8.275 -18.227 1.00 98.00 653 TYR A O 1
ATOM 4916 N N . ASN A 1 654 ? 27.226 -10.309 -17.338 1.00 98.06 654 ASN A N 1
ATOM 4917 C CA . ASN A 1 654 ? 26.377 -10.875 -18.379 1.00 98.06 654 ASN A CA 1
ATOM 4918 C C . ASN A 1 654 ? 24.890 -10.714 -18.048 1.00 98.06 654 ASN A C 1
ATOM 4920 O O . ASN A 1 654 ? 24.513 -10.412 -16.915 1.00 98.06 654 ASN A O 1
ATOM 4924 N N . ASN A 1 655 ? 24.043 -10.969 -19.047 1.00 97.25 655 ASN A N 1
ATOM 4925 C CA . ASN A 1 655 ? 22.586 -10.951 -18.898 1.00 97.25 655 ASN A CA 1
ATOM 4926 C C . ASN A 1 655 ? 22.047 -9.610 -18.355 1.00 97.25 655 ASN A C 1
ATOM 4928 O O . ASN A 1 655 ? 21.210 -9.556 -17.451 1.00 97.25 655 ASN A O 1
ATOM 4932 N N . LEU A 1 656 ? 22.566 -8.501 -18.889 1.00 98.44 656 LEU A N 1
ATOM 4933 C CA . LEU A 1 656 ? 22.078 -7.157 -18.598 1.00 98.44 656 LEU A CA 1
ATOM 4934 C C . LEU A 1 656 ? 20.937 -6.798 -19.556 1.00 98.44 656 LEU A C 1
ATOM 4936 O O . LEU A 1 656 ? 21.088 -6.905 -20.766 1.00 98.44 656 LEU A O 1
ATOM 4940 N N . THR A 1 657 ? 19.833 -6.264 -19.039 1.00 98.69 657 THR A N 1
ATOM 4941 C CA . THR A 1 657 ? 18.804 -5.591 -19.845 1.00 98.69 657 THR A CA 1
ATOM 4942 C C . THR A 1 657 ? 18.797 -4.090 -19.560 1.00 98.69 657 THR A C 1
ATOM 4944 O O . THR A 1 657 ? 18.562 -3.683 -18.423 1.00 98.69 657 THR A O 1
ATOM 4947 N N . VAL A 1 658 ? 18.986 -3.253 -20.584 1.00 98.75 658 VAL A N 1
ATOM 4948 C CA . VAL A 1 658 ? 18.829 -1.787 -20.511 1.00 98.75 658 VAL A CA 1
ATOM 4949 C C . VAL A 1 658 ? 17.660 -1.370 -21.395 1.00 98.75 658 VAL A C 1
ATOM 4951 O O . VAL A 1 658 ? 17.716 -1.544 -22.617 1.00 98.75 658 VAL A O 1
ATOM 4954 N N . LYS A 1 659 ? 16.598 -0.814 -20.798 1.00 98.62 659 LYS A N 1
ATOM 4955 C CA . LYS A 1 659 ? 15.387 -0.463 -21.550 1.00 98.62 659 LYS A CA 1
ATOM 4956 C C . LYS A 1 659 ? 14.693 0.824 -21.134 1.00 98.62 659 LYS A C 1
ATOM 4958 O O . LYS A 1 659 ? 14.777 1.267 -19.988 1.00 98.62 659 LYS A O 1
ATOM 4963 N N . ASN A 1 660 ? 13.932 1.376 -22.081 1.00 97.88 660 ASN A N 1
ATOM 4964 C CA . ASN A 1 660 ? 13.070 2.549 -21.913 1.00 97.88 660 ASN A CA 1
ATOM 4965 C C . ASN A 1 660 ? 13.812 3.807 -21.424 1.00 97.88 660 ASN A C 1
ATOM 4967 O O . ASN A 1 660 ? 13.224 4.645 -20.734 1.00 97.88 660 ASN A O 1
ATOM 4971 N N . CYS A 1 661 ? 15.104 3.942 -21.734 1.00 98.50 661 CYS A N 1
ATOM 4972 C CA . CYS A 1 661 ? 15.939 5.058 -21.293 1.00 98.50 661 CYS A CA 1
ATOM 4973 C C . CYS A 1 661 ? 15.958 6.206 -22.293 1.00 98.50 661 CYS A C 1
ATOM 4975 O O . CYS A 1 661 ? 16.129 5.998 -23.492 1.00 98.50 661 CYS A O 1
ATOM 4977 N N . ILE A 1 662 ? 15.855 7.437 -21.784 1.00 98.69 662 ILE A N 1
ATOM 4978 C CA . ILE A 1 662 ? 16.191 8.648 -22.540 1.00 98.69 662 ILE A CA 1
ATOM 4979 C C . ILE A 1 662 ? 17.600 9.071 -22.119 1.00 98.69 662 ILE A C 1
ATOM 4981 O O . ILE A 1 662 ? 17.795 9.633 -21.046 1.00 98.69 662 ILE A O 1
ATOM 4985 N N . ILE A 1 663 ? 18.603 8.784 -22.936 1.00 98.69 663 ILE A N 1
ATOM 4986 C CA . ILE A 1 663 ? 20.011 9.057 -22.647 1.00 98.69 663 ILE A CA 1
ATOM 4987 C C . ILE A 1 663 ? 20.447 10.311 -23.396 1.00 98.69 663 ILE A C 1
ATOM 4989 O O . ILE A 1 663 ? 20.344 10.384 -24.619 1.00 98.69 663 ILE A O 1
ATOM 4993 N N . ILE A 1 664 ? 20.953 11.297 -22.657 1.00 97.06 664 ILE A N 1
ATOM 4994 C CA . ILE A 1 664 ? 21.423 12.567 -23.214 1.00 97.06 664 ILE A CA 1
ATOM 4995 C C . ILE A 1 664 ? 22.800 12.879 -22.638 1.00 97.06 664 ILE A C 1
ATOM 4997 O O . ILE A 1 664 ? 22.976 12.935 -21.418 1.00 97.06 664 ILE A O 1
ATOM 5001 N N . LYS A 1 665 ? 23.771 13.151 -23.511 1.00 95.00 665 LYS A N 1
ATOM 5002 C CA . LYS A 1 665 ? 25.018 13.793 -23.093 1.00 95.00 665 LYS A CA 1
ATOM 5003 C C . LYS A 1 665 ? 24.745 15.261 -22.755 1.00 95.00 665 LYS A C 1
ATOM 5005 O O . LYS A 1 665 ? 24.335 16.044 -23.608 1.00 95.00 665 LYS A O 1
ATOM 5010 N N . GLY A 1 666 ? 24.982 15.649 -21.507 1.00 90.00 666 GLY A N 1
ATOM 5011 C CA . GLY A 1 666 ? 24.599 16.961 -20.981 1.00 90.00 666 GLY A CA 1
ATOM 5012 C C . GLY A 1 666 ? 25.480 18.129 -21.410 1.00 90.00 666 GLY A C 1
ATOM 5013 O O . GLY A 1 666 ? 25.102 19.284 -21.204 1.00 90.00 666 GLY A O 1
ATOM 5014 N N . ASN A 1 667 ? 26.654 17.855 -21.976 1.00 86.94 667 ASN A N 1
ATOM 5015 C CA . ASN A 1 667 ? 27.603 18.865 -22.417 1.00 86.94 667 ASN A CA 1
ATOM 5016 C C . ASN A 1 667 ? 28.091 18.561 -23.834 1.00 86.94 667 ASN A C 1
ATOM 5018 O O . ASN A 1 667 ? 28.492 17.441 -24.126 1.00 86.94 667 ASN A O 1
ATOM 5022 N N . SER A 1 668 ? 28.096 19.573 -24.699 1.00 80.81 668 SER A N 1
ATOM 5023 C CA . SER A 1 668 ? 28.577 19.446 -26.078 1.00 80.81 668 SER A CA 1
ATOM 5024 C C . SER A 1 668 ? 30.102 19.520 -26.216 1.00 80.81 668 SER A C 1
ATOM 5026 O O . SER A 1 668 ? 30.610 19.443 -27.328 1.00 80.81 668 SER A O 1
ATOM 5028 N N . SER A 1 669 ? 30.824 19.761 -25.119 1.00 75.50 669 SER A N 1
ATOM 5029 C CA . SER A 1 669 ? 32.287 19.707 -25.035 1.00 75.50 669 SER A CA 1
ATOM 5030 C C . SER A 1 669 ? 32.736 18.433 -24.319 1.00 75.50 669 SER A C 1
ATOM 5032 O O . SER A 1 669 ? 31.986 17.899 -23.503 1.00 75.50 669 SER A O 1
ATOM 5034 N N . GLY A 1 670 ? 33.947 17.964 -24.627 1.00 68.75 670 GLY A N 1
ATOM 5035 C CA . GLY A 1 670 ? 34.437 16.640 -24.242 1.00 68.75 670 GLY A CA 1
ATOM 5036 C C . GLY A 1 670 ? 34.212 15.656 -25.383 1.00 68.75 670 GLY A C 1
ATOM 5037 O O . GLY A 1 670 ? 33.087 15.532 -25.855 1.00 68.75 670 GLY A O 1
ATOM 5038 N N . ASP A 1 671 ? 35.274 14.999 -25.820 1.00 82.69 671 ASP A N 1
ATOM 5039 C CA . ASP A 1 671 ? 35.256 13.995 -26.887 1.00 82.69 671 ASP A CA 1
ATOM 5040 C C . ASP A 1 671 ? 35.232 12.585 -26.251 1.00 82.69 671 ASP A C 1
ATOM 5042 O O . ASP A 1 671 ? 35.280 12.483 -25.020 1.00 82.69 671 ASP A O 1
ATOM 5046 N N . GLU A 1 672 ? 35.095 11.517 -27.041 1.00 86.75 672 GLU A N 1
ATOM 5047 C CA . GLU A 1 672 ? 35.220 10.114 -26.581 1.00 86.75 672 GLU A CA 1
ATOM 5048 C C . GLU A 1 672 ? 34.195 9.686 -25.501 1.00 86.75 672 GLU A C 1
ATOM 5050 O O . GLU A 1 672 ? 34.517 8.989 -24.539 1.00 86.75 672 GLU A O 1
ATOM 5055 N N . THR A 1 673 ? 32.938 10.133 -25.592 1.00 89.19 673 THR A N 1
ATOM 5056 C CA . THR A 1 673 ? 31.877 9.696 -24.656 1.00 89.19 673 THR A CA 1
ATOM 5057 C C . THR A 1 673 ? 30.895 8.752 -25.313 1.00 89.19 673 THR A C 1
ATOM 5059 O O . THR A 1 673 ? 30.485 9.001 -26.446 1.00 89.19 673 THR A O 1
ATOM 5062 N N . GLU A 1 674 ? 30.369 7.802 -24.548 1.00 95.44 674 GLU A N 1
ATOM 5063 C CA . GLU A 1 674 ? 29.414 6.828 -25.073 1.00 95.44 674 GLU A CA 1
ATOM 5064 C C . GLU A 1 674 ? 28.108 6.842 -24.278 1.00 95.44 674 GLU A C 1
ATOM 5066 O O . GLU A 1 674 ? 28.101 7.120 -23.076 1.00 95.44 674 GLU A O 1
ATOM 5071 N N . GLY A 1 675 ? 26.979 6.616 -24.947 1.00 97.69 675 GLY A N 1
ATOM 5072 C CA . GLY A 1 675 ? 25.678 6.544 -24.283 1.00 97.69 675 GLY A CA 1
ATOM 5073 C C . GLY A 1 675 ? 25.577 5.277 -23.440 1.00 97.69 675 GLY A C 1
ATOM 5074 O O . GLY A 1 675 ? 25.518 5.340 -22.209 1.00 97.69 675 GLY A O 1
ATOM 5075 N N . ILE A 1 676 ? 25.586 4.131 -24.113 1.00 98.69 676 ILE A N 1
ATOM 5076 C CA . ILE A 1 676 ? 25.598 2.804 -23.493 1.00 98.69 676 ILE A CA 1
ATOM 5077 C C . ILE A 1 676 ? 26.876 2.097 -23.929 1.00 98.69 676 ILE A C 1
ATOM 5079 O O . ILE A 1 676 ? 27.079 1.913 -25.125 1.00 98.69 676 ILE A O 1
ATOM 5083 N N . HIS A 1 677 ? 27.699 1.704 -22.962 1.00 98.25 677 HIS A N 1
ATOM 5084 C CA . HIS A 1 677 ? 28.914 0.927 -23.179 1.00 98.25 677 HIS A CA 1
ATOM 5085 C C . HIS A 1 677 ? 28.753 -0.452 -22.544 1.00 98.25 677 HIS A C 1
ATOM 5087 O O . HIS A 1 677 ? 28.543 -0.539 -21.325 1.00 98.25 677 HIS A O 1
ATOM 5093 N N . ILE A 1 678 ? 28.846 -1.508 -23.354 1.00 97.81 678 ILE A N 1
ATOM 5094 C CA . ILE A 1 678 ? 28.995 -2.878 -22.863 1.00 97.81 678 ILE A CA 1
ATOM 5095 C C . ILE A 1 678 ? 30.264 -3.510 -23.446 1.00 97.81 678 ILE A C 1
ATOM 5097 O O . ILE A 1 678 ? 30.461 -3.489 -24.651 1.00 97.81 678 ILE A O 1
ATOM 5101 N N . GLU A 1 679 ? 31.115 -4.084 -22.604 1.00 97.06 679 GLU A N 1
ATOM 5102 C CA . GLU A 1 679 ? 32.371 -4.758 -22.966 1.00 97.06 679 GLU A CA 1
ATOM 5103 C C . GLU A 1 679 ? 32.495 -6.036 -22.126 1.00 97.06 679 GLU A C 1
ATOM 5105 O O . GLU A 1 679 ? 32.004 -6.078 -20.991 1.00 97.06 679 GLU A O 1
ATOM 5110 N N . ASN A 1 680 ? 33.109 -7.096 -22.668 1.00 97.06 680 ASN A N 1
ATOM 5111 C CA . ASN A 1 680 ? 33.269 -8.389 -21.986 1.00 97.06 680 ASN A CA 1
ATOM 5112 C C . ASN A 1 680 ? 31.939 -8.889 -21.380 1.00 97.06 680 ASN A C 1
ATOM 5114 O O . ASN A 1 680 ? 31.854 -9.312 -20.226 1.00 97.06 680 ASN A O 1
ATOM 5118 N N . THR A 1 681 ? 30.874 -8.731 -22.165 1.00 96.69 681 THR A N 1
ATOM 5119 C CA . THR A 1 681 ? 29.480 -8.899 -21.756 1.00 96.69 681 THR A CA 1
ATOM 5120 C C . THR A 1 681 ? 28.757 -9.730 -22.807 1.00 96.69 681 THR A C 1
ATOM 5122 O O . THR A 1 681 ? 28.820 -9.426 -23.998 1.00 96.69 681 THR A O 1
ATOM 5125 N N . SER A 1 682 ? 28.064 -10.779 -22.372 1.00 98.00 682 SER A N 1
ATOM 5126 C CA . SER A 1 682 ? 27.291 -11.665 -23.241 1.00 98.00 682 SER A CA 1
ATOM 5127 C C . SER A 1 682 ? 25.820 -11.740 -22.843 1.00 98.00 682 SER A C 1
ATOM 5129 O O . SER A 1 682 ? 25.456 -11.463 -21.693 1.00 98.00 682 SER A O 1
ATOM 5131 N N . ASN A 1 683 ? 24.981 -12.168 -23.789 1.00 97.88 683 ASN A N 1
ATOM 5132 C CA . ASN A 1 683 ? 23.545 -12.410 -23.594 1.00 97.88 683 ASN A CA 1
ATOM 5133 C C . ASN A 1 683 ? 22.777 -11.188 -23.057 1.00 97.88 683 ASN A C 1
ATOM 5135 O O . ASN A 1 683 ? 21.838 -11.342 -22.281 1.00 97.88 683 ASN A O 1
ATOM 5139 N N . SER A 1 684 ? 23.205 -9.971 -23.396 1.00 98.44 684 SER A N 1
ATOM 5140 C CA . SER A 1 684 ? 22.576 -8.737 -22.913 1.00 98.44 684 SER A CA 1
ATOM 5141 C C . SER A 1 684 ? 21.632 -8.130 -23.946 1.00 98.44 684 SER A C 1
ATOM 5143 O O . SER A 1 684 ? 21.814 -8.299 -25.150 1.00 98.44 684 SER A O 1
ATOM 5145 N N . ILE A 1 685 ? 20.623 -7.403 -23.468 1.00 98.75 685 ILE A N 1
ATOM 5146 C CA . ILE A 1 685 ? 19.567 -6.792 -24.276 1.00 98.75 685 ILE A CA 1
ATOM 5147 C C . ILE A 1 685 ? 19.576 -5.275 -24.071 1.00 98.75 685 ILE A C 1
ATOM 5149 O O . ILE A 1 685 ? 19.407 -4.772 -22.959 1.00 98.75 685 ILE A O 1
ATOM 5153 N N . ILE A 1 686 ? 19.726 -4.523 -25.157 1.00 98.88 686 ILE A N 1
ATOM 5154 C CA . ILE A 1 686 ? 19.603 -3.065 -25.193 1.00 98.88 686 ILE A CA 1
ATOM 5155 C C . ILE A 1 686 ? 18.412 -2.740 -26.088 1.00 98.88 686 ILE A C 1
ATOM 5157 O O . ILE A 1 686 ? 18.520 -2.817 -27.313 1.00 98.88 686 ILE A O 1
ATOM 5161 N N . GLN A 1 687 ? 17.274 -2.377 -25.489 1.00 98.62 687 GLN A N 1
ATOM 5162 C CA . GLN A 1 687 ? 16.029 -2.206 -26.244 1.00 98.62 687 GLN A CA 1
ATOM 5163 C C . GLN A 1 687 ? 15.219 -0.959 -25.891 1.00 98.62 687 GLN A C 1
ATOM 5165 O O . GLN A 1 687 ? 15.150 -0.549 -24.734 1.00 98.62 687 GLN A O 1
ATOM 5170 N N . ASN A 1 688 ? 14.509 -0.399 -26.873 1.00 98.19 688 ASN A N 1
ATOM 5171 C CA . ASN A 1 688 ? 13.567 0.711 -26.669 1.00 98.19 688 ASN A CA 1
ATOM 5172 C C . ASN A 1 688 ? 14.197 1.956 -26.007 1.00 98.19 688 ASN A C 1
ATOM 5174 O O . ASN A 1 688 ? 13.536 2.668 -25.246 1.00 98.19 688 ASN A O 1
ATOM 5178 N N . ASN A 1 689 ? 15.479 2.230 -26.261 1.00 98.81 689 ASN A N 1
ATOM 5179 C CA . ASN A 1 689 ? 16.166 3.405 -25.726 1.00 98.81 689 ASN A CA 1
ATOM 5180 C C . ASN A 1 689 ? 16.228 4.533 -26.762 1.00 98.81 689 ASN A C 1
ATOM 5182 O O . ASN A 1 689 ? 16.354 4.302 -27.962 1.00 98.81 689 ASN A O 1
ATOM 5186 N N . THR A 1 690 ? 16.176 5.778 -26.292 1.00 98.81 690 THR A N 1
ATOM 5187 C CA . THR A 1 690 ? 16.492 6.971 -27.086 1.00 98.81 690 THR A CA 1
ATOM 5188 C C . THR A 1 690 ? 17.833 7.520 -26.623 1.00 98.81 690 THR A C 1
ATOM 5190 O O . THR A 1 690 ? 17.941 7.975 -25.489 1.00 98.81 690 THR A O 1
ATOM 5193 N N . VAL A 1 691 ? 18.851 7.494 -27.480 1.00 98.75 691 VAL A N 1
ATOM 5194 C CA . VAL A 1 691 ? 20.224 7.888 -27.147 1.00 98.75 691 VAL A CA 1
ATOM 5195 C C . VAL A 1 691 ? 20.638 9.092 -27.983 1.00 98.75 691 VAL A C 1
ATOM 5197 O O . VAL A 1 691 ? 20.547 9.070 -29.206 1.00 98.75 691 VAL A O 1
ATOM 5200 N N . THR A 1 692 ? 21.098 10.159 -27.333 1.00 97.75 692 THR A N 1
ATOM 5201 C CA . THR A 1 692 ? 21.663 11.340 -27.994 1.00 97.75 692 THR A CA 1
ATOM 5202 C C . THR A 1 692 ? 23.038 11.674 -27.427 1.00 97.75 692 THR A C 1
ATOM 5204 O O . THR A 1 692 ? 23.160 12.054 -26.258 1.00 97.75 692 THR A O 1
ATOM 5207 N N . THR A 1 693 ? 24.067 11.586 -28.270 1.00 96.12 693 THR A N 1
ATOM 5208 C CA . THR A 1 693 ? 25.451 11.939 -27.921 1.00 96.12 693 THR A CA 1
ATOM 5209 C C . THR A 1 693 ? 25.996 13.027 -28.849 1.00 96.12 693 THR A C 1
ATOM 5211 O O . THR A 1 693 ? 25.543 13.207 -29.980 1.00 96.12 693 THR A O 1
ATOM 5214 N N . THR A 1 694 ? 26.934 13.830 -28.345 1.00 93.50 694 THR A N 1
ATOM 5215 C CA . THR A 1 694 ? 27.494 14.986 -29.067 1.00 93.50 694 THR A CA 1
ATOM 5216 C C . THR A 1 694 ? 28.978 15.151 -28.753 1.00 93.50 694 THR A C 1
ATOM 5218 O O . THR A 1 694 ? 29.341 14.946 -27.605 1.00 93.50 694 THR A O 1
ATOM 5221 N N . GLY A 1 695 ? 29.810 15.630 -29.675 1.00 90.88 695 GLY A N 1
ATOM 5222 C CA . GLY A 1 695 ? 31.267 15.765 -29.484 1.00 90.88 695 GLY A CA 1
ATOM 5223 C C . GLY A 1 695 ? 32.043 14.793 -30.372 1.00 90.88 695 GLY A C 1
ATOM 5224 O O . GLY A 1 695 ? 31.438 13.863 -30.908 1.00 90.88 695 GLY A O 1
ATOM 5225 N N . ALA A 1 696 ? 33.341 15.032 -30.580 1.00 91.69 696 ALA A N 1
ATOM 5226 C CA . ALA A 1 696 ? 34.137 14.145 -31.428 1.00 91.69 696 ALA A CA 1
ATOM 5227 C C . ALA A 1 696 ? 34.278 12.757 -30.783 1.00 91.69 696 ALA A C 1
ATOM 5229 O O . ALA A 1 696 ? 34.099 12.629 -29.564 1.00 91.69 696 ALA A O 1
ATOM 5230 N N . ASP A 1 697 ? 34.499 11.725 -31.599 1.00 92.44 697 ASP A N 1
ATOM 5231 C CA . ASP A 1 697 ? 34.735 10.339 -31.152 1.00 92.44 697 ASP A CA 1
ATOM 5232 C C . ASP A 1 697 ? 33.624 9.772 -30.244 1.00 92.44 697 ASP A C 1
ATOM 5234 O O . ASP A 1 697 ? 33.825 8.849 -29.460 1.00 92.44 697 ASP A O 1
ATOM 5238 N N . SER A 1 698 ? 32.433 10.377 -30.264 1.00 94.25 698 SER A N 1
ATOM 5239 C CA . SER A 1 698 ? 31.341 9.998 -29.368 1.00 94.25 698 SER A CA 1
ATOM 5240 C C . SER A 1 698 ? 30.494 8.889 -29.982 1.00 94.25 698 SER A C 1
ATOM 5242 O O . SER A 1 698 ? 30.164 8.937 -31.166 1.00 94.25 698 SER A O 1
ATOM 5244 N N . VAL A 1 699 ? 30.071 7.932 -29.158 1.00 97.62 699 VAL A N 1
ATOM 5245 C CA . VAL A 1 699 ? 29.329 6.745 -29.606 1.00 97.62 699 VAL A CA 1
ATOM 5246 C C . VAL A 1 699 ? 27.931 6.731 -28.996 1.00 97.62 699 VAL A C 1
ATOM 5248 O O . VAL A 1 699 ? 27.741 7.093 -27.835 1.00 97.62 699 VAL A O 1
ATOM 5251 N N . GLY A 1 700 ? 26.911 6.351 -29.759 1.00 98.06 700 GLY A N 1
ATOM 5252 C CA . GLY A 1 700 ? 25.574 6.135 -29.210 1.00 98.06 700 GLY A CA 1
ATOM 5253 C C . GLY A 1 700 ? 25.542 4.890 -28.325 1.00 98.06 700 GLY A C 1
ATOM 5254 O O . GLY A 1 700 ? 25.357 4.982 -27.108 1.00 98.06 700 GLY A O 1
ATOM 5255 N N . ILE A 1 701 ? 25.744 3.732 -28.949 1.00 98.75 701 ILE A N 1
ATOM 5256 C CA . ILE A 1 701 ? 25.787 2.419 -28.298 1.00 98.75 701 ILE A CA 1
ATOM 5257 C C . ILE A 1 701 ? 27.070 1.705 -28.733 1.00 98.75 701 ILE A C 1
ATOM 5259 O O . ILE A 1 701 ? 27.304 1.556 -29.928 1.00 98.75 701 ILE A O 1
ATOM 5263 N N . ASN A 1 702 ? 27.883 1.267 -27.776 1.00 98.31 702 ASN A N 1
ATOM 5264 C CA . ASN A 1 702 ? 29.105 0.509 -28.022 1.00 98.31 702 ASN A CA 1
ATOM 5265 C C . ASN A 1 702 ? 28.960 -0.916 -27.468 1.00 98.31 702 ASN A C 1
ATOM 5267 O O . ASN A 1 702 ? 28.750 -1.093 -26.263 1.00 98.31 702 ASN A O 1
ATOM 5271 N N . ILE A 1 703 ? 29.062 -1.908 -28.355 1.00 97.81 703 ILE A N 1
ATOM 5272 C CA . ILE A 1 703 ? 29.189 -3.328 -28.025 1.00 97.81 703 ILE A CA 1
ATOM 5273 C C . ILE A 1 703 ? 30.660 -3.727 -28.220 1.00 97.81 703 ILE A C 1
ATOM 5275 O O . ILE A 1 703 ? 31.051 -4.230 -29.276 1.00 97.81 703 ILE A O 1
ATOM 5279 N N . GLY A 1 704 ? 31.462 -3.478 -27.190 1.00 94.62 704 GLY A N 1
ATOM 5280 C CA . GLY A 1 704 ? 32.905 -3.684 -27.174 1.00 94.62 704 GLY A CA 1
ATOM 5281 C C . GLY A 1 704 ? 33.332 -5.153 -27.202 1.00 94.62 704 GLY A C 1
ATOM 5282 O O . GLY A 1 704 ? 32.516 -6.079 -27.232 1.00 94.62 704 GLY A O 1
ATOM 5283 N N . GLU A 1 705 ? 34.647 -5.359 -27.185 1.00 94.94 705 GLU A N 1
ATOM 5284 C CA . GLU A 1 705 ? 35.292 -6.661 -27.363 1.00 94.94 705 GLU A CA 1
ATOM 5285 C C . GLU A 1 705 ? 34.939 -7.692 -26.268 1.00 94.94 705 GLU A C 1
ATOM 5287 O O . GLU A 1 705 ? 34.430 -7.379 -25.189 1.00 94.94 705 GLU A O 1
ATOM 5292 N N . LEU A 1 706 ? 35.278 -8.961 -26.535 1.00 91.50 706 LEU A N 1
ATOM 5293 C CA . LEU A 1 706 ? 35.224 -10.086 -25.583 1.00 91.50 706 LEU A CA 1
ATOM 5294 C C . LEU A 1 706 ? 33.811 -10.459 -25.077 1.00 91.50 706 LEU A C 1
ATOM 5296 O O . LEU A 1 706 ? 33.682 -11.248 -24.141 1.00 91.50 706 LEU A O 1
ATOM 5300 N N . GLY A 1 707 ? 32.759 -9.922 -25.699 1.00 91.38 707 GLY A N 1
ATOM 5301 C CA . GLY A 1 707 ? 31.356 -10.312 -25.521 1.00 91.38 707 GLY A CA 1
ATOM 5302 C C . GLY A 1 707 ? 30.807 -11.165 -26.673 1.00 91.38 707 GLY A C 1
ATOM 5303 O O . GLY A 1 707 ? 31.489 -11.360 -27.677 1.00 91.38 707 GLY A O 1
ATOM 5304 N N . SER A 1 708 ? 29.577 -11.674 -26.535 1.00 96.81 708 SER A N 1
ATOM 5305 C CA . SER A 1 708 ? 28.841 -12.330 -27.633 1.00 96.81 708 SER A CA 1
ATOM 5306 C C . SER A 1 708 ? 27.335 -12.429 -27.370 1.00 96.81 708 SER A C 1
ATOM 5308 O O . SER A 1 708 ? 26.895 -12.333 -26.222 1.00 96.81 708 SER A O 1
ATOM 5310 N N . ASN A 1 709 ? 26.535 -12.713 -28.401 1.00 97.31 709 ASN A N 1
ATOM 5311 C CA . ASN A 1 709 ? 25.096 -12.985 -28.264 1.00 97.31 709 ASN A CA 1
ATOM 5312 C C . ASN A 1 709 ? 24.299 -11.821 -27.643 1.00 97.31 709 ASN A C 1
ATOM 5314 O O . ASN A 1 709 ? 23.325 -12.048 -26.924 1.00 97.31 709 ASN A O 1
ATOM 5318 N N . ASN A 1 710 ? 24.711 -10.572 -27.876 1.00 98.25 710 ASN A N 1
ATOM 5319 C CA . ASN A 1 710 ? 23.956 -9.406 -27.421 1.00 98.25 710 ASN A CA 1
ATOM 5320 C C . ASN A 1 710 ? 22.915 -8.979 -28.465 1.00 98.25 710 ASN A C 1
ATOM 5322 O O . ASN A 1 710 ? 23.129 -9.120 -29.671 1.00 98.25 710 ASN A O 1
ATOM 5326 N N . LEU A 1 711 ? 21.798 -8.428 -27.992 1.00 98.56 711 LEU A N 1
ATOM 5327 C CA . LEU A 1 711 ? 20.698 -7.922 -28.810 1.00 98.56 711 LEU A CA 1
ATOM 5328 C C . LEU A 1 711 ? 20.560 -6.406 -28.636 1.00 98.56 711 LEU A C 1
ATOM 5330 O O . LEU A 1 711 ? 20.314 -5.918 -27.532 1.00 98.56 711 LEU A O 1
ATOM 5334 N N . VAL A 1 712 ? 20.673 -5.664 -29.736 1.00 98.81 712 VAL A N 1
ATOM 5335 C CA . VAL A 1 712 ? 20.424 -4.220 -29.806 1.00 98.81 712 VAL A CA 1
ATOM 5336 C C . VAL A 1 712 ? 19.223 -3.989 -30.709 1.00 98.81 712 VAL A C 1
ATOM 5338 O O . VAL A 1 712 ? 19.348 -4.061 -31.932 1.00 98.81 712 VAL A O 1
ATOM 5341 N N . GLU A 1 713 ? 18.059 -3.700 -30.126 1.00 98.62 713 GLU A N 1
ATOM 5342 C CA . GLU A 1 713 ? 16.816 -3.598 -30.894 1.00 98.62 713 GLU A CA 1
ATOM 5343 C C . GLU A 1 713 ? 15.930 -2.396 -30.560 1.00 98.62 713 GLU A C 1
ATOM 5345 O O . GLU A 1 713 ? 15.876 -1.921 -29.428 1.00 98.62 713 GLU A O 1
ATOM 5350 N N . ASN A 1 714 ? 15.163 -1.910 -31.537 1.00 98.50 714 ASN A N 1
ATOM 5351 C CA . ASN A 1 714 ? 14.143 -0.876 -31.317 1.00 98.50 714 ASN A CA 1
ATOM 5352 C C . ASN A 1 714 ? 14.684 0.429 -30.685 1.00 98.50 714 ASN A C 1
ATOM 5354 O O . ASN A 1 714 ? 13.937 1.176 -30.047 1.00 98.50 714 ASN A O 1
ATOM 5358 N N . ASN A 1 715 ? 15.980 0.726 -30.823 1.00 98.81 715 ASN A N 1
ATOM 5359 C CA . ASN A 1 715 ? 16.576 1.941 -30.271 1.00 98.81 715 ASN A CA 1
ATOM 5360 C C . ASN A 1 715 ? 16.526 3.089 -31.285 1.00 98.81 715 ASN A C 1
ATOM 5362 O O . ASN A 1 715 ? 16.639 2.896 -32.494 1.00 98.81 715 ASN A O 1
ATOM 5366 N N . THR A 1 716 ? 16.399 4.315 -30.782 1.00 98.81 716 THR A N 1
ATOM 5367 C CA . THR A 1 716 ? 16.579 5.547 -31.557 1.00 98.81 716 THR A CA 1
ATOM 5368 C C . THR A 1 716 ? 17.888 6.204 -31.141 1.00 98.81 716 THR A C 1
ATOM 5370 O O . THR A 1 716 ? 18.003 6.688 -30.017 1.00 98.81 716 THR A O 1
ATOM 5373 N N . VAL A 1 717 ? 18.873 6.241 -32.032 1.00 98.81 717 VAL A N 1
ATOM 5374 C CA . VAL A 1 717 ? 20.221 6.743 -31.754 1.00 98.81 717 VAL A CA 1
ATOM 5375 C C . VAL A 1 717 ? 20.511 7.971 -32.610 1.00 98.81 717 VAL A C 1
ATOM 5377 O O . VAL A 1 717 ? 20.301 7.971 -33.820 1.00 98.81 717 VAL A O 1
ATOM 5380 N N . THR A 1 718 ? 20.991 9.043 -31.986 1.00 98.25 718 THR A N 1
ATOM 5381 C CA . THR A 1 718 ? 21.438 10.265 -32.662 1.00 98.25 718 THR A CA 1
ATOM 5382 C C . THR A 1 718 ? 22.818 10.667 -32.163 1.00 98.25 718 THR A C 1
ATOM 5384 O O . THR A 1 718 ? 22.986 10.924 -30.971 1.00 98.25 718 THR A O 1
ATOM 5387 N N . THR A 1 719 ? 23.793 10.777 -33.063 1.00 96.62 719 THR A N 1
ATOM 5388 C CA . THR A 1 719 ? 25.154 11.219 -32.728 1.00 96.62 719 THR A CA 1
ATOM 5389 C C . THR A 1 719 ? 25.578 12.428 -33.556 1.00 96.62 719 THR A C 1
ATOM 5391 O O . THR A 1 719 ? 25.278 12.559 -34.747 1.00 96.62 719 THR A O 1
ATOM 5394 N N . ILE A 1 720 ? 26.224 13.390 -32.892 1.00 93.31 720 ILE A N 1
ATOM 5395 C CA . ILE A 1 720 ? 26.594 14.678 -33.488 1.00 93.31 720 ILE A CA 1
ATOM 5396 C C . ILE A 1 720 ? 28.052 14.999 -33.153 1.00 93.31 720 ILE A C 1
ATOM 5398 O O . ILE A 1 720 ? 28.347 15.598 -32.119 1.00 93.31 720 ILE A O 1
ATOM 5402 N N . GLY A 1 721 ? 28.964 14.661 -34.056 1.00 91.56 721 GLY A N 1
ATOM 5403 C CA . GLY A 1 721 ? 30.383 14.981 -33.927 1.00 91.56 721 GLY A CA 1
ATOM 5404 C C . GLY A 1 721 ? 31.211 14.395 -35.061 1.00 91.56 721 GLY A C 1
ATOM 5405 O O . GLY A 1 721 ? 30.742 13.510 -35.773 1.00 91.56 721 GLY A O 1
ATOM 5406 N N . VAL A 1 722 ? 32.414 14.924 -35.259 1.00 93.31 722 VAL A N 1
ATOM 5407 C CA . VAL A 1 722 ? 33.395 14.318 -36.176 1.00 93.31 722 VAL A CA 1
ATOM 5408 C C . VAL A 1 722 ? 33.838 12.976 -35.588 1.00 93.31 722 VAL A C 1
ATOM 5410 O O . VAL A 1 722 ? 33.891 12.874 -34.363 1.00 93.31 722 VAL A O 1
ATOM 5413 N N . ASP A 1 723 ? 34.074 11.966 -36.424 1.00 93.25 723 ASP A N 1
ATOM 5414 C CA . ASP A 1 723 ? 34.458 10.613 -35.991 1.00 93.25 723 ASP A CA 1
ATOM 5415 C C . ASP A 1 723 ? 33.455 10.001 -34.983 1.00 93.25 723 ASP A C 1
ATOM 5417 O O . ASP A 1 723 ? 33.814 9.238 -34.096 1.00 93.25 723 ASP A O 1
ATOM 5421 N N . SER A 1 724 ? 32.173 10.390 -35.045 1.00 94.44 724 SER A N 1
ATOM 5422 C CA . SER A 1 724 ? 31.146 9.886 -34.116 1.00 94.44 724 SER A CA 1
ATOM 5423 C C . SER A 1 724 ? 30.379 8.706 -34.697 1.00 94.44 724 SER A C 1
ATOM 5425 O O . SER A 1 724 ? 30.012 8.712 -35.866 1.00 94.44 724 SER A O 1
ATOM 5427 N N . PHE A 1 725 ? 30.043 7.719 -33.876 1.00 96.88 725 PHE A N 1
ATOM 5428 C CA . PHE A 1 725 ? 29.427 6.479 -34.349 1.00 96.88 725 PHE A CA 1
ATOM 5429 C C . PHE A 1 725 ? 28.036 6.306 -33.756 1.00 96.88 725 PHE A C 1
ATOM 5431 O O . PHE A 1 725 ? 27.824 6.547 -32.567 1.00 96.88 725 PHE A O 1
ATOM 5438 N N . GLY A 1 726 ? 27.065 5.886 -34.565 1.00 98.12 726 GLY A N 1
ATOM 5439 C CA . GLY A 1 726 ? 25.745 5.528 -34.052 1.00 98.12 726 GLY A CA 1
ATOM 5440 C C . GLY A 1 726 ? 25.829 4.302 -33.144 1.00 98.12 726 GLY A C 1
ATOM 5441 O O . GLY A 1 726 ? 25.635 4.405 -31.930 1.00 98.12 726 GLY A O 1
ATOM 5442 N N . ILE A 1 727 ? 26.139 3.154 -33.742 1.00 98.69 727 ILE A N 1
ATOM 5443 C CA . ILE A 1 727 ? 26.302 1.871 -33.052 1.00 98.69 727 ILE A CA 1
ATOM 5444 C C . ILE A 1 727 ? 27.635 1.245 -33.477 1.00 98.69 727 ILE A C 1
ATOM 5446 O O . ILE A 1 727 ? 27.878 1.116 -34.673 1.00 98.69 727 ILE A O 1
ATOM 5450 N N . ILE A 1 728 ? 28.468 0.844 -32.516 1.00 98.31 728 ILE A N 1
ATOM 5451 C CA . ILE A 1 728 ? 29.698 0.067 -32.748 1.00 98.31 728 ILE A CA 1
ATOM 5452 C C . ILE A 1 728 ? 29.478 -1.373 -32.285 1.00 98.31 728 ILE A C 1
ATOM 5454 O O . ILE A 1 728 ? 28.897 -1.595 -31.218 1.00 98.31 728 ILE A O 1
ATOM 5458 N N . VAL A 1 729 ? 29.953 -2.336 -33.076 1.00 97.94 729 VAL A N 1
ATOM 5459 C CA . VAL A 1 729 ? 29.966 -3.764 -32.742 1.00 97.94 729 VAL A CA 1
ATOM 5460 C C . VAL A 1 729 ? 31.356 -4.344 -33.011 1.00 97.94 729 VAL A C 1
ATOM 5462 O O . VAL A 1 729 ? 31.672 -4.737 -34.135 1.00 97.94 729 VAL A O 1
ATOM 5465 N N . ASP A 1 730 ? 32.169 -4.417 -31.958 1.00 96.31 730 ASP A N 1
ATOM 5466 C CA . ASP A 1 730 ? 33.524 -4.992 -31.977 1.00 96.31 730 ASP A CA 1
ATOM 5467 C C . ASP A 1 730 ? 33.549 -6.466 -31.515 1.00 96.31 730 ASP A C 1
ATOM 5469 O O . ASP A 1 730 ? 34.575 -7.140 -31.565 1.00 96.31 730 ASP A O 1
ATOM 5473 N N . SER A 1 731 ? 32.419 -6.994 -31.038 1.00 95.75 731 SER A N 1
ATOM 5474 C CA . SER A 1 731 ? 32.266 -8.389 -30.595 1.00 95.75 731 SER A CA 1
ATOM 5475 C C . SER A 1 731 ? 31.581 -9.272 -31.639 1.00 95.75 731 SER A C 1
ATOM 5477 O O . SER A 1 731 ? 31.096 -8.789 -32.662 1.00 95.75 731 SER A O 1
ATOM 5479 N N . THR A 1 732 ? 31.534 -10.584 -31.390 1.00 96.06 732 THR A N 1
ATOM 5480 C CA . THR A 1 732 ? 31.001 -11.569 -32.341 1.00 96.06 732 THR A CA 1
ATOM 5481 C C . THR A 1 732 ? 29.596 -12.046 -31.992 1.00 96.06 732 THR A C 1
ATOM 5483 O O . THR A 1 732 ? 29.176 -12.002 -30.836 1.00 96.06 732 THR A O 1
ATOM 5486 N N . ASP A 1 733 ? 28.888 -12.587 -32.984 1.00 97.50 733 ASP A N 1
ATOM 5487 C CA . ASP A 1 733 ? 27.616 -13.294 -32.781 1.00 97.50 733 ASP A CA 1
ATOM 5488 C C . ASP A 1 733 ? 26.512 -12.409 -32.151 1.00 97.50 733 ASP A C 1
ATOM 5490 O O . ASP A 1 733 ? 25.676 -12.890 -31.387 1.00 97.50 733 ASP A O 1
ATOM 5494 N N . ASN A 1 734 ? 26.505 -11.099 -32.430 1.00 98.12 734 ASN A N 1
ATOM 5495 C CA . ASN A 1 734 ? 25.488 -10.159 -31.946 1.00 98.12 734 ASN A CA 1
ATOM 5496 C C . ASN A 1 734 ? 24.401 -9.887 -32.996 1.00 98.12 734 ASN A C 1
ATOM 5498 O O . ASN A 1 734 ? 24.597 -10.082 -34.196 1.00 98.12 734 ASN A O 1
ATOM 5502 N N . ASN A 1 735 ? 23.257 -9.374 -32.541 1.00 98.31 735 ASN A N 1
ATOM 5503 C CA . ASN A 1 735 ? 22.145 -8.956 -33.389 1.00 98.31 735 ASN A CA 1
ATOM 5504 C C . ASN A 1 735 ? 21.834 -7.465 -33.180 1.00 98.31 735 ASN A C 1
ATOM 5506 O O . ASN A 1 735 ? 21.520 -7.038 -32.069 1.00 98.31 735 ASN A O 1
ATOM 5510 N N . VAL A 1 736 ? 21.886 -6.687 -34.262 1.00 98.75 736 VAL A N 1
ATOM 5511 C CA . VAL A 1 736 ? 21.495 -5.275 -34.306 1.00 98.75 736 VAL A CA 1
ATOM 5512 C C . VAL A 1 736 ? 20.315 -5.117 -35.258 1.00 98.75 736 VAL A C 1
ATOM 5514 O O . VAL A 1 736 ? 20.489 -5.123 -36.481 1.00 98.75 736 VAL A O 1
ATOM 5517 N N . SER A 1 737 ? 19.110 -4.942 -34.714 1.00 98.50 737 SER A N 1
ATOM 5518 C CA . SER A 1 737 ? 17.888 -4.962 -35.521 1.00 98.50 737 SER A CA 1
ATOM 5519 C C . SER A 1 737 ? 16.854 -3.890 -35.197 1.00 98.50 737 SER A C 1
ATOM 5521 O O . SER A 1 737 ? 16.708 -3.438 -34.070 1.00 98.50 737 SER A O 1
ATOM 5523 N N . ASN A 1 738 ? 16.107 -3.450 -36.211 1.00 98.31 738 ASN A N 1
ATOM 5524 C CA . ASN A 1 738 ? 15.007 -2.485 -36.062 1.00 98.31 738 ASN A CA 1
ATOM 5525 C C . ASN A 1 738 ? 15.378 -1.178 -35.320 1.00 98.31 738 ASN A C 1
ATOM 5527 O O . ASN A 1 738 ? 14.547 -0.569 -34.644 1.00 98.31 738 ASN A O 1
ATOM 5531 N N . ASN A 1 739 ? 16.634 -0.733 -35.417 1.00 98.75 739 ASN A N 1
ATOM 5532 C CA . ASN A 1 739 ? 17.075 0.530 -34.831 1.00 98.75 739 ASN A CA 1
ATOM 5533 C C . ASN A 1 739 ? 16.910 1.679 -35.832 1.00 98.75 739 ASN A C 1
ATOM 5535 O O . ASN A 1 739 ? 17.056 1.512 -37.044 1.00 98.75 739 ASN A O 1
ATOM 5539 N N . THR A 1 740 ? 16.647 2.878 -35.317 1.00 98.81 740 THR A N 1
ATOM 5540 C CA . THR A 1 740 ? 16.694 4.128 -36.084 1.00 98.81 740 THR A CA 1
ATOM 5541 C C . THR A 1 740 ? 17.947 4.900 -35.698 1.00 98.81 740 THR A C 1
ATOM 5543 O O . THR A 1 740 ? 18.059 5.362 -34.565 1.00 98.81 740 THR A O 1
ATOM 5546 N N . VAL A 1 741 ? 18.884 5.068 -36.628 1.00 98.69 741 VAL A N 1
ATOM 5547 C CA . VAL A 1 741 ? 20.194 5.682 -36.372 1.00 98.69 741 VAL A CA 1
ATOM 5548 C C . VAL A 1 741 ? 20.368 6.935 -37.223 1.00 98.69 741 VAL A C 1
ATOM 5550 O O . VAL A 1 741 ? 20.114 6.925 -38.425 1.00 98.69 741 VAL A O 1
ATOM 5553 N N . THR A 1 742 ? 20.797 8.038 -36.612 1.00 97.94 742 THR A N 1
ATOM 5554 C CA . THR A 1 742 ? 21.126 9.287 -37.310 1.00 97.94 742 THR A CA 1
ATOM 5555 C C . THR A 1 742 ? 22.485 9.825 -36.877 1.00 97.94 742 THR A C 1
ATOM 5557 O O . THR A 1 742 ? 22.708 10.041 -35.688 1.00 97.94 742 THR A O 1
ATOM 5560 N N . THR A 1 743 ? 23.361 10.111 -37.839 1.00 96.75 743 THR A N 1
ATOM 5561 C CA . THR A 1 743 ? 24.700 10.680 -37.606 1.00 96.75 743 THR A CA 1
ATOM 5562 C C . THR A 1 743 ? 24.940 11.882 -38.524 1.00 96.75 743 THR A C 1
ATOM 5564 O O . THR A 1 743 ? 24.360 11.970 -39.613 1.00 96.75 743 THR A O 1
ATOM 5567 N N . SER A 1 744 ? 25.740 12.867 -38.091 1.00 93.38 744 SER A N 1
ATOM 5568 C CA . SER A 1 744 ? 25.865 14.130 -38.849 1.00 93.38 744 SER A CA 1
ATOM 5569 C C . SER A 1 744 ? 27.251 14.766 -38.990 1.00 93.38 744 SER A C 1
ATOM 5571 O O . SER A 1 744 ? 27.351 15.788 -39.670 1.00 93.38 744 SER A O 1
ATOM 5573 N N . GLY A 1 745 ? 28.307 14.228 -38.377 1.00 91.75 745 GLY A N 1
ATOM 5574 C CA . GLY A 1 745 ? 29.663 14.776 -38.538 1.00 91.75 745 GLY A CA 1
ATOM 5575 C C . GLY A 1 745 ? 30.472 14.113 -39.653 1.00 91.75 745 GLY A C 1
ATOM 5576 O O . GLY A 1 745 ? 30.048 13.132 -40.249 1.00 91.75 745 GLY A O 1
ATOM 5577 N N . THR A 1 746 ? 31.633 14.667 -39.980 1.00 93.38 746 THR A N 1
ATOM 5578 C CA . THR A 1 746 ? 32.572 14.008 -40.907 1.00 93.38 746 THR A CA 1
ATOM 5579 C C . THR A 1 746 ? 33.062 12.688 -40.305 1.00 93.38 746 THR A C 1
ATOM 5581 O O . THR A 1 746 ? 33.194 12.629 -39.084 1.00 93.38 746 THR A O 1
ATOM 5584 N N . ASP A 1 747 ? 33.250 11.655 -41.131 1.00 91.94 747 ASP A N 1
ATOM 5585 C CA . ASP A 1 747 ? 33.671 10.309 -40.705 1.00 91.94 747 ASP A CA 1
ATOM 5586 C C . ASP A 1 747 ? 32.719 9.680 -39.657 1.00 91.94 747 ASP A C 1
ATOM 5588 O O . ASP A 1 747 ? 33.124 8.905 -38.796 1.00 91.94 747 ASP A O 1
ATOM 5592 N N . SER A 1 748 ? 31.424 10.048 -39.685 1.00 93.69 748 SER A N 1
ATOM 5593 C CA . SER A 1 748 ? 30.435 9.596 -38.689 1.00 93.69 748 SER A CA 1
ATOM 5594 C C . SER A 1 748 ? 29.546 8.449 -39.172 1.00 93.69 748 SER A C 1
ATOM 5596 O O . SER A 1 748 ? 28.465 8.658 -39.731 1.00 93.69 748 SER A O 1
ATOM 5598 N N . TYR A 1 749 ? 29.984 7.214 -38.958 1.00 95.62 749 TYR A N 1
ATOM 5599 C CA . TYR A 1 749 ? 29.276 6.027 -39.441 1.00 95.62 749 TYR A CA 1
ATOM 5600 C C . TYR A 1 749 ? 28.001 5.734 -38.648 1.00 95.62 749 TYR A C 1
ATOM 5602 O O . TYR A 1 749 ? 27.943 5.905 -37.427 1.00 95.62 749 TYR A O 1
ATOM 5610 N N . GLY A 1 750 ? 26.960 5.271 -39.344 1.00 97.19 750 GLY A N 1
ATOM 5611 C CA . GLY A 1 750 ? 25.705 4.871 -38.707 1.00 97.19 750 GLY A CA 1
ATOM 5612 C C . GLY A 1 750 ? 25.893 3.636 -37.830 1.00 97.19 750 GLY A C 1
ATOM 5613 O O . GLY A 1 750 ? 25.730 3.704 -36.612 1.00 97.19 750 GLY A O 1
ATOM 5614 N N . ILE A 1 751 ? 26.257 2.519 -38.451 1.00 98.31 751 ILE A N 1
ATOM 5615 C CA . ILE A 1 751 ? 26.642 1.282 -37.766 1.00 98.31 751 ILE A CA 1
ATOM 5616 C C . ILE A 1 751 ? 28.057 0.924 -38.207 1.00 98.31 751 ILE A C 1
ATOM 5618 O O . ILE A 1 751 ? 28.347 0.956 -39.398 1.00 98.31 751 ILE A O 1
ATOM 5622 N N . TYR A 1 752 ? 28.919 0.586 -37.260 1.00 97.69 752 TYR A N 1
ATOM 5623 C CA . TYR A 1 752 ? 30.296 0.184 -37.503 1.00 97.69 752 TYR A CA 1
ATOM 5624 C C . TYR A 1 752 ? 30.512 -1.234 -36.981 1.00 97.69 752 TYR A C 1
ATOM 5626 O O . TYR A 1 752 ? 30.264 -1.502 -35.803 1.00 97.69 752 TYR A O 1
ATOM 5634 N N . LEU A 1 753 ? 30.928 -2.139 -37.862 1.00 97.06 753 LEU A N 1
ATOM 5635 C CA . LEU A 1 753 ? 31.166 -3.547 -37.570 1.00 97.06 753 LEU A CA 1
ATOM 5636 C C . LEU A 1 753 ? 32.653 -3.858 -37.680 1.00 97.06 753 LEU A C 1
ATOM 5638 O O . LEU A 1 753 ? 33.262 -3.597 -38.712 1.00 97.06 753 LEU A O 1
ATOM 5642 N N . ASN A 1 754 ? 33.194 -4.469 -36.635 1.00 95.19 754 ASN A N 1
ATOM 5643 C CA . ASN A 1 754 ? 34.577 -4.944 -36.572 1.00 95.19 754 ASN A CA 1
ATOM 5644 C C . ASN A 1 754 ? 34.679 -6.341 -35.924 1.00 95.19 754 ASN A C 1
ATOM 5646 O O . ASN A 1 754 ? 35.760 -6.891 -35.742 1.00 95.19 754 ASN A O 1
ATOM 5650 N N . GLY A 1 755 ? 33.540 -6.940 -35.569 1.00 94.38 755 GLY A N 1
ATOM 5651 C CA . GLY A 1 755 ? 33.450 -8.325 -35.120 1.00 94.38 755 GLY A CA 1
ATOM 5652 C C . GLY A 1 755 ? 32.838 -9.248 -36.173 1.00 94.38 755 GLY A C 1
ATOM 5653 O O . GLY A 1 755 ? 32.103 -8.811 -37.060 1.00 94.38 755 GLY A O 1
ATOM 5654 N N . ASP A 1 756 ? 33.111 -10.543 -36.044 1.00 95.50 756 ASP A N 1
ATOM 5655 C CA . ASP A 1 756 ? 32.622 -11.581 -36.957 1.00 95.50 756 ASP A CA 1
ATOM 5656 C C . ASP A 1 756 ? 31.214 -12.093 -36.608 1.00 95.50 756 ASP A C 1
ATOM 5658 O O . ASP A 1 756 ? 30.795 -12.076 -35.446 1.00 95.50 756 ASP A O 1
ATOM 5662 N N . ARG A 1 757 ? 30.529 -12.690 -37.593 1.00 96.94 757 ARG A N 1
ATOM 5663 C CA . ARG A 1 757 ? 29.253 -13.422 -37.409 1.00 96.94 757 ARG A CA 1
ATOM 5664 C C . ARG A 1 757 ? 28.129 -12.594 -36.778 1.00 96.94 757 ARG A C 1
ATOM 5666 O O . ARG A 1 757 ? 27.238 -13.139 -36.129 1.00 96.94 757 ARG A O 1
ATOM 5673 N N . ASN A 1 758 ? 28.142 -11.279 -36.960 1.00 98.06 758 ASN A N 1
ATOM 5674 C CA . ASN A 1 758 ? 27.065 -10.409 -36.508 1.00 98.06 758 ASN A CA 1
ATOM 5675 C C . ASN A 1 758 ? 25.923 -10.353 -37.528 1.00 98.06 758 ASN A C 1
ATOM 5677 O O . ASN A 1 758 ? 26.116 -10.494 -38.738 1.00 98.06 758 ASN A O 1
ATOM 5681 N N . ILE A 1 759 ? 24.719 -10.099 -37.025 1.00 98.50 759 ILE A N 1
ATOM 5682 C CA . ILE A 1 759 ? 23.514 -9.881 -37.818 1.00 98.50 759 ILE A CA 1
ATOM 5683 C C . ILE A 1 759 ? 23.113 -8.410 -37.704 1.00 98.50 759 ILE A C 1
ATOM 5685 O O . ILE A 1 759 ? 22.898 -7.908 -36.602 1.00 98.50 759 ILE A O 1
ATOM 5689 N N . VAL A 1 760 ? 22.970 -7.728 -38.841 1.00 98.69 760 VAL A N 1
ATOM 5690 C CA . VAL A 1 760 ? 22.491 -6.341 -38.910 1.00 98.69 760 VAL A CA 1
ATOM 5691 C C . VAL A 1 760 ? 21.307 -6.257 -39.854 1.00 98.69 760 VAL A C 1
ATOM 5693 O O . VAL A 1 760 ? 21.479 -6.335 -41.074 1.00 98.69 760 VAL A O 1
ATOM 5696 N N . ASN A 1 761 ? 20.099 -6.071 -39.320 1.00 98.31 761 ASN A N 1
ATOM 5697 C CA . ASN A 1 761 ? 18.907 -6.120 -40.157 1.00 98.31 761 ASN A CA 1
ATOM 5698 C C . ASN A 1 761 ? 17.776 -5.157 -39.811 1.00 98.31 761 ASN A C 1
ATOM 5700 O O . ASN A 1 761 ? 17.524 -4.828 -38.658 1.00 98.31 761 ASN A O 1
ATOM 5704 N N . VAL A 1 762 ? 17.029 -4.738 -40.836 1.00 98.12 762 VAL A N 1
ATOM 5705 C CA . VAL A 1 762 ? 15.811 -3.917 -40.676 1.00 98.12 762 VAL A CA 1
ATOM 5706 C C . VAL A 1 762 ? 16.090 -2.580 -39.961 1.00 98.12 762 VAL A C 1
ATOM 5708 O O . VAL A 1 762 ? 15.200 -1.950 -39.397 1.00 98.12 762 VAL A O 1
ATOM 5711 N N . ASN A 1 763 ? 17.332 -2.093 -39.978 1.00 98.62 763 ASN A N 1
ATOM 5712 C CA . ASN A 1 763 ? 17.668 -0.796 -39.399 1.00 98.62 763 ASN A CA 1
ATOM 5713 C C . ASN A 1 763 ? 17.359 0.331 -40.393 1.00 98.62 763 ASN A C 1
ATOM 5715 O O . ASN A 1 763 ? 17.553 0.194 -41.603 1.00 98.62 763 ASN A O 1
ATOM 5719 N N . THR A 1 764 ? 16.915 1.475 -39.874 1.00 98.50 764 THR A N 1
ATOM 5720 C CA . THR A 1 764 ? 16.767 2.721 -40.637 1.00 98.50 764 THR A CA 1
ATOM 5721 C C . THR A 1 764 ? 17.910 3.661 -40.279 1.00 98.50 764 THR A C 1
ATOM 5723 O O . THR A 1 764 ? 17.984 4.148 -39.152 1.00 98.50 764 THR A O 1
ATOM 5726 N N . ILE A 1 765 ? 18.799 3.935 -41.229 1.00 98.25 765 ILE A N 1
ATOM 5727 C CA . ILE A 1 765 ? 20.052 4.657 -40.990 1.00 98.25 765 ILE A CA 1
ATOM 5728 C C . ILE A 1 765 ? 20.089 5.921 -41.846 1.00 98.25 765 ILE A C 1
ATOM 5730 O O . ILE A 1 765 ? 19.842 5.873 -43.049 1.00 98.25 765 ILE A O 1
ATOM 5734 N N . ASN A 1 766 ? 20.422 7.057 -41.241 1.00 96.56 766 ASN A N 1
ATOM 5735 C CA . ASN A 1 766 ? 20.573 8.333 -41.929 1.00 96.56 766 ASN A CA 1
ATOM 5736 C C . ASN A 1 766 ? 21.890 9.015 -41.541 1.00 96.56 766 ASN A C 1
ATOM 5738 O O . ASN A 1 766 ? 22.017 9.540 -40.436 1.00 96.56 766 ASN A O 1
ATOM 5742 N N . THR A 1 767 ? 22.845 9.057 -42.464 1.00 95.44 767 THR A N 1
ATOM 5743 C CA . THR A 1 767 ? 24.144 9.708 -42.281 1.00 95.44 767 THR A CA 1
ATOM 5744 C C . THR A 1 767 ? 24.227 10.957 -43.162 1.00 95.44 767 THR A C 1
ATOM 5746 O O . THR A 1 767 ? 24.015 10.932 -44.381 1.00 95.44 767 THR A O 1
ATOM 5749 N N . THR A 1 768 ? 24.491 12.113 -42.546 1.00 92.75 768 THR A N 1
ATOM 5750 C CA . THR A 1 768 ? 24.578 13.401 -43.267 1.00 92.75 768 THR A CA 1
ATOM 5751 C C . THR A 1 768 ? 25.996 13.959 -43.358 1.00 92.75 768 THR A C 1
ATOM 5753 O O . THR A 1 768 ? 26.198 15.004 -43.979 1.00 92.75 768 THR A O 1
ATOM 5756 N N . GLY A 1 769 ? 26.956 13.283 -42.728 1.00 89.25 769 GLY A N 1
ATOM 5757 C CA . GLY A 1 769 ? 28.380 13.590 -42.772 1.00 89.25 769 GLY A CA 1
ATOM 5758 C C . GLY A 1 769 ? 29.025 13.408 -44.143 1.00 89.25 769 GLY A C 1
ATOM 5759 O O . GLY A 1 769 ? 28.474 12.742 -45.019 1.00 89.25 769 GLY A O 1
ATOM 5760 N N . THR A 1 770 ? 30.210 13.990 -44.326 1.00 89.44 770 THR A N 1
ATOM 5761 C CA . THR A 1 770 ? 31.141 13.572 -45.391 1.00 89.44 770 THR A CA 1
ATOM 5762 C C . THR A 1 770 ? 31.892 12.327 -44.937 1.00 89.44 770 THR A C 1
ATOM 5764 O O . THR A 1 770 ? 32.160 12.227 -43.743 1.00 89.44 770 THR A O 1
ATOM 5767 N N . ASP A 1 771 ? 32.212 11.415 -45.860 1.00 88.38 771 ASP A N 1
ATOM 5768 C CA . ASP A 1 771 ? 32.958 10.175 -45.569 1.00 88.38 771 ASP A CA 1
ATOM 5769 C C . ASP A 1 771 ? 32.292 9.317 -44.464 1.00 88.38 771 ASP A C 1
ATOM 5771 O O . ASP A 1 771 ? 32.925 8.659 -43.656 1.00 88.38 771 ASP A O 1
ATOM 5775 N N . ALA A 1 772 ? 30.958 9.366 -44.405 1.00 90.31 772 ALA A N 1
ATOM 5776 C CA . ALA A 1 772 ? 30.134 8.771 -43.357 1.00 90.31 772 ALA A CA 1
ATOM 5777 C C . ALA A 1 772 ? 29.248 7.663 -43.947 1.00 90.31 772 ALA A C 1
ATOM 5779 O O . ALA A 1 772 ? 28.069 7.902 -44.248 1.00 90.31 772 ALA A O 1
ATOM 5780 N N . ASN A 1 773 ? 29.812 6.472 -44.177 1.00 92.44 773 ASN A N 1
ATOM 5781 C CA . ASN A 1 773 ? 29.035 5.335 -44.684 1.00 92.44 773 ASN A CA 1
ATOM 5782 C C . ASN A 1 773 ? 27.890 4.993 -43.715 1.00 92.44 773 ASN A C 1
ATOM 5784 O O . ASN A 1 773 ? 27.980 5.197 -42.502 1.00 92.44 773 ASN A O 1
ATOM 5788 N N . GLY A 1 774 ? 26.769 4.519 -44.262 1.00 95.12 774 GLY A N 1
ATOM 5789 C CA . GLY A 1 774 ? 25.626 4.125 -43.441 1.00 95.12 774 GLY A CA 1
ATOM 5790 C C . GLY A 1 774 ? 25.969 2.953 -42.530 1.00 95.12 774 GLY A C 1
ATOM 5791 O O . GLY A 1 774 ? 25.782 3.035 -41.316 1.00 95.12 774 GLY A O 1
ATOM 5792 N N . ILE A 1 775 ? 26.507 1.894 -43.128 1.00 97.38 775 ILE A N 1
ATOM 5793 C CA . ILE A 1 775 ? 27.114 0.767 -42.426 1.00 97.38 775 ILE A CA 1
ATOM 5794 C C . ILE A 1 775 ? 28.562 0.651 -42.894 1.00 97.38 775 ILE A C 1
ATOM 5796 O O . ILE A 1 775 ? 28.809 0.622 -44.096 1.00 97.38 775 ILE A O 1
ATOM 5800 N N . GLU A 1 776 ? 29.491 0.581 -41.956 1.00 96.50 776 GLU A N 1
ATOM 5801 C CA . GLU A 1 776 ? 30.899 0.297 -42.208 1.00 96.50 776 GLU A CA 1
ATOM 5802 C C . GLU A 1 776 ? 31.235 -1.094 -41.684 1.00 96.50 776 GLU A C 1
ATOM 5804 O O . GLU A 1 776 ? 30.818 -1.455 -40.582 1.00 96.50 776 GLU A O 1
ATOM 5809 N N . VAL A 1 777 ? 31.967 -1.871 -42.475 1.00 96.19 777 VAL A N 1
ATOM 5810 C CA . VAL A 1 777 ? 32.468 -3.196 -42.109 1.00 96.19 777 VAL A CA 1
ATOM 5811 C C . VAL A 1 777 ? 33.978 -3.165 -42.260 1.00 96.19 777 VAL A C 1
ATOM 5813 O O . VAL A 1 777 ? 34.496 -3.103 -43.374 1.00 96.19 777 VAL A O 1
ATOM 5816 N N . GLU A 1 778 ? 34.674 -3.221 -41.136 1.00 94.31 778 GLU A N 1
ATOM 5817 C CA . GLU A 1 778 ? 36.125 -3.143 -41.069 1.00 94.31 778 GLU A CA 1
ATOM 5818 C C . GLU A 1 778 ? 36.694 -4.473 -40.581 1.00 94.31 778 GLU A C 1
ATOM 5820 O O . GLU A 1 778 ? 36.254 -4.999 -39.566 1.00 94.31 778 GLU A O 1
ATOM 5825 N N . ASP A 1 779 ? 37.657 -5.026 -41.324 1.00 90.62 779 ASP A N 1
ATOM 5826 C CA . ASP A 1 779 ? 38.507 -6.161 -40.927 1.00 90.62 779 ASP A CA 1
ATOM 5827 C C . ASP A 1 779 ? 37.801 -7.402 -40.316 1.00 90.62 779 ASP A C 1
ATOM 5829 O O . ASP A 1 779 ? 38.448 -8.198 -39.633 1.00 90.62 779 ASP A O 1
ATOM 5833 N N . CYS A 1 780 ? 36.515 -7.624 -40.616 1.00 93.19 780 CYS A N 1
ATOM 5834 C CA . CYS A 1 780 ? 35.715 -8.727 -40.072 1.00 93.19 780 CYS A CA 1
ATOM 5835 C C . CYS A 1 780 ? 35.011 -9.579 -41.142 1.00 93.19 780 CYS A C 1
ATOM 5837 O O . CYS A 1 780 ? 34.855 -9.192 -42.311 1.00 93.19 780 CYS A O 1
ATOM 5839 N N . ALA A 1 781 ? 34.599 -10.780 -40.735 1.00 94.12 781 ALA A N 1
ATOM 5840 C CA . ALA A 1 781 ? 34.091 -11.823 -41.614 1.00 94.12 781 ALA A CA 1
ATOM 5841 C C . ALA A 1 781 ? 32.740 -12.409 -41.177 1.00 94.12 781 ALA A C 1
ATOM 5843 O O . ALA A 1 781 ? 32.304 -12.302 -40.030 1.00 94.12 781 ALA A O 1
ATOM 5844 N N . ASP A 1 782 ? 32.087 -13.081 -42.125 1.00 96.06 782 ASP A N 1
ATOM 5845 C CA . ASP A 1 782 ? 30.870 -13.871 -41.901 1.00 96.06 782 ASP A CA 1
ATOM 5846 C C . ASP A 1 782 ? 29.670 -13.067 -41.345 1.00 96.06 782 ASP A C 1
ATOM 5848 O O . ASP A 1 782 ? 28.759 -13.645 -40.749 1.00 96.06 782 ASP A O 1
ATOM 5852 N N . ASN A 1 783 ? 29.627 -11.741 -41.524 1.00 97.44 783 ASN A N 1
ATOM 5853 C CA . ASN A 1 783 ? 28.487 -10.929 -41.087 1.00 97.44 783 ASN A CA 1
ATOM 5854 C C . ASN A 1 783 ? 27.318 -11.007 -42.077 1.00 97.44 783 ASN A C 1
ATOM 5856 O O . ASN A 1 783 ? 27.502 -11.027 -43.297 1.00 97.44 783 ASN A O 1
ATOM 5860 N N . LEU A 1 784 ? 26.093 -10.977 -41.552 1.00 97.94 784 LEU A N 1
ATOM 5861 C CA . LEU A 1 784 ? 24.857 -10.986 -42.329 1.00 97.94 784 LEU A CA 1
ATOM 5862 C C . LEU A 1 784 ? 24.145 -9.634 -42.205 1.00 97.94 784 LEU A C 1
ATOM 5864 O O . LEU A 1 784 ? 23.584 -9.299 -41.163 1.00 97.94 784 LEU A O 1
ATOM 5868 N N . ILE A 1 785 ? 24.134 -8.864 -43.291 1.00 98.38 785 ILE A N 1
ATOM 5869 C CA . ILE A 1 785 ? 23.587 -7.504 -43.336 1.00 98.38 785 ILE A CA 1
ATOM 5870 C C . ILE A 1 785 ? 22.401 -7.489 -44.296 1.00 98.38 785 ILE A C 1
ATOM 5872 O O . ILE A 1 785 ? 22.595 -7.643 -45.504 1.00 98.38 785 ILE A O 1
ATOM 5876 N N . PHE A 1 786 ? 21.173 -7.292 -43.813 1.00 97.25 786 PHE A N 1
ATOM 5877 C CA . PHE A 1 786 ? 20.003 -7.386 -44.691 1.00 97.25 786 PHE A CA 1
ATOM 5878 C C . PHE A 1 786 ? 18.814 -6.487 -44.366 1.00 97.25 786 PHE A C 1
ATOM 5880 O O . PHE A 1 786 ? 18.583 -6.105 -43.227 1.00 97.25 786 PHE A O 1
ATOM 5887 N N . ASP A 1 787 ? 18.035 -6.156 -45.395 1.00 96.38 787 ASP A N 1
ATOM 5888 C CA . ASP A 1 787 ? 16.798 -5.369 -45.291 1.00 96.38 787 ASP A CA 1
ATOM 5889 C C . ASP A 1 787 ? 16.954 -4.027 -44.547 1.00 96.38 787 ASP A C 1
ATOM 5891 O O . ASP A 1 787 ? 15.991 -3.474 -44.014 1.00 96.38 787 ASP A O 1
ATOM 5895 N N . ASN A 1 788 ? 18.165 -3.464 -44.513 1.00 97.75 788 ASN A N 1
ATOM 5896 C CA . ASN A 1 788 ? 18.391 -2.140 -43.946 1.00 97.75 788 ASN A CA 1
ATOM 5897 C C . ASN A 1 788 ? 17.984 -1.055 -44.956 1.00 97.75 788 ASN A C 1
ATOM 5899 O O . ASN A 1 788 ? 18.175 -1.198 -46.169 1.00 97.75 788 ASN A O 1
ATOM 5903 N N . VAL A 1 789 ? 17.452 0.056 -44.445 1.00 96.62 789 VAL A N 1
ATOM 5904 C CA . VAL A 1 789 ? 17.091 1.248 -45.223 1.00 96.62 789 VAL A CA 1
ATOM 5905 C C . VAL A 1 789 ? 18.057 2.368 -44.871 1.00 96.62 789 VAL A C 1
ATOM 5907 O O . VAL A 1 789 ? 18.023 2.913 -43.770 1.00 96.62 789 VAL A O 1
ATOM 5910 N N . ILE A 1 790 ? 18.918 2.729 -45.817 1.00 96.06 790 ILE A N 1
ATOM 5911 C CA . ILE A 1 790 ? 20.071 3.590 -45.564 1.00 96.06 790 ILE A CA 1
ATOM 5912 C C . ILE A 1 790 ? 19.969 4.872 -46.399 1.00 96.06 790 ILE A C 1
ATOM 5914 O O . ILE A 1 790 ? 19.687 4.855 -47.594 1.00 96.06 790 ILE A O 1
ATOM 5918 N N . THR A 1 791 ? 20.207 6.025 -45.791 1.00 93.19 791 THR A N 1
ATOM 5919 C CA . THR A 1 791 ? 20.339 7.306 -46.492 1.00 93.19 791 THR A CA 1
ATOM 5920 C C . THR A 1 791 ? 21.688 7.915 -46.146 1.00 93.19 791 THR A C 1
ATOM 5922 O O . THR A 1 791 ? 21.890 8.315 -45.008 1.00 93.19 791 THR A O 1
ATOM 5925 N N . GLY A 1 792 ? 22.608 7.981 -47.112 1.00 86.00 792 GLY A N 1
ATOM 5926 C CA . GLY A 1 792 ? 23.965 8.504 -46.908 1.00 86.00 792 GLY A CA 1
ATOM 5927 C C . GLY A 1 792 ? 24.274 9.661 -47.852 1.00 86.00 792 GLY A C 1
ATOM 5928 O O . GLY A 1 792 ? 24.643 9.446 -49.004 1.00 86.00 792 GLY A O 1
ATOM 5929 N N . LEU A 1 793 ? 24.121 10.910 -47.408 1.00 81.75 793 LEU A N 1
ATOM 5930 C CA . LEU A 1 793 ? 24.095 12.065 -48.326 1.00 81.75 793 LEU A CA 1
ATOM 5931 C C . LEU A 1 793 ? 25.402 12.304 -49.100 1.00 81.75 793 LEU A C 1
ATOM 5933 O O . LEU A 1 793 ? 25.350 12.838 -50.208 1.00 81.75 793 LEU A O 1
ATOM 5937 N N . SER A 1 794 ? 26.549 11.921 -48.534 1.00 84.88 794 SER A N 1
ATOM 5938 C CA . SER A 1 794 ? 27.873 12.181 -49.123 1.00 84.88 794 SER A CA 1
ATOM 5939 C C . SER A 1 794 ? 28.808 10.965 -49.101 1.00 84.88 794 SER A C 1
ATOM 5941 O O . SER A 1 794 ? 30.013 11.152 -49.223 1.00 84.88 794 SER A O 1
ATOM 5943 N N . SER A 1 795 ? 28.276 9.748 -48.942 1.00 88.19 795 SER A N 1
ATOM 5944 C CA . SER A 1 795 ? 29.072 8.511 -48.852 1.00 88.19 795 SER A CA 1
ATOM 5945 C C . SER A 1 795 ? 28.399 7.336 -49.572 1.00 88.19 795 SER A C 1
ATOM 5947 O O . SER A 1 795 ? 27.445 7.556 -50.327 1.00 88.19 795 SER A O 1
ATOM 5949 N N . TYR A 1 796 ? 28.892 6.110 -49.373 1.00 92.12 796 TYR A N 1
ATOM 5950 C CA . TYR A 1 796 ? 28.212 4.878 -49.780 1.00 92.12 796 TYR A CA 1
ATOM 5951 C C . TYR A 1 796 ? 27.147 4.471 -48.751 1.00 92.12 796 TYR A C 1
ATOM 5953 O O . TYR A 1 796 ? 27.155 4.935 -47.608 1.00 92.12 796 TYR A O 1
ATOM 5961 N N . LEU A 1 797 ? 26.192 3.619 -49.147 1.00 94.06 797 LEU A N 1
ATOM 5962 C CA . LEU A 1 797 ? 25.263 3.033 -48.168 1.00 94.06 797 LEU A CA 1
ATOM 5963 C C . LEU A 1 797 ? 26.011 2.075 -47.241 1.00 94.06 797 LEU A C 1
ATOM 5965 O O . LEU A 1 797 ? 25.834 2.146 -46.027 1.00 94.06 797 LEU A O 1
ATOM 5969 N N . ILE A 1 798 ? 26.841 1.211 -47.826 1.00 95.94 798 ILE A N 1
ATOM 5970 C CA . ILE A 1 798 ? 27.664 0.245 -47.107 1.00 95.94 798 ILE A CA 1
ATOM 5971 C C . ILE A 1 798 ? 29.111 0.350 -47.607 1.00 95.94 798 ILE A C 1
ATOM 5973 O O . ILE A 1 798 ? 29.338 0.387 -48.820 1.00 95.94 798 ILE A O 1
ATOM 5977 N N . GLY A 1 799 ? 30.063 0.430 -46.681 1.00 95.00 799 GLY A N 1
ATOM 5978 C CA . GLY A 1 799 ? 31.501 0.345 -46.931 1.00 95.00 799 GLY A CA 1
ATOM 5979 C C . GLY A 1 799 ? 32.069 -0.958 -46.374 1.00 95.00 799 GLY A C 1
ATOM 5980 O O . GLY A 1 799 ? 31.680 -1.390 -45.291 1.00 95.00 799 GLY A O 1
ATOM 5981 N N . LEU A 1 800 ? 32.931 -1.608 -47.153 1.00 94.75 800 LEU A N 1
ATOM 5982 C CA . LEU A 1 800 ? 33.768 -2.732 -46.738 1.00 94.75 800 LEU A CA 1
ATOM 5983 C C . LEU A 1 800 ? 35.231 -2.276 -46.864 1.00 94.75 800 LEU A C 1
ATOM 5985 O O . LEU A 1 800 ? 35.838 -2.446 -47.928 1.00 94.75 800 LEU A O 1
ATOM 5989 N N . GLU A 1 801 ? 35.788 -1.632 -45.839 1.00 90.12 801 GLU A N 1
ATOM 5990 C CA . GLU A 1 801 ? 37.125 -1.026 -45.901 1.00 90.12 801 GLU A CA 1
ATOM 5991 C C . GLU A 1 801 ? 38.161 -1.770 -45.039 1.00 90.12 801 GLU A C 1
ATOM 5993 O O . GLU A 1 801 ? 38.027 -1.831 -43.817 1.00 90.12 801 GLU A O 1
ATOM 5998 N N . PRO A 1 802 ? 39.232 -2.334 -45.633 1.00 87.19 802 PRO A N 1
ATOM 5999 C CA . PRO A 1 802 ? 40.258 -3.023 -44.856 1.00 87.19 802 PRO A CA 1
ATOM 6000 C C . PRO A 1 802 ? 41.239 -2.040 -44.197 1.00 87.19 802 PRO A C 1
ATOM 6002 O O . PRO A 1 802 ? 41.768 -1.131 -44.849 1.00 87.19 802 PRO A O 1
ATOM 6005 N N . LYS A 1 803 ? 41.590 -2.286 -42.929 1.00 82.38 803 LYS A N 1
ATOM 6006 C CA . LYS A 1 803 ? 42.648 -1.576 -42.177 1.00 82.38 803 LYS A CA 1
ATOM 6007 C C . LYS A 1 803 ? 43.820 -2.472 -41.765 1.00 82.38 803 LYS A C 1
ATOM 6009 O O . LYS A 1 803 ? 44.705 -2.052 -41.013 1.00 82.38 803 LYS A O 1
ATOM 6014 N N . GLY A 1 804 ? 43.926 -3.652 -42.366 1.00 69.50 804 GLY A N 1
ATOM 6015 C CA . GLY A 1 804 ? 45.065 -4.561 -42.220 1.00 69.50 804 GLY A CA 1
ATOM 6016 C C . GLY A 1 804 ? 44.667 -6.018 -41.995 1.00 69.50 804 GLY A C 1
ATOM 6017 O O . GLY A 1 804 ? 45.541 -6.886 -42.075 1.00 69.50 804 GLY A O 1
ATOM 6018 N N . GLY A 1 805 ? 43.383 -6.275 -41.734 1.00 70.50 805 GLY A N 1
ATOM 6019 C CA . GLY A 1 805 ? 42.732 -7.584 -41.757 1.00 70.50 805 GLY A CA 1
ATOM 6020 C C . GLY A 1 805 ? 42.084 -7.914 -43.109 1.00 70.50 805 GLY A C 1
ATOM 6021 O O . GLY A 1 805 ? 42.256 -7.200 -44.096 1.00 70.50 805 GLY A O 1
ATOM 6022 N N . GLY A 1 806 ? 41.385 -9.051 -43.172 1.00 82.69 806 GLY A N 1
ATOM 6023 C CA . GLY A 1 806 ? 40.679 -9.508 -44.371 1.00 82.69 806 GLY A CA 1
ATOM 6024 C C . GLY A 1 806 ? 39.167 -9.438 -44.181 1.00 82.69 806 GLY A C 1
ATOM 6025 O O . GLY A 1 806 ? 38.654 -10.006 -43.226 1.00 82.69 806 GLY A O 1
ATOM 6026 N N . ILE A 1 807 ? 38.463 -8.788 -45.110 1.00 90.88 807 ILE A N 1
ATOM 6027 C CA . ILE A 1 807 ? 36.996 -8.703 -45.124 1.00 90.88 807 ILE A CA 1
ATOM 6028 C C . ILE A 1 807 ? 36.455 -9.757 -46.082 1.00 90.88 807 ILE A C 1
ATOM 6030 O O . ILE A 1 807 ? 36.559 -9.586 -47.297 1.00 90.88 807 ILE A O 1
ATOM 6034 N N . MET A 1 808 ? 35.897 -10.846 -45.557 1.00 93.38 808 MET A N 1
ATOM 6035 C CA . MET A 1 808 ? 35.442 -11.976 -46.371 1.00 93.38 808 MET A CA 1
ATOM 6036 C C . MET A 1 808 ? 34.144 -12.585 -45.859 1.00 93.38 808 MET A C 1
ATOM 6038 O O . MET A 1 808 ? 33.809 -12.483 -44.683 1.00 93.38 808 MET A O 1
ATOM 6042 N N . ASN A 1 809 ? 33.431 -13.265 -46.754 1.00 93.62 809 ASN A N 1
ATOM 6043 C CA . ASN A 1 809 ? 32.208 -14.012 -46.466 1.00 93.62 809 ASN A CA 1
ATOM 6044 C C . ASN A 1 809 ? 31.070 -13.178 -45.860 1.00 93.62 809 ASN A C 1
ATOM 6046 O O . ASN A 1 809 ? 30.093 -13.740 -45.368 1.00 93.62 809 ASN A O 1
ATOM 6050 N N . ASN A 1 810 ? 31.141 -11.849 -45.929 1.00 96.19 810 ASN A N 1
ATOM 6051 C CA . ASN A 1 810 ? 30.027 -11.010 -45.518 1.00 96.19 810 ASN A CA 1
ATOM 6052 C C . ASN A 1 810 ? 28.911 -11.109 -46.565 1.00 96.19 810 ASN A C 1
ATOM 6054 O O . ASN A 1 810 ? 29.167 -11.076 -47.774 1.00 96.19 810 ASN A O 1
ATOM 6058 N N . VAL A 1 811 ? 27.667 -11.237 -46.109 1.00 97.38 811 VAL A N 1
ATOM 6059 C CA . VAL A 1 811 ? 26.486 -11.415 -46.959 1.00 97.38 811 VAL A CA 1
ATOM 6060 C C . VAL A 1 811 ? 25.573 -10.203 -46.825 1.00 97.38 811 VAL A C 1
ATOM 6062 O O . VAL A 1 811 ? 24.965 -9.967 -45.784 1.00 97.38 811 VAL A O 1
ATOM 6065 N N . LEU A 1 812 ? 25.444 -9.446 -47.911 1.00 97.50 812 LEU A N 1
ATOM 6066 C CA . LEU A 1 812 ? 24.650 -8.233 -48.007 1.00 97.50 812 LEU A CA 1
ATOM 6067 C C . LEU A 1 812 ? 23.387 -8.528 -48.821 1.00 97.50 812 LEU A C 1
ATOM 6069 O O . LEU A 1 812 ? 23.466 -8.699 -50.035 1.00 97.50 812 LEU A O 1
ATOM 6073 N N . THR A 1 813 ? 22.217 -8.571 -48.184 1.00 95.88 813 THR A N 1
ATOM 6074 C CA . THR A 1 813 ? 20.958 -8.939 -48.857 1.00 95.88 813 THR A CA 1
ATOM 6075 C C . THR A 1 813 ? 19.927 -7.821 -48.794 1.00 95.88 813 THR A C 1
ATOM 6077 O O . THR A 1 813 ? 19.579 -7.362 -47.718 1.00 95.88 813 THR A O 1
ATOM 6080 N N . ASN A 1 814 ? 19.386 -7.390 -49.935 1.00 94.00 814 ASN A N 1
ATOM 6081 C CA . ASN A 1 814 ? 18.236 -6.472 -49.991 1.00 94.00 814 ASN A CA 1
ATOM 6082 C C . ASN A 1 814 ? 18.391 -5.153 -49.204 1.00 94.00 814 ASN A C 1
ATOM 6084 O O . ASN A 1 814 ? 17.404 -4.495 -48.883 1.00 94.00 814 ASN A O 1
ATOM 6088 N N . ASN A 1 815 ? 19.620 -4.712 -48.933 1.00 94.50 815 ASN A N 1
ATOM 6089 C CA . ASN A 1 815 ? 19.842 -3.393 -48.352 1.00 94.50 815 ASN A CA 1
ATOM 6090 C C . ASN A 1 815 ? 19.500 -2.329 -49.399 1.00 94.50 815 ASN A C 1
ATOM 6092 O O . ASN A 1 815 ? 19.977 -2.375 -50.536 1.00 94.50 815 ASN A O 1
ATOM 6096 N N . THR A 1 816 ? 18.651 -1.378 -49.022 1.00 89.69 816 THR A N 1
ATOM 6097 C CA . THR A 1 816 ? 18.136 -0.346 -49.925 1.00 89.69 816 THR A CA 1
ATOM 6098 C C . THR A 1 816 ? 18.450 1.038 -49.396 1.00 89.69 816 THR A C 1
ATOM 6100 O O . THR A 1 816 ? 18.788 1.223 -48.228 1.00 89.69 816 THR A O 1
ATOM 6103 N N . GLY A 1 817 ? 18.352 2.041 -50.263 1.00 89.81 817 GLY A N 1
ATOM 6104 C CA . GLY A 1 817 ? 18.661 3.386 -49.834 1.00 89.81 817 GLY A CA 1
ATOM 6105 C C . GLY A 1 817 ? 18.907 4.385 -50.940 1.00 89.81 817 GLY A C 1
ATOM 6106 O O . GLY A 1 817 ? 18.752 4.102 -52.129 1.00 89.81 817 GLY A O 1
ATOM 6107 N N . SER A 1 818 ? 19.332 5.567 -50.517 1.00 89.19 818 SER A N 1
ATOM 6108 C CA . SER A 1 818 ? 19.852 6.596 -51.407 1.00 89.19 818 SER A CA 1
ATOM 6109 C C . SER A 1 818 ? 21.140 7.168 -50.849 1.00 89.19 818 SER A C 1
ATOM 6111 O O . SER A 1 818 ? 21.162 7.635 -49.709 1.00 89.19 818 SER A O 1
ATOM 6113 N N . SER A 1 819 ? 22.187 7.171 -51.661 1.00 87.69 819 SER A N 1
ATOM 6114 C CA . SER A 1 819 ? 23.464 7.754 -51.294 1.00 87.69 819 SER A CA 1
ATOM 6115 C C . SER A 1 819 ? 24.021 8.708 -52.348 1.00 87.69 819 SER A C 1
ATOM 6117 O O . SER A 1 819 ? 23.538 8.759 -53.488 1.00 87.69 819 SER A O 1
ATOM 6119 N N . GLY A 1 820 ? 25.031 9.479 -51.940 1.00 83.88 820 GLY A N 1
ATOM 6120 C CA . GLY A 1 820 ? 25.773 10.393 -52.803 1.00 83.88 820 GLY A CA 1
ATOM 6121 C C . GLY A 1 820 ? 26.797 9.710 -53.718 1.00 83.88 820 GLY A C 1
ATOM 6122 O O . GLY A 1 820 ? 27.074 10.256 -54.787 1.00 83.88 820 GLY A O 1
ATOM 6123 N N . LEU A 1 821 ? 27.345 8.547 -53.329 1.00 87.25 821 LEU A N 1
ATOM 6124 C CA . LEU A 1 821 ? 28.436 7.871 -54.058 1.00 87.25 821 LEU A CA 1
ATOM 6125 C C . LEU A 1 821 ? 28.047 6.528 -54.701 1.00 87.25 821 LEU A C 1
ATOM 6127 O O . LEU A 1 821 ? 28.613 6.173 -55.731 1.00 87.25 821 LEU A O 1
ATOM 6131 N N . GLY A 1 822 ? 27.072 5.809 -54.144 1.00 88.69 822 GLY A N 1
ATOM 6132 C CA . GLY A 1 822 ? 26.639 4.483 -54.602 1.00 88.69 822 GLY A CA 1
ATOM 6133 C C . GLY A 1 822 ? 26.210 3.552 -53.461 1.00 88.69 822 GLY A C 1
ATOM 6134 O O . GLY A 1 822 ? 26.293 3.904 -52.281 1.00 88.69 822 GLY A O 1
ATOM 6135 N N . SER A 1 823 ? 25.718 2.358 -53.787 1.00 90.44 823 SER A N 1
ATOM 6136 C CA . SER A 1 823 ? 25.239 1.419 -52.764 1.00 90.44 823 SER A CA 1
ATOM 6137 C C . SER A 1 823 ? 26.353 0.763 -51.962 1.00 90.44 823 SER A C 1
ATOM 6139 O O . SER A 1 823 ? 26.167 0.535 -50.772 1.00 90.44 823 SER A O 1
ATOM 6141 N N . LEU A 1 824 ? 27.482 0.454 -52.594 1.00 94.06 824 LEU A N 1
ATOM 6142 C CA . LEU A 1 824 ? 28.515 -0.368 -51.975 1.00 94.06 824 LEU A CA 1
ATOM 6143 C C . LEU A 1 824 ? 29.899 0.074 -52.431 1.00 94.06 824 LEU A C 1
ATOM 6145 O O . LEU A 1 824 ? 30.142 0.168 -53.636 1.00 94.06 824 LEU A O 1
ATOM 6149 N N . LEU A 1 825 ? 30.788 0.303 -51.472 1.00 93.56 825 LEU A N 1
ATOM 6150 C CA . LEU A 1 825 ? 32.228 0.315 -51.685 1.00 93.56 825 LEU A CA 1
ATOM 6151 C C . LEU A 1 825 ? 32.788 -0.987 -51.136 1.00 93.56 825 LEU A C 1
ATOM 6153 O O . LEU A 1 825 ? 32.611 -1.277 -49.959 1.00 93.56 825 LEU A O 1
ATOM 6157 N N . ASP A 1 826 ? 33.450 -1.753 -51.993 1.00 93.69 826 ASP A N 1
ATOM 6158 C CA . ASP A 1 826 ? 34.116 -2.985 -51.605 1.00 93.69 826 ASP A CA 1
ATOM 6159 C C . ASP A 1 826 ? 35.620 -2.836 -51.817 1.00 93.69 826 ASP A C 1
ATOM 6161 O O . ASP A 1 826 ? 36.125 -2.923 -52.939 1.00 93.69 826 ASP A O 1
ATOM 6165 N N . GLY A 1 827 ? 36.308 -2.519 -50.725 1.00 90.38 827 GLY A N 1
ATOM 6166 C CA . GLY A 1 827 ? 37.754 -2.385 -50.666 1.00 90.38 827 GLY A CA 1
ATOM 6167 C C . GLY A 1 827 ? 38.472 -3.688 -50.330 1.00 90.38 827 GLY A C 1
ATOM 6168 O O . GLY A 1 827 ? 39.685 -3.636 -50.136 1.00 90.38 827 GLY A O 1
ATOM 6169 N N . SER A 1 828 ? 37.769 -4.822 -50.231 1.00 88.12 828 SER A N 1
ATOM 6170 C CA . SER A 1 828 ? 38.387 -6.109 -49.904 1.00 88.12 828 SER A CA 1
ATOM 6171 C C . SER A 1 828 ? 39.458 -6.524 -50.930 1.00 88.12 828 SER A C 1
ATOM 6173 O O . SER A 1 828 ? 39.451 -6.119 -52.096 1.00 88.12 828 SER A O 1
ATOM 6175 N N . ASP A 1 829 ? 40.447 -7.305 -50.476 1.00 80.19 829 ASP A N 1
ATOM 6176 C CA . ASP A 1 829 ? 41.450 -7.884 -51.374 1.00 80.19 829 ASP A CA 1
ATOM 6177 C C . ASP A 1 829 ? 40.789 -8.852 -52.368 1.00 80.19 829 ASP A C 1
ATOM 6179 O O . ASP A 1 829 ? 39.835 -9.547 -52.036 1.00 80.19 829 ASP A O 1
ATOM 6183 N N . ALA A 1 830 ? 41.353 -8.982 -53.573 1.00 77.38 830 ALA A N 1
ATOM 6184 C CA . ALA A 1 830 ? 40.756 -9.765 -54.663 1.00 77.38 830 ALA A CA 1
ATOM 6185 C C . ALA A 1 830 ? 40.497 -11.258 -54.350 1.00 77.38 830 ALA A C 1
ATOM 6187 O O . ALA A 1 830 ? 39.719 -11.893 -55.061 1.00 77.38 830 ALA A O 1
ATOM 6188 N N . ASP A 1 831 ? 41.155 -11.813 -53.327 1.00 80.44 831 ASP A N 1
ATOM 6189 C CA . ASP A 1 831 ? 40.985 -13.201 -52.878 1.00 80.44 831 ASP A CA 1
ATOM 6190 C C . ASP A 1 831 ? 39.909 -13.353 -51.778 1.00 80.44 831 ASP A C 1
ATOM 6192 O O . ASP A 1 831 ? 39.531 -14.472 -51.430 1.00 80.44 831 ASP A O 1
ATOM 6196 N N . ASN A 1 832 ? 39.386 -12.243 -51.251 1.00 88.44 832 ASN A N 1
ATOM 6197 C CA . ASN A 1 832 ? 38.424 -12.204 -50.156 1.00 88.44 832 ASN A CA 1
ATOM 6198 C C . ASN A 1 832 ? 37.023 -11.923 -50.705 1.00 88.44 832 ASN A C 1
ATOM 6200 O O . ASN A 1 832 ? 36.587 -10.782 -50.809 1.00 88.44 832 ASN A O 1
ATOM 6204 N N . ASN A 1 833 ? 36.310 -12.980 -51.087 1.00 92.06 833 ASN A N 1
ATOM 6205 C CA . ASN A 1 833 ? 34.979 -12.818 -51.660 1.00 92.06 833 ASN A CA 1
ATOM 6206 C C . ASN A 1 833 ? 33.955 -12.391 -50.604 1.00 92.06 833 ASN A C 1
ATOM 6208 O O . ASN A 1 833 ? 33.845 -13.006 -49.545 1.00 92.06 833 ASN A O 1
ATOM 6212 N N . ASN A 1 834 ? 33.123 -11.420 -50.962 1.00 95.31 834 ASN A N 1
ATOM 6213 C CA . ASN A 1 834 ? 31.904 -11.070 -50.246 1.00 95.31 834 ASN A CA 1
ATOM 6214 C C . ASN A 1 834 ? 30.696 -11.362 -51.142 1.00 95.31 834 ASN A C 1
ATOM 6216 O O . ASN A 1 834 ? 30.838 -11.565 -52.353 1.00 95.31 834 ASN A O 1
ATOM 6220 N N . THR A 1 835 ? 29.504 -11.432 -50.551 1.00 96.12 835 THR A N 1
ATOM 6221 C CA . THR A 1 835 ? 28.278 -11.786 -51.270 1.00 96.12 835 THR A CA 1
ATOM 6222 C C . THR A 1 835 ? 27.261 -10.650 -51.245 1.00 96.12 835 THR A C 1
ATOM 6224 O O . THR A 1 835 ? 26.855 -10.205 -50.179 1.00 96.12 835 THR A O 1
ATOM 6227 N N . LEU A 1 836 ? 26.791 -10.217 -52.415 1.00 95.62 836 LEU A N 1
ATOM 6228 C CA . LEU A 1 836 ? 25.670 -9.287 -52.575 1.00 95.62 836 LEU A CA 1
ATOM 6229 C C . LEU A 1 836 ? 24.475 -10.037 -53.166 1.00 95.62 836 LEU A C 1
ATOM 6231 O O . LEU A 1 836 ? 24.609 -10.738 -54.170 1.00 95.62 836 LEU A O 1
ATOM 6235 N N . ILE A 1 837 ? 23.294 -9.874 -52.575 1.00 95.56 837 ILE A N 1
ATOM 6236 C CA . ILE A 1 837 ? 22.062 -10.523 -53.022 1.00 95.56 837 ILE A CA 1
ATOM 6237 C C . ILE A 1 837 ? 20.937 -9.495 -53.099 1.00 95.56 837 ILE A C 1
ATOM 6239 O O . ILE A 1 837 ? 20.652 -8.778 -52.142 1.00 95.56 837 ILE A O 1
ATOM 6243 N N . PHE A 1 838 ? 20.235 -9.477 -54.228 1.00 95.19 838 PHE A N 1
ATOM 6244 C CA . PHE A 1 838 ? 18.898 -8.892 -54.309 1.00 95.19 838 PHE A CA 1
ATOM 6245 C C . PHE A 1 838 ? 17.902 -9.995 -54.629 1.00 95.19 838 PHE A C 1
ATOM 6247 O O . PHE A 1 838 ? 18.097 -10.737 -55.591 1.00 95.19 838 PHE A O 1
ATOM 6254 N N . SER A 1 839 ? 16.836 -10.109 -53.844 1.00 94.88 839 SER A N 1
ATOM 6255 C CA . SER A 1 839 ? 15.808 -11.134 -54.007 1.00 94.88 839 SER A CA 1
ATOM 6256 C C . SER A 1 839 ? 14.413 -10.615 -53.662 1.00 94.88 839 SER A C 1
ATOM 6258 O O . SER A 1 839 ? 14.247 -9.740 -52.814 1.00 94.88 839 SER A O 1
ATOM 6260 N N . ASN A 1 840 ? 13.398 -11.151 -54.335 1.00 94.12 840 ASN A N 1
ATOM 6261 C CA . ASN A 1 840 ? 11.988 -10.962 -54.005 1.00 94.12 840 ASN A CA 1
ATOM 6262 C C . ASN A 1 840 ? 11.167 -12.190 -54.447 1.00 94.12 840 ASN A C 1
ATOM 6264 O O . ASN A 1 840 ? 11.719 -13.228 -54.810 1.00 94.12 840 ASN A O 1
ATOM 6268 N N . GLU A 1 841 ? 9.839 -12.062 -54.467 1.00 95.50 841 GLU A N 1
ATOM 6269 C CA . GLU A 1 841 ? 8.921 -13.139 -54.865 1.00 95.50 841 GLU A CA 1
ATOM 6270 C C . GLU A 1 841 ? 9.102 -13.662 -56.308 1.00 95.50 841 GLU A C 1
ATOM 6272 O O . GLU A 1 841 ? 8.693 -14.784 -56.602 1.00 95.50 841 GLU A O 1
ATOM 6277 N N . PHE A 1 842 ? 9.707 -12.887 -57.216 1.00 95.62 842 PHE A N 1
ATOM 6278 C CA . PHE A 1 842 ? 9.867 -13.251 -58.630 1.00 95.62 842 PHE A CA 1
ATOM 6279 C C . PHE A 1 842 ? 11.237 -13.841 -58.962 1.00 95.62 842 PHE A C 1
ATOM 6281 O O . PHE A 1 842 ? 11.373 -14.563 -59.955 1.00 95.62 842 PHE A O 1
ATOM 6288 N N . GLY A 1 843 ? 12.253 -13.566 -58.149 1.00 95.88 843 GLY A N 1
ATOM 6289 C CA . GLY A 1 843 ? 13.582 -14.117 -58.359 1.00 95.88 843 GLY A CA 1
ATOM 6290 C C . GLY A 1 843 ? 14.661 -13.474 -57.506 1.00 95.88 843 GLY A C 1
ATOM 6291 O O . GLY A 1 843 ? 14.383 -12.693 -56.599 1.00 95.88 843 GLY A O 1
ATOM 6292 N N . ALA A 1 844 ? 15.907 -13.815 -57.818 1.00 96.44 844 ALA A N 1
ATOM 6293 C CA . ALA A 1 844 ? 17.086 -13.300 -57.144 1.00 96.44 844 ALA A CA 1
ATOM 6294 C C . ALA A 1 844 ? 18.264 -13.118 -58.107 1.00 96.44 844 ALA A C 1
ATOM 6296 O O . ALA A 1 844 ? 18.367 -13.818 -59.117 1.00 96.44 844 ALA A O 1
ATOM 6297 N N . ILE A 1 845 ? 19.173 -12.212 -57.756 1.00 95.31 845 ILE A N 1
ATOM 6298 C CA . ILE A 1 845 ? 20.512 -12.107 -58.334 1.00 95.31 845 ILE A CA 1
ATOM 6299 C C . ILE A 1 845 ? 21.521 -12.143 -57.187 1.00 95.31 845 ILE A C 1
ATOM 6301 O O . ILE A 1 845 ? 21.341 -11.446 -56.190 1.00 95.31 845 ILE A O 1
ATOM 6305 N N . ASN A 1 846 ? 22.554 -12.967 -57.339 1.00 95.25 846 ASN A N 1
ATOM 6306 C CA . ASN A 1 846 ? 23.612 -13.184 -56.362 1.00 95.25 846 ASN A CA 1
ATOM 6307 C C . ASN A 1 846 ? 24.992 -12.987 -57.016 1.00 95.25 846 ASN A C 1
ATOM 6309 O O . ASN A 1 846 ? 25.306 -13.627 -58.031 1.00 95.25 846 ASN A O 1
ATOM 6313 N N . TRP A 1 847 ? 25.807 -12.130 -56.402 1.00 93.88 847 TRP A N 1
ATOM 6314 C CA . TRP A 1 847 ? 27.230 -11.955 -56.681 1.00 93.88 847 TRP A CA 1
ATOM 6315 C C . TRP A 1 847 ? 28.053 -12.428 -55.508 1.00 93.88 847 TRP A C 1
ATOM 6317 O O . TRP A 1 847 ? 27.875 -11.912 -54.415 1.00 93.88 847 TRP A O 1
ATOM 6327 N N . THR A 1 848 ? 29.020 -13.297 -55.773 1.00 93.75 848 THR A N 1
ATOM 6328 C CA . THR A 1 848 ? 30.076 -13.637 -54.820 1.00 93.75 848 THR A CA 1
ATOM 6329 C C . THR A 1 848 ? 31.406 -13.305 -55.482 1.00 93.75 848 THR A C 1
ATOM 6331 O O . THR A 1 848 ? 31.854 -14.042 -56.361 1.00 93.75 848 THR A O 1
ATOM 6334 N N . LEU A 1 849 ? 31.968 -12.144 -55.146 1.00 92.00 849 LEU A N 1
ATOM 6335 C CA . LEU A 1 849 ? 33.133 -11.544 -55.805 1.00 92.00 849 LEU A CA 1
ATOM 6336 C C . LEU A 1 849 ? 34.039 -10.888 -54.752 1.00 92.00 849 LEU A C 1
ATOM 6338 O O . LEU A 1 849 ? 33.543 -10.442 -53.724 1.00 92.00 849 LEU A O 1
ATOM 6342 N N . GLY A 1 850 ? 35.337 -10.769 -55.039 1.00 88.81 850 GLY A N 1
ATOM 6343 C CA . GLY A 1 850 ? 36.288 -9.994 -54.224 1.00 88.81 850 GLY A CA 1
ATOM 6344 C C . GLY A 1 850 ? 36.267 -8.487 -54.505 1.00 88.81 850 GLY A C 1
ATOM 6345 O O . GLY A 1 850 ? 37.147 -7.766 -54.063 1.00 88.81 850 GLY A O 1
ATOM 6346 N N . ASN A 1 851 ? 35.329 -8.017 -55.334 1.00 90.62 851 ASN A N 1
ATOM 6347 C CA . ASN A 1 851 ? 35.029 -6.597 -55.492 1.00 90.62 851 ASN A CA 1
ATOM 6348 C C . ASN A 1 851 ? 33.579 -6.425 -55.962 1.00 90.62 851 ASN A C 1
ATOM 6350 O O . ASN A 1 851 ? 33.233 -6.723 -57.108 1.00 90.62 851 ASN A O 1
ATOM 6354 N N . LEU A 1 852 ? 32.730 -5.936 -55.068 1.00 93.06 852 LEU A N 1
ATOM 6355 C CA . LEU A 1 852 ? 31.317 -5.646 -55.297 1.00 93.06 852 LEU A CA 1
ATOM 6356 C C . LEU A 1 852 ? 31.019 -4.142 -55.463 1.00 93.06 852 LEU A C 1
ATOM 6358 O O . LEU A 1 852 ? 29.859 -3.730 -55.400 1.00 93.06 852 LEU A O 1
ATOM 6362 N N . THR A 1 853 ? 32.042 -3.306 -55.671 1.00 92.38 853 THR A N 1
ATOM 6363 C CA . THR A 1 853 ? 31.901 -1.842 -55.703 1.00 92.38 853 THR A CA 1
ATOM 6364 C C . THR A 1 853 ? 30.911 -1.362 -56.773 1.00 92.38 853 THR A C 1
ATOM 6366 O O . THR A 1 853 ? 30.967 -1.759 -57.942 1.00 92.38 853 THR A O 1
ATOM 6369 N N . THR A 1 854 ? 30.033 -0.425 -56.398 1.00 90.88 854 THR A N 1
ATOM 6370 C CA . THR A 1 854 ? 29.064 0.214 -57.300 1.00 90.88 854 THR A CA 1
ATOM 6371 C C . THR A 1 854 ? 28.985 1.722 -57.116 1.00 90.88 854 THR A C 1
ATOM 6373 O O . THR A 1 854 ? 28.842 2.223 -56.007 1.00 90.88 854 THR A O 1
ATOM 6376 N N . GLY A 1 855 ? 28.975 2.455 -58.232 1.00 86.62 855 GLY A N 1
ATOM 6377 C CA . GLY A 1 855 ? 28.720 3.899 -58.265 1.00 86.62 855 GLY A CA 1
ATOM 6378 C C . GLY A 1 855 ? 27.238 4.268 -58.418 1.00 86.62 855 GLY A C 1
ATOM 6379 O O . GLY A 1 855 ? 26.916 5.404 -58.761 1.00 86.62 855 GLY A O 1
ATOM 6380 N N . LEU A 1 856 ? 26.326 3.304 -58.251 1.00 89.75 856 LEU A N 1
ATOM 6381 C CA . LEU A 1 856 ? 24.880 3.495 -58.382 1.00 89.75 856 LEU A CA 1
ATOM 6382 C C . LEU A 1 856 ? 24.149 3.031 -57.133 1.00 89.75 856 LEU A C 1
ATOM 6384 O O . LEU A 1 856 ? 24.557 2.082 -56.472 1.00 89.75 856 LEU A O 1
ATOM 6388 N N . ASN A 1 857 ? 23.020 3.682 -56.861 1.00 90.38 857 ASN A N 1
ATOM 6389 C CA . ASN A 1 857 ? 22.070 3.224 -55.858 1.00 90.38 857 ASN A CA 1
ATOM 6390 C C . ASN A 1 857 ? 21.283 2.026 -56.416 1.00 90.38 857 ASN A C 1
ATOM 6392 O O . ASN A 1 857 ? 20.413 2.172 -57.284 1.00 90.38 857 ASN A O 1
ATOM 6396 N N . LEU A 1 858 ? 21.612 0.832 -55.937 1.00 90.81 858 LEU A N 1
ATOM 6397 C CA . LEU A 1 858 ? 20.921 -0.417 -56.219 1.00 90.81 858 LEU A CA 1
ATOM 6398 C C . LEU A 1 858 ? 19.585 -0.459 -55.470 1.00 90.81 858 LEU A C 1
ATOM 6400 O O . LEU A 1 858 ? 19.517 -0.298 -54.255 1.00 90.81 858 LEU A O 1
ATOM 6404 N N . SER A 1 859 ? 18.501 -0.639 -56.216 1.00 88.94 859 SER A N 1
ATOM 6405 C CA . SER A 1 859 ? 17.146 -0.744 -55.682 1.00 88.94 859 SER A CA 1
ATOM 6406 C C . SER A 1 859 ? 16.272 -1.572 -56.618 1.00 88.94 859 SER A C 1
ATOM 6408 O O . SER A 1 859 ? 16.284 -1.388 -57.843 1.00 88.94 859 SER A O 1
ATOM 6410 N N . VAL A 1 860 ? 15.502 -2.491 -56.032 1.00 90.56 860 VAL A N 1
ATOM 6411 C CA . VAL A 1 860 ? 14.549 -3.328 -56.768 1.00 90.56 860 VAL A CA 1
ATOM 6412 C C . VAL A 1 860 ? 13.453 -2.446 -57.375 1.00 90.56 860 VAL A C 1
ATOM 6414 O O . VAL A 1 860 ? 12.892 -1.580 -56.709 1.00 90.56 860 VAL A O 1
ATOM 6417 N N . GLY A 1 861 ? 13.161 -2.655 -58.660 1.00 86.19 861 GLY A N 1
ATOM 6418 C CA . GLY A 1 861 ? 12.174 -1.893 -59.431 1.00 86.19 861 GLY A CA 1
ATOM 6419 C C . GLY A 1 861 ? 12.711 -0.612 -60.083 1.00 86.19 861 GLY A C 1
ATOM 6420 O O . GLY A 1 861 ? 11.957 0.069 -60.777 1.00 86.19 861 GLY A O 1
ATOM 6421 N N . SER A 1 862 ? 13.994 -0.279 -59.894 1.00 87.25 862 SER A N 1
ATOM 6422 C CA . SER A 1 862 ? 14.635 0.884 -60.528 1.00 87.25 862 SER A CA 1
ATOM 6423 C C . SER A 1 862 ? 15.935 0.503 -61.237 1.00 87.25 862 SER A C 1
ATOM 6425 O O . SER A 1 862 ? 16.018 0.586 -62.461 1.00 87.25 862 SER A O 1
ATOM 6427 N N . THR A 1 863 ? 16.939 0.049 -60.484 1.00 90.69 863 THR A N 1
ATOM 6428 C CA . THR A 1 863 ? 18.254 -0.352 -61.016 1.00 90.69 863 THR A CA 1
ATOM 6429 C C . THR A 1 863 ? 18.443 -1.864 -61.030 1.00 90.69 863 THR A C 1
ATOM 6431 O O . THR A 1 863 ? 19.201 -2.365 -61.857 1.00 90.69 863 THR A O 1
ATOM 6434 N N . VAL A 1 864 ? 17.713 -2.593 -60.182 1.00 92.62 864 VAL A N 1
ATOM 6435 C CA . VAL A 1 864 ? 17.626 -4.057 -60.178 1.00 92.62 864 VAL A CA 1
ATOM 6436 C C . VAL A 1 864 ? 16.207 -4.462 -60.576 1.00 92.62 864 VAL A C 1
ATOM 6438 O O . VAL A 1 864 ? 15.233 -4.003 -59.982 1.00 92.62 864 VAL A O 1
ATOM 6441 N N . PHE A 1 865 ? 16.067 -5.320 -61.581 1.00 94.31 865 PHE A N 1
ATOM 6442 C CA . PHE A 1 865 ? 14.780 -5.796 -62.083 1.00 94.31 865 PHE A CA 1
ATOM 6443 C C . PHE A 1 865 ? 14.561 -7.232 -61.627 1.00 94.31 865 PHE A C 1
ATOM 6445 O O . PHE A 1 865 ? 15.217 -8.148 -62.118 1.00 94.31 865 PHE A O 1
ATOM 6452 N N . LEU A 1 866 ? 13.636 -7.409 -60.687 1.00 95.69 866 LEU A N 1
ATOM 6453 C CA . LEU A 1 866 ? 13.162 -8.706 -60.216 1.00 95.69 866 LEU A CA 1
ATOM 6454 C C . LEU A 1 866 ? 11.645 -8.745 -60.410 1.00 95.69 866 LEU A C 1
ATOM 6456 O O . LEU A 1 866 ? 10.873 -8.440 -59.504 1.00 95.69 866 LEU A O 1
ATOM 6460 N N . GLU A 1 867 ? 11.215 -9.016 -61.634 1.00 95.38 867 GLU A N 1
ATOM 6461 C CA . GLU A 1 867 ? 9.811 -8.991 -62.036 1.00 95.38 867 GLU A CA 1
ATOM 6462 C C . GLU A 1 867 ? 9.397 -10.353 -62.593 1.00 95.38 867 GLU A C 1
ATOM 6464 O O . GLU A 1 867 ? 10.229 -11.212 -62.895 1.00 95.38 867 GLU A O 1
ATOM 6469 N N . ASN A 1 868 ? 8.092 -10.564 -62.766 1.00 93.06 868 ASN A N 1
ATOM 6470 C CA . ASN A 1 868 ? 7.579 -11.812 -63.318 1.00 93.06 868 ASN A CA 1
ATOM 6471 C C . ASN A 1 868 ? 8.237 -12.140 -64.672 1.00 93.06 868 ASN A C 1
ATOM 6473 O O . ASN A 1 868 ? 7.973 -11.489 -65.686 1.00 93.06 868 ASN A O 1
ATOM 6477 N N . ASN A 1 869 ? 9.051 -13.196 -64.678 1.00 93.50 869 ASN A N 1
ATOM 6478 C CA . ASN A 1 869 ? 9.836 -13.653 -65.820 1.00 93.50 869 ASN A CA 1
ATOM 6479 C C . ASN A 1 869 ? 10.873 -12.643 -66.355 1.00 93.50 869 ASN A C 1
ATOM 6481 O O . ASN A 1 869 ? 11.288 -12.766 -67.506 1.00 93.50 869 ASN A O 1
ATOM 6485 N N . ILE A 1 870 ? 11.310 -11.669 -65.555 1.00 94.69 870 ILE A N 1
ATOM 6486 C CA . ILE A 1 870 ? 12.402 -10.752 -65.901 1.00 94.69 870 ILE A CA 1
ATOM 6487 C C . ILE A 1 870 ? 13.339 -10.636 -64.700 1.00 94.69 870 ILE A C 1
ATOM 6489 O O . ILE A 1 870 ? 12.945 -10.110 -63.665 1.00 94.69 870 ILE A O 1
ATOM 6493 N N . ILE A 1 871 ? 14.584 -11.081 -64.865 1.00 96.00 871 ILE A N 1
ATOM 6494 C CA . ILE A 1 871 ? 15.653 -10.921 -63.872 1.00 96.00 871 ILE A CA 1
ATOM 6495 C C . ILE A 1 871 ? 16.820 -10.197 -64.537 1.00 96.00 871 ILE A C 1
ATOM 6497 O O . ILE A 1 871 ? 17.318 -10.647 -65.568 1.00 96.00 871 ILE A O 1
ATOM 6501 N N . GLY A 1 872 ? 17.246 -9.060 -64.000 1.00 92.12 872 GLY A N 1
ATOM 6502 C CA . GLY A 1 872 ? 18.323 -8.272 -64.593 1.00 92.12 872 GLY A CA 1
ATOM 6503 C C . GLY A 1 872 ? 18.630 -6.991 -63.836 1.00 92.12 872 GLY A C 1
ATOM 6504 O O . GLY A 1 872 ? 18.154 -6.778 -62.726 1.00 92.12 872 GLY A O 1
ATOM 6505 N N . MET A 1 873 ? 19.426 -6.123 -64.450 1.00 89.44 873 MET A N 1
ATOM 6506 C CA . MET A 1 873 ? 19.755 -4.800 -63.917 1.00 89.44 873 MET A CA 1
ATOM 6507 C C . MET A 1 873 ? 19.808 -3.763 -65.037 1.00 89.44 873 MET A C 1
ATOM 6509 O O . MET A 1 873 ? 19.845 -4.106 -66.222 1.00 89.44 873 MET A O 1
ATOM 6513 N N . LEU A 1 874 ? 19.823 -2.487 -64.659 1.00 87.56 874 LEU A N 1
ATOM 6514 C CA . LEU A 1 874 ? 20.054 -1.376 -65.573 1.00 87.56 874 LEU A CA 1
ATOM 6515 C C . LEU A 1 874 ? 21.446 -1.485 -66.220 1.00 87.56 874 LEU A C 1
ATOM 6517 O O . LEU A 1 874 ? 22.446 -1.673 -65.532 1.00 87.56 874 LEU A O 1
ATOM 6521 N N . ASP A 1 875 ? 21.500 -1.332 -67.544 1.00 82.56 875 ASP A N 1
ATOM 6522 C CA . ASP A 1 875 ? 22.749 -1.285 -68.313 1.00 82.56 875 ASP A CA 1
ATOM 6523 C C . ASP A 1 875 ? 23.403 0.102 -68.162 1.00 82.56 875 ASP A C 1
ATOM 6525 O O . ASP A 1 875 ? 23.047 1.047 -68.872 1.00 82.56 875 ASP A O 1
ATOM 6529 N N . ASP A 1 876 ? 24.306 0.239 -67.186 1.00 84.69 876 ASP A N 1
ATOM 6530 C CA . ASP A 1 876 ? 25.011 1.484 -66.865 1.00 84.69 876 ASP A CA 1
ATOM 6531 C C . ASP A 1 876 ? 26.509 1.235 -66.597 1.00 84.69 876 ASP A C 1
ATOM 6533 O O . ASP A 1 876 ? 26.907 0.236 -65.996 1.00 84.69 876 ASP A O 1
ATOM 6537 N N . ASN A 1 877 ? 27.358 2.174 -67.024 1.00 83.88 877 ASN A N 1
ATOM 6538 C CA . ASN A 1 877 ? 28.815 2.085 -66.887 1.00 83.88 877 ASN A CA 1
ATOM 6539 C C . ASN A 1 877 ? 29.320 2.322 -65.453 1.00 83.88 877 ASN A C 1
ATOM 6541 O O . ASN A 1 877 ? 30.505 2.124 -65.197 1.00 83.88 877 ASN A O 1
ATOM 6545 N N . ALA A 1 878 ? 28.465 2.768 -64.531 1.00 84.00 878 ALA A N 1
ATOM 6546 C CA . ALA A 1 878 ? 28.813 3.015 -63.133 1.00 84.00 878 ALA A CA 1
ATOM 6547 C C . ALA A 1 878 ? 28.849 1.741 -62.255 1.00 84.00 878 ALA A C 1
ATOM 6549 O O . ALA A 1 878 ? 29.031 1.840 -61.043 1.00 84.00 878 ALA A O 1
ATOM 6550 N N . MET A 1 879 ? 28.701 0.545 -62.842 1.00 84.62 879 MET A N 1
ATOM 6551 C CA . MET A 1 879 ? 28.778 -0.752 -62.142 1.00 84.62 879 MET A CA 1
ATOM 6552 C C . MET A 1 879 ? 29.694 -1.759 -62.877 1.00 84.62 879 MET A C 1
ATOM 6554 O O . MET A 1 879 ? 29.245 -2.854 -63.221 1.00 84.62 879 MET A O 1
ATOM 6558 N N . PRO A 1 880 ? 30.961 -1.410 -63.182 1.00 82.44 880 PRO A N 1
ATOM 6559 C CA . PRO A 1 880 ? 31.838 -2.275 -63.973 1.00 82.44 880 PRO A CA 1
ATOM 6560 C C . PRO A 1 880 ? 32.167 -3.596 -63.268 1.00 82.44 880 PRO A C 1
ATOM 6562 O O . PRO A 1 880 ? 32.196 -4.627 -63.935 1.00 82.44 880 PRO A O 1
ATOM 6565 N N . GLU A 1 881 ? 32.353 -3.572 -61.946 1.00 88.31 881 GLU A N 1
ATOM 6566 C CA . GLU A 1 881 ? 32.763 -4.743 -61.155 1.00 88.31 881 GLU A CA 1
ATOM 6567 C C . GLU A 1 881 ? 31.661 -5.796 -61.073 1.00 88.31 881 GLU A C 1
ATOM 6569 O O . GLU A 1 881 ? 31.900 -6.995 -61.189 1.00 88.31 881 GLU A O 1
ATOM 6574 N N . LEU A 1 882 ? 30.414 -5.338 -60.988 1.00 89.12 882 LEU A N 1
ATOM 6575 C CA . LEU A 1 882 ? 29.279 -6.239 -60.980 1.00 89.12 882 LEU A CA 1
ATOM 6576 C C . LEU A 1 882 ? 28.966 -6.812 -62.383 1.00 89.12 882 LEU A C 1
ATOM 6578 O O . LEU A 1 882 ? 28.343 -7.870 -62.483 1.00 89.12 882 LEU A O 1
ATOM 6582 N N . ASN A 1 883 ? 29.428 -6.184 -63.479 1.00 87.06 883 ASN A N 1
ATOM 6583 C CA . ASN A 1 883 ? 29.208 -6.635 -64.867 1.00 87.06 883 ASN A CA 1
ATOM 6584 C C . ASN A 1 883 ? 30.075 -7.851 -65.264 1.00 87.06 883 ASN A C 1
ATOM 6586 O O . ASN A 1 883 ? 30.713 -7.883 -66.320 1.00 87.06 883 ASN A O 1
ATOM 6590 N N . GLY A 1 884 ? 30.074 -8.870 -64.412 1.00 85.25 884 GLY A N 1
ATOM 6591 C CA . GLY A 1 884 ? 30.784 -10.129 -64.563 1.00 85.25 884 GLY A CA 1
ATOM 6592 C C . GLY A 1 884 ? 29.882 -11.322 -64.261 1.00 85.25 884 GLY A C 1
ATOM 6593 O O . GLY A 1 884 ? 28.702 -11.353 -64.627 1.00 85.25 884 GLY A O 1
ATOM 6594 N N . THR A 1 885 ? 30.452 -12.348 -63.632 1.00 89.06 885 THR A N 1
ATOM 6595 C CA . THR A 1 885 ? 29.731 -13.578 -63.302 1.00 89.06 885 THR A CA 1
ATOM 6596 C C . THR A 1 885 ? 28.764 -13.377 -62.141 1.00 89.06 885 THR A C 1
ATOM 6598 O O . THR A 1 885 ? 29.147 -12.846 -61.104 1.00 89.06 885 THR A O 1
ATOM 6601 N N . SER A 1 886 ? 27.529 -13.848 -62.293 1.00 92.94 886 SER A N 1
ATOM 6602 C CA . SER A 1 886 ? 26.534 -13.893 -61.216 1.00 92.94 886 SER A CA 1
ATOM 6603 C C . SER A 1 886 ? 25.617 -15.099 -61.363 1.00 92.94 886 SER A C 1
ATOM 6605 O O . SER A 1 886 ? 25.515 -15.698 -62.441 1.00 92.94 886 SER A O 1
ATOM 6607 N N . THR A 1 887 ? 24.949 -15.453 -60.271 1.00 95.44 887 THR A N 1
ATOM 6608 C CA . THR A 1 887 ? 23.874 -16.444 -60.278 1.00 95.44 887 THR A CA 1
ATOM 6609 C C . THR A 1 887 ? 22.543 -15.710 -60.295 1.00 95.44 887 THR A C 1
ATOM 6611 O O . THR A 1 887 ? 22.300 -14.849 -59.453 1.00 95.44 887 THR A O 1
ATOM 6614 N N . ILE A 1 888 ? 21.674 -16.051 -61.243 1.00 96.12 888 ILE A N 1
ATOM 6615 C CA . ILE A 1 888 ? 20.295 -15.571 -61.288 1.00 96.12 888 ILE A CA 1
ATOM 6616 C C . ILE A 1 888 ? 19.336 -16.718 -60.999 1.00 96.12 888 ILE A C 1
ATOM 6618 O O . ILE A 1 888 ? 19.527 -17.844 -61.467 1.00 96.12 888 ILE A O 1
ATOM 6622 N N . THR A 1 889 ? 18.269 -16.402 -60.281 1.00 97.19 889 THR A N 1
ATOM 6623 C CA . THR A 1 889 ? 17.202 -17.342 -59.965 1.00 97.19 889 THR A CA 1
ATOM 6624 C C . THR A 1 889 ? 15.867 -16.735 -60.353 1.00 97.19 889 THR A C 1
ATOM 6626 O O . THR A 1 889 ? 15.579 -15.595 -60.008 1.00 97.19 889 THR A O 1
ATOM 6629 N N . PHE A 1 890 ? 15.035 -17.498 -61.051 1.00 97.31 890 PHE A N 1
ATOM 6630 C CA . PHE A 1 890 ? 13.628 -17.180 -61.272 1.00 97.31 890 PHE A CA 1
ATOM 6631 C C . PHE A 1 890 ? 12.782 -18.034 -60.334 1.00 97.31 890 PHE A C 1
ATOM 6633 O O . PHE A 1 890 ? 13.025 -19.239 -60.223 1.00 97.31 890 PHE A O 1
ATOM 6640 N N . TYR A 1 891 ? 11.760 -17.437 -59.731 1.00 95.94 891 TYR A N 1
ATOM 6641 C CA . TYR A 1 891 ? 10.763 -18.128 -58.918 1.00 95.94 891 TYR A CA 1
ATOM 6642 C C . TYR A 1 891 ? 9.400 -18.146 -59.622 1.00 95.94 891 TYR A C 1
ATOM 6644 O O . TYR A 1 891 ? 9.084 -17.275 -60.433 1.00 95.94 891 TYR A O 1
ATOM 6652 N N . GLY A 1 892 ? 8.583 -19.165 -59.334 1.00 92.38 892 GLY A N 1
ATOM 6653 C CA . GLY A 1 892 ? 7.178 -19.203 -59.759 1.00 92.38 892 GLY A CA 1
ATOM 6654 C C . GLY A 1 892 ? 6.927 -19.343 -61.268 1.00 92.38 892 GLY A C 1
ATOM 6655 O O . GLY A 1 892 ? 5.836 -19.019 -61.741 1.00 92.38 892 GLY A O 1
ATOM 6656 N N . LEU A 1 893 ? 7.895 -19.832 -62.052 1.00 93.31 893 LEU A N 1
ATOM 6657 C CA . LEU A 1 893 ? 7.701 -20.074 -63.485 1.00 93.31 893 LEU A CA 1
ATOM 6658 C C . LEU A 1 893 ? 6.686 -21.199 -63.734 1.00 93.31 893 LEU A C 1
ATOM 6660 O O . LEU A 1 893 ? 6.724 -22.251 -63.105 1.00 93.31 893 LEU A O 1
ATOM 6664 N N . THR A 1 894 ? 5.828 -21.026 -64.740 1.00 91.25 894 THR A N 1
ATOM 6665 C CA . THR A 1 894 ? 4.733 -21.968 -65.060 1.00 91.25 894 THR A CA 1
ATOM 6666 C C . THR A 1 894 ? 5.091 -23.010 -66.127 1.00 91.25 894 THR A C 1
ATOM 6668 O O . THR A 1 894 ? 4.210 -23.645 -66.714 1.00 91.25 894 THR A O 1
ATOM 6671 N N . HIS A 1 895 ? 6.380 -23.192 -66.417 1.00 90.50 895 HIS A N 1
ATOM 6672 C CA . HIS A 1 895 ? 6.829 -24.070 -67.497 1.00 90.50 895 HIS A CA 1
ATOM 6673 C C . HIS A 1 895 ? 6.762 -25.554 -67.098 1.00 90.50 895 HIS A C 1
ATOM 6675 O O . HIS A 1 895 ? 7.102 -25.954 -65.993 1.00 90.50 895 HIS A O 1
ATOM 6681 N N . ALA A 1 896 ? 6.319 -26.416 -68.015 1.00 87.88 896 ALA A N 1
ATOM 6682 C CA . ALA A 1 896 ? 6.196 -27.855 -67.741 1.00 87.88 896 ALA A CA 1
ATOM 6683 C C . ALA A 1 896 ? 7.532 -28.624 -67.854 1.00 87.88 896 ALA A C 1
ATOM 6685 O O . ALA A 1 896 ? 7.613 -29.798 -67.499 1.00 87.88 896 ALA A O 1
ATOM 6686 N N . SER A 1 897 ? 8.570 -27.981 -68.388 1.00 89.75 897 SER A N 1
ATOM 6687 C CA . SER A 1 897 ? 9.928 -28.504 -68.572 1.00 89.75 897 SER A CA 1
ATOM 6688 C C . SER A 1 897 ? 10.921 -27.343 -68.573 1.00 89.75 897 SER A C 1
ATOM 6690 O O . SER A 1 897 ? 10.492 -26.194 -68.643 1.00 89.75 897 SER A O 1
ATOM 6692 N N . THR A 1 898 ? 12.226 -27.633 -68.538 1.00 93.00 898 THR A N 1
ATOM 6693 C CA . THR A 1 898 ? 13.278 -26.605 -68.581 1.00 93.00 898 THR A CA 1
ATOM 6694 C C . THR A 1 898 ? 13.066 -25.652 -69.768 1.00 93.00 898 THR A C 1
ATOM 6696 O O . THR A 1 898 ? 13.079 -26.124 -70.910 1.00 93.00 898 THR A O 1
ATOM 6699 N N . PRO A 1 899 ? 12.818 -24.351 -69.526 1.00 94.44 899 PRO A N 1
ATOM 6700 C CA . PRO A 1 899 ? 12.653 -23.352 -70.581 1.00 94.44 899 PRO A CA 1
ATOM 6701 C C . PRO A 1 899 ? 14.008 -22.930 -71.180 1.00 94.44 899 PRO A C 1
ATOM 6703 O O . PRO A 1 899 ? 15.058 -23.203 -70.608 1.00 94.44 899 PRO A O 1
ATOM 6706 N N . GLU A 1 900 ? 13.980 -22.235 -72.318 1.00 95.06 900 GLU A N 1
ATOM 6707 C CA . GLU A 1 900 ? 15.129 -21.514 -72.886 1.00 95.06 900 GLU A CA 1
ATOM 6708 C C . GLU A 1 900 ? 15.383 -20.228 -72.085 1.00 95.06 900 GLU A C 1
ATOM 6710 O O . GLU A 1 900 ? 14.429 -19.562 -71.663 1.00 95.06 900 GLU A O 1
ATOM 6715 N N . LEU A 1 901 ? 16.652 -19.847 -71.911 1.00 95.44 901 LEU A N 1
ATOM 6716 C CA . LEU A 1 901 ? 17.039 -18.606 -71.236 1.00 95.44 901 LEU A CA 1
ATOM 6717 C C . LEU A 1 901 ? 17.502 -17.582 -72.273 1.00 95.44 901 LEU A C 1
ATOM 6719 O O . LEU A 1 901 ? 18.416 -17.827 -73.059 1.00 95.44 901 LEU A O 1
ATOM 6723 N N . HIS A 1 902 ? 16.853 -16.422 -72.287 1.00 93.94 902 HIS A N 1
ATOM 6724 C CA . HIS A 1 902 ? 17.118 -15.360 -73.247 1.00 93.94 902 HIS A CA 1
ATOM 6725 C C . HIS A 1 902 ? 17.721 -14.146 -72.554 1.00 93.94 902 HIS A C 1
ATOM 6727 O O . HIS A 1 902 ? 17.117 -13.586 -71.641 1.00 93.94 902 HIS A O 1
ATOM 6733 N N . ARG A 1 903 ? 18.862 -13.685 -73.063 1.00 92.19 903 ARG A N 1
ATOM 6734 C CA . ARG A 1 903 ? 19.514 -12.424 -72.717 1.00 92.19 903 ARG A CA 1
ATOM 6735 C C . ARG A 1 903 ? 19.077 -11.343 -73.702 1.00 92.19 903 ARG A C 1
ATOM 6737 O O . ARG A 1 903 ? 19.353 -11.450 -74.896 1.00 92.19 903 ARG A O 1
ATOM 6744 N N . ASN A 1 904 ? 18.397 -10.300 -73.227 1.00 89.44 904 ASN A N 1
ATOM 6745 C CA . ASN A 1 904 ? 17.874 -9.2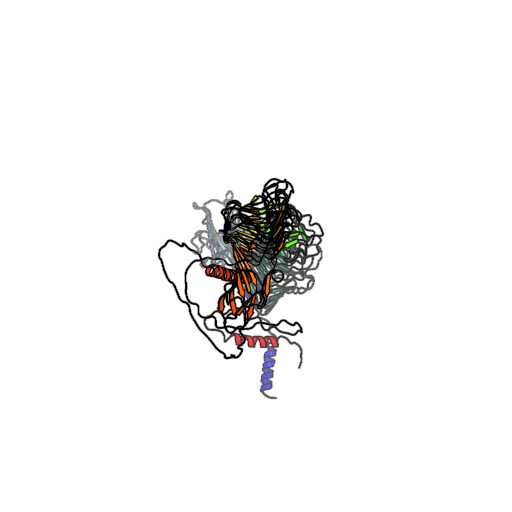04 -74.059 1.00 89.44 904 ASN A CA 1
ATOM 6746 C C . ASN A 1 904 ? 17.085 -9.708 -75.291 1.00 89.44 904 ASN A C 1
ATOM 6748 O O . ASN A 1 904 ? 17.206 -9.178 -76.395 1.00 89.44 904 ASN A O 1
ATOM 6752 N N . GLY A 1 905 ? 16.300 -10.775 -75.106 1.00 89.44 905 GLY A N 1
ATOM 6753 C CA . GLY A 1 905 ? 15.481 -11.402 -76.149 1.00 89.44 905 GLY A CA 1
ATOM 6754 C C . GLY A 1 905 ? 16.192 -12.438 -77.030 1.00 89.44 905 GLY A C 1
ATOM 6755 O O . GLY A 1 905 ? 15.515 -13.132 -77.788 1.00 89.44 905 GLY A O 1
ATOM 6756 N N . VAL A 1 906 ? 17.513 -12.608 -76.918 1.00 91.44 906 VAL A N 1
ATOM 6757 C CA . VAL A 1 906 ? 18.288 -13.610 -77.670 1.00 91.44 906 VAL A CA 1
ATOM 6758 C C . VAL A 1 906 ? 18.619 -14.794 -76.769 1.00 91.44 906 VAL A C 1
ATOM 6760 O O . VAL A 1 906 ? 19.107 -14.591 -75.659 1.00 91.44 906 VAL A O 1
ATOM 6763 N N . ARG A 1 907 ? 18.371 -16.019 -77.242 1.00 93.50 907 ARG A N 1
ATOM 6764 C CA . ARG A 1 907 ? 18.735 -17.246 -76.524 1.00 93.50 907 ARG A CA 1
ATOM 6765 C C . ARG A 1 907 ? 20.234 -17.237 -76.190 1.00 93.50 907 ARG A C 1
ATOM 6767 O O . ARG A 1 907 ? 21.037 -16.877 -77.048 1.00 93.50 907 ARG A O 1
ATOM 6774 N N . CYS A 1 908 ? 20.586 -17.535 -74.941 1.00 92.88 908 CYS A N 1
ATOM 6775 C CA . CYS A 1 908 ? 21.972 -17.501 -74.463 1.00 92.88 908 CYS A CA 1
ATOM 6776 C C . CYS A 1 908 ? 22.445 -18.815 -73.825 1.00 92.88 908 CYS A C 1
ATOM 6778 O O . CYS A 1 908 ? 23.649 -18.964 -73.612 1.00 92.88 908 CYS A O 1
ATOM 6780 N N . ASP A 1 909 ? 21.523 -19.738 -73.519 1.00 91.31 909 ASP A N 1
ATOM 6781 C CA . ASP A 1 909 ? 21.795 -21.052 -72.913 1.00 91.31 909 ASP A CA 1
ATOM 6782 C C . ASP A 1 909 ? 22.274 -22.096 -73.933 1.00 91.31 909 ASP A C 1
ATOM 6784 O O . ASP A 1 909 ? 22.555 -23.239 -73.585 1.00 91.31 909 ASP A O 1
ATOM 6788 N N . ASP A 1 910 ? 22.368 -21.714 -75.206 1.00 88.12 910 ASP A N 1
ATOM 6789 C CA . ASP A 1 910 ? 22.928 -22.499 -76.305 1.00 88.12 910 ASP A CA 1
ATOM 6790 C C . ASP A 1 910 ? 24.430 -22.220 -76.544 1.00 88.12 910 ASP A C 1
ATOM 6792 O O . ASP A 1 910 ? 25.014 -22.720 -77.510 1.00 88.12 910 ASP A O 1
ATOM 6796 N N . GLY A 1 911 ? 25.070 -21.462 -75.645 1.00 82.50 911 GLY A N 1
ATOM 6797 C CA . GLY A 1 911 ? 26.501 -21.144 -75.647 1.00 82.50 911 GLY A CA 1
ATOM 6798 C C . GLY A 1 911 ? 27.080 -20.967 -74.235 1.00 82.50 911 GLY A C 1
ATOM 6799 O O . GLY A 1 911 ? 26.548 -21.488 -73.265 1.00 82.50 911 GLY A O 1
ATOM 6800 N N . ASN A 1 912 ? 28.183 -20.216 -74.108 1.00 81.00 912 ASN A N 1
ATOM 6801 C CA . ASN A 1 912 ? 28.873 -19.986 -72.821 1.00 81.00 912 ASN A CA 1
ATOM 6802 C C . ASN A 1 912 ? 28.458 -18.673 -72.119 1.00 81.00 912 ASN A C 1
ATOM 6804 O O . ASN A 1 912 ? 29.106 -18.257 -71.163 1.00 81.00 912 ASN A O 1
ATOM 6808 N N . THR A 1 913 ? 27.449 -17.961 -72.632 1.00 84.25 913 THR A N 1
ATOM 6809 C CA . THR A 1 913 ? 27.061 -16.625 -72.135 1.00 84.25 913 THR A CA 1
ATOM 6810 C C . THR A 1 913 ? 26.123 -16.695 -70.932 1.00 84.25 913 THR A C 1
ATOM 6812 O O . THR A 1 913 ? 26.195 -15.856 -70.035 1.00 84.25 913 THR A O 1
ATOM 6815 N N . CYS A 1 914 ? 25.244 -17.692 -70.904 1.00 91.44 914 CYS A N 1
ATOM 6816 C CA . CYS A 1 914 ? 24.474 -18.057 -69.729 1.00 91.44 914 CYS A CA 1
ATOM 6817 C C . CYS A 1 914 ? 24.315 -19.581 -69.705 1.00 91.44 914 CYS A C 1
ATOM 6819 O O . CYS A 1 914 ? 24.362 -20.222 -70.752 1.00 91.44 914 CYS A O 1
ATOM 6821 N N . ASN A 1 915 ? 24.158 -20.173 -68.527 1.00 93.12 915 ASN A N 1
ATOM 6822 C CA . ASN A 1 915 ? 24.001 -21.615 -68.380 1.00 93.12 915 ASN A CA 1
ATOM 6823 C C . ASN A 1 915 ? 22.954 -21.923 -67.312 1.00 93.12 915 ASN A C 1
ATOM 6825 O O . ASN A 1 915 ? 23.131 -21.540 -66.157 1.00 93.12 915 ASN A O 1
ATOM 6829 N N . ILE A 1 916 ? 21.886 -22.627 -67.689 1.00 94.56 916 ILE A N 1
ATOM 6830 C CA . ILE A 1 916 ? 20.872 -23.101 -66.742 1.00 94.56 916 ILE A CA 1
ATOM 6831 C C . ILE A 1 916 ? 21.484 -24.246 -65.935 1.00 94.56 916 ILE A C 1
ATOM 6833 O O . ILE A 1 916 ? 21.790 -25.307 -66.478 1.00 94.56 916 ILE A O 1
ATOM 6837 N N . THR A 1 917 ? 21.653 -24.040 -64.634 1.00 93.56 917 THR A N 1
ATOM 6838 C CA . THR A 1 917 ? 22.243 -25.033 -63.729 1.00 93.56 917 THR A CA 1
ATOM 6839 C C . THR A 1 917 ? 21.188 -25.985 -63.181 1.00 93.56 917 THR A C 1
ATOM 6841 O O . THR A 1 917 ? 21.467 -27.167 -62.984 1.00 93.56 917 THR A O 1
ATOM 6844 N N . SER A 1 918 ? 19.957 -25.508 -62.972 1.00 94.94 918 SER A N 1
ATOM 6845 C CA . SER A 1 918 ? 18.839 -26.350 -62.547 1.00 94.94 918 SER A CA 1
ATOM 6846 C C . SER A 1 918 ? 17.477 -25.755 -62.913 1.00 94.94 918 SER A C 1
ATOM 6848 O O . SER A 1 918 ? 17.315 -24.540 -63.028 1.00 94.94 918 SER A O 1
ATOM 6850 N N . TYR A 1 919 ? 16.482 -26.631 -63.088 1.00 95.12 919 TYR A N 1
ATOM 6851 C CA . TYR A 1 919 ? 15.076 -26.245 -63.177 1.00 95.12 919 TYR A CA 1
ATOM 6852 C C . TYR A 1 919 ? 14.180 -27.257 -62.461 1.00 95.12 919 TYR A C 1
ATOM 6854 O O . TYR A 1 919 ? 14.197 -28.449 -62.779 1.00 95.12 919 TYR A O 1
ATOM 6862 N N . SER A 1 920 ? 13.359 -26.772 -61.532 1.00 94.62 920 SER A N 1
ATOM 6863 C CA . SER A 1 920 ? 12.336 -27.553 -60.839 1.00 94.62 920 SER A CA 1
ATOM 6864 C C . SER A 1 920 ? 10.951 -27.157 -61.345 1.00 94.62 920 SER A C 1
ATOM 6866 O O . SER A 1 920 ? 10.402 -26.129 -60.961 1.00 94.62 920 SER A O 1
ATOM 6868 N N . SER A 1 921 ? 10.353 -28.002 -62.188 1.00 88.19 921 SER A N 1
ATOM 6869 C CA . SER A 1 921 ? 8.981 -27.791 -62.693 1.00 88.19 921 SER A CA 1
ATOM 6870 C C . SER A 1 921 ? 7.905 -27.839 -61.599 1.00 88.19 921 SER A C 1
ATOM 6872 O O . SER A 1 921 ? 6.826 -27.288 -61.783 1.00 88.19 921 SER A O 1
ATOM 6874 N N . GLY A 1 922 ? 8.190 -28.478 -60.456 1.00 87.19 922 GLY A N 1
ATOM 6875 C CA . GLY A 1 922 ? 7.265 -28.547 -59.321 1.00 87.19 922 GLY A CA 1
ATOM 6876 C C . GLY A 1 922 ? 7.169 -27.238 -58.538 1.00 87.19 922 GLY A C 1
ATOM 6877 O O . GLY A 1 922 ? 6.096 -26.906 -58.046 1.00 87.19 922 GLY A O 1
ATOM 6878 N N . THR A 1 923 ? 8.271 -26.488 -58.450 1.00 89.94 923 THR A N 1
ATOM 6879 C CA . THR A 1 923 ? 8.333 -25.193 -57.747 1.00 89.94 923 THR A CA 1
ATOM 6880 C C . THR A 1 923 ? 8.359 -23.999 -58.703 1.00 89.94 923 THR A C 1
ATOM 6882 O O . THR A 1 923 ? 8.203 -22.860 -58.277 1.00 89.94 923 THR A O 1
ATOM 6885 N N . GLY A 1 924 ? 8.571 -24.238 -59.999 1.00 91.75 924 GLY A N 1
ATOM 6886 C CA . GLY A 1 924 ? 8.785 -23.181 -60.981 1.00 91.75 924 GLY A CA 1
ATOM 6887 C C . GLY A 1 924 ? 10.123 -22.458 -60.814 1.00 91.75 924 GLY A C 1
ATOM 6888 O O . GLY A 1 924 ? 10.263 -21.339 -61.301 1.00 91.75 924 GLY A O 1
ATOM 6889 N N . THR A 1 925 ? 11.097 -23.063 -60.130 1.00 96.25 925 THR A N 1
ATOM 6890 C CA . THR A 1 925 ? 12.389 -22.427 -59.832 1.00 96.25 925 THR A CA 1
ATOM 6891 C C . THR A 1 925 ? 13.415 -22.755 -60.910 1.00 96.25 925 THR A C 1
ATOM 6893 O O . THR A 1 925 ? 13.693 -23.933 -61.143 1.00 96.25 925 THR A O 1
ATOM 6896 N N . LEU A 1 926 ? 13.994 -21.736 -61.548 1.00 96.75 926 LEU A N 1
ATOM 6897 C CA . LEU A 1 926 ? 15.115 -21.870 -62.486 1.00 96.75 926 LEU A CA 1
ATOM 6898 C C . LEU A 1 926 ? 16.340 -21.161 -61.923 1.00 96.75 926 LEU A C 1
ATOM 6900 O O . LEU A 1 926 ? 16.237 -19.985 -61.601 1.00 96.75 926 LEU A O 1
ATOM 6904 N N . ILE A 1 927 ? 17.486 -21.838 -61.878 1.00 96.44 927 ILE A N 1
ATOM 6905 C CA . ILE A 1 927 ? 18.774 -21.245 -61.495 1.00 96.44 927 ILE A CA 1
ATOM 6906 C C . ILE A 1 927 ? 19.687 -21.251 -62.720 1.00 96.44 927 ILE A C 1
ATOM 6908 O O . ILE A 1 927 ? 19.766 -22.253 -63.441 1.00 96.44 927 ILE A O 1
ATOM 6912 N N . ALA A 1 928 ? 20.373 -20.139 -62.969 1.00 95.56 928 ALA A N 1
ATOM 6913 C CA . ALA A 1 928 ? 21.332 -20.015 -64.053 1.00 95.56 928 ALA A CA 1
ATOM 6914 C C . ALA A 1 928 ? 22.545 -19.171 -63.659 1.00 95.56 928 ALA A C 1
ATOM 6916 O O . ALA A 1 928 ? 22.421 -18.176 -62.952 1.00 95.56 928 ALA A O 1
ATOM 6917 N N . ASN A 1 929 ? 23.706 -19.532 -64.197 1.00 94.38 929 ASN A N 1
ATOM 6918 C CA . ASN A 1 929 ? 24.912 -18.717 -64.109 1.00 94.38 929 ASN A CA 1
ATOM 6919 C C . ASN A 1 929 ? 25.003 -17.845 -65.359 1.00 94.38 929 ASN A C 1
ATOM 6921 O O . ASN A 1 929 ? 24.844 -18.340 -66.479 1.00 94.38 929 ASN A O 1
ATOM 6925 N N . VAL A 1 930 ? 25.281 -16.559 -65.185 1.00 93.62 930 VAL A N 1
ATOM 6926 C CA . VAL A 1 930 ? 25.420 -15.596 -66.281 1.00 93.62 930 VAL A CA 1
ATOM 6927 C C . VAL A 1 930 ? 26.791 -14.943 -66.232 1.00 93.62 930 VAL A C 1
ATOM 6929 O O . VAL A 1 930 ? 27.361 -14.790 -65.159 1.00 93.62 930 VAL A O 1
ATOM 6932 N N . SER A 1 931 ? 27.339 -14.571 -67.390 1.00 87.38 931 SER A N 1
ATOM 6933 C CA . SER A 1 931 ? 28.704 -14.028 -67.492 1.00 87.38 931 SER A CA 1
ATOM 6934 C C . SER A 1 931 ? 28.778 -12.496 -67.574 1.00 87.38 931 SER A C 1
ATOM 6936 O O . SER A 1 931 ? 29.846 -11.955 -67.843 1.00 87.38 931 SER A O 1
ATOM 6938 N N . SER A 1 932 ? 27.635 -11.811 -67.514 1.00 86.31 932 SER A N 1
ATOM 6939 C CA . SER A 1 932 ? 27.511 -10.345 -67.555 1.00 86.31 932 SER A CA 1
ATOM 6940 C C . SER A 1 932 ? 26.065 -9.952 -67.274 1.00 86.31 932 SER A C 1
ATOM 6942 O O . SER A 1 932 ? 25.153 -10.775 -67.425 1.00 86.31 932 SER A O 1
ATOM 6944 N N . PHE A 1 933 ? 25.813 -8.689 -66.957 1.00 80.81 933 PHE A N 1
ATOM 6945 C CA . PHE A 1 933 ? 24.448 -8.232 -66.734 1.00 80.81 933 PHE A CA 1
ATOM 6946 C C . PHE A 1 933 ? 23.689 -7.900 -67.987 1.00 80.81 933 PHE A C 1
ATOM 6948 O O . PHE A 1 933 ? 24.226 -7.408 -68.979 1.00 80.81 933 PHE A O 1
ATOM 6955 N N . SER A 1 934 ? 22.399 -8.194 -67.925 1.00 86.38 934 SER A N 1
ATOM 6956 C CA . SER A 1 934 ? 21.385 -7.911 -68.928 1.00 86.38 934 SER A CA 1
ATOM 6957 C C . SER A 1 934 ? 20.024 -8.277 -68.353 1.00 86.38 934 SER A C 1
ATOM 6959 O O . SER A 1 934 ? 19.940 -8.828 -67.258 1.00 86.38 934 SER A O 1
ATOM 6961 N N . ASN A 1 935 ? 18.967 -8.026 -69.118 1.00 91.81 935 ASN A N 1
ATOM 6962 C CA . ASN A 1 935 ? 17.644 -8.519 -68.777 1.00 91.81 935 ASN A CA 1
ATOM 6963 C C . ASN A 1 935 ? 17.497 -9.954 -69.283 1.00 91.81 935 ASN A C 1
ATOM 6965 O O . ASN A 1 935 ? 17.560 -10.210 -70.492 1.00 91.81 935 ASN A O 1
ATOM 6969 N N . TYR A 1 936 ? 17.312 -10.882 -68.353 1.00 95.19 936 TYR A N 1
ATOM 6970 C CA . TYR A 1 936 ? 17.101 -12.295 -68.616 1.00 95.19 936 TYR A CA 1
ATOM 6971 C C . TYR A 1 936 ? 15.618 -12.637 -68.521 1.00 95.19 936 TYR A C 1
ATOM 6973 O O . TYR A 1 936 ? 14.912 -12.175 -67.629 1.00 95.19 936 TYR A O 1
ATOM 6981 N N . THR A 1 937 ? 15.145 -13.455 -69.454 1.00 95.81 937 THR A N 1
ATOM 6982 C CA . THR A 1 937 ? 13.743 -13.886 -69.575 1.00 95.81 937 THR A CA 1
ATOM 6983 C C . THR A 1 937 ? 13.705 -15.360 -69.958 1.00 95.81 937 THR A C 1
ATOM 6985 O O . THR A 1 937 ? 14.604 -15.832 -70.658 1.00 95.81 937 THR A O 1
ATOM 6988 N N . THR A 1 938 ? 12.674 -16.094 -69.540 1.00 95.19 938 THR A N 1
ATOM 6989 C CA . THR A 1 938 ? 12.497 -17.504 -69.924 1.00 95.19 938 THR A CA 1
ATOM 6990 C C . THR A 1 938 ? 11.418 -17.675 -70.993 1.00 95.19 938 THR A C 1
ATOM 6992 O O . THR A 1 938 ? 10.395 -16.982 -70.975 1.00 95.19 938 THR A O 1
ATOM 6995 N N . TYR A 1 939 ? 11.630 -18.613 -71.920 1.00 91.62 939 TYR A N 1
ATOM 6996 C CA . TYR A 1 939 ? 10.691 -18.941 -72.997 1.00 91.62 939 TYR A CA 1
ATOM 6997 C C . TYR A 1 939 ? 10.548 -20.451 -73.174 1.00 91.62 939 TYR A C 1
ATOM 6999 O O . TYR A 1 939 ? 11.510 -21.199 -73.050 1.00 91.62 939 TYR A O 1
ATOM 7007 N N . MET A 1 940 ? 9.348 -20.918 -73.521 1.00 86.62 940 MET A N 1
ATOM 7008 C CA . MET A 1 940 ? 9.162 -22.304 -73.957 1.00 86.62 940 MET A CA 1
ATOM 7009 C C . MET A 1 940 ? 9.312 -22.392 -75.474 1.00 86.62 940 MET A C 1
ATOM 7011 O O . MET A 1 940 ? 8.647 -21.628 -76.186 1.00 86.62 940 MET A O 1
ATOM 7015 N N . PRO A 1 941 ? 10.114 -23.336 -75.995 1.00 73.19 941 PRO A N 1
ATOM 7016 C CA . PRO A 1 941 ? 10.254 -23.500 -77.429 1.00 73.19 941 PRO A CA 1
ATOM 7017 C C . PRO A 1 941 ? 8.894 -23.879 -78.018 1.00 73.19 941 PRO A C 1
ATOM 7019 O O . PRO A 1 941 ? 8.302 -24.907 -77.679 1.00 73.19 941 PRO A O 1
ATOM 7022 N N . SER A 1 942 ? 8.367 -23.036 -78.909 1.00 55.28 942 SER A N 1
ATOM 7023 C CA . SER A 1 942 ? 7.144 -23.365 -79.638 1.00 55.28 942 SER A CA 1
ATOM 7024 C C . SER A 1 942 ? 7.389 -24.638 -80.449 1.00 55.28 942 SER A C 1
ATOM 7026 O O . SER A 1 942 ? 8.341 -24.703 -81.230 1.00 55.28 942 SER A O 1
ATOM 7028 N N . SER A 1 943 ? 6.533 -25.651 -80.291 1.00 48.12 943 SER A N 1
ATOM 7029 C CA . SER A 1 943 ? 6.547 -26.837 -81.145 1.00 48.12 943 SER A CA 1
ATOM 7030 C C . SER A 1 943 ? 6.141 -26.435 -82.568 1.00 48.12 943 SER A C 1
ATOM 7032 O O . SER A 1 943 ? 4.980 -26.567 -82.959 1.00 48.12 943 SER A O 1
ATOM 7034 N N . SER A 1 944 ? 7.074 -25.892 -83.347 1.00 40.25 944 SER A N 1
ATOM 7035 C CA . SER A 1 944 ? 6.865 -25.681 -84.771 1.00 40.25 944 SER A CA 1
ATOM 7036 C C . SER A 1 944 ? 7.241 -26.957 -85.519 1.00 40.25 944 SER A C 1
ATOM 7038 O O . SER A 1 944 ? 8.317 -27.536 -85.370 1.00 40.25 944 SER A O 1
ATOM 7040 N N . SER A 1 945 ? 6.271 -27.437 -86.285 1.00 38.47 945 SER A N 1
ATOM 7041 C CA . SER A 1 945 ? 6.391 -28.526 -87.236 1.00 38.47 945 SER A CA 1
ATOM 7042 C C . SER A 1 945 ? 7.624 -28.371 -88.128 1.00 38.47 945 SER A C 1
ATOM 7044 O O . SER A 1 945 ? 7.738 -27.409 -88.884 1.00 38.47 945 SER A O 1
ATOM 7046 N N . ASN A 1 946 ? 8.482 -29.383 -88.058 1.00 40.12 946 ASN A N 1
ATOM 7047 C CA . ASN A 1 946 ? 9.418 -29.860 -89.071 1.00 40.12 946 ASN A CA 1
ATOM 7048 C C . ASN A 1 946 ? 9.196 -29.294 -90.496 1.00 40.12 946 ASN A C 1
ATOM 7050 O O . ASN A 1 946 ? 8.140 -29.538 -91.087 1.00 40.12 946 ASN A O 1
ATOM 7054 N N . PRO A 1 947 ? 10.228 -28.705 -91.123 1.00 39.41 947 PRO A N 1
ATOM 7055 C CA . PRO A 1 947 ? 10.434 -28.829 -92.552 1.00 39.41 947 PRO A CA 1
ATOM 7056 C C . PRO A 1 947 ? 11.684 -29.673 -92.824 1.00 39.41 947 PRO A C 1
ATOM 7058 O O . PRO A 1 947 ? 12.823 -29.294 -92.566 1.00 39.41 947 PRO A O 1
ATOM 7061 N N . THR A 1 948 ? 11.433 -30.837 -93.410 1.00 38.06 948 THR A N 1
ATOM 7062 C CA . THR A 1 948 ? 12.401 -31.665 -94.127 1.00 38.06 948 THR A CA 1
ATOM 7063 C C . THR A 1 948 ? 13.156 -30.880 -95.199 1.00 38.06 948 THR A C 1
ATOM 7065 O O . THR A 1 948 ? 12.503 -30.245 -96.022 1.00 38.06 948 THR A O 1
ATOM 7068 N N . THR A 1 949 ? 14.484 -31.047 -95.228 1.00 35.94 949 THR A N 1
ATOM 7069 C CA . THR A 1 949 ? 15.436 -31.197 -96.366 1.00 35.94 949 THR A CA 1
ATOM 7070 C C . THR A 1 949 ? 16.763 -30.575 -95.916 1.00 35.94 949 THR A C 1
ATOM 7072 O O . THR A 1 949 ? 16.764 -29.423 -95.519 1.00 35.94 949 THR A O 1
ATOM 7075 N N . GLY A 1 950 ? 17.936 -31.198 -95.901 1.00 32.78 950 GLY A N 1
ATOM 7076 C CA . GLY A 1 950 ? 18.459 -32.372 -96.580 1.00 32.78 950 GLY A CA 1
ATOM 7077 C C . GLY A 1 950 ? 19.882 -32.018 -97.032 1.00 32.78 950 GLY A C 1
ATOM 7078 O O . GLY A 1 950 ? 20.037 -31.107 -97.836 1.00 32.78 950 GLY A O 1
ATOM 7079 N N . GLY A 1 951 ? 20.898 -32.743 -96.547 1.00 30.59 951 GLY A N 1
ATOM 7080 C CA . GLY A 1 951 ? 22.208 -32.824 -97.208 1.00 30.59 951 GLY A CA 1
ATOM 7081 C C . GLY A 1 951 ? 23.449 -32.537 -96.353 1.00 30.59 951 GLY A C 1
ATOM 7082 O O . GLY A 1 951 ? 23.744 -31.388 -96.063 1.00 30.59 951 GLY A O 1
ATOM 7083 N N . GLY A 1 952 ? 24.244 -33.589 -96.119 1.00 29.84 952 GLY A N 1
ATOM 7084 C CA . GLY A 1 952 ? 25.707 -33.516 -96.264 1.00 29.84 952 GLY A CA 1
ATOM 7085 C C . GLY A 1 952 ? 26.568 -33.383 -95.002 1.00 29.84 952 GLY A C 1
ATOM 7086 O O . GLY A 1 952 ? 26.947 -32.288 -94.620 1.00 29.84 952 GLY A O 1
ATOM 7087 N N . SER A 1 953 ? 26.986 -34.528 -94.455 1.00 31.45 953 SER A N 1
ATOM 7088 C CA . SER A 1 953 ? 28.259 -34.731 -93.720 1.00 31.45 953 SER A CA 1
ATOM 7089 C C . SER A 1 953 ? 29.477 -34.484 -94.668 1.00 31.45 953 SER A C 1
ATOM 7091 O O . SER A 1 953 ? 29.215 -34.402 -95.874 1.00 31.45 953 SER A O 1
ATOM 7093 N N . PRO A 1 954 ? 30.782 -34.485 -94.264 1.00 49.16 954 PRO A N 1
ATOM 7094 C CA . PRO A 1 954 ? 31.331 -34.969 -92.984 1.00 49.16 954 PRO A CA 1
ATOM 7095 C C . PRO A 1 954 ? 32.622 -34.303 -92.411 1.00 49.16 954 PRO A C 1
ATOM 7097 O O . PRO A 1 954 ? 33.347 -33.577 -93.082 1.00 49.16 954 PRO A O 1
ATOM 7100 N N . ASN A 1 955 ? 32.965 -34.768 -91.200 1.00 30.67 955 ASN A N 1
ATOM 7101 C CA . ASN A 1 955 ? 34.307 -35.135 -90.700 1.00 30.67 955 ASN A CA 1
ATOM 7102 C C . ASN A 1 955 ? 35.303 -34.088 -90.154 1.00 30.67 955 ASN A C 1
ATOM 7104 O O . ASN A 1 955 ? 35.841 -33.283 -90.914 1.00 30.67 955 ASN A O 1
ATOM 7108 N N . ARG A 1 956 ? 35.696 -34.286 -88.879 1.00 33.56 956 ARG A N 1
ATOM 7109 C CA . ARG A 1 956 ? 37.071 -34.538 -88.354 1.00 33.56 956 ARG A CA 1
ATOM 7110 C C . ARG A 1 956 ? 36.993 -34.623 -86.809 1.00 33.56 956 ARG A C 1
ATOM 7112 O O . ARG A 1 956 ? 36.427 -33.711 -86.223 1.00 33.56 956 ARG A O 1
ATOM 7119 N N . ASP A 1 957 ? 37.279 -35.747 -86.129 1.00 31.17 957 ASP A N 1
ATOM 7120 C CA . ASP A 1 957 ? 38.606 -36.351 -85.806 1.00 31.17 957 ASP A CA 1
ATOM 7121 C C . ASP A 1 957 ? 39.639 -35.282 -85.391 1.00 31.17 957 ASP A C 1
ATOM 7123 O O . ASP A 1 957 ? 39.811 -34.314 -86.124 1.00 31.17 957 ASP A O 1
ATOM 7127 N N . SER A 1 958 ? 40.411 -35.355 -84.309 1.00 32.78 958 SER A N 1
ATOM 7128 C CA . SER A 1 958 ? 40.778 -36.399 -83.341 1.00 32.78 958 SER A CA 1
ATOM 7129 C C . SER A 1 958 ? 41.757 -35.751 -82.325 1.00 32.78 958 SER A C 1
ATOM 7131 O O . SER A 1 958 ? 42.112 -34.585 -82.494 1.00 32.78 958 SER A O 1
ATOM 7133 N N . ASP A 1 959 ? 42.250 -36.563 -81.383 1.00 31.77 959 ASP A N 1
ATOM 7134 C CA . ASP A 1 959 ? 43.362 -36.379 -80.420 1.00 31.77 959 ASP A CA 1
ATOM 7135 C C . ASP A 1 959 ? 43.019 -35.696 -79.087 1.00 31.77 959 ASP A C 1
ATOM 7137 O O . ASP A 1 959 ? 42.660 -34.524 -79.055 1.00 31.77 959 ASP A O 1
ATOM 7141 N N . ASP A 1 960 ? 42.971 -36.388 -77.941 1.00 31.45 960 ASP A N 1
ATOM 7142 C CA . ASP A 1 960 ? 43.837 -37.433 -77.329 1.00 31.45 960 ASP A CA 1
ATOM 7143 C C . ASP A 1 960 ? 45.098 -36.885 -76.633 1.00 31.45 960 ASP A C 1
ATOM 7145 O O . ASP A 1 960 ? 45.803 -36.022 -77.153 1.00 31.45 960 ASP A O 1
ATOM 7149 N N . THR A 1 961 ? 45.381 -37.512 -75.485 1.00 30.16 961 THR A N 1
ATOM 7150 C CA . THR A 1 961 ? 46.587 -37.539 -74.633 1.00 30.16 961 THR A CA 1
ATOM 7151 C C . THR A 1 961 ? 46.657 -36.523 -73.474 1.00 30.16 961 THR A C 1
ATOM 7153 O O . THR A 1 961 ? 46.845 -35.331 -73.686 1.00 30.16 961 THR A O 1
ATOM 7156 N N . THR A 1 962 ? 46.258 -36.928 -72.248 1.00 29.80 962 THR A N 1
ATOM 7157 C CA . THR A 1 962 ? 47.051 -37.542 -71.126 1.00 29.80 962 THR A CA 1
ATOM 7158 C C . THR A 1 962 ? 47.995 -36.535 -70.450 1.00 29.80 962 THR A C 1
ATOM 7160 O O . THR A 1 962 ? 48.706 -35.837 -71.158 1.00 29.80 962 THR A O 1
ATOM 7163 N N . THR A 1 963 ? 48.022 -36.338 -69.124 1.00 27.80 963 THR A N 1
ATOM 7164 C CA . THR A 1 963 ? 48.453 -37.232 -68.008 1.00 27.80 963 THR A CA 1
ATOM 7165 C C . THR A 1 963 ? 48.142 -36.502 -66.675 1.00 27.80 963 THR A C 1
ATOM 7167 O O . THR A 1 963 ? 48.231 -35.277 -66.663 1.00 27.80 963 THR A O 1
ATOM 7170 N N . GLU A 1 964 ? 47.579 -37.149 -65.638 1.00 30.28 964 GLU A N 1
ATOM 7171 C CA . GLU A 1 964 ? 48.261 -37.668 -64.409 1.00 30.28 964 GLU A CA 1
ATOM 7172 C C . GLU A 1 964 ? 49.136 -36.610 -63.684 1.00 30.28 964 GLU A C 1
ATOM 7174 O O . GLU A 1 964 ? 49.960 -35.977 -64.332 1.00 30.28 964 GLU A O 1
ATOM 7179 N N . THR A 1 965 ? 49.075 -36.338 -62.370 1.00 26.47 965 THR A N 1
ATOM 7180 C CA . THR A 1 965 ? 48.597 -37.070 -61.171 1.00 26.47 965 THR A CA 1
ATOM 7181 C C . THR A 1 965 ? 48.720 -36.146 -59.940 1.00 26.47 965 THR A C 1
ATOM 7183 O O . THR A 1 965 ? 49.649 -35.344 -59.925 1.00 26.47 965 THR A O 1
ATOM 7186 N N . GLU A 1 966 ? 47.853 -36.381 -58.938 1.00 29.03 966 GLU A N 1
ATOM 7187 C CA . GLU A 1 966 ? 48.023 -36.206 -57.468 1.00 29.03 966 GLU A CA 1
ATOM 7188 C C . GLU A 1 966 ? 48.334 -34.803 -56.897 1.00 29.03 966 GLU A C 1
ATOM 7190 O O . GLU A 1 966 ? 49.061 -34.022 -57.492 1.00 29.03 966 GLU A O 1
ATOM 7195 N N . GLU A 1 967 ? 47.961 -34.396 -55.684 1.00 29.19 967 GLU A N 1
ATOM 7196 C CA . GLU A 1 967 ? 46.967 -34.714 -54.640 1.00 29.19 967 GLU A CA 1
ATOM 7197 C C . GLU A 1 967 ? 47.432 -33.814 -53.470 1.00 29.19 967 GLU A C 1
ATOM 7199 O O . GLU A 1 967 ? 48.599 -33.909 -53.111 1.00 29.19 967 GLU A O 1
ATOM 7204 N N . GLU A 1 968 ? 46.605 -32.911 -52.924 1.00 26.88 968 GLU A N 1
ATOM 7205 C CA . GLU A 1 968 ? 46.534 -32.654 -51.468 1.00 26.88 968 GLU A CA 1
ATOM 7206 C C . GLU A 1 968 ? 45.462 -31.610 -51.086 1.00 26.88 968 GLU A C 1
ATOM 7208 O O . GLU A 1 968 ? 45.439 -30.486 -51.580 1.00 26.88 968 GLU A O 1
ATOM 7213 N N . THR A 1 969 ? 44.617 -32.049 -50.145 1.00 28.23 969 THR A N 1
ATOM 7214 C CA . THR A 1 969 ? 43.943 -31.311 -49.058 1.00 28.23 969 THR A CA 1
ATOM 7215 C C . THR A 1 969 ? 43.010 -30.144 -49.395 1.00 28.23 969 THR A C 1
ATOM 7217 O O . THR A 1 969 ? 43.445 -29.004 -49.517 1.00 28.23 969 THR A O 1
ATOM 7220 N N . ALA A 1 970 ? 41.700 -30.418 -49.366 1.00 27.05 970 ALA A N 1
ATOM 7221 C CA . ALA A 1 970 ? 40.675 -29.425 -49.046 1.00 27.05 970 ALA A CA 1
ATOM 7222 C C . ALA A 1 970 ? 40.128 -29.730 -47.641 1.00 27.05 970 ALA A C 1
ATOM 7224 O O . ALA A 1 970 ? 39.587 -30.811 -47.401 1.00 27.05 970 ALA A O 1
ATOM 7225 N N . THR A 1 971 ? 40.349 -28.802 -46.716 1.00 28.36 971 THR A N 1
ATOM 7226 C CA . THR A 1 971 ? 39.708 -28.727 -45.400 1.00 28.36 971 THR A CA 1
ATOM 7227 C C . THR A 1 971 ? 38.416 -27.926 -45.522 1.00 28.36 971 THR A C 1
ATOM 7229 O O . THR A 1 971 ? 38.448 -26.838 -46.084 1.00 28.36 971 THR A O 1
ATOM 7232 N N . ASP A 1 972 ? 37.332 -28.503 -45.003 1.00 36.88 972 ASP A N 1
ATOM 7233 C CA . ASP A 1 972 ? 36.097 -27.889 -44.496 1.00 36.88 972 ASP A CA 1
ATOM 7234 C C . ASP A 1 972 ? 35.606 -26.591 -45.174 1.00 36.88 972 ASP A C 1
ATOM 7236 O O . ASP A 1 972 ? 35.858 -25.489 -44.701 1.00 36.88 972 ASP A O 1
ATOM 7240 N N . GLU A 1 973 ? 34.812 -26.743 -46.240 1.00 35.19 973 GLU A N 1
ATOM 7241 C CA . GLU A 1 973 ? 33.853 -25.732 -46.712 1.00 35.19 973 GLU A CA 1
ATOM 7242 C C . GLU A 1 973 ? 32.450 -26.159 -46.248 1.00 35.19 973 GLU A C 1
ATOM 7244 O O . GLU A 1 973 ? 31.919 -27.189 -46.681 1.00 35.19 973 GLU A O 1
ATOM 7249 N N . GLU A 1 974 ? 31.845 -25.390 -45.342 1.00 40.69 974 GLU A N 1
ATOM 7250 C CA . GLU A 1 974 ? 30.434 -25.537 -44.984 1.00 40.69 974 GLU A CA 1
ATOM 7251 C C . GLU A 1 974 ? 29.585 -25.169 -46.217 1.00 40.69 974 GLU A C 1
ATOM 7253 O O . GLU A 1 974 ? 29.744 -24.106 -46.816 1.00 40.69 974 GLU A O 1
ATOM 7258 N N . SER A 1 975 ? 28.728 -26.084 -46.681 1.00 40.75 975 SER A N 1
ATOM 7259 C CA . SER A 1 975 ? 28.014 -25.887 -47.948 1.00 40.75 975 SER A CA 1
ATOM 7260 C C . SER A 1 975 ? 26.969 -24.769 -47.837 1.00 40.75 975 SER A C 1
ATOM 7262 O O . SER A 1 975 ? 26.261 -24.682 -46.840 1.00 40.75 975 SER A O 1
ATOM 7264 N N . LEU A 1 976 ? 26.773 -23.993 -48.908 1.00 41.75 976 LEU A N 1
ATOM 7265 C CA . LEU A 1 976 ? 25.754 -22.934 -49.055 1.00 41.75 976 LEU A CA 1
ATOM 7266 C C . LEU A 1 976 ? 24.319 -23.363 -48.651 1.00 41.75 976 LEU A C 1
ATOM 7268 O O . LEU A 1 976 ? 23.475 -22.531 -48.332 1.00 41.75 976 LEU A O 1
ATOM 7272 N N . GLN A 1 977 ? 24.041 -24.673 -48.661 1.00 39.19 977 GLN A N 1
ATOM 7273 C CA . GLN A 1 977 ? 22.780 -25.270 -48.208 1.00 39.19 977 GLN A CA 1
ATOM 7274 C C . GLN A 1 977 ? 22.618 -25.249 -46.682 1.00 39.19 977 GLN A C 1
ATOM 7276 O O . GLN A 1 977 ? 21.495 -25.151 -46.203 1.00 39.19 977 GLN A O 1
ATOM 7281 N N . ASP A 1 978 ? 23.710 -25.312 -45.923 1.00 43.09 978 ASP A N 1
ATOM 7282 C CA . ASP A 1 978 ? 23.690 -25.280 -44.457 1.00 43.09 978 ASP A CA 1
ATOM 7283 C C . ASP A 1 978 ? 23.458 -23.852 -43.938 1.00 43.09 978 ASP A C 1
ATOM 7285 O O . ASP A 1 978 ? 22.711 -23.650 -42.984 1.00 43.09 978 ASP A O 1
ATOM 7289 N N . ILE A 1 979 ? 23.984 -22.847 -44.648 1.00 44.12 979 ILE A N 1
ATOM 7290 C CA . ILE A 1 979 ? 23.733 -21.419 -44.389 1.00 44.12 979 ILE A CA 1
ATOM 7291 C C . ILE A 1 979 ? 22.261 -21.066 -44.664 1.00 44.12 979 ILE A C 1
ATOM 7293 O O . ILE A 1 979 ? 21.602 -20.466 -43.819 1.00 44.12 979 ILE A O 1
ATOM 7297 N N . LEU A 1 980 ? 21.707 -21.501 -45.803 1.00 42.88 980 LEU A N 1
ATOM 7298 C CA . LEU A 1 980 ? 20.285 -21.310 -46.135 1.00 42.88 980 LEU A CA 1
ATOM 7299 C C . LEU A 1 980 ? 19.347 -22.034 -45.160 1.00 42.88 980 LEU A C 1
ATOM 7301 O O . LEU A 1 980 ? 18.277 -21.527 -44.834 1.00 42.88 980 LEU A O 1
ATOM 7305 N N . LYS A 1 981 ? 19.747 -23.206 -44.662 1.00 43.44 981 LYS A N 1
ATOM 7306 C CA . LYS A 1 981 ? 18.956 -23.974 -43.698 1.00 43.44 981 LYS A CA 1
ATOM 7307 C C . LYS A 1 981 ? 18.960 -23.337 -42.305 1.00 43.44 981 LYS A C 1
ATOM 7309 O O . LYS A 1 981 ? 17.901 -23.235 -41.692 1.00 43.44 981 LYS A O 1
ATOM 7314 N N . LYS A 1 982 ? 20.111 -22.830 -41.848 1.00 46.66 982 LYS A N 1
ATOM 7315 C CA . LYS A 1 982 ? 20.220 -22.011 -40.626 1.00 46.66 982 LYS A CA 1
ATOM 7316 C C . LYS A 1 982 ? 19.376 -20.731 -40.731 1.00 46.66 982 LYS A C 1
ATOM 7318 O O . LYS A 1 982 ? 18.742 -20.339 -39.756 1.00 46.66 982 LYS A O 1
ATOM 7323 N N . TRP A 1 983 ? 19.303 -20.137 -41.923 1.00 46.00 983 TRP A N 1
ATOM 7324 C CA . TRP A 1 983 ? 18.481 -18.960 -42.221 1.00 46.00 983 TRP A CA 1
ATOM 7325 C C . TRP A 1 983 ? 16.967 -19.253 -42.155 1.00 46.00 983 TRP A C 1
ATOM 7327 O O . TRP A 1 983 ? 16.235 -18.555 -41.455 1.00 46.00 983 TRP A O 1
ATOM 7337 N N . GLU A 1 984 ? 16.494 -20.347 -42.769 1.00 42.91 984 GLU A N 1
ATOM 7338 C CA . GLU A 1 984 ? 15.086 -20.782 -42.679 1.00 42.91 984 GLU A CA 1
ATOM 7339 C C . GLU A 1 984 ? 14.660 -21.183 -41.251 1.00 42.91 984 GLU A C 1
ATOM 7341 O O . GLU A 1 984 ? 13.497 -21.020 -40.868 1.00 42.91 984 GLU A O 1
ATOM 7346 N N . GLU A 1 985 ? 15.576 -21.741 -40.456 1.00 45.84 985 GLU A N 1
ATOM 7347 C CA . GLU A 1 985 ? 15.330 -22.096 -39.053 1.00 45.84 985 GLU A CA 1
ATOM 7348 C C . GLU A 1 985 ? 15.244 -20.851 -38.150 1.00 45.84 985 GLU A C 1
ATOM 7350 O O . GLU A 1 985 ? 14.417 -20.815 -37.234 1.00 45.84 985 GLU A O 1
ATOM 7355 N N . GLN A 1 986 ? 16.014 -19.797 -38.441 1.00 48.69 986 GLN A N 1
ATOM 7356 C CA . GLN A 1 986 ? 15.979 -18.532 -37.700 1.00 48.69 986 GLN A CA 1
ATOM 7357 C C . GLN A 1 986 ? 14.754 -17.662 -38.030 1.00 48.69 986 GLN A C 1
ATOM 7359 O O . GLN A 1 986 ? 14.165 -17.100 -37.106 1.00 48.69 986 GLN A O 1
ATOM 7364 N N . GLU A 1 987 ? 14.287 -17.613 -39.285 1.00 43.97 987 GLU A N 1
ATOM 7365 C CA . GLU A 1 987 ? 13.016 -16.943 -39.628 1.00 43.97 987 GLU A CA 1
ATOM 7366 C C . GLU A 1 987 ? 11.813 -17.603 -38.941 1.00 43.97 987 GLU A C 1
ATOM 7368 O O . GLU A 1 987 ? 10.919 -16.922 -38.431 1.00 43.97 987 GLU A O 1
ATOM 7373 N N . LYS A 1 988 ? 11.798 -18.941 -38.873 1.00 43.09 988 LYS A N 1
ATOM 7374 C CA . LYS A 1 988 ? 10.748 -19.686 -38.161 1.00 43.09 988 LYS A CA 1
ATOM 7375 C C . LYS A 1 988 ? 10.765 -19.413 -36.660 1.00 43.09 988 LYS A C 1
ATOM 7377 O O . LYS A 1 988 ? 9.695 -19.348 -36.058 1.00 43.09 988 LYS A O 1
ATOM 7382 N N . LYS A 1 989 ? 11.949 -19.231 -36.066 1.00 40.94 989 LYS A N 1
ATOM 7383 C CA . LYS A 1 989 ? 12.105 -18.876 -34.649 1.00 40.94 989 LYS A CA 1
ATOM 7384 C C . LYS A 1 989 ? 11.622 -17.446 -34.371 1.00 40.94 989 LYS A C 1
ATOM 7386 O O . LYS A 1 989 ? 10.784 -17.261 -33.497 1.00 40.94 989 LYS A O 1
ATOM 7391 N N . ALA A 1 990 ? 12.020 -16.474 -35.192 1.00 38.97 990 ALA A N 1
ATOM 7392 C CA . ALA A 1 990 ? 11.564 -15.085 -35.076 1.00 38.97 990 ALA A CA 1
ATOM 7393 C C . ALA A 1 990 ? 10.039 -14.931 -35.267 1.00 38.97 990 ALA A C 1
ATOM 7395 O O . ALA A 1 990 ? 9.390 -14.158 -34.564 1.00 38.97 990 ALA A O 1
ATOM 7396 N N . ALA A 1 991 ? 9.436 -15.710 -36.173 1.00 36.34 991 ALA A N 1
ATOM 7397 C CA . ALA A 1 991 ? 7.984 -15.736 -36.359 1.00 36.34 991 ALA A CA 1
ATOM 7398 C C . ALA A 1 991 ? 7.232 -16.410 -35.192 1.00 36.34 991 ALA A C 1
ATOM 7400 O O . ALA A 1 991 ? 6.100 -16.026 -34.895 1.00 36.34 991 ALA A O 1
ATOM 7401 N N . ALA A 1 992 ? 7.838 -17.405 -34.533 1.00 36.62 992 ALA A N 1
ATOM 7402 C CA . ALA A 1 992 ? 7.268 -18.065 -33.358 1.00 36.62 992 ALA A CA 1
ATOM 7403 C C . ALA A 1 992 ? 7.318 -17.163 -32.113 1.00 36.62 992 ALA A C 1
ATOM 7405 O O . ALA A 1 992 ? 6.325 -17.078 -31.391 1.00 36.62 992 ALA A O 1
ATOM 7406 N N . ASP A 1 993 ? 8.413 -16.428 -31.916 1.00 40.16 993 ASP A N 1
ATOM 7407 C CA . ASP A 1 993 ? 8.580 -15.498 -30.793 1.00 40.16 993 ASP A CA 1
ATOM 7408 C C . ASP A 1 993 ? 7.626 -14.287 -30.916 1.00 40.16 993 ASP A C 1
ATOM 7410 O O . ASP A 1 993 ? 6.980 -13.897 -29.941 1.00 40.16 993 ASP A O 1
ATOM 7414 N N . ALA A 1 994 ? 7.378 -13.793 -32.138 1.00 36.69 994 ALA A N 1
ATOM 7415 C CA . ALA A 1 994 ? 6.377 -12.751 -32.412 1.00 36.69 994 ALA A CA 1
ATOM 7416 C C . ALA A 1 994 ? 4.912 -13.189 -32.161 1.00 36.69 994 ALA A C 1
ATOM 7418 O O . ALA A 1 994 ? 4.023 -12.351 -31.991 1.00 36.69 994 ALA A O 1
ATOM 7419 N N . LEU A 1 995 ? 4.634 -14.498 -32.129 1.00 35.62 995 LEU A N 1
ATOM 7420 C CA . LEU A 1 995 ? 3.314 -15.065 -31.820 1.00 35.62 995 LEU A CA 1
ATOM 7421 C C . LEU A 1 995 ? 3.083 -15.245 -30.308 1.00 35.62 995 LEU A C 1
ATOM 7423 O O . LEU A 1 995 ? 1.929 -15.286 -29.874 1.00 35.62 995 LEU A O 1
ATOM 7427 N N . VAL A 1 996 ? 4.150 -15.304 -29.504 1.00 39.69 996 VAL A N 1
ATOM 7428 C CA . VAL A 1 996 ? 4.093 -15.438 -28.037 1.00 39.69 996 VAL A CA 1
ATOM 7429 C C . VAL A 1 996 ? 3.847 -14.085 -27.348 1.00 39.69 996 VAL A C 1
ATOM 7431 O O . VAL A 1 996 ? 3.149 -14.031 -26.336 1.00 39.69 996 VAL A O 1
ATOM 7434 N N . GLU A 1 997 ? 4.269 -12.965 -27.941 1.00 36.50 997 GLU A N 1
ATOM 7435 C CA . GLU A 1 997 ? 4.009 -11.614 -27.402 1.00 36.50 997 GLU A CA 1
ATOM 7436 C C . GLU A 1 997 ? 2.568 -11.100 -27.618 1.00 36.50 997 GLU A C 1
ATOM 7438 O O . GLU A 1 997 ? 2.164 -10.084 -27.051 1.00 36.50 997 GLU A O 1
ATOM 7443 N N . GLY A 1 998 ? 1.740 -11.831 -28.373 1.00 33.22 998 GLY A N 1
ATOM 7444 C CA . GLY A 1 998 ? 0.319 -11.521 -28.568 1.00 33.22 998 GLY A CA 1
ATOM 7445 C C . GLY A 1 998 ? -0.614 -11.977 -27.435 1.00 33.22 998 GLY A C 1
ATOM 7446 O O . GLY A 1 998 ? -1.791 -11.615 -27.440 1.00 33.22 998 GLY A O 1
ATOM 7447 N N . TYR A 1 999 ? -0.124 -12.761 -26.468 1.00 32.75 999 TYR A N 1
ATOM 7448 C CA . TYR A 1 999 ? -0.916 -13.285 -25.349 1.00 32.75 999 TYR A CA 1
ATOM 7449 C C . TYR A 1 999 ? -0.081 -13.365 -24.061 1.00 32.75 999 TYR A C 1
ATOM 7451 O O . TYR A 1 999 ? 0.393 -14.424 -23.668 1.00 32.75 999 TYR A O 1
ATOM 7459 N N . SER A 1 1000 ? 0.049 -12.247 -23.343 1.00 27.78 1000 SER A N 1
ATOM 7460 C CA . SER A 1 1000 ? 0.460 -12.269 -21.936 1.00 27.78 1000 SER A CA 1
ATOM 7461 C C . SER A 1 1000 ? -0.074 -11.050 -21.183 1.00 27.78 1000 SER A C 1
ATOM 7463 O O . SER A 1 1000 ? 0.461 -9.947 -21.245 1.00 27.78 1000 SER A O 1
ATOM 7465 N N . SER A 1 1001 ? -1.164 -11.264 -20.445 1.00 29.92 1001 SER A N 1
ATOM 7466 C CA . SER A 1 1001 ? -1.475 -10.497 -19.242 1.00 29.92 1001 SER A CA 1
ATOM 7467 C C . SER A 1 1001 ? -1.787 -11.498 -18.130 1.00 29.92 1001 SER A C 1
ATOM 7469 O O . SER A 1 1001 ? -2.758 -12.243 -18.257 1.00 29.92 1001 SER A O 1
ATOM 7471 N N . ASN A 1 1002 ? -0.990 -11.454 -17.059 1.00 27.95 1002 ASN A N 1
ATOM 7472 C CA . ASN A 1 1002 ? -1.139 -12.141 -15.768 1.00 27.95 1002 ASN A CA 1
ATOM 7473 C C . ASN A 1 1002 ? -1.110 -13.681 -15.774 1.00 27.95 1002 ASN A C 1
ATOM 7475 O O . ASN A 1 1002 ? -2.128 -14.310 -16.033 1.00 27.95 1002 ASN A O 1
ATOM 7479 N N . THR A 1 1003 ? 0.006 -14.274 -15.335 1.00 28.19 1003 THR A N 1
ATOM 7480 C CA . THR A 1 1003 ? 0.199 -14.830 -13.971 1.00 28.19 1003 THR A CA 1
ATOM 7481 C C . THR A 1 1003 ? 1.573 -15.500 -13.882 1.00 28.19 1003 THR A C 1
ATOM 7483 O O . THR A 1 1003 ? 1.895 -16.335 -14.720 1.00 28.19 1003 THR A O 1
ATOM 7486 N N . GLU A 1 1004 ? 2.348 -15.151 -12.857 1.00 27.70 1004 GLU A N 1
ATOM 7487 C CA . GLU A 1 1004 ? 3.582 -15.835 -12.454 1.00 27.70 1004 GLU A CA 1
ATOM 7488 C C . GLU A 1 1004 ? 3.267 -17.172 -11.765 1.00 27.70 1004 GLU A C 1
ATOM 7490 O O . GLU A 1 1004 ? 2.369 -17.244 -10.919 1.00 27.70 1004 GLU A O 1
ATOM 7495 N N . ALA A 1 1005 ? 4.043 -18.207 -12.087 1.00 26.17 1005 ALA A N 1
ATOM 7496 C CA . ALA A 1 1005 ? 4.348 -19.311 -11.184 1.00 26.17 1005 ALA A CA 1
ATOM 7497 C C . ALA A 1 1005 ? 5.719 -19.904 -11.554 1.00 26.17 1005 ALA A C 1
ATOM 7499 O O . ALA A 1 1005 ? 5.953 -20.269 -12.705 1.00 26.17 1005 ALA A O 1
ATOM 7500 N N . GLU A 1 1006 ? 6.597 -19.956 -10.554 1.00 30.62 1006 GLU A N 1
ATOM 7501 C CA . GLU A 1 1006 ? 7.907 -20.613 -10.525 1.00 30.62 1006 GLU A CA 1
ATOM 7502 C C . GLU A 1 1006 ? 7.777 -22.145 -10.693 1.00 30.62 1006 GLU A C 1
ATOM 7504 O O . GLU A 1 1006 ? 6.814 -22.737 -10.199 1.00 30.62 1006 GLU A O 1
ATOM 7509 N N . ASP A 1 1007 ? 8.743 -22.794 -11.357 1.00 28.64 1007 ASP A N 1
ATOM 7510 C CA . ASP A 1 1007 ? 9.789 -23.642 -10.731 1.00 28.64 1007 ASP A CA 1
ATOM 7511 C C . ASP A 1 1007 ? 10.326 -24.771 -11.663 1.00 28.64 1007 ASP A C 1
ATOM 7513 O O . ASP A 1 1007 ? 9.657 -25.238 -12.584 1.00 28.64 1007 ASP A O 1
ATOM 7517 N N . GLU A 1 1008 ? 11.572 -25.161 -11.383 1.00 29.09 1008 GLU A N 1
ATOM 7518 C CA . GLU A 1 1008 ? 12.594 -25.990 -12.058 1.00 29.09 1008 GLU A CA 1
ATOM 7519 C C . GLU A 1 1008 ? 12.226 -27.397 -12.619 1.00 29.09 1008 GLU A C 1
ATOM 7521 O O . GLU A 1 1008 ? 11.419 -28.124 -12.040 1.00 29.09 1008 GLU A O 1
ATOM 7526 N N . THR A 1 1009 ? 12.923 -27.859 -13.683 1.00 26.83 1009 THR A N 1
ATOM 7527 C CA . THR A 1 1009 ? 13.891 -29.009 -13.708 1.00 26.83 1009 THR A CA 1
ATOM 7528 C C . THR A 1 1009 ? 14.197 -29.580 -15.117 1.00 26.83 1009 THR A C 1
ATOM 7530 O O . THR A 1 1009 ? 13.374 -29.538 -16.027 1.00 26.83 1009 THR A O 1
ATOM 7533 N N . GLU A 1 1010 ? 15.426 -30.099 -15.256 1.00 26.44 1010 GLU A N 1
ATOM 7534 C CA . GLU A 1 1010 ? 16.129 -30.660 -16.429 1.00 26.44 1010 GLU A CA 1
ATOM 7535 C C . GLU A 1 1010 ? 15.635 -32.025 -16.985 1.00 26.44 1010 GLU A C 1
ATOM 7537 O O . GLU A 1 1010 ? 15.108 -32.863 -16.259 1.00 26.44 1010 GLU A O 1
ATOM 7542 N N . GLU A 1 1011 ? 16.010 -32.244 -18.259 1.00 26.80 1011 GLU A N 1
ATOM 7543 C CA . GLU A 1 1011 ? 16.463 -33.485 -18.940 1.00 26.80 1011 GLU A CA 1
ATOM 7544 C C . GLU A 1 1011 ? 15.507 -34.588 -19.480 1.00 26.80 1011 GLU A C 1
ATOM 7546 O O . GLU A 1 1011 ? 14.661 -35.153 -18.796 1.00 26.80 1011 GLU A O 1
ATOM 7551 N N . GLU A 1 1012 ? 15.827 -34.949 -20.740 1.00 25.73 1012 GLU A N 1
ATOM 7552 C CA . GLU A 1 1012 ? 15.539 -36.152 -21.554 1.00 25.73 1012 GLU A CA 1
ATOM 7553 C C . GLU A 1 1012 ? 14.085 -36.505 -21.946 1.00 25.73 1012 GLU A C 1
ATOM 7555 O O . GLU A 1 1012 ? 13.292 -36.965 -21.132 1.00 25.73 1012 GLU A O 1
ATOM 7560 N N . PHE A 1 1013 ? 13.776 -36.444 -23.255 1.00 24.23 1013 PHE A N 1
ATOM 7561 C CA . PHE A 1 1013 ? 13.582 -37.634 -24.117 1.00 24.23 1013 PHE A CA 1
ATOM 7562 C C . PHE A 1 1013 ? 13.205 -37.243 -25.566 1.00 24.23 1013 PHE A C 1
ATOM 7564 O O . PHE A 1 1013 ? 12.177 -36.614 -25.810 1.00 24.23 1013 PHE A O 1
ATOM 7571 N N . GLU A 1 1014 ? 14.006 -37.689 -26.541 1.00 29.19 1014 GLU A N 1
ATOM 7572 C CA . GLU A 1 1014 ? 13.569 -37.909 -27.927 1.00 29.19 1014 GLU A CA 1
ATOM 7573 C C . GLU A 1 1014 ? 12.525 -39.041 -27.957 1.00 29.19 1014 GLU A C 1
ATOM 7575 O O . GLU A 1 1014 ? 12.846 -40.152 -27.539 1.00 29.19 1014 GLU A O 1
ATOM 7580 N N . GLN A 1 1015 ? 11.315 -38.796 -28.474 1.00 26.06 1015 GLN A N 1
ATOM 7581 C CA . GLN A 1 1015 ? 10.646 -39.623 -29.500 1.00 26.06 1015 GLN A CA 1
ATOM 7582 C C . GLN A 1 1015 ? 9.173 -39.238 -29.722 1.00 26.06 1015 GLN A C 1
ATOM 7584 O O . GLN A 1 1015 ? 8.433 -38.938 -28.791 1.00 26.06 1015 GLN A O 1
ATOM 7589 N N . ASP A 1 1016 ? 8.785 -39.397 -30.989 1.00 24.95 1016 ASP A N 1
ATOM 7590 C CA . ASP A 1 1016 ? 7.440 -39.619 -31.531 1.00 24.95 1016 ASP A CA 1
ATOM 7591 C C . ASP A 1 1016 ? 6.564 -38.396 -31.866 1.00 24.95 1016 ASP A C 1
ATOM 7593 O O . ASP A 1 1016 ? 5.622 -38.013 -31.170 1.00 24.95 1016 ASP A O 1
ATOM 7597 N N . GLU A 1 1017 ? 6.810 -37.877 -33.076 1.00 29.20 1017 GLU A N 1
ATOM 7598 C CA . GLU A 1 1017 ? 5.775 -37.321 -33.949 1.00 29.20 1017 GLU A CA 1
ATOM 7599 C C . GLU A 1 1017 ? 4.732 -38.402 -34.301 1.00 29.20 1017 GLU A C 1
ATOM 7601 O O . GLU A 1 1017 ? 4.992 -39.272 -35.124 1.00 29.20 1017 GLU A O 1
ATOM 7606 N N . GLU A 1 1018 ? 3.533 -38.330 -33.719 1.00 30.25 1018 GLU A N 1
ATOM 7607 C CA . GLU A 1 1018 ? 2.259 -38.640 -34.394 1.00 30.25 1018 GLU A CA 1
ATOM 7608 C C . GLU A 1 1018 ? 1.077 -38.360 -33.443 1.00 30.25 1018 GLU A C 1
ATOM 7610 O O . GLU A 1 1018 ? 0.811 -39.119 -32.515 1.00 30.25 1018 GLU A O 1
ATOM 7615 N N . SER A 1 1019 ? 0.340 -37.263 -33.674 1.00 25.66 1019 SER A N 1
ATOM 7616 C CA . SER A 1 1019 ? -1.142 -37.190 -33.614 1.00 25.66 1019 SER A CA 1
ATOM 7617 C C . SER A 1 1019 ? -1.678 -35.763 -33.410 1.00 25.66 1019 SER A C 1
ATOM 7619 O O . SER A 1 1019 ? -2.353 -35.453 -32.433 1.00 25.66 1019 SER A O 1
ATOM 7621 N N . ILE A 1 1020 ? -1.499 -34.891 -34.405 1.00 27.33 1020 ILE A N 1
ATOM 7622 C CA . ILE A 1 1020 ? -2.379 -33.722 -34.564 1.00 27.33 1020 ILE A CA 1
ATOM 7623 C C . ILE A 1 1020 ? -3.485 -34.100 -35.551 1.00 27.33 1020 ILE A C 1
ATOM 7625 O O . ILE A 1 1020 ? -3.357 -33.970 -36.764 1.00 27.33 1020 ILE A O 1
ATOM 7629 N N . SER A 1 1021 ? -4.589 -34.614 -35.012 1.00 26.28 1021 SER A N 1
ATOM 7630 C CA . SER A 1 1021 ? -5.876 -34.692 -35.706 1.00 26.28 1021 SER A CA 1
ATOM 7631 C C . SER A 1 1021 ? -6.996 -34.848 -34.680 1.00 26.28 1021 SER A C 1
ATOM 7633 O O . SER A 1 1021 ? -7.479 -35.952 -34.431 1.00 26.28 1021 SER A O 1
ATOM 7635 N N . SER A 1 1022 ? -7.412 -33.739 -34.075 1.00 26.27 1022 SER A N 1
ATOM 7636 C CA . SER A 1 1022 ? -8.820 -33.356 -33.881 1.00 26.27 1022 SER A CA 1
ATOM 7637 C C . SER A 1 1022 ? -8.929 -32.348 -32.741 1.00 26.27 1022 SER A C 1
ATOM 7639 O O . SER A 1 1022 ? -8.735 -32.686 -31.583 1.00 26.27 1022 SER A O 1
ATOM 7641 N N . LEU A 1 1023 ? -9.274 -31.106 -33.066 1.00 26.05 1023 LEU A N 1
ATOM 7642 C CA . LEU A 1 1023 ? -10.555 -30.515 -32.679 1.00 26.05 1023 LEU A CA 1
ATOM 7643 C C . LEU A 1 1023 ? -10.602 -29.074 -33.192 1.00 26.05 1023 LEU A C 1
ATOM 7645 O O . LEU A 1 1023 ? -9.827 -28.203 -32.818 1.00 26.05 1023 LEU A O 1
ATOM 7649 N N . ILE A 1 1024 ? -11.522 -28.911 -34.132 1.00 27.14 1024 ILE A N 1
ATOM 7650 C CA . ILE A 1 1024 ? -11.972 -27.681 -34.757 1.00 27.14 1024 ILE A CA 1
ATOM 7651 C C . ILE A 1 1024 ? -13.055 -27.056 -33.861 1.00 27.14 1024 ILE A C 1
ATOM 7653 O O . ILE A 1 1024 ? -13.775 -27.766 -33.158 1.00 27.14 1024 ILE A O 1
ATOM 7657 N N . SER A 1 1025 ? -13.188 -25.741 -34.034 1.00 26.12 1025 SER A N 1
ATOM 7658 C CA . SER A 1 1025 ? -14.408 -24.917 -34.038 1.00 26.12 1025 SER A CA 1
ATOM 7659 C C . SER A 1 1025 ? -14.953 -24.304 -32.755 1.00 26.12 1025 SER A C 1
ATOM 7661 O O . SER A 1 1025 ? -15.376 -24.998 -31.839 1.00 26.12 1025 SER A O 1
ATOM 7663 N N . GLU A 1 1026 ? -15.134 -22.988 -32.923 1.00 25.97 1026 GLU A N 1
ATOM 7664 C CA . GLU A 1 1026 ? -16.253 -22.143 -32.493 1.00 25.97 1026 GLU A CA 1
ATOM 7665 C C . GLU A 1 1026 ? -16.173 -21.546 -31.086 1.00 25.97 1026 GLU A C 1
ATOM 7667 O O . GLU A 1 1026 ? -16.587 -22.159 -30.110 1.00 25.97 1026 GLU A O 1
ATOM 7672 N N . ASP A 1 1027 ? -15.785 -20.266 -31.029 1.00 25.09 1027 ASP A N 1
ATOM 7673 C CA . ASP A 1 1027 ? -16.648 -19.289 -30.360 1.00 25.09 1027 ASP A CA 1
ATOM 7674 C C . ASP A 1 1027 ? -16.507 -17.891 -30.998 1.00 25.09 1027 ASP A C 1
ATOM 7676 O O . ASP A 1 1027 ? -15.501 -17.197 -30.849 1.00 25.09 1027 ASP A O 1
ATOM 7680 N N . GLU A 1 1028 ? -17.535 -17.493 -31.751 1.00 26.34 1028 GLU A N 1
ATOM 7681 C CA . GLU A 1 1028 ? -17.765 -16.131 -32.231 1.00 26.34 1028 GLU A CA 1
ATOM 7682 C C . GLU A 1 1028 ? -19.205 -15.745 -31.833 1.00 26.34 1028 GLU A C 1
ATOM 7684 O O . GLU A 1 1028 ? -20.155 -16.450 -32.160 1.00 26.34 1028 GLU A O 1
ATOM 7689 N N . GLN A 1 1029 ? -19.344 -14.579 -31.187 1.00 26.22 1029 GLN A N 1
ATOM 7690 C CA . GLN A 1 1029 ? -20.576 -13.807 -30.920 1.00 26.22 1029 GLN A CA 1
ATOM 7691 C C . GLN A 1 1029 ? -21.535 -14.254 -29.790 1.00 26.22 1029 GLN A C 1
ATOM 7693 O O . GLN A 1 1029 ? -22.265 -15.226 -29.918 1.00 26.22 1029 GLN A O 1
ATOM 7698 N N . LEU A 1 1030 ? -21.715 -13.398 -28.763 1.00 25.55 1030 LEU A N 1
ATOM 7699 C CA . LEU A 1 1030 ? -22.845 -12.439 -28.684 1.00 25.55 1030 LEU A CA 1
ATOM 7700 C C . LEU A 1 1030 ? -22.893 -11.652 -27.350 1.00 25.55 1030 LEU A C 1
ATOM 7702 O O . LEU A 1 1030 ? -23.002 -12.211 -26.262 1.00 25.55 1030 LEU A O 1
ATOM 7706 N N . LYS A 1 1031 ? -22.911 -10.316 -27.471 1.00 27.12 1031 LYS A N 1
ATOM 7707 C CA . LYS A 1 1031 ? -23.460 -9.346 -26.502 1.00 27.12 1031 LYS A CA 1
ATOM 7708 C C . LYS A 1 1031 ? -24.942 -9.111 -26.834 1.00 27.12 1031 LYS A C 1
ATOM 7710 O O . LYS A 1 1031 ? -25.213 -8.951 -28.017 1.00 27.12 1031 LYS A O 1
ATOM 7715 N N . SER A 1 1032 ? -25.826 -8.955 -25.833 1.00 25.02 1032 SER A N 1
ATOM 7716 C CA . SER A 1 1032 ? -26.752 -7.799 -25.679 1.00 25.02 1032 SER A CA 1
ATOM 7717 C C . SER A 1 1032 ? -27.958 -8.045 -24.743 1.00 25.02 1032 SER A C 1
ATOM 7719 O O . SER A 1 1032 ? -28.614 -9.077 -24.837 1.00 25.02 1032 SER A O 1
ATOM 7721 N N . GLU A 1 1033 ? -28.290 -6.984 -23.989 1.00 26.50 1033 GLU A N 1
ATOM 7722 C CA . GLU A 1 1033 ? -29.626 -6.484 -23.575 1.00 26.50 1033 GLU A CA 1
ATOM 7723 C C . GLU A 1 1033 ? -30.156 -6.656 -22.129 1.00 26.50 1033 GLU A C 1
ATOM 7725 O O . GLU A 1 1033 ? -30.321 -7.747 -21.586 1.00 26.50 1033 GLU A O 1
ATOM 7730 N N . GLU A 1 1034 ? -30.467 -5.484 -21.550 1.00 25.17 1034 GLU A N 1
ATOM 7731 C CA . GLU A 1 1034 ? -31.104 -5.176 -20.264 1.00 25.17 1034 GLU A CA 1
ATOM 7732 C C . GLU A 1 1034 ? -32.636 -4.969 -20.381 1.00 25.17 1034 GLU A C 1
ATOM 7734 O O . GLU A 1 1034 ? -33.146 -4.637 -21.448 1.00 25.17 1034 GLU A O 1
ATOM 7739 N N . ALA A 1 1035 ? -33.302 -5.013 -19.210 1.00 25.36 1035 ALA A N 1
ATOM 7740 C CA . ALA A 1 1035 ? -34.644 -4.509 -18.835 1.00 25.36 1035 ALA A CA 1
ATOM 7741 C C . ALA A 1 1035 ? -35.874 -5.301 -19.354 1.00 25.36 1035 ALA A C 1
ATOM 7743 O O . ALA A 1 1035 ? -36.071 -5.491 -20.544 1.00 25.36 1035 ALA A O 1
ATOM 7744 N N . THR A 1 1036 ? -36.847 -5.741 -18.538 1.00 25.34 1036 THR A N 1
ATOM 7745 C CA . THR A 1 1036 ? -37.649 -4.944 -17.588 1.00 25.34 1036 THR A CA 1
ATOM 7746 C C . THR A 1 1036 ? -38.475 -5.846 -16.635 1.00 25.34 1036 THR A C 1
ATOM 7748 O O . THR A 1 1036 ? -38.983 -6.886 -17.042 1.00 25.34 1036 THR A O 1
ATOM 7751 N N . GLU A 1 1037 ? -38.688 -5.333 -15.418 1.00 24.67 1037 GLU A N 1
ATOM 7752 C CA . GLU A 1 1037 ? -39.894 -5.401 -14.561 1.00 24.67 1037 GLU A CA 1
ATOM 7753 C C . GLU A 1 1037 ? -40.095 -6.449 -13.443 1.00 24.67 1037 GLU A C 1
ATOM 7755 O O . GLU A 1 1037 ? -40.043 -7.667 -13.596 1.00 24.67 1037 GLU A O 1
ATOM 7760 N N . GLU A 1 1038 ? -40.412 -5.868 -12.281 1.00 25.50 1038 GLU A N 1
ATOM 7761 C CA . GLU A 1 1038 ? -40.721 -6.434 -10.976 1.00 25.50 1038 GLU A CA 1
ATOM 7762 C C . GLU A 1 1038 ? -41.949 -7.359 -10.973 1.00 25.50 1038 GLU A C 1
ATOM 7764 O O . GLU A 1 1038 ? -43.063 -6.943 -11.296 1.00 25.50 1038 GLU A O 1
ATOM 7769 N N . LYS A 1 1039 ? -41.790 -8.568 -10.418 1.00 26.95 1039 LYS A N 1
ATOM 7770 C CA . LYS A 1 1039 ? -42.572 -9.033 -9.254 1.00 26.95 1039 LYS A CA 1
ATOM 7771 C C . LYS A 1 1039 ? -42.137 -10.426 -8.787 1.00 26.95 1039 LYS A C 1
ATOM 7773 O O . LYS A 1 1039 ? -42.421 -11.434 -9.418 1.00 26.95 1039 LYS A O 1
ATOM 7778 N N . ASN A 1 1040 ? -41.668 -10.430 -7.543 1.00 27.06 1040 ASN A N 1
ATOM 7779 C CA . ASN A 1 1040 ? -41.968 -11.405 -6.496 1.00 27.06 1040 ASN A CA 1
ATOM 7780 C C . ASN A 1 1040 ? -41.222 -12.758 -6.415 1.00 27.06 1040 ASN A C 1
ATOM 7782 O O . ASN A 1 1040 ? -41.353 -13.647 -7.247 1.00 27.06 1040 ASN A O 1
ATOM 7786 N N . ILE A 1 1041 ? -40.678 -12.921 -5.200 1.00 25.16 1041 ILE A N 1
ATOM 7787 C CA . ILE A 1 1041 ? -40.615 -14.128 -4.360 1.00 25.16 1041 ILE A CA 1
ATOM 7788 C C . ILE A 1 1041 ? -39.376 -15.013 -4.534 1.00 25.16 1041 ILE A C 1
ATOM 7790 O O . ILE A 1 1041 ? -39.314 -15.928 -5.348 1.00 25.16 1041 ILE A O 1
ATOM 7794 N N . VAL A 1 1042 ? -38.422 -14.762 -3.626 1.00 29.28 1042 VAL A N 1
ATOM 7795 C CA . VAL A 1 1042 ? -37.987 -15.707 -2.576 1.00 29.28 1042 VAL A CA 1
ATOM 7796 C C . VAL A 1 1042 ? -38.136 -17.171 -2.984 1.00 29.28 1042 VAL A C 1
ATOM 7798 O O . VAL A 1 1042 ? -39.076 -17.871 -2.611 1.00 29.28 1042 VAL A O 1
ATOM 7801 N N . GLY A 1 1043 ? -37.170 -17.637 -3.760 1.00 31.81 1043 GLY A N 1
ATOM 7802 C CA . GLY A 1 1043 ? -37.110 -19.026 -4.164 1.00 31.81 1043 GLY A CA 1
ATOM 7803 C C . GLY A 1 1043 ? -35.961 -19.267 -5.117 1.00 31.81 1043 GLY A C 1
ATOM 7804 O O . GLY A 1 1043 ? -36.228 -19.469 -6.294 1.00 31.81 1043 GLY A O 1
ATOM 7805 N N . LYS A 1 1044 ? -34.714 -19.218 -4.608 1.00 27.59 1044 LYS A N 1
ATOM 7806 C CA . LYS A 1 1044 ? -33.531 -19.997 -5.066 1.00 27.59 1044 LYS A CA 1
ATOM 7807 C C . LYS A 1 1044 ? -32.193 -19.410 -4.576 1.00 27.59 1044 LYS A C 1
ATOM 7809 O O . LYS A 1 1044 ? -31.336 -19.043 -5.367 1.00 27.59 1044 LYS A O 1
ATOM 7814 N N . ALA A 1 1045 ? -31.974 -19.415 -3.263 1.00 25.20 1045 ALA A N 1
ATOM 7815 C CA . ALA A 1 1045 ? -30.623 -19.423 -2.691 1.00 25.20 1045 ALA A CA 1
ATOM 7816 C C . ALA A 1 1045 ? -30.650 -20.102 -1.312 1.00 25.20 1045 ALA A C 1
ATOM 7818 O O . ALA A 1 1045 ? -30.436 -19.482 -0.282 1.00 25.20 1045 ALA A O 1
ATOM 7819 N N . PHE A 1 1046 ? -30.993 -21.391 -1.293 1.00 26.73 1046 PHE A N 1
ATOM 7820 C CA . PHE A 1 1046 ? -30.826 -22.250 -0.111 1.00 26.73 1046 PHE A CA 1
ATOM 7821 C C . PHE A 1 1046 ? -30.242 -23.611 -0.506 1.00 26.73 1046 PHE A C 1
ATOM 7823 O O . PHE A 1 1046 ? -30.593 -24.652 0.036 1.00 26.73 1046 PHE A O 1
ATOM 7830 N N . ASN A 1 1047 ? -29.372 -23.601 -1.520 1.00 29.14 1047 ASN A N 1
ATOM 7831 C CA . ASN A 1 1047 ? -28.710 -24.796 -2.023 1.00 29.14 1047 ASN A CA 1
ATOM 7832 C C . ASN A 1 1047 ? -27.215 -24.524 -2.189 1.00 29.14 1047 ASN A C 1
ATOM 7834 O O . ASN A 1 1047 ? -26.704 -24.431 -3.299 1.00 29.14 1047 ASN A O 1
ATOM 7838 N N . LYS A 1 1048 ? -26.542 -24.327 -1.056 1.00 27.98 1048 LYS A N 1
ATOM 7839 C CA . LYS A 1 1048 ? -25.102 -24.541 -0.870 1.00 27.98 1048 LYS A CA 1
ATOM 7840 C C . LYS A 1 1048 ? -24.808 -24.403 0.621 1.00 27.98 1048 LYS A C 1
ATOM 7842 O O . LYS A 1 1048 ? -24.339 -23.370 1.062 1.00 27.98 1048 LYS A O 1
ATOM 7847 N N . LEU A 1 1049 ? -25.139 -25.434 1.395 1.00 25.14 1049 LEU A N 1
ATOM 7848 C CA . LEU A 1 1049 ? -24.359 -25.805 2.573 1.00 25.14 1049 LEU A CA 1
ATOM 7849 C C . LEU A 1 1049 ? -24.745 -27.233 3.002 1.00 25.14 1049 LEU A C 1
ATOM 7851 O O . LEU A 1 1049 ? -25.894 -27.511 3.329 1.00 25.14 1049 LEU A O 1
ATOM 7855 N N . PHE A 1 1050 ? -23.734 -28.101 2.986 1.00 29.53 1050 PHE A N 1
ATOM 7856 C CA . PHE A 1 1050 ? -23.635 -29.423 3.615 1.00 29.53 1050 PHE A CA 1
ATOM 7857 C C . PHE A 1 1050 ? -24.178 -30.675 2.898 1.00 29.53 1050 PHE A C 1
ATOM 7859 O O . PHE A 1 1050 ? -25.315 -31.114 3.051 1.00 29.53 1050 PHE A O 1
ATOM 7866 N N . VAL A 1 1051 ? -23.235 -31.349 2.223 1.00 30.36 1051 VAL A N 1
ATOM 7867 C CA . VAL A 1 1051 ? -23.211 -32.792 1.942 1.00 30.36 1051 VAL A CA 1
ATOM 7868 C C . VAL A 1 1051 ? -22.160 -33.426 2.862 1.00 30.36 1051 VAL A C 1
ATOM 7870 O O . VAL A 1 1051 ? -21.008 -33.004 2.840 1.00 30.36 1051 VAL A O 1
ATOM 7873 N N . GLY A 1 1052 ? -22.524 -34.451 3.645 1.00 26.73 1052 GLY A N 1
ATOM 7874 C CA . GLY A 1 1052 ? -21.562 -35.165 4.500 1.00 26.73 1052 GLY A CA 1
ATOM 7875 C C . GLY A 1 1052 ? -22.133 -36.259 5.416 1.00 26.73 1052 GLY A C 1
ATOM 7876 O O . GLY A 1 1052 ? -22.174 -36.086 6.620 1.00 26.73 1052 GLY A O 1
ATOM 7877 N N . LYS A 1 1053 ? -22.566 -37.380 4.818 1.00 31.06 1053 LYS A N 1
ATOM 7878 C CA . LYS A 1 1053 ? -22.669 -38.776 5.329 1.00 31.06 1053 LYS A CA 1
ATOM 7879 C C . LYS A 1 1053 ? -22.941 -39.058 6.835 1.00 31.06 1053 LYS A C 1
ATOM 7881 O O . LYS A 1 1053 ? -22.050 -38.933 7.661 1.00 31.06 1053 LYS A O 1
ATOM 7886 N N . GLY A 1 1054 ? -24.037 -39.793 7.108 1.00 28.06 1054 GLY A N 1
ATOM 7887 C CA . GLY A 1 1054 ? -23.985 -40.956 8.024 1.00 28.06 1054 GLY A CA 1
ATOM 7888 C C . GLY A 1 1054 ? -25.148 -41.203 9.006 1.00 28.06 1054 GLY A C 1
ATOM 7889 O O . GLY A 1 1054 ? -25.186 -40.622 10.074 1.00 28.06 1054 GLY A O 1
ATOM 7890 N N . LYS A 1 1055 ? -25.974 -42.221 8.698 1.00 29.14 1055 LYS A N 1
ATOM 7891 C CA . LYS A 1 1055 ? -26.797 -43.078 9.601 1.00 29.14 1055 LYS A CA 1
ATOM 7892 C C . LYS A 1 1055 ? -28.073 -42.520 10.288 1.00 29.14 1055 LYS A C 1
ATOM 7894 O O . LYS A 1 1055 ? -28.077 -42.088 11.425 1.00 29.14 1055 LYS A O 1
ATOM 7899 N N . LYS A 1 1056 ? -29.189 -42.765 9.582 1.00 36.84 1056 LYS A N 1
ATOM 7900 C CA . LYS A 1 1056 ? -30.500 -43.338 9.989 1.00 36.84 1056 LYS A CA 1
ATOM 7901 C C . LYS A 1 1056 ? -31.032 -43.130 11.424 1.00 36.84 1056 LYS A C 1
ATOM 7903 O O . LYS A 1 1056 ? -30.661 -43.850 12.343 1.00 36.84 1056 LYS A O 1
ATOM 7908 N N . GLY A 1 1057 ? -32.125 -42.366 11.481 1.00 39.69 1057 GLY A N 1
ATOM 7909 C CA . GLY A 1 1057 ? -33.187 -42.412 12.492 1.00 39.69 1057 GLY A CA 1
ATOM 7910 C C . GLY A 1 1057 ? -33.740 -41.006 12.715 1.00 39.69 1057 GLY A C 1
ATOM 7911 O O . GLY A 1 1057 ? -32.948 -40.120 12.969 1.00 39.69 1057 GLY A O 1
ATOM 7912 N N . VAL A 1 1058 ? -35.064 -40.800 12.632 1.00 35.66 1058 VAL A N 1
ATOM 7913 C CA . VAL A 1 1058 ? -35.771 -39.513 12.905 1.00 35.66 1058 VAL A CA 1
ATOM 7914 C C . VAL A 1 1058 ? -35.996 -38.588 11.685 1.00 35.66 1058 VAL A C 1
ATOM 7916 O O . VAL A 1 1058 ? -35.734 -37.396 11.726 1.00 35.66 1058 VAL A O 1
ATOM 7919 N N . VAL A 1 1059 ? -36.581 -39.099 10.590 1.00 34.78 1059 VAL A N 1
ATOM 7920 C CA . VAL A 1 1059 ? -37.124 -38.236 9.499 1.00 34.78 1059 VAL A CA 1
ATOM 7921 C C . VAL A 1 1059 ? -38.655 -38.347 9.352 1.00 34.78 1059 VAL A C 1
ATOM 7923 O O . VAL A 1 1059 ? -39.281 -37.581 8.631 1.00 34.78 1059 VAL A O 1
ATOM 7926 N N . GLY A 1 1060 ? -39.313 -39.224 10.119 1.00 36.91 1060 GLY A N 1
ATOM 7927 C CA . GLY A 1 1060 ? -40.782 -39.323 10.134 1.00 36.91 1060 GLY A CA 1
ATOM 7928 C C . GLY A 1 1060 ? -41.502 -38.268 10.989 1.00 36.91 1060 GLY A C 1
ATOM 7929 O O . GLY A 1 1060 ? -42.695 -38.057 10.802 1.00 36.91 1060 GLY A O 1
ATOM 7930 N N . LEU A 1 1061 ? -40.802 -37.597 11.913 1.00 36.22 1061 LEU A N 1
ATOM 7931 C CA . LEU A 1 1061 ? -41.422 -36.721 12.921 1.00 36.22 1061 LEU A CA 1
ATOM 7932 C C . LEU A 1 1061 ? -41.471 -35.236 12.496 1.00 36.22 1061 LEU A C 1
ATOM 7934 O O . LEU A 1 1061 ? -42.393 -34.515 12.864 1.00 36.22 1061 LEU A O 1
ATOM 7938 N N . ILE A 1 1062 ? -40.530 -34.787 11.658 1.00 39.53 1062 ILE A N 1
ATOM 7939 C CA . ILE A 1 1062 ? -40.399 -33.374 11.251 1.00 39.53 1062 ILE A CA 1
ATOM 7940 C C . ILE A 1 1062 ? -41.400 -33.003 10.141 1.00 39.53 1062 ILE A C 1
ATOM 7942 O O . ILE A 1 1062 ? -41.948 -31.903 10.139 1.00 39.53 1062 ILE A O 1
ATOM 7946 N N . ALA A 1 1063 ? -41.747 -33.946 9.258 1.00 38.19 1063 ALA A N 1
ATOM 7947 C CA . ALA A 1 1063 ? -42.774 -33.728 8.234 1.00 38.19 1063 ALA A CA 1
ATOM 7948 C C . ALA A 1 1063 ? -44.193 -33.590 8.826 1.00 38.19 1063 ALA A C 1
ATOM 7950 O O . ALA A 1 1063 ? -45.054 -32.947 8.230 1.00 38.19 1063 ALA A O 1
ATOM 7951 N N . MET A 1 1064 ? -44.436 -34.152 10.017 1.00 37.12 1064 MET A N 1
ATOM 7952 C CA . MET A 1 1064 ? -45.731 -34.085 10.703 1.00 37.12 1064 MET A CA 1
ATOM 7953 C C . MET A 1 1064 ? -45.893 -32.786 11.515 1.00 37.12 1064 MET A C 1
ATOM 7955 O O . MET A 1 1064 ? -46.993 -32.239 11.584 1.00 37.12 1064 MET A O 1
ATOM 7959 N N . LEU A 1 1065 ? -44.793 -32.238 12.048 1.00 42.47 1065 LEU A N 1
ATOM 7960 C CA . LEU A 1 1065 ? -44.761 -30.947 12.752 1.00 42.47 1065 LEU A CA 1
ATOM 7961 C C . LEU A 1 1065 ? -44.902 -29.746 11.802 1.00 42.47 1065 LEU A C 1
ATOM 7963 O O . LEU A 1 1065 ? -45.545 -28.760 12.158 1.00 42.47 1065 LEU A O 1
ATOM 7967 N N . PHE A 1 1066 ? -44.400 -29.847 10.565 1.00 41.97 1066 PHE A N 1
ATOM 7968 C CA . PHE A 1 1066 ? -44.519 -28.763 9.581 1.00 41.97 1066 PHE A CA 1
ATOM 7969 C C . PHE A 1 1066 ? -45.961 -28.551 9.093 1.00 41.97 1066 PHE A C 1
ATOM 7971 O O . PHE A 1 1066 ? -46.380 -27.410 8.903 1.00 41.97 1066 PHE A O 1
ATOM 7978 N N . VAL A 1 1067 ? -46.743 -29.633 8.963 1.00 44.66 1067 VAL A N 1
ATOM 7979 C CA . VAL A 1 1067 ? -48.167 -29.586 8.574 1.00 44.66 1067 VAL A CA 1
ATOM 7980 C C . VAL A 1 1067 ? -49.055 -29.100 9.729 1.00 44.66 1067 VAL A C 1
ATOM 7982 O O . VAL A 1 1067 ? -50.047 -28.411 9.496 1.00 44.66 1067 VAL A O 1
ATOM 7985 N N . LEU A 1 1068 ? -48.684 -29.386 10.984 1.00 41.62 1068 LEU A N 1
ATOM 7986 C CA . LEU A 1 1068 ? -49.397 -28.878 12.162 1.00 41.62 1068 LEU A CA 1
ATOM 7987 C C . LEU A 1 1068 ? -49.120 -27.382 12.405 1.00 41.62 1068 LEU A C 1
ATOM 7989 O O . LEU A 1 1068 ? -50.039 -26.629 12.729 1.00 41.62 1068 LEU A O 1
ATOM 7993 N N . GLY A 1 1069 ? -47.879 -26.935 12.178 1.00 45.44 1069 GLY A N 1
ATOM 7994 C CA . GLY A 1 1069 ? -47.469 -25.534 12.326 1.00 45.44 1069 GLY A CA 1
ATOM 7995 C C . GLY A 1 1069 ? -48.121 -24.593 11.309 1.00 45.44 1069 GLY A C 1
ATOM 7996 O O . GLY A 1 1069 ? -48.526 -23.487 11.663 1.00 45.44 1069 GLY A O 1
ATOM 7997 N N . THR A 1 1070 ? -48.328 -25.044 10.066 1.00 44.41 1070 THR A N 1
ATOM 7998 C CA . THR A 1 1070 ? -49.043 -24.240 9.054 1.00 44.41 1070 THR A CA 1
ATOM 7999 C C . THR A 1 1070 ? -50.543 -24.144 9.334 1.00 44.41 1070 THR A C 1
ATOM 8001 O O . THR A 1 1070 ? -51.154 -23.111 9.056 1.00 44.41 1070 THR A O 1
ATOM 8004 N N . LEU A 1 1071 ? -51.140 -25.178 9.936 1.00 36.78 1071 LEU A N 1
ATOM 8005 C CA . LEU A 1 1071 ? -52.559 -25.183 10.298 1.00 36.78 1071 LEU A CA 1
ATOM 8006 C C . LEU A 1 1071 ? -52.846 -24.279 11.513 1.00 36.78 1071 LEU A C 1
ATOM 8008 O O . LEU A 1 1071 ? -53.866 -23.594 11.538 1.00 36.78 1071 LEU A O 1
ATOM 8012 N N . LEU A 1 1072 ? -51.920 -24.207 12.477 1.00 41.75 1072 LEU A N 1
ATOM 8013 C CA . LEU A 1 1072 ? -51.999 -23.308 13.638 1.00 41.75 1072 LEU A CA 1
ATOM 8014 C C . LEU A 1 1072 ? -51.708 -21.838 13.279 1.00 41.75 1072 LEU A C 1
ATOM 8016 O O . LEU A 1 1072 ? -52.343 -20.936 13.826 1.00 41.75 1072 LEU A O 1
ATOM 8020 N N . TYR A 1 1073 ? -50.823 -21.583 12.308 1.00 40.38 1073 TYR A N 1
ATOM 8021 C CA . TYR A 1 1073 ? -50.526 -20.233 11.807 1.00 40.38 1073 TYR A CA 1
ATOM 8022 C C . TYR A 1 1073 ? -51.709 -19.600 11.046 1.00 40.38 1073 TYR A C 1
ATOM 8024 O O . TYR A 1 1073 ? -51.954 -18.399 11.164 1.00 40.38 1073 TYR A O 1
ATOM 8032 N N . LEU A 1 1074 ? -52.501 -20.400 10.321 1.00 39.66 1074 LEU A N 1
ATOM 8033 C CA . LEU A 1 1074 ? -53.672 -19.916 9.573 1.00 39.66 1074 LEU A CA 1
ATOM 8034 C C . LEU A 1 1074 ? -54.899 -19.630 10.456 1.00 39.66 1074 LEU A C 1
ATOM 8036 O O . LEU A 1 1074 ? -55.734 -18.808 10.083 1.00 39.66 1074 LEU A O 1
ATOM 8040 N N . ILE A 1 1075 ? -54.994 -20.242 11.641 1.00 43.91 1075 ILE A N 1
ATOM 8041 C CA . ILE A 1 1075 ? -56.096 -20.012 12.592 1.00 43.91 1075 ILE A CA 1
ATOM 8042 C C . ILE A 1 1075 ? -55.888 -18.717 13.405 1.00 43.91 1075 ILE A C 1
ATOM 8044 O O . ILE A 1 1075 ? -56.857 -18.105 13.849 1.00 43.91 1075 ILE A O 1
ATOM 8048 N N . ARG A 1 1076 ? -54.644 -18.233 13.552 1.00 38.88 1076 ARG A N 1
ATOM 8049 C CA . ARG A 1 1076 ? -54.299 -17.112 14.450 1.00 38.88 1076 ARG A CA 1
ATOM 8050 C C . ARG A 1 1076 ? -54.376 -15.707 13.822 1.00 38.88 1076 ARG A C 1
ATOM 8052 O O . ARG A 1 1076 ? -54.229 -14.733 14.551 1.00 38.88 1076 ARG A O 1
ATOM 8059 N N . LYS A 1 1077 ? -54.616 -15.560 12.506 1.00 31.22 1077 LYS A N 1
ATOM 8060 C CA . LYS A 1 1077 ? -54.447 -14.265 11.795 1.00 31.22 1077 LYS A CA 1
ATOM 8061 C C . LYS A 1 1077 ? -55.710 -13.590 11.227 1.00 31.22 1077 LYS A C 1
ATOM 8063 O O . LYS A 1 1077 ? -55.561 -12.670 10.430 1.00 31.22 1077 LYS A O 1
ATOM 8068 N N . ASN A 1 1078 ? -56.938 -13.966 11.605 1.00 32.09 1078 ASN A N 1
ATOM 8069 C CA . ASN A 1 1078 ? -58.120 -13.206 11.151 1.00 32.09 1078 ASN A CA 1
ATOM 8070 C C . ASN A 1 1078 ? -59.270 -13.115 12.179 1.00 32.09 1078 ASN A C 1
ATOM 8072 O O . ASN A 1 1078 ? -60.208 -13.912 12.143 1.00 32.09 1078 ASN A O 1
ATOM 8076 N N . PRO A 1 1079 ? -59.255 -12.103 13.067 1.00 41.19 1079 PRO A N 1
ATOM 8077 C CA . PRO A 1 1079 ? -60.388 -11.749 13.904 1.00 41.19 1079 PRO A CA 1
ATOM 8078 C C . PRO A 1 1079 ? -61.243 -10.713 13.162 1.00 41.19 1079 PRO A C 1
ATOM 8080 O O . PRO A 1 1079 ? -60.972 -9.520 13.263 1.00 41.19 1079 PRO A O 1
ATOM 8083 N N . LYS A 1 1080 ? -62.227 -11.170 12.372 1.00 35.53 1080 LYS A N 1
ATOM 8084 C CA . LYS A 1 1080 ? -63.460 -10.449 11.960 1.00 35.53 1080 LYS A CA 1
ATOM 8085 C C . LYS A 1 1080 ? -64.133 -11.171 10.786 1.00 35.53 1080 LYS A C 1
ATOM 8087 O O . LYS A 1 1080 ? -63.785 -10.948 9.633 1.00 35.53 1080 LYS A O 1
ATOM 8092 N N . ASN A 1 1081 ? -65.130 -11.998 11.090 1.00 31.02 1081 ASN A N 1
ATOM 8093 C CA . ASN A 1 1081 ? -66.400 -12.033 10.359 1.00 31.02 1081 ASN A CA 1
ATOM 8094 C C . ASN A 1 1081 ? -67.412 -12.870 11.153 1.00 31.02 1081 ASN A C 1
ATOM 8096 O O . ASN A 1 1081 ? -67.258 -14.076 11.308 1.00 31.02 1081 ASN A O 1
ATOM 8100 N N . ASN A 1 1082 ? -68.426 -12.179 11.675 1.00 35.38 1082 ASN A N 1
ATOM 8101 C CA . ASN A 1 1082 ? -69.617 -12.758 12.285 1.00 35.38 1082 ASN A CA 1
ATOM 8102 C C . ASN A 1 1082 ? -70.506 -13.374 11.194 1.00 35.38 1082 ASN A C 1
ATOM 8104 O O . ASN A 1 1082 ? -71.104 -12.626 10.418 1.00 35.38 1082 ASN A O 1
ATOM 8108 N N . SER A 1 1083 ? -70.643 -14.700 11.196 1.00 34.97 1083 SER A N 1
ATOM 8109 C CA . SER A 1 1083 ? -71.882 -15.425 10.866 1.00 34.97 1083 SER A CA 1
ATOM 8110 C C . SER A 1 1083 ? -71.795 -16.866 11.347 1.00 34.97 1083 SER A C 1
ATOM 8112 O O . SER A 1 1083 ? -70.873 -17.561 10.858 1.00 34.97 1083 SER A O 1
#